Protein AF-A0A2K8UEP5-F1 (afdb_monomer_lite)

Structure (mmCIF, N/CA/C/O backbone):
data_AF-A0A2K8UEP5-F1
#
_entry.id   AF-A0A2K8UEP5-F1
#
loop_
_atom_site.group_PDB
_atom_site.id
_atom_site.type_symbol
_atom_site.label_atom_id
_atom_site.label_alt_id
_atom_site.label_comp_id
_atom_site.label_asym_id
_atom_site.label_entity_id
_atom_site.label_seq_id
_atom_site.pdbx_PDB_ins_code
_atom_site.Cartn_x
_atom_site.Cartn_y
_atom_site.Cartn_z
_atom_site.occupancy
_atom_site.B_iso_or_equiv
_atom_site.auth_seq_id
_atom_site.auth_comp_id
_atom_site.auth_asym_id
_atom_site.auth_atom_id
_atom_site.pdbx_PDB_model_num
ATOM 1 N N . MET A 1 1 ? -19.454 12.591 43.435 1.00 53.12 1 MET A N 1
ATOM 2 C CA . MET A 1 1 ? -20.759 12.227 42.832 1.00 53.12 1 MET A CA 1
ATOM 3 C C . MET A 1 1 ? -21.691 11.774 43.948 1.00 53.12 1 MET A C 1
ATOM 5 O O . MET A 1 1 ? -21.172 11.322 44.961 1.00 53.12 1 MET A O 1
ATOM 9 N N . ARG A 1 2 ? -23.014 11.952 43.816 1.00 65.00 2 ARG A N 1
ATOM 10 C CA . ARG A 1 2 ? -24.007 11.599 44.849 1.00 65.00 2 ARG A CA 1
ATOM 11 C C . ARG A 1 2 ? -24.511 10.160 44.611 1.00 65.00 2 ARG A C 1
ATOM 13 O O . ARG A 1 2 ? -25.213 9.959 43.625 1.00 65.00 2 ARG A O 1
ATOM 20 N N . PRO A 1 3 ? -24.197 9.170 45.471 1.00 65.88 3 PRO A N 1
ATOM 21 C CA . PRO A 1 3 ? -24.577 7.763 45.258 1.00 65.88 3 PRO A CA 1
ATOM 22 C C . PRO A 1 3 ? -26.095 7.540 45.157 1.00 65.88 3 PRO A C 1
ATOM 24 O O . PRO A 1 3 ? -26.547 6.661 44.431 1.00 65.88 3 PRO A O 1
ATOM 27 N N . ALA A 1 4 ? -26.885 8.399 45.811 1.00 67.50 4 ALA A N 1
ATOM 28 C CA . ALA A 1 4 ? -28.347 8.408 45.737 1.00 67.50 4 ALA A CA 1
ATOM 29 C C . ALA A 1 4 ? -28.905 8.658 44.319 1.00 67.50 4 ALA A C 1
ATOM 31 O O . ALA A 1 4 ? -30.046 8.317 44.040 1.00 67.50 4 ALA A O 1
ATOM 32 N N . GLU A 1 5 ? -28.113 9.230 43.405 1.00 78.62 5 GLU A N 1
ATOM 33 C CA . GLU A 1 5 ? -28.518 9.448 42.007 1.00 78.62 5 GLU A CA 1
ATOM 34 C C . GLU A 1 5 ? -28.324 8.192 41.133 1.00 78.62 5 GLU A C 1
ATOM 36 O O . GLU A 1 5 ? -28.660 8.214 39.946 1.00 78.62 5 GLU A O 1
ATOM 41 N N . GLY A 1 6 ? -27.793 7.100 41.703 1.00 82.38 6 GLY A N 1
ATOM 42 C CA . GLY A 1 6 ? -27.530 5.844 40.999 1.00 82.38 6 GLY A CA 1
ATOM 43 C C . GLY A 1 6 ? -26.346 5.920 40.036 1.00 82.38 6 GLY A C 1
ATOM 44 O O . GLY A 1 6 ? -26.382 5.281 38.989 1.00 82.38 6 GLY A O 1
ATOM 45 N N . VAL A 1 7 ? -25.321 6.720 40.350 1.00 86.69 7 VAL A N 1
ATOM 46 C CA . VAL A 1 7 ? -24.101 6.861 39.535 1.00 86.69 7 VAL A CA 1
ATOM 47 C C . VAL A 1 7 ? -22.878 6.463 40.358 1.00 86.69 7 VAL A C 1
ATOM 49 O O . VAL A 1 7 ? -22.590 7.094 41.379 1.00 86.69 7 VAL A O 1
ATOM 52 N N . PHE A 1 8 ? -22.131 5.458 39.898 1.00 85.81 8 PHE A N 1
ATOM 53 C CA . PHE A 1 8 ? -20.989 4.894 40.624 1.00 85.81 8 PHE A CA 1
ATOM 54 C C . PHE A 1 8 ? -19.704 4.881 39.796 1.00 85.81 8 PHE A C 1
ATOM 56 O O . PHE A 1 8 ? -19.735 4.728 38.577 1.00 85.81 8 PHE A O 1
ATOM 63 N N . LEU A 1 9 ? -18.562 5.008 40.478 1.00 84.38 9 LEU A N 1
ATOM 64 C CA . LEU A 1 9 ? -17.230 4.868 39.889 1.00 84.38 9 LEU A CA 1
ATOM 65 C C . LEU A 1 9 ? -16.619 3.537 40.327 1.00 84.38 9 LEU A C 1
ATOM 67 O O . LEU A 1 9 ? -16.347 3.349 41.510 1.00 84.38 9 LEU A O 1
ATOM 71 N N . PHE A 1 10 ? -16.361 2.641 39.377 1.00 81.25 10 PHE A N 1
ATOM 72 C CA . PHE A 1 10 ? -15.771 1.330 39.649 1.00 81.25 10 PHE A CA 1
ATOM 73 C C . PHE A 1 10 ? -14.486 1.117 38.863 1.00 81.25 10 PHE A C 1
ATOM 75 O O . PHE A 1 10 ? -14.288 1.652 37.772 1.00 81.25 10 PHE A O 1
ATOM 82 N N . HIS A 1 11 ? -13.593 0.289 39.399 1.00 77.62 11 HIS A N 1
ATOM 83 C CA . HIS A 1 11 ? -12.438 -0.160 38.634 1.00 77.62 11 HIS A CA 1
ATOM 84 C C . HIS A 1 11 ? -12.923 -0.959 37.400 1.00 77.62 11 HIS A C 1
ATOM 86 O O . HIS A 1 11 ? -13.814 -1.793 37.556 1.00 77.62 11 HIS A O 1
ATOM 92 N N . PRO A 1 12 ? -12.340 -0.792 36.194 1.00 71.81 12 PRO A N 1
ATOM 93 C CA . PRO A 1 12 ? -12.823 -1.449 34.968 1.00 71.81 12 PRO A CA 1
ATOM 94 C C . PRO A 1 12 ? -13.008 -2.969 35.096 1.00 71.81 12 PRO A C 1
ATOM 96 O O . PRO A 1 12 ? -13.994 -3.529 34.635 1.00 71.81 12 PRO A O 1
ATOM 99 N N . ARG A 1 13 ? -12.086 -3.634 35.805 1.00 70.38 13 ARG A N 1
ATOM 100 C CA . ARG A 1 13 ? -12.168 -5.080 36.080 1.00 70.38 13 ARG A CA 1
ATOM 101 C C . ARG A 1 13 ? -13.341 -5.485 36.973 1.00 70.38 13 ARG A C 1
ATOM 103 O O . ARG A 1 13 ? -13.751 -6.631 36.884 1.00 70.38 13 ARG A O 1
ATOM 110 N N . ALA A 1 14 ? -13.817 -4.595 37.842 1.00 73.25 14 ALA A N 1
ATOM 111 C CA . ALA A 1 14 ? -14.994 -4.875 38.657 1.00 73.25 14 ALA A CA 1
ATOM 112 C C . ALA A 1 14 ? -16.255 -4.826 37.795 1.00 73.25 14 ALA A C 1
ATOM 114 O O . ALA A 1 14 ? -17.050 -5.752 37.779 1.00 73.25 14 ALA A O 1
ATOM 115 N N . ILE A 1 15 ? -16.355 -3.827 36.919 1.00 73.12 15 ILE A N 1
ATOM 116 C CA . ILE A 1 15 ? -17.471 -3.744 35.973 1.00 73.12 15 ILE A CA 1
ATOM 117 C C . ILE A 1 15 ? -17.541 -4.987 35.056 1.00 73.12 15 ILE A C 1
ATOM 119 O O . ILE A 1 15 ? -18.627 -5.514 34.824 1.00 73.12 15 ILE A O 1
ATOM 123 N N . GLU A 1 16 ? -16.395 -5.508 34.591 1.00 68.94 16 GLU A N 1
ATOM 124 C CA . GLU A 1 16 ? -16.326 -6.764 33.815 1.00 68.94 16 GLU A CA 1
ATOM 125 C C . GLU A 1 16 ? -16.903 -7.973 34.577 1.00 68.94 16 GLU A C 1
ATOM 127 O O . GLU A 1 16 ? -17.574 -8.818 33.980 1.00 68.94 16 GLU A O 1
ATOM 132 N N . ARG A 1 17 ? -16.647 -8.063 35.889 1.00 69.62 17 ARG A N 1
ATOM 133 C CA . ARG A 1 17 ? -17.115 -9.172 36.731 1.00 69.62 17 ARG A CA 1
ATOM 134 C C . ARG A 1 17 ? -18.583 -9.030 37.109 1.00 69.62 17 ARG A C 1
ATOM 136 O O . ARG A 1 17 ? -19.296 -10.023 36.995 1.00 69.62 17 ARG A O 1
ATOM 143 N N . LEU A 1 18 ? -19.041 -7.820 37.444 1.00 69.69 18 LEU A N 1
ATOM 144 C CA . LEU A 1 18 ? -20.459 -7.512 37.678 1.00 69.69 18 LEU A CA 1
ATOM 145 C C . LEU A 1 18 ? -21.343 -7.910 36.485 1.00 69.69 18 LEU A C 1
ATOM 147 O O . LEU A 1 18 ? -22.463 -8.366 36.674 1.00 69.69 18 LEU A O 1
ATOM 151 N N . HIS A 1 19 ? -20.832 -7.785 35.257 1.00 62.50 19 HIS A N 1
ATOM 152 C CA . HIS A 1 19 ? -21.553 -8.171 34.041 1.00 62.50 19 HIS A CA 1
ATOM 153 C C . HIS A 1 19 ? -21.443 -9.667 33.674 1.00 62.50 19 HIS A C 1
ATOM 155 O O . HIS A 1 19 ? -22.115 -10.105 32.741 1.00 62.50 19 HIS A O 1
ATOM 161 N N . GLY A 1 20 ? -20.576 -10.458 34.325 1.00 56.34 20 GLY A N 1
ATOM 162 C CA . GLY A 1 20 ? -20.334 -11.866 33.965 1.00 56.34 20 GLY A CA 1
ATOM 163 C C . GLY A 1 20 ? -19.778 -12.084 32.544 1.00 56.34 20 GLY A C 1
ATOM 164 O O . GLY A 1 20 ? -19.768 -13.209 32.036 1.00 56.34 20 GLY A O 1
ATOM 165 N N . LEU A 1 21 ? -19.319 -11.022 31.871 1.00 50.38 21 LEU A N 1
ATOM 166 C CA . LEU A 1 21 ? -18.903 -11.053 30.471 1.00 50.38 21 LEU A CA 1
ATOM 167 C C . LEU A 1 21 ? -17.462 -11.563 30.352 1.00 50.38 21 LEU A C 1
ATOM 169 O O . LEU A 1 21 ? -16.496 -10.842 30.582 1.00 50.38 21 LEU A O 1
ATOM 173 N N . GLY A 1 22 ? -17.299 -12.807 29.896 1.00 42.72 22 GLY A N 1
ATOM 174 C CA . GLY A 1 22 ? -16.010 -13.379 29.481 1.00 42.72 22 GLY A CA 1
ATOM 175 C C . GLY A 1 22 ? -15.445 -12.788 28.178 1.00 42.72 22 GLY A C 1
ATOM 176 O O . GLY A 1 22 ? -14.815 -13.509 27.399 1.00 42.72 22 GLY A O 1
ATOM 177 N N . THR A 1 23 ? -15.704 -11.513 27.878 1.00 39.69 23 THR A N 1
ATOM 178 C CA . THR A 1 23 ? -15.249 -10.870 26.640 1.00 39.69 23 THR A CA 1
ATOM 179 C C . THR A 1 23 ? -13.763 -10.497 26.703 1.00 39.69 23 THR A C 1
ATOM 181 O O . THR A 1 23 ? -13.258 -10.079 27.744 1.00 39.69 23 THR A O 1
ATOM 184 N N . PRO A 1 24 ? -13.020 -10.678 25.596 1.00 37.84 24 PRO A N 1
ATOM 185 C CA . PRO A 1 24 ? -11.566 -10.628 25.596 1.00 37.84 24 PRO A CA 1
ATOM 186 C C . PRO A 1 24 ? -11.026 -9.200 25.737 1.00 37.84 24 PRO A C 1
ATOM 188 O O . PRO A 1 24 ? -11.456 -8.281 25.044 1.00 37.84 24 PRO A O 1
ATOM 191 N N . ARG A 1 25 ? -10.002 -9.062 26.586 1.00 37.44 25 ARG A N 1
ATOM 192 C CA . ARG A 1 25 ? -9.199 -7.849 26.785 1.00 37.44 25 ARG A CA 1
ATOM 193 C C . ARG A 1 25 ? -8.699 -7.240 25.472 1.00 37.44 25 ARG A C 1
ATOM 195 O O . ARG A 1 25 ? -7.932 -7.859 24.735 1.00 37.44 25 ARG A O 1
ATOM 202 N N . GLY A 1 26 ? -8.987 -5.957 25.310 1.00 33.94 26 GLY A N 1
ATOM 203 C CA . GLY A 1 26 ? -8.133 -4.963 24.670 1.00 33.94 26 GLY A CA 1
ATOM 204 C C . GLY A 1 26 ? -8.269 -3.684 25.492 1.00 33.94 26 GLY A C 1
ATOM 205 O O . GLY A 1 26 ? -9.341 -3.433 26.025 1.00 33.94 26 GLY A O 1
ATOM 206 N N . ALA A 1 27 ? -7.197 -2.916 25.667 1.00 34.44 27 ALA A N 1
ATOM 207 C CA . ALA A 1 27 ? -7.190 -1.668 26.429 1.00 34.44 27 ALA A CA 1
ATOM 208 C C . ALA A 1 27 ? -8.117 -0.607 25.797 1.00 34.44 27 ALA A C 1
ATOM 210 O O . ALA A 1 27 ? -7.660 0.279 25.080 1.00 34.44 27 ALA A O 1
ATOM 211 N N . MET A 1 28 ? -9.422 -0.731 26.014 1.00 44.03 28 MET A N 1
ATOM 212 C CA . MET A 1 28 ? -10.437 0.213 25.574 1.00 44.03 28 MET A CA 1
ATOM 213 C C . MET A 1 28 ? -11.065 0.831 26.817 1.00 44.03 28 MET A C 1
ATOM 215 O O . MET A 1 28 ? -11.650 0.132 27.640 1.00 44.03 28 MET A O 1
ATOM 219 N N . GLU A 1 29 ? -10.881 2.141 26.981 1.00 51.75 29 GLU A N 1
ATOM 220 C CA . GLU A 1 29 ? -11.620 2.922 27.970 1.00 51.75 29 GLU A CA 1
ATOM 221 C C . GLU A 1 29 ? -13.106 2.845 27.619 1.00 51.75 29 GLU A C 1
ATOM 223 O O . GLU A 1 29 ? -13.539 3.428 26.629 1.00 51.75 29 GLU A O 1
ATOM 228 N N . VAL A 1 30 ? -13.880 2.105 28.407 1.00 52.06 30 VAL A N 1
ATOM 229 C CA . VAL A 1 30 ? -15.335 2.051 28.254 1.00 52.06 30 VAL A CA 1
ATOM 230 C C . VAL A 1 30 ? -15.938 3.435 28.550 1.00 52.06 30 VAL A C 1
ATOM 232 O O . VAL A 1 30 ? -15.461 4.150 29.437 1.00 52.06 30 VAL A O 1
ATOM 235 N N . CYS A 1 31 ? -16.968 3.841 27.800 1.00 65.12 31 CYS A N 1
ATOM 236 C CA . CYS A 1 31 ? -17.610 5.151 27.958 1.00 65.12 31 CYS A CA 1
ATOM 237 C C . CYS A 1 31 ? -18.525 5.210 29.198 1.00 65.12 31 CYS A C 1
ATOM 239 O O . CYS A 1 31 ? -18.312 6.065 30.055 1.00 65.12 31 CYS A O 1
ATOM 241 N N . TYR A 1 32 ? -19.493 4.296 29.321 1.00 81.12 32 TYR A N 1
ATOM 242 C CA . TYR A 1 32 ? -20.389 4.123 30.475 1.00 81.12 32 TYR A CA 1
ATOM 243 C C . TYR A 1 32 ? -21.022 2.717 30.432 1.00 81.12 32 TYR A C 1
ATOM 245 O O . TYR A 1 32 ? -20.988 2.066 29.387 1.00 81.12 32 TYR A O 1
ATOM 253 N N . HIS A 1 33 ? -21.603 2.255 31.541 1.00 79.31 33 HIS A N 1
ATOM 254 C CA . HIS A 1 33 ? -22.440 1.050 31.584 1.00 79.31 33 HIS A CA 1
ATOM 255 C C . HIS A 1 33 ? -23.769 1.347 32.274 1.00 79.31 33 HIS A C 1
ATOM 257 O O . HIS A 1 33 ? -23.773 2.007 33.315 1.00 79.31 33 HIS A O 1
ATOM 263 N N . LEU A 1 34 ? -24.874 0.842 31.725 1.00 83.69 34 LEU A N 1
ATOM 264 C CA . LEU A 1 34 ? -26.197 0.930 32.332 1.00 83.69 34 LEU A CA 1
ATOM 265 C C . LEU A 1 34 ? -26.673 -0.467 32.750 1.00 83.69 34 LEU A C 1
ATOM 267 O O . LEU A 1 34 ? -26.785 -1.372 31.923 1.00 83.69 34 LEU A O 1
ATOM 271 N N . MET A 1 35 ? -26.976 -0.647 34.035 1.00 83.19 35 MET A N 1
ATOM 272 C CA . MET A 1 35 ? -27.420 -1.932 34.580 1.00 83.19 35 MET A CA 1
ATOM 273 C C . MET A 1 35 ? -28.697 -1.771 35.404 1.00 83.19 35 MET A C 1
ATOM 275 O O . MET A 1 35 ? -28.867 -0.783 36.117 1.00 83.19 35 MET A O 1
ATOM 279 N N . ALA A 1 36 ? -29.596 -2.752 35.310 1.00 85.06 36 ALA A N 1
ATOM 280 C CA . ALA A 1 36 ? -30.785 -2.802 36.150 1.00 85.06 36 ALA A CA 1
ATOM 281 C C . ALA A 1 36 ? -30.396 -3.024 37.622 1.00 85.06 36 ALA A C 1
ATOM 283 O O . ALA A 1 36 ? -29.440 -3.740 37.935 1.00 85.06 36 ALA A O 1
ATOM 284 N N . ARG A 1 37 ? -31.166 -2.436 38.539 1.00 87.19 37 ARG A N 1
ATOM 285 C CA . ARG A 1 37 ? -30.896 -2.448 39.982 1.00 87.19 37 ARG A CA 1
ATOM 286 C C . ARG A 1 37 ? -30.760 -3.860 40.561 1.00 87.19 37 ARG A C 1
ATOM 288 O O . ARG A 1 37 ? -29.864 -4.093 41.362 1.00 87.19 37 ARG A O 1
ATOM 295 N N . GLY A 1 38 ? -31.618 -4.801 40.159 1.00 83.56 38 GLY A N 1
ATOM 296 C CA . GLY A 1 38 ? -31.602 -6.181 40.671 1.00 83.56 38 GLY A CA 1
ATOM 297 C C . GLY A 1 38 ? -30.282 -6.919 40.390 1.00 83.56 38 GLY A C 1
ATOM 298 O O . GLY A 1 38 ? -29.591 -7.285 41.341 1.00 83.56 38 GLY A O 1
ATOM 299 N N . PRO A 1 39 ? -29.887 -7.081 39.111 1.00 82.12 39 PRO A N 1
ATOM 300 C CA . PRO A 1 39 ? -28.602 -7.675 38.734 1.00 82.12 39 PRO A CA 1
ATOM 301 C C . PRO A 1 39 ? -27.391 -6.950 39.331 1.00 82.12 39 PRO A C 1
ATOM 303 O O . PRO A 1 39 ? -26.416 -7.596 39.701 1.00 82.12 39 PRO A O 1
ATOM 306 N N . PHE A 1 40 ? -27.457 -5.619 39.466 1.00 84.88 40 PHE A N 1
ATOM 307 C CA . PHE A 1 40 ? -26.394 -4.839 40.101 1.00 84.88 40 PHE A CA 1
ATOM 308 C C . PHE A 1 40 ? -26.168 -5.239 41.557 1.00 84.88 40 PHE A C 1
ATOM 310 O O . PHE A 1 40 ? -25.032 -5.511 41.934 1.00 84.88 40 PHE A O 1
ATOM 317 N N . LEU A 1 41 ? -27.235 -5.295 42.359 1.00 84.19 41 LEU A N 1
ATOM 318 C CA . LEU A 1 41 ? -27.139 -5.646 43.776 1.00 84.19 41 LEU A CA 1
ATOM 319 C C . LEU A 1 41 ? -26.644 -7.089 43.959 1.00 84.19 41 LEU A C 1
ATOM 321 O O . LEU A 1 41 ? -25.743 -7.313 44.761 1.00 84.19 41 LEU A O 1
ATOM 325 N N . GLN A 1 42 ? -27.137 -8.031 43.145 1.00 81.25 42 GLN A N 1
ATOM 326 C CA . GLN A 1 42 ? -26.681 -9.430 43.157 1.00 81.25 42 GLN A CA 1
ATOM 327 C C . GLN A 1 42 ? -25.204 -9.577 42.761 1.00 81.25 42 GLN A C 1
ATOM 329 O O . GLN A 1 42 ? -24.453 -10.324 43.384 1.00 81.25 42 GLN A O 1
ATOM 334 N N . GLY A 1 43 ? -24.761 -8.863 41.721 1.00 77.00 43 GLY A N 1
ATOM 335 C CA . GLY A 1 43 ? -23.358 -8.875 41.307 1.00 77.00 43 GLY A CA 1
ATOM 336 C C . GLY A 1 43 ? -22.439 -8.244 42.356 1.00 77.00 43 GLY A C 1
ATOM 337 O O . GLY A 1 43 ? -21.337 -8.740 42.597 1.00 77.00 43 GLY A O 1
ATOM 338 N N . LEU A 1 44 ? -22.897 -7.165 42.999 1.00 81.12 44 LEU A N 1
ATOM 339 C CA . LEU A 1 44 ? -22.130 -6.448 44.013 1.00 81.12 44 LEU A CA 1
ATOM 340 C C . LEU A 1 44 ? -21.962 -7.272 45.294 1.00 81.12 44 LEU A C 1
ATOM 342 O O . LEU A 1 44 ? -20.882 -7.248 45.877 1.00 81.12 44 LEU A O 1
ATOM 346 N N . GLU A 1 45 ? -22.977 -8.048 45.678 1.00 79.62 45 GLU A N 1
ATOM 347 C CA . GLU A 1 45 ? -22.916 -9.001 46.794 1.00 79.62 45 GLU A CA 1
ATOM 348 C C . GLU A 1 45 ? -21.776 -10.019 46.620 1.00 79.62 45 GLU A C 1
ATOM 350 O O . GLU A 1 45 ? -21.032 -10.297 47.560 1.00 79.62 45 GLU A O 1
ATOM 355 N N . ALA A 1 46 ? -21.580 -10.520 45.396 1.00 71.94 46 ALA A N 1
ATOM 356 C CA . ALA A 1 46 ? -20.532 -11.490 45.086 1.00 71.94 46 ALA A CA 1
ATOM 357 C C . ALA A 1 46 ? -19.129 -10.868 44.942 1.00 71.94 46 ALA A C 1
ATOM 359 O O . ALA A 1 46 ? -18.130 -11.545 45.198 1.00 71.94 46 ALA A O 1
ATOM 360 N N . GLU A 1 47 ? -19.023 -9.613 44.489 1.00 74.44 47 GLU A N 1
ATOM 361 C CA . GLU A 1 47 ? -17.728 -8.979 44.208 1.00 74.44 47 GLU A CA 1
ATOM 362 C C . GLU A 1 47 ? -17.191 -8.096 45.343 1.00 74.44 47 GLU A C 1
ATOM 364 O O . GLU A 1 47 ? -15.982 -8.100 45.594 1.00 74.44 47 GLU A O 1
ATOM 369 N N . ASN A 1 48 ? -18.047 -7.312 46.000 1.00 75.94 48 ASN A N 1
ATOM 370 C CA . ASN A 1 48 ? -17.652 -6.400 47.069 1.00 75.94 48 ASN A CA 1
ATOM 371 C C . ASN A 1 48 ? -18.799 -6.182 48.082 1.00 75.94 48 ASN A C 1
ATOM 373 O O . ASN A 1 48 ? -19.513 -5.175 47.996 1.00 75.94 48 ASN A O 1
ATOM 377 N N . PRO A 1 49 ? -18.953 -7.081 49.071 1.00 75.44 49 PRO A N 1
ATOM 378 C CA . PRO A 1 49 ? -20.018 -6.987 50.072 1.00 75.44 49 PRO A CA 1
ATOM 379 C C . PRO A 1 49 ? -19.894 -5.746 50.975 1.00 75.44 49 PRO A C 1
ATOM 381 O O . PRO A 1 49 ? -20.895 -5.249 51.481 1.00 75.44 49 PRO A O 1
ATOM 384 N N . GLU A 1 50 ? -18.692 -5.180 51.133 1.00 74.44 50 GLU A N 1
ATOM 385 C CA . GLU A 1 50 ? -18.489 -3.929 51.880 1.00 74.44 50 GLU A CA 1
ATOM 386 C C . GLU A 1 50 ? -19.062 -2.711 51.142 1.00 74.44 50 GLU A C 1
ATOM 388 O O . GLU A 1 50 ? -19.539 -1.769 51.765 1.00 74.44 50 GLU A O 1
ATOM 393 N N . ALA A 1 51 ? -19.045 -2.714 49.806 1.00 73.31 51 ALA A N 1
ATOM 394 C CA . ALA A 1 51 ? -19.691 -1.662 49.024 1.00 73.31 51 ALA A CA 1
ATOM 395 C C . ALA A 1 51 ? -21.222 -1.785 49.060 1.00 73.31 51 ALA A C 1
ATOM 397 O O . ALA A 1 51 ? -21.914 -0.769 48.994 1.00 73.31 51 ALA A O 1
ATOM 398 N N . LEU A 1 52 ? -21.747 -3.011 49.179 1.00 77.44 52 LEU A N 1
ATOM 399 C CA . LEU A 1 52 ? -23.181 -3.273 49.283 1.00 77.44 52 LEU A CA 1
ATOM 400 C C . LEU A 1 52 ? -23.770 -2.678 50.569 1.00 77.44 52 LEU A C 1
ATOM 402 O O . LEU A 1 52 ? -24.785 -1.992 50.488 1.00 77.44 52 LEU A O 1
ATOM 406 N N . SER A 1 53 ? -23.093 -2.826 51.713 1.00 74.50 53 SER A N 1
ATOM 407 C CA . SER A 1 53 ? -23.576 -2.316 53.010 1.00 74.50 53 SER A CA 1
ATOM 408 C C . SER A 1 53 ? -23.715 -0.786 53.063 1.00 74.50 53 SER A C 1
ATOM 410 O O . SER A 1 53 ? -24.580 -0.255 53.757 1.00 74.50 53 SER A O 1
ATOM 412 N N . VAL A 1 54 ? -22.912 -0.054 52.281 1.00 74.75 54 VAL A N 1
ATOM 413 C CA . VAL A 1 54 ? -23.012 1.412 52.131 1.00 74.75 54 VAL A CA 1
ATOM 414 C C . VAL A 1 54 ? -24.209 1.816 51.258 1.00 74.75 54 VAL A C 1
ATOM 416 O O . VAL A 1 54 ? -24.731 2.926 51.372 1.00 74.75 54 VAL A O 1
ATOM 419 N N . ILE A 1 55 ? -24.641 0.928 50.363 1.00 75.81 55 ILE A N 1
ATOM 420 C CA . ILE A 1 55 ? -25.661 1.189 49.342 1.00 75.81 55 ILE A CA 1
ATOM 421 C C . ILE A 1 55 ? -27.046 0.678 49.773 1.00 75.81 55 ILE A C 1
ATOM 423 O O . ILE A 1 55 ? -28.055 1.226 49.328 1.00 75.81 55 ILE A O 1
ATOM 427 N N . GLU A 1 56 ? -27.103 -0.301 50.677 1.00 69.81 56 GLU A N 1
ATOM 428 C CA . GLU A 1 56 ? -28.312 -1.007 51.135 1.00 69.81 56 GLU A CA 1
ATOM 429 C C . GLU A 1 56 ? -29.396 -0.096 51.757 1.00 69.81 56 GLU A C 1
ATOM 431 O O . GLU A 1 56 ? -30.558 -0.482 51.834 1.00 69.81 56 GLU A O 1
ATOM 436 N N . GLY A 1 57 ? -29.056 1.148 52.126 1.00 69.12 57 GLY A N 1
ATOM 437 C CA . GLY A 1 57 ? -29.989 2.163 52.645 1.00 69.12 57 GLY A CA 1
ATOM 438 C C . GLY A 1 57 ? -30.418 3.261 51.656 1.00 69.12 57 GLY A C 1
ATOM 439 O O . GLY A 1 57 ? -31.178 4.157 52.027 1.00 69.12 57 GLY A O 1
ATOM 440 N N . LEU A 1 58 ? -29.934 3.249 50.409 1.00 80.06 58 LEU A N 1
ATOM 441 C CA . LEU A 1 58 ? -30.218 4.296 49.420 1.00 80.06 58 LEU A CA 1
ATOM 442 C C . LEU A 1 58 ? -31.401 3.922 48.514 1.00 80.06 58 LEU A C 1
ATOM 444 O O . LEU A 1 58 ? -31.478 2.815 47.985 1.00 80.06 58 LEU A O 1
ATOM 448 N N . ARG A 1 59 ? -32.298 4.882 48.240 1.00 79.19 59 ARG A N 1
ATOM 449 C CA . ARG A 1 59 ? -33.329 4.731 47.196 1.00 79.19 59 ARG A CA 1
ATOM 450 C C . ARG A 1 59 ? -32.688 4.830 45.812 1.00 79.19 59 ARG A C 1
ATOM 452 O O . ARG A 1 59 ? -32.615 5.911 45.234 1.00 79.19 59 ARG A O 1
ATOM 459 N N . LEU A 1 60 ? -32.205 3.700 45.301 1.00 83.31 60 LEU A N 1
ATOM 460 C CA . LEU A 1 60 ? -31.616 3.628 43.969 1.00 83.31 60 LEU A CA 1
ATOM 461 C C . LEU A 1 60 ? -32.687 3.642 42.865 1.00 83.31 60 LEU A C 1
ATOM 463 O O . LEU A 1 60 ? -33.704 2.948 43.004 1.00 83.31 60 LEU A O 1
ATOM 467 N N . PRO A 1 61 ? -32.432 4.359 41.753 1.00 85.75 61 PRO A N 1
ATOM 468 C CA . PRO A 1 61 ? -33.250 4.273 40.548 1.00 85.75 61 PRO A CA 1
ATOM 469 C C . PRO A 1 61 ? -33.223 2.854 39.965 1.00 85.75 61 PRO A C 1
ATOM 471 O O . PRO A 1 61 ? -32.320 2.066 40.250 1.00 85.75 61 PRO A O 1
ATOM 474 N N . GLU A 1 62 ? -34.214 2.532 39.136 1.00 86.88 62 GLU A N 1
ATOM 475 C CA . GLU A 1 62 ? -34.333 1.216 38.496 1.00 86.88 62 GLU A CA 1
ATOM 476 C C . GLU A 1 62 ? -33.124 0.879 37.612 1.00 86.88 62 GLU A C 1
ATOM 478 O O . GLU A 1 62 ? -32.658 -0.261 37.597 1.00 86.88 62 GLU A O 1
ATOM 483 N N . TRP A 1 63 ? -32.563 1.896 36.955 1.00 88.00 63 TRP A N 1
ATOM 484 C CA . TRP A 1 63 ? -31.363 1.797 36.135 1.00 88.00 63 TRP A CA 1
ATOM 485 C C . TRP A 1 63 ? -30.208 2.598 36.749 1.00 88.00 63 TRP A C 1
ATOM 487 O O . TRP A 1 63 ? -30.324 3.800 37.021 1.00 88.00 63 TRP A O 1
ATOM 497 N N . VAL A 1 64 ? -29.076 1.922 36.942 1.00 88.56 64 VAL A N 1
ATOM 498 C CA . VAL A 1 64 ? -27.860 2.430 37.587 1.00 88.56 64 VAL A CA 1
ATOM 499 C C . VAL A 1 64 ? -26.759 2.631 36.544 1.00 88.56 64 VAL A C 1
ATOM 501 O O . VAL A 1 64 ? -26.537 1.770 35.693 1.00 88.56 64 VAL A O 1
ATOM 504 N N . ILE A 1 65 ? -26.050 3.760 36.626 1.00 87.81 65 ILE A N 1
ATOM 505 C CA . ILE A 1 65 ? -24.951 4.131 35.727 1.00 87.81 65 ILE A CA 1
ATOM 506 C C . ILE A 1 65 ? -23.612 3.818 36.402 1.00 87.81 65 ILE A C 1
ATOM 508 O O . ILE A 1 65 ? -23.311 4.328 37.484 1.00 87.81 65 ILE A O 1
ATOM 512 N N . LEU A 1 66 ? -22.770 3.028 35.740 1.00 85.75 66 LEU A N 1
ATOM 513 C CA . LEU A 1 66 ? -21.408 2.730 36.177 1.00 85.75 66 LEU A CA 1
ATOM 514 C C . LEU A 1 66 ? -20.404 3.406 35.239 1.00 85.75 66 LEU A C 1
ATOM 516 O O . LEU A 1 66 ? -20.418 3.203 34.023 1.00 85.75 66 LEU A O 1
ATOM 520 N N . LEU A 1 67 ? -19.511 4.203 35.817 1.00 85.56 67 LEU A N 1
ATOM 521 C CA . LEU A 1 67 ? -18.412 4.864 35.126 1.00 85.56 67 LEU A CA 1
ATOM 522 C C . LEU A 1 67 ? -17.086 4.199 35.530 1.00 85.56 67 LEU A C 1
ATOM 524 O O . LEU A 1 67 ? -16.855 3.958 36.719 1.00 85.56 67 LEU A O 1
ATOM 528 N N . PRO A 1 68 ? -16.189 3.892 34.579 1.00 82.81 68 PRO A N 1
ATOM 529 C CA . PRO A 1 68 ? -14.886 3.342 34.921 1.00 82.81 68 PRO A CA 1
ATOM 530 C C . PRO A 1 68 ? -14.023 4.398 35.614 1.00 82.81 68 PRO A C 1
ATOM 532 O O . PRO A 1 68 ? -14.014 5.557 35.219 1.00 82.81 68 PRO A O 1
ATOM 535 N N . MET A 1 69 ? -13.273 3.997 36.636 1.00 82.06 69 MET A N 1
ATOM 536 C CA . MET A 1 69 ? -12.318 4.856 37.336 1.00 82.06 69 MET A CA 1
ATOM 537 C C . MET A 1 69 ? -11.074 5.111 36.460 1.00 82.06 69 MET A C 1
ATOM 539 O O . MET A 1 69 ? -10.560 4.161 35.856 1.00 82.06 69 MET A O 1
ATOM 543 N N . PRO A 1 70 ? -10.547 6.351 36.392 1.00 76.75 70 PRO A N 1
ATOM 544 C CA . PRO A 1 70 ? -9.383 6.649 35.565 1.00 76.75 70 PRO A CA 1
ATOM 545 C C . PRO A 1 70 ? -8.118 6.044 36.182 1.00 76.75 70 PRO A C 1
ATOM 547 O O . PRO A 1 70 ? -7.919 6.065 37.396 1.00 76.75 70 PRO A O 1
ATOM 550 N N . GLY A 1 71 ? -7.229 5.514 35.341 1.00 73.38 71 GLY A N 1
ATOM 551 C CA . GLY A 1 71 ? -5.952 4.976 35.806 1.00 73.38 71 GLY A CA 1
ATOM 552 C C . GLY A 1 71 ? -5.024 6.066 36.359 1.00 73.38 71 GLY A C 1
ATOM 553 O O . GLY A 1 71 ? -5.020 7.199 35.877 1.00 73.38 71 GLY A O 1
ATOM 554 N N . ALA A 1 72 ? -4.152 5.696 37.303 1.00 70.88 72 ALA A N 1
ATOM 555 C CA . ALA A 1 72 ? -3.112 6.572 37.857 1.00 70.88 72 ALA A CA 1
ATOM 556 C C . ALA A 1 72 ? -2.281 7.365 36.815 1.00 70.88 72 ALA A C 1
ATOM 558 O O . ALA A 1 72 ? -2.023 8.544 37.062 1.00 70.88 72 ALA A O 1
ATOM 559 N N . PRO A 1 73 ? -1.866 6.807 35.654 1.00 70.75 73 PRO A N 1
ATOM 560 C CA . PRO A 1 73 ? -1.145 7.593 34.647 1.00 70.75 73 PRO A CA 1
ATOM 561 C C . PRO A 1 73 ? -2.021 8.649 33.954 1.00 70.75 73 PRO A C 1
ATOM 563 O O . PRO A 1 73 ? -1.534 9.739 33.670 1.00 70.75 73 PRO A O 1
ATOM 566 N N . VAL A 1 74 ? -3.310 8.367 33.725 1.00 71.19 74 VAL A N 1
ATOM 567 C CA . VAL A 1 74 ? -4.253 9.304 33.082 1.00 71.19 74 VAL A CA 1
ATOM 568 C C . VAL A 1 74 ? -4.517 10.505 33.988 1.00 71.19 74 VAL A C 1
ATOM 570 O O . VAL A 1 74 ? -4.499 11.641 33.515 1.00 71.19 74 VAL A O 1
ATOM 573 N N . LEU A 1 75 ? -4.672 10.255 35.293 1.00 76.62 75 LEU A N 1
ATOM 574 C CA . LEU A 1 75 ? -4.849 11.289 36.318 1.00 76.62 75 LEU A CA 1
ATOM 575 C C . LEU A 1 75 ? -3.655 12.250 36.424 1.00 76.62 75 LEU A C 1
ATOM 577 O O . LEU A 1 75 ? -3.851 13.416 36.742 1.00 76.62 75 LEU A O 1
ATOM 581 N N . ARG A 1 76 ? -2.426 11.778 36.163 1.00 73.38 76 ARG A N 1
ATOM 582 C CA . ARG A 1 76 ? -1.212 12.615 36.217 1.00 73.38 76 ARG A CA 1
ATOM 583 C C . ARG A 1 76 ? -0.951 13.394 34.928 1.00 73.38 76 ARG A C 1
ATOM 585 O O . ARG A 1 76 ? -0.349 14.457 34.987 1.00 73.38 76 ARG A O 1
ATOM 592 N N . ALA A 1 77 ? -1.339 12.843 33.777 1.00 75.94 77 ALA A N 1
ATOM 593 C CA . ALA A 1 77 ? -1.006 13.404 32.467 1.00 75.94 77 ALA A CA 1
ATOM 594 C C . ALA A 1 77 ? -2.067 14.368 31.908 1.00 75.94 77 ALA A C 1
ATOM 596 O O . ALA A 1 77 ? -1.741 15.197 31.061 1.00 75.94 77 ALA A O 1
ATOM 597 N N . THR A 1 78 ? -3.326 14.251 32.343 1.00 75.62 78 THR A N 1
ATOM 598 C CA . THR A 1 78 ? -4.455 14.995 31.758 1.00 75.62 78 THR A CA 1
ATOM 599 C C . THR A 1 78 ? -4.797 16.224 32.604 1.00 75.62 78 THR A C 1
ATOM 601 O O . THR A 1 78 ? -4.937 16.084 33.821 1.00 75.62 78 THR A O 1
ATOM 604 N N . PRO A 1 79 ? -5.000 17.414 32.007 1.00 82.00 79 PRO A N 1
ATOM 605 C CA . PRO A 1 79 ? -5.481 18.584 32.735 1.00 82.00 79 PRO A CA 1
ATOM 606 C C . PRO A 1 79 ? -6.813 18.306 33.445 1.00 82.00 79 PRO A C 1
ATOM 608 O O . PRO A 1 79 ? -7.714 17.676 32.885 1.00 82.00 79 PRO A O 1
ATOM 611 N N . GLN A 1 80 ? -6.972 18.828 34.664 1.00 83.19 80 GLN A N 1
ATOM 612 C CA . GLN A 1 80 ? -8.155 18.586 35.499 1.00 83.19 80 GLN A CA 1
ATOM 613 C C . GLN A 1 80 ? -9.472 18.984 34.807 1.00 83.19 80 GLN A C 1
ATOM 615 O O . GLN A 1 80 ? -10.453 18.245 34.887 1.00 83.19 80 GLN A O 1
ATOM 620 N N . ARG A 1 81 ? -9.496 20.120 34.093 1.00 82.31 81 ARG A N 1
ATOM 621 C CA . ARG A 1 81 ? -10.670 20.588 33.332 1.00 82.31 81 ARG A CA 1
ATOM 622 C C . ARG A 1 81 ? -11.081 19.594 32.240 1.00 82.31 81 ARG A C 1
ATOM 624 O O . ARG A 1 81 ? -12.248 19.211 32.187 1.00 82.31 81 ARG A O 1
ATOM 631 N N . SER A 1 82 ? -10.131 19.143 31.419 1.00 79.44 82 SER A N 1
ATOM 632 C CA . SER A 1 82 ? -10.367 18.174 30.338 1.00 79.44 82 SER A CA 1
ATOM 633 C C . SER A 1 82 ? -10.896 16.844 30.877 1.00 79.44 82 SER A C 1
ATOM 635 O O . SER A 1 82 ? -11.838 16.277 30.326 1.00 79.44 82 SER A O 1
ATOM 637 N N . LEU A 1 83 ? -10.355 16.377 32.008 1.00 81.88 83 LEU A N 1
ATOM 638 C CA . LEU A 1 83 ? -10.818 15.155 32.664 1.00 81.88 83 LEU A CA 1
ATOM 639 C C . LEU A 1 83 ? -12.258 15.290 33.191 1.00 81.88 83 LEU A C 1
ATOM 641 O O . LEU A 1 83 ? -13.091 14.424 32.930 1.00 81.88 83 LEU A O 1
ATOM 645 N N . LEU A 1 84 ? -12.578 16.377 33.904 1.00 84.62 84 LEU A N 1
ATOM 646 C CA . LEU A 1 84 ? -13.928 16.612 34.436 1.00 84.62 84 LEU A CA 1
ATOM 647 C C . LEU A 1 84 ? -14.978 16.715 33.325 1.00 84.62 84 LEU A C 1
ATOM 649 O O . LEU A 1 84 ? -16.087 16.203 33.477 1.00 84.62 84 LEU A O 1
ATOM 653 N N . ARG A 1 85 ? -14.620 17.335 32.198 1.00 81.81 85 ARG A N 1
ATOM 654 C CA . ARG A 1 85 ? -15.494 17.457 31.030 1.00 81.81 85 ARG A CA 1
ATOM 655 C C . ARG A 1 85 ? -15.712 16.125 30.315 1.00 81.81 85 ARG A C 1
ATOM 657 O O . ARG A 1 85 ? -16.845 15.835 29.942 1.00 81.81 85 ARG A O 1
ATOM 664 N N . ASP A 1 86 ? -14.681 15.292 30.164 1.00 81.50 86 ASP A N 1
ATOM 665 C CA . ASP A 1 86 ? -14.843 13.947 29.592 1.00 81.50 86 ASP A CA 1
ATOM 666 C C . ASP A 1 86 ? -15.790 13.090 30.452 1.00 81.50 86 ASP A C 1
ATOM 668 O O . ASP A 1 86 ? -16.713 12.462 29.934 1.00 81.50 86 ASP A O 1
ATOM 672 N N . TYR A 1 87 ? -15.650 13.139 31.782 1.00 85.19 87 TYR A N 1
ATOM 673 C CA . TYR A 1 87 ? -16.570 12.446 32.694 1.00 85.19 87 TYR A CA 1
ATOM 674 C C . TYR A 1 87 ? -17.975 13.054 32.711 1.00 85.19 87 TYR A C 1
ATOM 676 O O . TYR A 1 87 ? -18.946 12.312 32.862 1.00 85.19 87 TYR A O 1
ATOM 684 N N . TRP A 1 88 ? -18.114 14.368 32.515 1.00 87.31 88 TRP A N 1
ATOM 685 C CA . TRP A 1 88 ? -19.420 14.993 32.304 1.00 87.31 88 TRP A CA 1
ATOM 686 C C . TRP A 1 88 ? -20.092 14.452 31.040 1.00 87.31 88 TRP A C 1
ATOM 688 O O . TRP A 1 88 ? -21.247 14.041 31.105 1.00 87.31 88 TRP A O 1
ATOM 698 N N . ALA A 1 89 ? -19.363 14.368 29.924 1.00 86.06 89 ALA A N 1
ATOM 699 C CA . ALA A 1 89 ? -19.885 13.833 28.670 1.00 86.06 89 ALA A CA 1
ATOM 700 C C . ALA A 1 89 ? -20.303 12.358 28.793 1.00 86.06 89 ALA A C 1
ATOM 702 O O . ALA A 1 89 ? -21.383 11.996 28.333 1.00 86.06 89 ALA A O 1
ATOM 703 N N . ARG A 1 90 ? -19.492 11.522 29.460 1.00 86.69 90 ARG A N 1
ATOM 704 C CA . ARG A 1 90 ? -19.813 10.106 29.736 1.00 86.69 90 ARG A CA 1
ATOM 705 C C . ARG A 1 90 ? -21.043 9.954 30.635 1.00 86.69 90 ARG A C 1
ATOM 707 O O . ARG A 1 90 ? -21.903 9.119 30.373 1.00 86.69 90 ARG A O 1
ATOM 714 N N . ARG A 1 91 ? -21.145 10.773 31.688 1.00 88.62 91 ARG A N 1
ATOM 715 C CA . ARG A 1 91 ? -22.306 10.782 32.589 1.00 88.62 91 ARG A CA 1
ATOM 716 C C . ARG A 1 91 ? -23.574 11.225 31.861 1.00 88.62 91 ARG A C 1
ATOM 718 O O . ARG A 1 91 ? -24.608 10.593 32.033 1.00 88.62 91 ARG A O 1
ATOM 725 N N . PHE A 1 92 ? -23.492 12.290 31.066 1.00 89.75 92 PHE A N 1
ATOM 726 C CA . PHE A 1 92 ? -24.607 12.786 30.260 1.00 89.75 92 PHE A CA 1
ATOM 727 C C . PHE A 1 92 ? -25.105 11.727 29.274 1.00 89.75 92 PHE A C 1
ATOM 729 O O . PHE A 1 92 ? -26.304 11.495 29.185 1.00 89.75 92 PHE A O 1
ATOM 736 N N . GLU A 1 93 ? -24.190 11.029 28.602 1.00 89.12 93 GLU A N 1
ATOM 737 C CA . GLU A 1 93 ? -24.520 9.909 27.716 1.00 89.12 93 GLU A CA 1
ATOM 738 C C . GLU A 1 93 ? -25.285 8.797 28.457 1.00 89.12 93 GLU A C 1
ATOM 740 O O . GLU A 1 93 ? -26.345 8.368 28.004 1.00 89.12 93 GLU A O 1
ATOM 745 N N . GLY A 1 94 ? -24.812 8.395 29.643 1.00 88.88 94 GLY A N 1
ATOM 746 C CA . GLY A 1 94 ? -25.505 7.416 30.486 1.00 88.88 94 GLY A CA 1
ATOM 747 C C . GLY A 1 94 ? -26.879 7.882 30.983 1.00 88.88 94 GLY A C 1
ATOM 748 O O . GLY A 1 94 ? -27.804 7.078 31.063 1.00 88.88 94 GLY A O 1
ATOM 749 N N . GLU A 1 95 ? -27.043 9.173 31.282 1.00 90.50 95 GLU A N 1
ATOM 750 C CA . GLU A 1 95 ? -28.343 9.735 31.667 1.00 90.50 95 GLU A CA 1
ATOM 751 C C . GLU A 1 95 ? -29.342 9.736 30.516 1.00 90.50 95 GLU A C 1
ATOM 753 O O . GLU A 1 95 ? -30.484 9.351 30.730 1.00 90.50 95 GLU A O 1
ATOM 758 N N . VAL A 1 96 ? -28.920 10.089 29.297 1.00 91.06 96 VAL A N 1
ATOM 759 C CA . VAL A 1 96 ? -29.788 10.009 28.110 1.00 91.06 96 VAL A CA 1
ATOM 760 C C . VAL A 1 96 ? -30.228 8.565 27.864 1.00 91.06 96 VAL A C 1
ATOM 762 O O . VAL A 1 96 ? -31.402 8.310 27.598 1.00 91.06 96 VAL A O 1
ATOM 765 N N . ALA A 1 97 ? -29.305 7.605 27.998 1.00 89.19 97 ALA A N 1
ATOM 766 C CA . ALA A 1 97 ? -29.625 6.183 27.891 1.00 89.19 97 ALA A CA 1
ATOM 767 C C . ALA A 1 97 ? -30.666 5.751 28.936 1.00 89.19 97 ALA A C 1
ATOM 769 O O . ALA A 1 97 ? -31.591 5.008 28.610 1.00 89.19 97 ALA A O 1
ATOM 770 N N . ARG A 1 98 ? -30.522 6.230 30.180 1.00 89.56 98 ARG A N 1
ATOM 771 C CA . ARG A 1 98 ? -31.457 5.965 31.276 1.00 89.56 98 ARG A CA 1
ATOM 772 C C . ARG A 1 98 ? -32.827 6.582 31.016 1.00 89.56 98 ARG A C 1
ATOM 774 O O . ARG A 1 98 ? -33.812 5.864 31.096 1.00 89.56 98 ARG A O 1
ATOM 781 N N . THR A 1 99 ? -32.901 7.871 30.683 1.00 88.75 99 THR A N 1
ATOM 782 C CA . THR A 1 99 ? -34.180 8.565 30.458 1.00 88.75 99 THR A CA 1
ATOM 783 C C . THR A 1 99 ? -34.943 7.973 29.284 1.00 88.75 99 THR A C 1
ATOM 785 O O . THR A 1 99 ? -36.148 7.786 29.381 1.00 88.75 99 THR A O 1
ATOM 788 N N . TRP A 1 100 ? -34.242 7.624 28.203 1.00 87.31 100 TRP A N 1
ATOM 789 C CA . TRP A 1 100 ? -34.860 6.981 27.047 1.00 87.31 100 TRP A CA 1
ATOM 790 C C . TRP A 1 100 ? -35.374 5.573 27.375 1.00 87.31 100 TRP A C 1
ATOM 792 O O . TRP A 1 100 ? -36.456 5.198 26.938 1.00 87.31 100 TRP A O 1
ATOM 802 N N . GLN A 1 101 ? -34.630 4.796 28.169 1.00 86.75 101 GLN A N 1
ATOM 803 C CA . GLN A 1 101 ? -35.074 3.473 28.612 1.00 86.75 101 GLN A CA 1
ATOM 804 C C . GLN A 1 101 ? -36.306 3.572 29.523 1.00 86.75 101 GLN A C 1
ATOM 806 O O . GLN A 1 101 ? -37.298 2.904 29.262 1.00 86.75 101 GLN A O 1
ATOM 811 N N . THR A 1 102 ? -36.272 4.447 30.531 1.00 85.38 102 THR A N 1
ATOM 812 C CA . THR A 1 102 ? -37.394 4.657 31.456 1.00 85.38 102 THR A CA 1
ATOM 813 C C . THR A 1 102 ? -38.648 5.146 30.733 1.00 85.38 102 THR A C 1
ATOM 815 O O . THR A 1 102 ? -39.710 4.581 30.945 1.00 85.38 102 THR A O 1
ATOM 818 N N . ALA A 1 103 ? -38.538 6.107 29.807 1.00 81.81 103 ALA A N 1
ATOM 819 C CA . ALA A 1 103 ? -39.690 6.583 29.034 1.00 81.81 103 ALA A CA 1
ATOM 820 C C . ALA A 1 103 ? -40.346 5.468 28.197 1.00 81.81 103 ALA A C 1
ATOM 822 O O . ALA A 1 103 ? -41.567 5.410 28.081 1.00 81.81 103 ALA A O 1
ATOM 823 N N . ARG A 1 104 ? -39.542 4.555 27.637 1.00 82.56 104 ARG A N 1
ATOM 824 C CA . ARG A 1 104 ? -40.050 3.395 26.889 1.00 82.56 104 ARG A CA 1
ATOM 825 C C . ARG A 1 104 ? -40.741 2.371 27.778 1.00 82.56 104 ARG A C 1
ATOM 827 O O . ARG A 1 104 ? -41.757 1.816 27.365 1.00 82.56 104 ARG A O 1
ATOM 834 N N . ASP A 1 105 ? -40.164 2.109 28.947 1.00 81.81 105 ASP A N 1
ATOM 835 C CA . ASP A 1 105 ? -40.700 1.147 29.907 1.00 81.81 105 ASP A CA 1
ATOM 836 C C . ASP A 1 105 ? -42.017 1.676 30.520 1.00 81.81 105 ASP A C 1
ATOM 838 O O . ASP A 1 105 ? -42.994 0.931 30.595 1.00 81.81 105 ASP A O 1
ATOM 842 N N . ASP A 1 106 ? -42.083 2.974 30.843 1.00 80.19 106 ASP A N 1
ATOM 843 C CA . ASP A 1 106 ? -43.257 3.635 31.434 1.00 80.19 106 ASP A CA 1
ATOM 844 C C . ASP A 1 106 ? -44.427 3.782 30.440 1.00 80.19 106 ASP A C 1
ATOM 846 O O . ASP A 1 106 ? -45.575 3.505 30.793 1.00 80.19 106 ASP A O 1
ATOM 850 N N . ASN A 1 107 ? -44.155 4.175 29.188 1.00 76.19 107 ASN A N 1
ATOM 851 C CA . ASN A 1 107 ? -45.195 4.397 28.170 1.00 76.19 107 ASN A CA 1
ATOM 852 C C . ASN A 1 107 ? -45.616 3.119 27.417 1.00 76.19 107 ASN A C 1
ATOM 854 O O . ASN A 1 107 ? -46.542 3.161 26.614 1.00 76.19 107 ASN A O 1
ATOM 858 N N . GLN A 1 108 ? -44.946 1.982 27.645 1.00 70.88 108 GLN A N 1
ATOM 859 C CA . GLN A 1 108 ? -45.150 0.712 26.922 1.00 70.88 108 GLN A CA 1
ATOM 860 C C . GLN A 1 108 ? -44.917 0.779 25.394 1.00 70.88 108 GLN A C 1
ATOM 862 O O . GLN A 1 108 ? -45.261 -0.150 24.659 1.00 70.88 108 GLN A O 1
ATOM 867 N N . ASP A 1 109 ? -44.239 1.818 24.899 1.00 76.00 109 ASP A N 1
ATOM 868 C CA . ASP A 1 109 ? -43.990 2.081 23.472 1.00 76.00 109 ASP A CA 1
ATOM 869 C C . ASP A 1 109 ? -42.794 1.292 22.902 1.00 76.00 109 ASP A C 1
ATOM 871 O O . ASP A 1 109 ? -41.938 1.795 22.160 1.00 76.00 109 ASP A O 1
ATOM 875 N N . LEU A 1 110 ? -42.707 0.007 23.247 1.00 71.12 110 LEU A N 1
ATOM 876 C CA . LEU A 1 110 ? -41.601 -0.864 22.842 1.00 71.12 110 LEU A CA 1
ATOM 877 C C . LEU A 1 110 ? -41.532 -1.066 21.322 1.00 71.12 110 LEU A C 1
ATOM 879 O O . LEU A 1 110 ? -40.443 -1.314 20.798 1.00 71.12 110 LEU A O 1
ATOM 883 N N . THR A 1 111 ? -42.666 -0.944 20.628 1.00 75.19 111 THR A N 1
ATOM 884 C CA . THR A 1 111 ? -42.794 -1.062 19.170 1.00 75.19 111 THR A CA 1
ATOM 885 C C . THR A 1 111 ? -42.394 0.228 18.456 1.00 75.19 111 THR A C 1
ATOM 887 O O . THR A 1 111 ? -41.554 0.183 17.558 1.00 75.19 111 THR A O 1
ATOM 890 N N . HIS A 1 112 ? -42.925 1.384 18.869 1.00 80.06 112 HIS A N 1
ATOM 891 C CA . HIS A 1 112 ? -42.670 2.666 18.204 1.00 80.06 112 HIS A CA 1
ATOM 892 C C . HIS A 1 112 ? -41.232 3.168 18.422 1.00 80.06 112 HIS A C 1
ATOM 894 O O . HIS A 1 112 ? -40.555 3.540 17.462 1.00 80.06 112 HIS A O 1
ATOM 900 N N . PHE A 1 113 ? -40.694 3.037 19.639 1.00 79.12 113 PHE A N 1
ATOM 901 C CA . PHE A 1 113 ? -39.290 3.352 19.945 1.00 79.12 113 PHE A CA 1
ATOM 902 C C . PHE A 1 113 ? -38.385 2.107 19.931 1.00 79.12 113 PHE A C 1
ATOM 904 O O . PHE A 1 113 ? -37.353 2.045 20.599 1.00 79.12 113 PHE A O 1
ATOM 911 N N . GLY A 1 114 ? -38.791 1.081 19.179 1.00 77.50 114 GLY A N 1
ATOM 912 C CA . GLY A 1 114 ? -38.114 -0.208 19.078 1.00 77.50 114 GLY A CA 1
ATOM 913 C C . GLY A 1 114 ? -37.046 -0.304 17.981 1.00 77.50 114 GLY A C 1
ATOM 914 O O . GLY A 1 114 ? -36.954 0.550 17.095 1.00 77.50 114 GLY A O 1
ATOM 915 N N . PRO A 1 115 ? -36.256 -1.397 17.984 1.00 78.62 115 PRO A N 1
ATOM 916 C CA . PRO A 1 115 ? -35.227 -1.644 16.972 1.00 78.62 115 PRO A CA 1
ATOM 917 C C . PRO A 1 115 ? -35.800 -1.789 15.554 1.00 78.62 115 PRO A C 1
ATOM 919 O O . PRO A 1 115 ? -35.129 -1.421 14.592 1.00 78.62 115 PRO A O 1
ATOM 922 N N . ALA A 1 116 ? -37.042 -2.267 15.406 1.00 82.75 116 ALA A N 1
ATOM 923 C CA . ALA A 1 116 ? -37.712 -2.385 14.110 1.00 82.75 116 ALA A CA 1
ATOM 924 C C . ALA A 1 116 ? -37.948 -1.009 13.463 1.00 82.75 116 ALA A C 1
ATOM 926 O O . ALA A 1 116 ? -37.525 -0.788 12.328 1.00 82.75 116 ALA A O 1
ATOM 927 N N . THR A 1 117 ? -38.526 -0.063 14.208 1.00 86.00 117 THR A N 1
ATOM 928 C CA . THR A 1 117 ? -38.761 1.314 13.742 1.00 86.00 117 THR A CA 1
ATOM 929 C C . THR A 1 117 ? -37.448 2.043 13.473 1.00 86.00 117 THR A C 1
ATOM 931 O O . THR A 1 117 ? -37.291 2.686 12.434 1.00 86.00 117 THR A O 1
ATOM 934 N N . LEU A 1 118 ? -36.449 1.862 14.345 1.00 85.19 118 LEU A N 1
ATOM 935 C CA . LEU A 1 118 ? -35.105 2.384 14.101 1.00 85.19 118 LEU A CA 1
ATOM 936 C C . LEU A 1 118 ? -34.530 1.824 12.788 1.00 85.19 118 LEU A C 1
ATOM 938 O O . LEU A 1 118 ? -34.019 2.581 11.968 1.00 85.19 118 LEU A O 1
ATOM 942 N N . THR A 1 119 ? -34.679 0.521 12.532 1.00 85.88 119 THR A N 1
ATOM 943 C CA . THR A 1 119 ? -34.226 -0.114 11.283 1.00 85.88 119 THR A CA 1
ATOM 944 C C . THR A 1 119 ? -34.921 0.466 10.054 1.00 85.88 119 THR A C 1
ATOM 946 O O . THR A 1 119 ? -34.260 0.667 9.036 1.00 85.88 119 THR A O 1
ATOM 949 N N . THR A 1 120 ? -36.221 0.767 10.132 1.00 87.31 120 THR A N 1
ATOM 950 C CA . THR A 1 120 ? -36.946 1.420 9.030 1.00 87.31 120 THR A CA 1
ATOM 951 C C . THR A 1 120 ? -36.520 2.872 8.819 1.00 87.31 120 THR A C 1
ATOM 953 O O . THR A 1 120 ? -36.506 3.332 7.682 1.00 87.31 120 THR A O 1
ATOM 956 N N . LEU A 1 121 ? -36.130 3.577 9.886 1.00 87.50 121 LEU A N 1
ATOM 957 C CA . LEU A 1 121 ? -35.805 5.002 9.849 1.00 87.50 121 LEU A CA 1
ATOM 958 C C . LEU A 1 121 ? -34.383 5.272 9.338 1.00 87.50 121 LEU A C 1
ATOM 960 O O . LEU A 1 121 ? -34.194 6.109 8.459 1.00 87.50 121 LEU A O 1
ATOM 964 N N . ILE A 1 122 ? -33.377 4.557 9.858 1.00 87.12 122 ILE A N 1
ATOM 965 C CA . ILE A 1 122 ? -31.972 4.742 9.440 1.00 87.12 122 ILE A CA 1
ATOM 966 C C . ILE A 1 122 ? -31.514 3.733 8.377 1.00 87.12 122 ILE A C 1
ATOM 968 O O . ILE A 1 122 ? -30.497 3.952 7.721 1.00 87.12 122 ILE A O 1
ATOM 972 N N . GLY A 1 123 ? -32.246 2.634 8.185 1.00 85.94 123 GLY A N 1
ATOM 973 C CA . GLY A 1 123 ? -31.885 1.542 7.282 1.00 85.94 123 GLY A CA 1
ATOM 974 C C . GLY A 1 123 ? -30.985 0.478 7.926 1.00 85.94 123 GLY A C 1
ATOM 975 O O . GLY A 1 123 ? -30.176 0.741 8.820 1.00 85.94 123 GLY A O 1
ATOM 976 N N . GLY A 1 124 ? -31.078 -0.763 7.433 1.00 82.88 124 GLY A N 1
ATOM 977 C CA . GLY A 1 124 ? -30.322 -1.901 7.981 1.00 82.88 124 GLY A CA 1
ATOM 978 C C . GLY A 1 124 ? -28.796 -1.778 7.849 1.00 82.88 124 GLY A C 1
ATOM 979 O O . GLY A 1 124 ? -28.049 -2.299 8.681 1.00 82.88 124 GLY A O 1
ATOM 980 N N . THR A 1 125 ? -28.305 -1.056 6.838 1.00 83.19 125 THR A N 1
ATOM 981 C CA . THR A 1 125 ? -26.871 -0.773 6.657 1.00 83.19 125 THR A CA 1
ATOM 982 C C . THR A 1 125 ? -26.343 0.193 7.718 1.00 83.19 125 THR A C 1
ATOM 984 O O . THR A 1 125 ? -25.259 -0.044 8.260 1.00 83.19 125 THR A O 1
ATOM 987 N N . ALA A 1 126 ? -27.115 1.231 8.055 1.00 87.19 126 ALA A N 1
ATOM 988 C CA . ALA A 1 126 ? -26.774 2.197 9.091 1.00 87.19 126 ALA A CA 1
ATOM 989 C C . ALA A 1 126 ? -26.855 1.586 10.491 1.00 87.19 126 ALA A C 1
ATOM 991 O O . ALA A 1 126 ? -25.954 1.805 11.297 1.00 87.19 126 ALA A O 1
ATOM 992 N N . LEU A 1 127 ? -27.846 0.729 10.762 1.00 87.38 127 LEU A N 1
ATOM 993 C CA . LEU A 1 127 ? -27.916 -0.003 12.031 1.00 87.38 127 LEU A CA 1
ATOM 994 C C . LEU A 1 127 ? -26.709 -0.939 12.216 1.00 87.38 127 LEU A C 1
ATOM 996 O O . LEU A 1 127 ? -26.113 -1.008 13.293 1.00 87.38 127 LEU A O 1
ATOM 1000 N N . ALA A 1 128 ? -26.300 -1.637 11.152 1.00 83.50 128 ALA A N 1
ATOM 1001 C CA . ALA A 1 128 ? -25.103 -2.471 11.184 1.00 83.50 128 ALA A CA 1
ATOM 1002 C C . ALA A 1 128 ? -23.818 -1.645 11.385 1.00 83.50 128 ALA A C 1
ATOM 1004 O O . ALA A 1 128 ? -22.888 -2.120 12.040 1.00 83.50 128 ALA A O 1
ATOM 1005 N N . GLU A 1 129 ? -23.753 -0.424 10.835 1.00 87.62 129 GLU A N 1
ATOM 1006 C CA . GLU A 1 129 ? -22.666 0.524 11.107 1.00 87.62 129 GLU A CA 1
ATOM 1007 C C . GLU A 1 129 ? -22.679 0.936 12.579 1.00 87.62 129 GLU A C 1
ATOM 1009 O O . GLU A 1 129 ? -21.659 0.779 13.246 1.00 87.62 129 GLU A O 1
ATOM 1014 N N . ALA A 1 130 ? -23.825 1.371 13.106 1.00 88.44 130 ALA A N 1
ATOM 1015 C CA . ALA A 1 130 ? -23.979 1.766 14.501 1.00 88.44 130 ALA A CA 1
ATOM 1016 C C . ALA A 1 130 ? -23.498 0.666 15.457 1.00 88.44 130 ALA A C 1
ATOM 1018 O O . ALA A 1 130 ? -22.687 0.935 16.343 1.00 88.44 130 ALA A O 1
ATOM 1019 N N . ARG A 1 131 ? -23.893 -0.591 15.212 1.00 86.44 131 ARG A N 1
ATOM 1020 C CA . ARG A 1 131 ? -23.445 -1.758 15.989 1.00 86.44 131 ARG A CA 1
ATOM 1021 C C . ARG A 1 131 ? -21.927 -1.883 16.034 1.00 86.44 131 ARG A C 1
ATOM 1023 O O . ARG A 1 131 ? -21.339 -2.060 17.096 1.00 86.44 131 ARG A O 1
ATOM 1030 N N . GLU A 1 132 ? -21.283 -1.793 14.876 1.00 81.19 132 GLU A N 1
ATOM 1031 C CA . GLU A 1 132 ? -19.835 -1.948 14.745 1.00 81.19 132 GLU A CA 1
ATOM 1032 C C . GLU A 1 132 ? -19.049 -0.776 15.348 1.00 81.19 132 GLU A C 1
ATOM 1034 O O . GLU A 1 132 ? -17.957 -0.975 15.889 1.00 81.19 132 GLU A O 1
ATOM 1039 N N . VAL A 1 133 ? -19.583 0.440 15.234 1.00 85.12 133 VAL A N 1
ATOM 1040 C CA . VAL A 1 133 ? -18.983 1.653 15.798 1.00 85.12 133 VAL A CA 1
ATOM 1041 C C . VAL A 1 133 ? -19.075 1.621 17.317 1.00 85.12 133 VAL A C 1
ATOM 1043 O O . VAL A 1 133 ? -18.046 1.701 17.980 1.00 85.12 133 VAL A O 1
ATOM 1046 N N . LEU A 1 134 ? -20.267 1.397 17.867 1.00 84.31 134 LEU A N 1
ATOM 1047 C CA . LEU A 1 134 ? -20.496 1.386 19.312 1.00 84.31 134 LEU A CA 1
ATOM 1048 C C . LEU A 1 134 ? -19.771 0.231 20.012 1.00 84.31 134 LEU A C 1
ATOM 1050 O O . LEU A 1 134 ? -19.149 0.437 21.053 1.00 84.31 134 LEU A O 1
ATOM 1054 N N . ALA A 1 135 ? -19.740 -0.961 19.404 1.00 78.12 135 ALA A N 1
ATOM 1055 C CA . ALA A 1 135 ? -18.948 -2.077 19.922 1.00 78.12 135 ALA A CA 1
ATOM 1056 C C . ALA A 1 135 ? -17.449 -1.734 20.019 1.00 78.12 135 ALA A C 1
ATOM 1058 O O . ALA A 1 135 ? -16.747 -2.213 20.909 1.00 78.12 135 ALA A O 1
ATOM 1059 N N .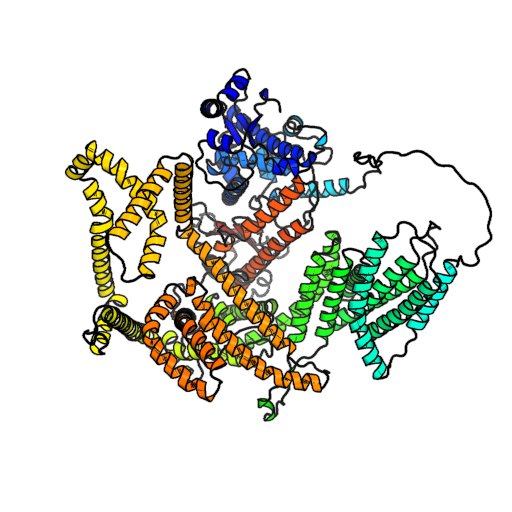 ARG A 1 136 ? -16.943 -0.889 19.112 1.00 74.94 136 ARG A N 1
ATOM 1060 C CA . ARG A 1 136 ? -15.543 -0.449 19.089 1.00 74.94 136 ARG A CA 1
ATOM 1061 C C . ARG A 1 136 ? -15.260 0.776 19.952 1.00 74.94 136 ARG A C 1
ATOM 1063 O O . ARG A 1 136 ? -14.120 0.945 20.372 1.00 74.94 136 ARG A O 1
ATOM 1070 N N . ASP A 1 137 ? -16.266 1.580 20.249 1.00 72.56 137 ASP A N 1
ATOM 1071 C CA . ASP A 1 137 ? -16.175 2.641 21.256 1.00 72.56 137 ASP A CA 1
ATOM 1072 C C . ASP A 1 137 ? -16.311 2.063 22.684 1.00 72.56 137 ASP A C 1
ATOM 1074 O O . ASP A 1 137 ? -16.311 2.793 23.673 1.00 72.56 137 ASP A O 1
ATOM 1078 N N . GLY A 1 138 ? -16.368 0.729 22.799 1.00 67.69 138 GLY A N 1
ATOM 1079 C CA . GLY A 1 138 ? -16.342 0.005 24.063 1.00 67.69 138 GLY A CA 1
ATOM 1080 C C . GLY A 1 138 ? -17.694 -0.052 24.750 1.00 67.69 138 GLY A C 1
ATOM 1081 O O . GLY A 1 138 ? -17.718 -0.200 25.962 1.00 67.69 138 GLY A O 1
ATOM 1082 N N . VAL A 1 139 ? -18.799 0.063 24.007 1.00 69.00 139 VAL A N 1
ATOM 1083 C CA . VAL A 1 139 ? -20.160 -0.053 24.543 1.00 69.00 139 VAL A CA 1
ATOM 1084 C C . VAL A 1 139 ? -20.617 -1.518 24.433 1.00 69.00 139 VAL A C 1
ATOM 1086 O O . VAL A 1 139 ? -21.014 -1.950 23.348 1.00 69.00 139 VAL A O 1
ATOM 1089 N N . PRO A 1 140 ? -20.544 -2.324 25.513 1.00 60.75 140 PRO A N 1
ATOM 1090 C CA . PRO A 1 140 ? -20.854 -3.759 25.458 1.00 60.75 140 PRO A CA 1
ATOM 1091 C C . PRO A 1 140 ? -22.327 -4.045 25.134 1.00 60.75 140 PRO A C 1
ATOM 1093 O O . PRO A 1 140 ? -22.627 -5.048 24.490 1.00 60.75 140 PRO A O 1
ATOM 1096 N N . GLU A 1 141 ? -23.225 -3.129 25.508 1.00 60.09 141 GLU A N 1
ATOM 1097 C CA . GLU A 1 141 ? -24.668 -3.170 25.219 1.00 60.09 141 GLU A CA 1
ATOM 1098 C C . GLU A 1 141 ? -24.959 -3.268 23.710 1.00 60.09 141 GLU A C 1
ATOM 1100 O O . GLU A 1 141 ? -25.919 -3.908 23.291 1.00 60.09 141 GLU A O 1
ATOM 1105 N N . ALA A 1 142 ? -24.079 -2.724 22.861 1.00 56.47 142 ALA A N 1
ATOM 1106 C CA . ALA A 1 142 ? -24.249 -2.746 21.411 1.00 56.47 142 ALA A CA 1
ATOM 1107 C C . ALA A 1 142 ? -24.106 -4.148 20.783 1.00 56.47 142 ALA A C 1
ATOM 1109 O O . ALA A 1 142 ? -24.496 -4.342 19.632 1.00 56.47 142 ALA A O 1
ATOM 1110 N N . VAL A 1 143 ? -23.525 -5.121 21.495 1.00 59.69 143 VAL A N 1
ATOM 1111 C CA . VAL A 1 143 ? -23.231 -6.468 20.965 1.00 59.69 143 VAL A CA 1
ATOM 1112 C C . VAL A 1 143 ? -24.261 -7.511 21.414 1.00 59.69 143 VAL A C 1
ATOM 1114 O O . VAL A 1 143 ? -24.372 -8.556 20.775 1.00 59.69 143 VAL A O 1
ATOM 1117 N N . ALA A 1 144 ? -25.009 -7.242 22.486 1.00 62.44 144 ALA A N 1
ATOM 1118 C CA . ALA A 1 144 ? -25.865 -8.233 23.134 1.00 62.44 144 ALA A CA 1
ATOM 1119 C C . ALA A 1 144 ? -27.270 -8.341 22.516 1.00 62.44 144 ALA A C 1
ATOM 1121 O O . ALA A 1 144 ? -27.754 -9.457 22.341 1.00 62.44 144 ALA A O 1
ATOM 1122 N N . ASP A 1 145 ? -27.905 -7.213 22.172 1.00 77.06 145 ASP A N 1
ATOM 1123 C CA . ASP A 1 145 ? -29.285 -7.170 21.664 1.00 77.06 145 ASP A CA 1
ATOM 1124 C C . ASP A 1 145 ? -29.554 -5.915 20.801 1.00 77.06 145 ASP A C 1
ATOM 1126 O O . ASP A 1 145 ? -28.893 -4.885 20.953 1.00 77.06 145 ASP A O 1
ATOM 1130 N N . GLU A 1 146 ? -30.527 -5.971 19.884 1.00 79.06 146 GLU A N 1
ATOM 1131 C CA . GLU A 1 146 ? -30.906 -4.834 19.033 1.00 79.06 146 GLU A CA 1
ATOM 1132 C C . GLU A 1 146 ? -31.584 -3.706 19.821 1.00 79.06 146 GLU A C 1
ATOM 1134 O O . GLU A 1 146 ? -31.371 -2.534 19.508 1.00 79.06 146 GLU A O 1
ATOM 1139 N N . ALA A 1 147 ? -32.348 -4.025 20.871 1.00 80.19 147 ALA A N 1
ATOM 1140 C CA . ALA A 1 147 ? -32.943 -3.002 21.731 1.00 80.19 147 ALA A CA 1
ATOM 1141 C C . ALA A 1 147 ? -31.868 -2.229 22.518 1.00 80.19 147 ALA A C 1
ATOM 1143 O O . ALA A 1 147 ? -31.919 -1.000 22.609 1.00 80.19 147 ALA A O 1
ATOM 1144 N N . GLN A 1 148 ? -30.855 -2.940 23.022 1.00 81.69 148 GLN A N 1
ATOM 1145 C CA . GLN A 1 148 ? -29.698 -2.344 23.696 1.00 81.69 148 GLN A CA 1
ATOM 1146 C C . GLN A 1 148 ? -28.826 -1.526 22.733 1.00 81.69 148 GLN A C 1
ATOM 1148 O O . GLN A 1 148 ? -28.341 -0.451 23.091 1.00 81.69 148 GLN A O 1
ATOM 1153 N N . LEU A 1 149 ? -28.684 -1.981 21.484 1.00 85.00 149 LEU A N 1
ATOM 1154 C CA . LEU A 1 149 ? -28.047 -1.204 20.424 1.00 85.00 149 LEU A CA 1
ATOM 1155 C C . LEU A 1 149 ? -28.776 0.122 20.167 1.00 85.00 149 LEU A C 1
ATOM 1157 O O . LEU A 1 149 ? -28.118 1.155 20.059 1.00 85.00 149 LEU A O 1
ATOM 1161 N N . GLY A 1 150 ? -30.111 0.099 20.085 1.00 86.88 150 GLY A N 1
ATOM 1162 C CA . GLY A 1 150 ? -30.923 1.307 19.924 1.00 86.88 150 GLY A CA 1
ATOM 1163 C C . GLY A 1 150 ? -30.661 2.317 21.041 1.00 86.88 150 GLY A C 1
ATOM 1164 O O . GLY A 1 150 ? -30.333 3.468 20.760 1.00 86.88 150 GLY A O 1
ATOM 1165 N N . ARG A 1 151 ? -30.672 1.859 22.300 1.00 87.31 151 ARG A N 1
ATOM 1166 C CA . ARG A 1 151 ? -30.354 2.689 23.475 1.00 87.31 151 ARG A CA 1
ATOM 1167 C C . ARG A 1 151 ? -28.978 3.347 23.377 1.00 87.31 151 ARG A C 1
ATOM 1169 O O . ARG A 1 151 ? -28.850 4.559 23.549 1.00 87.31 151 ARG A O 1
ATOM 1176 N N . ALA A 1 152 ? -27.951 2.548 23.094 1.00 86.94 152 ALA A N 1
ATOM 1177 C CA . ALA A 1 152 ? -26.580 3.030 22.959 1.00 86.94 152 ALA A CA 1
ATOM 1178 C C . ALA A 1 152 ? -26.435 4.038 21.806 1.00 86.94 152 ALA A C 1
ATOM 1180 O O . ALA A 1 152 ? -25.698 5.019 21.920 1.00 86.94 152 ALA A O 1
ATOM 1181 N N . PHE A 1 153 ? -27.144 3.815 20.695 1.00 89.94 153 PHE A N 1
ATOM 1182 C CA . PHE A 1 153 ? -27.124 4.707 19.538 1.00 89.94 153 PHE A CA 1
ATOM 1183 C C . PHE A 1 153 ? -27.726 6.073 19.876 1.00 89.94 153 PHE A C 1
ATOM 1185 O O . PHE A 1 153 ? -27.083 7.093 19.624 1.00 89.94 153 PHE A O 1
ATOM 1192 N N . VAL A 1 154 ? -28.902 6.095 20.513 1.00 90.62 154 VAL A N 1
ATOM 1193 C CA . VAL A 1 154 ? -29.572 7.328 20.959 1.00 90.62 154 VAL A CA 1
ATOM 1194 C C . VAL A 1 154 ? -28.662 8.145 21.875 1.00 90.62 154 VAL A C 1
ATOM 1196 O O . VAL A 1 154 ? -28.393 9.317 21.604 1.00 90.62 154 VAL A O 1
ATOM 1199 N N . ALA A 1 155 ? -28.115 7.509 22.912 1.00 90.19 155 ALA A N 1
ATOM 1200 C CA . ALA A 1 155 ? -27.231 8.161 23.870 1.00 90.19 155 ALA A CA 1
ATOM 1201 C C . ALA A 1 155 ? -26.004 8.801 23.195 1.00 90.19 155 ALA A C 1
ATOM 1203 O O . ALA A 1 155 ? -25.697 9.978 23.422 1.00 90.19 155 ALA A O 1
ATOM 1204 N N . ARG A 1 156 ? -25.341 8.059 22.298 1.00 89.12 156 ARG A N 1
ATOM 1205 C CA . ARG A 1 156 ? -24.157 8.535 21.572 1.00 89.12 156 ARG A CA 1
ATOM 1206 C C . ARG A 1 156 ? -24.480 9.701 20.638 1.00 89.12 156 ARG A C 1
ATOM 1208 O O . ARG A 1 156 ? -23.716 10.666 20.585 1.00 89.12 156 ARG A O 1
ATOM 1215 N N . VAL A 1 157 ? -25.594 9.637 19.907 1.00 90.88 157 VAL A N 1
ATOM 1216 C CA . VAL A 1 157 ? -26.023 10.695 18.976 1.00 90.88 157 VAL A CA 1
ATOM 1217 C C . VAL A 1 157 ? -26.331 11.993 19.721 1.00 90.88 157 VAL A C 1
ATOM 1219 O O . VAL A 1 157 ? -25.864 13.055 19.303 1.00 90.88 157 VAL A O 1
ATOM 1222 N N . VAL A 1 158 ? -27.038 11.918 20.852 1.00 90.81 158 VAL A N 1
ATOM 1223 C CA . VAL A 1 158 ? -27.353 13.090 21.684 1.00 90.81 158 VAL A CA 1
ATOM 1224 C C . VAL A 1 158 ? -26.085 13.677 22.314 1.00 90.81 158 VAL A C 1
ATOM 1226 O O . VAL A 1 158 ? -25.902 14.895 22.315 1.00 90.81 158 VAL A O 1
ATOM 1229 N N . ARG A 1 159 ? -25.139 12.841 22.766 1.00 88.50 159 ARG A N 1
ATOM 1230 C CA . ARG A 1 159 ? -23.819 13.319 23.217 1.00 88.50 159 ARG A CA 1
ATOM 1231 C C . ARG A 1 159 ? -23.099 14.102 22.115 1.00 88.50 159 ARG A C 1
ATOM 1233 O O . ARG A 1 159 ? -22.584 15.187 22.387 1.00 88.50 159 ARG A O 1
ATOM 1240 N N . LEU A 1 160 ? -23.050 13.569 20.892 1.00 87.31 160 LEU A N 1
ATOM 1241 C CA . LEU A 1 160 ? -22.404 14.238 19.757 1.00 87.31 160 LEU A CA 1
ATOM 1242 C C . LEU A 1 160 ? -23.091 15.567 19.419 1.00 87.31 160 LEU A C 1
ATOM 1244 O O . LEU A 1 160 ? -22.392 16.548 19.183 1.00 87.31 160 LEU A O 1
ATOM 1248 N N . ARG A 1 161 ? -24.428 15.627 19.475 1.00 87.31 161 ARG A N 1
ATOM 1249 C CA . ARG A 1 161 ? -25.217 16.841 19.204 1.00 87.31 161 ARG A CA 1
ATOM 1250 C C . ARG A 1 161 ? -24.782 18.044 20.050 1.00 87.31 161 ARG A C 1
ATOM 1252 O O . ARG A 1 161 ? -24.645 19.138 19.513 1.00 87.31 161 ARG A O 1
ATOM 1259 N N . TYR A 1 162 ? -24.499 17.840 21.340 1.00 85.06 162 TYR A N 1
ATOM 1260 C CA . TYR A 1 162 ? -24.160 18.938 22.260 1.00 85.06 162 TYR A CA 1
ATOM 1261 C C . TYR A 1 162 ? -22.659 19.140 22.495 1.00 85.06 162 TYR A C 1
ATOM 1263 O O . TYR A 1 162 ? -22.201 20.277 22.616 1.00 85.06 162 TYR A O 1
ATOM 1271 N N . PHE A 1 163 ? -21.863 18.069 22.561 1.00 83.12 163 PHE A N 1
ATOM 1272 C CA . PHE A 1 163 ? -20.419 18.196 22.805 1.00 83.12 163 PHE A CA 1
ATOM 1273 C C . PHE A 1 163 ? -19.605 18.435 21.525 1.00 83.12 163 PHE A C 1
ATOM 1275 O O . PHE A 1 163 ? -18.488 18.945 21.621 1.00 83.12 163 PHE A O 1
ATOM 1282 N N . ALA A 1 164 ? -20.149 18.091 20.352 1.00 80.50 164 ALA A N 1
ATOM 1283 C CA . ALA A 1 164 ? -19.489 18.203 19.052 1.00 80.50 164 ALA A CA 1
ATOM 1284 C C . ALA A 1 164 ? -20.508 18.468 17.914 1.00 80.50 164 ALA A C 1
ATOM 1286 O O . ALA A 1 164 ? -20.658 17.626 17.017 1.00 80.50 164 ALA A O 1
ATOM 1287 N N . PRO A 1 165 ? -21.236 19.603 17.943 1.00 81.19 165 PRO A N 1
ATOM 1288 C CA . PRO A 1 165 ? -22.303 19.886 16.980 1.00 81.19 165 PRO A CA 1
ATOM 1289 C C . PRO A 1 165 ? -21.794 19.814 15.529 1.00 81.19 165 PRO A C 1
ATOM 1291 O O . PRO A 1 165 ? -20.698 20.282 15.220 1.00 81.19 165 PRO A O 1
ATOM 1294 N N . GLY A 1 166 ? -22.573 19.184 14.642 1.00 79.12 166 GLY A N 1
ATOM 1295 C CA . GLY A 1 166 ? -22.222 18.970 13.229 1.00 79.12 166 GLY A CA 1
ATOM 1296 C C . GLY A 1 166 ? -21.291 17.780 12.940 1.00 79.12 166 GLY A C 1
ATOM 1297 O O . GLY A 1 166 ? -20.928 17.551 11.785 1.00 79.12 166 GLY A O 1
ATOM 1298 N N . SER A 1 167 ? -20.891 17.003 13.957 1.00 82.69 167 SER A N 1
ATOM 1299 C CA . SER A 1 167 ? -20.027 15.821 13.782 1.00 82.69 167 SER A CA 1
ATOM 1300 C C . SER A 1 167 ? -20.783 14.497 13.590 1.00 82.69 167 SER A C 1
ATOM 1302 O O . SER A 1 167 ? -20.159 13.493 13.230 1.00 82.69 167 SER A O 1
ATOM 1304 N N . ARG A 1 168 ? -22.114 14.462 13.778 1.00 87.88 168 ARG A N 1
ATOM 1305 C CA . ARG A 1 168 ? -22.913 13.216 13.779 1.00 87.88 168 ARG A CA 1
ATOM 1306 C C . ARG A 1 168 ? -22.778 12.468 12.461 1.00 87.88 168 ARG A C 1
ATOM 1308 O O . ARG A 1 168 ? -22.448 11.283 12.452 1.00 87.88 168 ARG A O 1
ATOM 1315 N N . GLY A 1 169 ? -22.891 13.192 11.349 1.00 84.75 169 GLY A N 1
ATOM 1316 C CA . GLY A 1 169 ? -22.705 12.637 10.009 1.00 84.75 169 GLY A CA 1
ATOM 1317 C C . GLY A 1 169 ? -21.266 12.234 9.653 1.00 84.75 169 GLY A C 1
ATOM 1318 O O . GLY A 1 169 ? -21.066 11.511 8.681 1.00 84.75 169 GLY A O 1
ATOM 1319 N N . CYS A 1 170 ? -20.259 12.652 10.429 1.00 85.00 170 CYS A N 1
ATOM 1320 C CA . CYS A 1 170 ? -18.889 12.132 10.314 1.00 85.00 170 CYS A CA 1
ATOM 1321 C C . CYS A 1 170 ? -18.702 10.835 11.120 1.00 85.00 170 CYS A C 1
ATOM 1323 O O . CYS A 1 170 ? -17.901 9.979 10.739 1.00 85.00 170 CYS A O 1
ATOM 1325 N N . CYS A 1 171 ? -19.427 10.692 12.234 1.00 86.56 171 CYS A N 1
ATOM 1326 C CA . CYS A 1 171 ? -19.390 9.513 13.099 1.00 86.56 171 CYS A CA 1
ATOM 1327 C C . CYS A 1 171 ? -20.240 8.353 12.562 1.00 86.56 171 CYS A C 1
ATOM 1329 O O . CYS A 1 171 ? -19.789 7.207 12.642 1.00 86.56 171 CYS A O 1
ATOM 1331 N N . PHE A 1 172 ? -21.413 8.656 11.996 1.00 90.75 172 PHE A N 1
ATOM 1332 C CA . PHE A 1 172 ? -22.362 7.702 11.409 1.00 90.75 172 PHE A CA 1
ATOM 1333 C C . PHE A 1 172 ? -22.770 8.145 9.990 1.00 90.75 172 PHE A C 1
ATOM 1335 O O . PHE A 1 172 ? -23.882 8.634 9.775 1.00 90.75 172 PHE A O 1
ATOM 1342 N N . PRO A 1 173 ? -21.856 8.041 9.010 1.00 89.19 173 PRO A N 1
ATOM 1343 C CA . PRO A 1 173 ? -22.097 8.492 7.639 1.00 89.19 173 PRO A CA 1
ATOM 1344 C C . PRO A 1 173 ? -23.156 7.677 6.881 1.00 89.19 173 PRO A C 1
ATOM 1346 O O . PRO A 1 173 ? -23.610 8.137 5.839 1.00 89.19 173 PRO A O 1
ATOM 1349 N N . ALA A 1 174 ? -23.540 6.483 7.351 1.00 88.06 174 ALA A N 1
ATOM 1350 C CA . ALA A 1 174 ? -24.570 5.673 6.697 1.00 88.06 174 ALA A CA 1
ATOM 1351 C C . ALA A 1 174 ? -26.003 6.191 6.919 1.00 88.06 174 ALA A C 1
ATOM 1353 O O . ALA A 1 174 ? -26.909 5.738 6.224 1.00 88.06 174 ALA A O 1
ATOM 1354 N N . VAL A 1 175 ? -26.219 7.091 7.888 1.00 88.88 175 VAL A N 1
ATOM 1355 C CA . VAL A 1 175 ? -27.551 7.619 8.216 1.00 88.88 175 VAL A CA 1
ATOM 1356 C C . VAL A 1 175 ? -28.001 8.599 7.123 1.00 88.88 175 VAL A C 1
ATOM 1358 O O . VAL A 1 175 ? -27.335 9.620 6.919 1.00 88.88 175 VAL A O 1
ATOM 1361 N N . PRO A 1 176 ? -29.116 8.323 6.421 1.00 81.75 176 PRO A N 1
ATOM 1362 C CA . PRO A 1 176 ? -29.534 9.133 5.281 1.00 81.75 176 PRO A CA 1
ATOM 1363 C C . PRO A 1 176 ? -30.123 10.486 5.703 1.00 81.75 176 PRO A C 1
ATOM 1365 O O . PRO A 1 176 ? -29.766 11.506 5.116 1.00 81.75 176 PRO A O 1
ATOM 1368 N N . ASP A 1 177 ? -30.973 10.510 6.735 1.00 88.00 177 ASP A N 1
ATOM 1369 C CA . ASP A 1 177 ? -31.716 11.697 7.173 1.00 88.00 177 ASP A CA 1
ATOM 1370 C C . ASP A 1 177 ? -31.653 11.869 8.700 1.00 88.00 177 ASP A C 1
ATOM 1372 O O . ASP A 1 177 ? -32.275 11.117 9.451 1.00 88.00 177 ASP A O 1
ATOM 1376 N N . TRP A 1 178 ? -30.906 12.875 9.167 1.00 89.62 178 TRP A N 1
ATOM 1377 C CA . TRP A 1 178 ? -30.821 13.200 10.594 1.00 89.62 178 TRP A CA 1
ATOM 1378 C C . TRP A 1 178 ? -32.029 13.988 11.105 1.00 89.62 178 TRP A C 1
ATOM 1380 O O . TRP A 1 178 ? -32.320 13.906 12.294 1.00 89.62 178 TRP A O 1
ATOM 1390 N N . ALA A 1 179 ? -32.764 14.698 10.244 1.00 88.75 179 ALA A N 1
ATOM 1391 C CA . ALA A 1 179 ? -33.958 15.433 10.657 1.00 88.75 179 ALA A CA 1
ATOM 1392 C C . ALA A 1 179 ? -35.111 14.477 11.008 1.00 88.75 179 ALA A C 1
ATOM 1394 O O . ALA A 1 179 ? -35.890 14.744 11.922 1.00 88.75 179 ALA A O 1
ATOM 1395 N N . ALA A 1 180 ? -35.213 13.336 10.319 1.00 89.69 180 ALA A N 1
ATOM 1396 C CA . ALA A 1 180 ? -36.115 12.254 10.717 1.00 89.69 180 ALA A CA 1
ATOM 1397 C C . ALA A 1 180 ? -35.723 11.637 12.072 1.00 89.69 180 ALA A C 1
ATOM 1399 O O . ALA A 1 180 ? -36.597 11.395 12.900 1.00 89.69 180 ALA A O 1
ATOM 1400 N N . VAL A 1 181 ? -34.421 11.431 12.321 1.00 90.50 181 VAL A N 1
ATOM 1401 C CA . VAL A 1 181 ? -33.924 10.923 13.615 1.00 90.50 181 VAL A CA 1
ATOM 1402 C C . VAL A 1 181 ? -34.236 11.909 14.740 1.00 90.50 181 VAL A C 1
ATOM 1404 O O . VAL A 1 181 ? -34.707 11.488 15.788 1.00 90.50 181 VAL A O 1
ATOM 1407 N N . ASP A 1 182 ? -34.003 13.207 14.529 1.00 89.56 182 ASP A N 1
ATOM 1408 C CA . ASP A 1 182 ? -34.252 14.239 15.540 1.00 89.56 182 ASP A CA 1
ATOM 1409 C C . ASP A 1 182 ? -35.743 14.311 15.924 1.00 89.56 182 ASP A C 1
ATOM 1411 O O . ASP A 1 182 ? -36.049 14.310 17.114 1.00 89.56 182 ASP A O 1
ATOM 1415 N N . ARG A 1 183 ? -36.666 14.248 14.950 1.00 89.44 183 ARG A N 1
ATOM 1416 C CA . ARG A 1 183 ? -38.117 14.172 15.223 1.00 89.44 183 ARG A CA 1
ATOM 1417 C C . ARG A 1 183 ? -38.494 12.939 16.041 1.00 89.44 183 ARG A C 1
ATOM 1419 O O . ARG A 1 183 ? -39.182 13.063 17.046 1.00 89.44 183 ARG A O 1
ATOM 1426 N N . TRP A 1 184 ? -37.985 11.768 15.658 1.00 89.69 184 TRP A N 1
ATOM 1427 C CA . TRP A 1 184 ? -38.240 10.519 16.384 1.00 89.69 184 TRP A CA 1
ATOM 1428 C C . TRP A 1 184 ? -37.683 10.546 17.820 1.00 89.69 184 TRP A C 1
ATOM 1430 O O . TRP A 1 184 ? -38.273 9.976 18.735 1.00 89.69 184 TRP A O 1
ATOM 1440 N N . LEU A 1 185 ? -36.557 11.231 18.051 1.00 89.25 185 LEU A N 1
ATOM 1441 C CA . LEU A 1 185 ? -36.011 11.423 19.396 1.00 89.25 185 LEU A CA 1
ATOM 1442 C C . LEU A 1 185 ? -36.860 12.384 20.240 1.00 89.25 185 LEU A C 1
ATOM 1444 O O . LEU A 1 185 ? -37.077 12.113 21.421 1.00 89.25 185 LEU A O 1
ATOM 1448 N N . GLU A 1 186 ? -37.345 13.480 19.661 1.00 88.12 186 GLU A N 1
ATOM 1449 C CA . GLU A 1 186 ? -38.227 14.438 20.343 1.00 88.12 186 GLU A CA 1
ATOM 1450 C C . GLU A 1 186 ? -39.577 13.796 20.707 1.00 88.12 186 GLU A C 1
ATOM 1452 O O . GLU A 1 186 ? -40.043 13.944 21.836 1.00 88.12 186 GLU A O 1
ATOM 1457 N N . GLU A 1 187 ? -40.147 12.987 19.806 1.00 86.81 187 GLU A N 1
ATOM 1458 C CA . GLU A 1 187 ? -41.367 12.199 20.042 1.00 86.81 187 GLU A CA 1
ATOM 1459 C C . GLU A 1 187 ? -41.218 11.201 21.206 1.00 86.81 187 GLU A C 1
ATOM 1461 O O . GLU A 1 187 ? -42.198 10.904 21.885 1.00 86.81 187 GLU A O 1
ATOM 1466 N N . SER A 1 188 ? -39.996 10.732 21.499 1.00 82.56 188 SER A N 1
ATOM 1467 C CA . SER A 1 188 ? -39.719 9.836 22.638 1.00 82.56 188 SER A CA 1
ATOM 1468 C C . SER A 1 188 ? -39.755 10.518 24.014 1.00 82.56 188 SER A C 1
ATOM 1470 O O . SER A 1 188 ? -39.576 9.853 25.034 1.00 82.56 188 SER A O 1
ATOM 1472 N N . GLY A 1 189 ? -39.968 11.840 24.061 1.00 80.56 189 GLY A N 1
ATOM 1473 C CA . GLY A 1 189 ? -40.016 12.623 25.300 1.00 80.56 189 GLY A CA 1
ATOM 1474 C C . GLY A 1 189 ? -38.660 13.170 25.764 1.00 80.56 189 GLY A C 1
ATOM 1475 O O . GLY A 1 189 ? -38.543 13.639 26.898 1.00 80.56 189 GLY A O 1
ATOM 1476 N N . LEU A 1 190 ? -37.622 13.129 24.919 1.00 85.81 190 LEU A N 1
ATOM 1477 C CA . LEU A 1 190 ? -36.320 13.740 25.214 1.00 85.81 190 LEU A CA 1
ATOM 1478 C C . LEU A 1 190 ? -36.342 15.258 24.942 1.00 85.81 190 LEU A C 1
ATOM 1480 O O . LEU A 1 190 ? -36.664 15.699 23.843 1.00 85.81 190 LEU A O 1
ATOM 1484 N N . ASP A 1 191 ? -35.918 16.065 25.921 1.00 85.56 191 ASP A N 1
ATOM 1485 C CA . ASP A 1 191 ? -35.744 17.522 25.776 1.00 85.56 191 ASP A CA 1
ATOM 1486 C C . ASP A 1 191 ? -34.484 17.836 24.949 1.00 85.56 191 ASP A C 1
ATOM 1488 O O . ASP A 1 191 ? -33.364 17.764 25.464 1.00 85.56 191 ASP A O 1
ATOM 1492 N N . LEU A 1 192 ? -34.663 18.165 23.662 1.00 85.75 192 LEU A N 1
ATOM 1493 C CA . LEU A 1 192 ? -33.576 18.385 22.697 1.00 85.75 192 LEU A CA 1
ATOM 1494 C C . LEU A 1 192 ? -33.572 19.805 22.083 1.00 85.75 192 LEU A C 1
ATOM 1496 O O . LEU A 1 192 ? -33.760 19.963 20.876 1.00 85.75 192 LEU A O 1
ATOM 1500 N N . PRO A 1 193 ? -33.312 20.874 22.866 1.00 86.19 193 PRO A N 1
ATOM 1501 C CA . PRO A 1 193 ? -33.182 22.228 22.322 1.00 86.19 193 PRO A CA 1
ATOM 1502 C C . PRO A 1 193 ? -32.021 22.344 21.309 1.00 86.19 193 PRO A C 1
ATOM 1504 O O . PRO A 1 193 ? -31.030 21.611 21.417 1.00 86.19 193 PRO A O 1
ATOM 1507 N N . PRO A 1 194 ? -32.087 23.282 20.340 1.00 82.56 194 PRO A N 1
ATOM 1508 C CA . PRO A 1 194 ? -31.052 23.443 19.319 1.00 82.56 194 PRO A CA 1
ATOM 1509 C C . PRO A 1 194 ? -29.692 23.832 19.936 1.00 82.56 194 PRO A C 1
ATOM 1511 O O . PRO A 1 194 ? -29.647 24.721 20.792 1.00 82.56 194 PRO A O 1
ATOM 1514 N N . PRO A 1 195 ? -28.565 23.236 19.491 1.00 78.00 195 PRO A N 1
ATOM 1515 C CA . PRO A 1 195 ? -27.241 23.439 20.086 1.00 78.00 195 PRO A CA 1
ATOM 1516 C C . PRO A 1 195 ? -26.622 24.789 19.667 1.00 78.00 195 PRO A C 1
ATOM 1518 O O . PRO A 1 195 ? -25.692 24.856 18.861 1.00 78.00 195 PRO A O 1
ATOM 1521 N N . ARG A 1 196 ? -27.152 25.897 20.194 1.00 71.69 196 ARG A N 1
ATOM 1522 C CA . ARG A 1 196 ? -26.649 27.265 19.964 1.00 71.69 196 ARG A CA 1
ATOM 1523 C C . ARG A 1 196 ? -25.781 27.740 21.128 1.00 71.69 196 ARG A C 1
ATOM 1525 O O . ARG A 1 196 ? -26.120 27.507 22.288 1.00 71.69 196 ARG A O 1
ATOM 1532 N N . SER A 1 197 ? -24.689 28.447 20.827 1.00 65.94 197 SER A N 1
ATOM 1533 C CA . SER A 1 197 ? -23.863 29.104 21.850 1.00 65.94 197 SER A CA 1
ATOM 1534 C C . SER A 1 197 ? -24.722 30.090 22.655 1.00 65.94 197 SER A C 1
ATOM 1536 O O . SER A 1 197 ? -25.284 31.015 22.081 1.00 65.94 197 SER A O 1
ATOM 1538 N N . GLY A 1 198 ? -24.852 29.880 23.971 1.00 65.00 198 GLY A N 1
ATOM 1539 C CA . GLY A 1 198 ? -25.673 30.727 24.853 1.00 65.00 198 GLY A CA 1
ATOM 1540 C C . GLY A 1 198 ? -27.184 30.437 24.845 1.00 65.00 198 GLY A C 1
ATOM 1541 O O . GLY A 1 198 ? -27.936 31.170 25.479 1.00 65.00 198 GLY A O 1
ATOM 1542 N N . GLY A 1 199 ? -27.640 29.387 24.150 1.00 71.62 199 GLY A N 1
ATOM 1543 C CA . GLY A 1 199 ? -29.035 28.931 24.190 1.00 71.62 199 GLY A CA 1
ATOM 1544 C C . GLY A 1 199 ? -29.380 28.090 25.429 1.00 71.62 199 GLY A C 1
ATOM 1545 O O . GLY A 1 199 ? -28.506 27.727 26.217 1.00 71.62 199 GLY A O 1
ATOM 1546 N N . ARG A 1 200 ? -30.668 27.741 25.581 1.00 83.19 200 ARG A N 1
ATOM 1547 C CA . ARG A 1 200 ? -31.160 26.807 26.614 1.00 83.19 200 ARG A CA 1
ATOM 1548 C C . ARG A 1 200 ? -30.492 25.437 26.442 1.00 83.19 200 ARG A C 1
ATOM 1550 O O . ARG A 1 200 ? -30.582 24.848 25.366 1.00 83.19 200 ARG A O 1
ATOM 1557 N N . LEU A 1 201 ? -29.848 24.928 27.495 1.00 81.56 201 LEU A N 1
ATOM 1558 C CA . LEU A 1 201 ? -29.281 23.577 27.512 1.00 81.56 201 LEU A CA 1
ATOM 1559 C C . LEU A 1 201 ? -30.364 22.540 27.867 1.00 81.56 201 LEU A C 1
ATOM 1561 O O . LEU A 1 201 ? -31.331 22.879 28.552 1.00 81.56 201 LEU A O 1
ATOM 1565 N N . PRO A 1 202 ? -30.212 21.272 27.440 1.00 86.00 202 PRO A N 1
ATOM 1566 C CA . PRO A 1 202 ? -31.080 20.190 27.898 1.00 86.00 202 PRO A CA 1
ATOM 1567 C C . PRO A 1 202 ? -31.047 20.067 29.422 1.00 86.00 202 PRO A C 1
ATOM 1569 O O . PRO A 1 202 ? -29.962 20.071 30.016 1.00 86.00 202 PRO A O 1
ATOM 1572 N N . GLN A 1 203 ? -32.199 19.844 30.060 1.00 84.75 203 GLN A N 1
ATOM 1573 C CA . GLN A 1 203 ? -32.257 19.687 31.524 1.00 84.75 203 GLN A CA 1
ATOM 1574 C C . GLN A 1 203 ? -31.336 18.563 32.040 1.00 84.75 203 GLN A C 1
ATOM 1576 O O . GLN A 1 203 ? -30.656 18.715 33.058 1.00 84.75 203 GLN A O 1
ATOM 1581 N N . ALA A 1 204 ? -31.247 17.443 31.313 1.00 84.25 204 ALA A N 1
ATOM 1582 C CA . ALA A 1 204 ? -30.350 16.333 31.650 1.00 84.25 204 ALA A CA 1
ATOM 1583 C C . ALA A 1 204 ? -28.862 16.740 31.614 1.00 84.25 204 ALA A C 1
ATOM 1585 O O . ALA A 1 204 ? -28.040 16.226 32.378 1.00 84.25 204 ALA A O 1
ATOM 1586 N N . MET A 1 205 ? -28.500 17.693 30.757 1.00 85.44 205 MET A N 1
ATOM 1587 C CA . MET A 1 205 ? -27.133 18.189 30.629 1.00 85.44 205 MET A CA 1
ATOM 1588 C C . MET A 1 205 ? -26.751 19.103 31.794 1.00 85.44 205 MET A C 1
ATOM 1590 O O . MET A 1 205 ? -25.658 18.975 32.352 1.00 85.44 205 MET A O 1
ATOM 1594 N N . GLU A 1 206 ? -27.666 19.985 32.200 1.00 84.12 206 GLU A N 1
ATOM 1595 C CA . GLU A 1 206 ? -27.483 20.862 33.360 1.00 84.12 206 GLU A CA 1
ATOM 1596 C C . GLU A 1 206 ? -27.391 20.050 34.654 1.00 84.12 206 GLU A C 1
ATOM 1598 O O . GLU A 1 206 ? -26.456 20.233 35.436 1.00 84.12 206 GLU A O 1
ATOM 1603 N N . ARG A 1 207 ? -28.287 19.070 34.831 1.00 84.06 207 ARG A N 1
ATOM 1604 C CA . ARG A 1 207 ? -28.308 18.177 35.999 1.00 84.06 207 ARG A CA 1
ATOM 1605 C C . ARG A 1 207 ? -27.028 17.348 36.145 1.00 84.06 207 ARG A C 1
ATOM 1607 O O . ARG A 1 207 ? -26.614 17.034 37.260 1.00 84.06 207 ARG A O 1
ATOM 1614 N N . THR A 1 208 ? -26.396 16.960 35.037 1.00 85.38 208 THR A N 1
ATOM 1615 C CA . THR A 1 208 ? -25.198 16.102 35.060 1.00 85.38 208 THR A CA 1
ATOM 1616 C C . THR A 1 208 ? -23.894 16.852 35.268 1.00 85.38 208 THR A C 1
ATOM 1618 O O . THR A 1 208 ? -22.881 16.203 35.562 1.00 85.38 208 THR A O 1
ATOM 1621 N N . ARG A 1 209 ? -23.899 18.186 35.147 1.00 84.88 209 ARG A N 1
ATOM 1622 C CA . ARG A 1 209 ? -22.695 19.017 35.206 1.00 84.88 209 ARG A CA 1
ATOM 1623 C C . ARG A 1 209 ? -21.990 18.860 36.562 1.00 84.88 209 ARG A C 1
ATOM 1625 O O . ARG A 1 209 ? -22.565 19.197 37.593 1.00 84.88 209 ARG A O 1
ATOM 1632 N N . PRO A 1 210 ? -20.735 18.370 36.596 1.00 81.75 210 PRO A N 1
ATOM 1633 C CA . PRO A 1 210 ? -20.050 18.104 37.858 1.00 81.75 210 PRO A CA 1
ATOM 1634 C C . PRO A 1 210 ? -19.523 19.375 38.540 1.00 81.75 210 PRO A C 1
ATOM 1636 O O . PRO A 1 210 ? -19.406 19.400 39.760 1.00 81.75 210 PRO A O 1
ATOM 1639 N N . SER A 1 211 ? -19.175 20.414 37.771 1.00 81.31 211 SER A N 1
ATOM 1640 C CA . SER A 1 211 ? -18.669 21.694 38.286 1.00 81.31 211 SER A CA 1
ATOM 1641 C C . SER A 1 211 ? -18.807 22.814 37.247 1.00 81.31 211 SER A C 1
ATOM 1643 O O . SER A 1 211 ? -18.816 22.563 36.036 1.00 81.31 211 SER A O 1
ATOM 1645 N N . VAL A 1 212 ? -18.843 24.067 37.712 1.00 77.19 212 VAL A N 1
ATOM 1646 C CA . VAL A 1 212 ? -18.826 25.272 36.864 1.00 77.19 212 VAL A CA 1
ATOM 1647 C C . VAL A 1 212 ? -17.532 25.363 36.036 1.00 77.19 212 VAL A C 1
ATOM 1649 O O . VAL A 1 212 ? -17.582 25.781 34.880 1.00 77.19 212 VAL A O 1
ATOM 1652 N N . ILE A 1 213 ? -16.415 24.835 36.557 1.00 76.12 213 ILE A N 1
ATOM 1653 C CA . ILE A 1 213 ? -15.075 24.820 35.927 1.00 76.12 213 ILE A CA 1
ATOM 1654 C C . ILE A 1 213 ? -15.066 24.122 34.550 1.00 76.12 213 ILE A C 1
ATOM 1656 O O . ILE A 1 213 ? -14.193 24.375 33.725 1.00 76.12 213 ILE A O 1
ATOM 1660 N N . CYS A 1 214 ? -16.059 23.274 34.259 1.00 72.25 214 CYS A N 1
ATOM 1661 C CA . CYS A 1 214 ? -16.172 22.554 32.984 1.00 72.25 214 CYS A CA 1
ATOM 1662 C C . CYS A 1 214 ? -16.529 23.454 31.780 1.00 72.25 214 CYS A C 1
ATOM 1664 O O . CYS A 1 214 ? -16.512 22.974 30.646 1.00 72.25 214 CYS A O 1
ATOM 1666 N N . GLY A 1 215 ? -16.864 24.732 32.015 1.00 73.31 215 GLY A N 1
ATOM 1667 C CA . GLY A 1 215 ? -17.301 25.671 30.977 1.00 73.31 215 GLY A CA 1
ATOM 1668 C C . GLY A 1 215 ? -18.659 25.313 30.360 1.00 73.31 215 GLY A C 1
ATOM 1669 O O . GLY A 1 215 ? -19.410 24.501 30.906 1.00 73.31 215 GLY A O 1
ATOM 1670 N N . THR A 1 216 ? -18.982 25.937 29.227 1.00 68.06 216 THR A N 1
ATOM 1671 C CA . THR A 1 216 ? -20.138 25.584 28.392 1.00 68.06 216 THR A CA 1
ATOM 1672 C C . THR A 1 216 ? -19.750 24.550 27.322 1.00 68.06 216 THR A C 1
ATOM 1674 O O . THR A 1 216 ? -18.601 24.502 26.860 1.00 68.06 216 THR A O 1
ATOM 1677 N N . PRO A 1 217 ? -20.672 23.654 26.944 1.00 64.94 217 PRO A N 1
ATOM 1678 C CA . PRO A 1 217 ? -20.486 22.756 25.810 1.00 64.94 217 PRO A CA 1
ATOM 1679 C C . PRO A 1 217 ? -20.537 23.554 24.493 1.00 64.94 217 PRO A C 1
ATOM 1681 O O . PRO A 1 217 ? -21.061 24.665 24.472 1.00 64.94 217 PRO A O 1
ATOM 1684 N N . GLY A 1 218 ? -19.990 23.006 23.401 1.00 59.94 218 GLY A N 1
ATOM 1685 C CA . GLY A 1 218 ? -20.059 23.654 22.080 1.00 59.94 218 GLY A CA 1
ATOM 1686 C C . GLY A 1 218 ? -18.719 24.057 21.463 1.00 59.94 218 GLY A C 1
ATOM 1687 O O . GLY A 1 218 ? -18.606 25.145 20.897 1.00 59.94 218 GLY A O 1
ATOM 1688 N N . LEU A 1 219 ? -17.705 23.182 21.536 1.00 60.94 219 LEU A N 1
ATOM 1689 C CA . LEU A 1 219 ? -16.520 23.339 20.690 1.00 60.94 219 LEU A CA 1
ATOM 1690 C C . LEU A 1 219 ? -16.962 23.177 19.228 1.00 60.94 219 LEU A C 1
ATOM 1692 O O . LEU A 1 219 ? -17.297 22.073 18.796 1.00 60.94 219 LEU A O 1
ATOM 1696 N N . CYS A 1 220 ? -16.983 24.275 18.475 1.00 62.72 220 CYS A N 1
ATOM 1697 C CA . CYS A 1 220 ? -17.313 24.238 17.056 1.00 62.72 220 CYS A CA 1
ATOM 1698 C C . CYS A 1 220 ? -16.078 23.793 16.272 1.00 62.72 220 CYS A C 1
ATOM 1700 O O . CYS A 1 220 ? -15.105 24.535 16.126 1.00 62.72 220 CYS A O 1
ATOM 1702 N N . LEU A 1 221 ? -16.101 22.548 15.801 1.00 65.06 221 LEU A N 1
ATOM 1703 C CA . LEU A 1 221 ? -15.016 21.994 15.000 1.00 65.06 221 LEU A CA 1
ATOM 1704 C C . LEU A 1 221 ? -15.058 22.593 13.590 1.00 65.06 221 LEU A C 1
ATOM 1706 O O . LEU A 1 221 ? -16.100 22.585 12.936 1.00 65.06 221 LEU A O 1
ATOM 1710 N N . GLN A 1 222 ? -13.913 23.075 13.099 1.00 66.62 222 GLN A N 1
ATOM 1711 C CA . GLN A 1 222 ? -13.776 23.536 11.716 1.00 66.62 222 GLN A CA 1
ATOM 1712 C C . GLN A 1 222 ? -13.809 22.338 10.757 1.00 66.62 222 GLN A C 1
ATOM 1714 O O . GLN A 1 222 ? -12.776 21.758 10.415 1.00 66.62 222 GLN A O 1
ATOM 1719 N N . LEU A 1 223 ? -15.011 21.949 10.337 1.00 68.12 223 LEU A N 1
ATOM 1720 C CA . LEU A 1 223 ? -15.228 20.970 9.277 1.00 68.12 223 LEU A CA 1
ATOM 1721 C C . LEU A 1 223 ? -15.388 21.705 7.934 1.00 68.12 223 LEU A C 1
ATOM 1723 O O . LEU A 1 223 ? -16.122 22.693 7.880 1.00 68.12 223 LEU A O 1
ATOM 1727 N N . PRO A 1 224 ? -14.745 21.250 6.840 1.00 66.25 224 PRO A N 1
ATOM 1728 C CA . PRO A 1 224 ? -14.939 21.846 5.520 1.00 66.25 224 PRO A CA 1
ATOM 1729 C C . PRO A 1 224 ? -16.419 21.890 5.113 1.00 66.25 224 PRO A C 1
ATOM 1731 O O . PRO A 1 224 ? -17.166 20.934 5.344 1.00 66.25 224 PRO A O 1
ATOM 1734 N N . ALA A 1 225 ? -16.846 22.978 4.469 1.00 62.03 225 ALA A N 1
ATOM 1735 C CA . ALA A 1 225 ? -18.234 23.150 4.031 1.00 62.03 225 ALA A CA 1
ATOM 1736 C C . ALA A 1 225 ? -18.664 22.069 3.019 1.00 62.03 225 ALA A C 1
ATOM 1738 O O . ALA A 1 225 ? -19.783 21.567 3.082 1.00 62.03 225 ALA A O 1
ATOM 1739 N N . ASP A 1 226 ? -17.737 21.609 2.177 1.00 64.50 226 ASP A N 1
ATOM 1740 C CA . ASP A 1 226 ? -18.050 20.738 1.041 1.00 64.50 226 ASP A CA 1
ATOM 1741 C C . ASP A 1 226 ? -18.036 19.230 1.340 1.00 64.50 226 ASP A C 1
ATOM 1743 O O . ASP A 1 226 ? -18.258 18.437 0.418 1.00 64.50 226 ASP A O 1
ATOM 1747 N N . LEU A 1 227 ? -17.821 18.794 2.597 1.00 68.75 227 LEU A N 1
ATOM 1748 C CA . LEU A 1 227 ? -17.740 17.352 2.895 1.00 68.75 227 LEU A CA 1
ATOM 1749 C C . LEU A 1 227 ? -18.998 16.610 2.404 1.00 68.75 227 LEU A C 1
ATOM 1751 O O . LEU A 1 227 ? -20.116 17.038 2.719 1.00 68.75 227 LEU A O 1
ATOM 1755 N N . PRO A 1 228 ? -18.833 15.491 1.672 1.00 67.88 228 PRO A N 1
ATOM 1756 C CA . PRO A 1 228 ? -19.955 14.723 1.139 1.00 67.88 228 PRO A CA 1
ATOM 1757 C C . PRO A 1 228 ? -20.727 13.976 2.236 1.00 67.88 228 PRO A C 1
ATOM 1759 O O . PRO A 1 228 ? -21.929 13.776 2.105 1.00 67.88 228 PRO A O 1
ATOM 1762 N N . TYR A 1 229 ? -20.060 13.602 3.328 1.00 73.56 229 TYR A N 1
ATOM 1763 C CA . TYR A 1 229 ? -20.670 12.993 4.512 1.00 73.56 229 TYR A CA 1
ATOM 1764 C C . TYR A 1 229 ? -21.186 14.070 5.481 1.00 73.56 229 TYR A C 1
ATOM 1766 O O . TYR A 1 229 ? -20.571 15.127 5.635 1.00 73.56 229 TYR A O 1
ATOM 1774 N N . GLY A 1 230 ? -22.340 13.812 6.109 1.00 69.56 230 GLY A N 1
ATOM 1775 C CA . GLY A 1 230 ? -22.985 14.717 7.069 1.00 69.56 230 GLY A CA 1
ATOM 1776 C C . GLY A 1 230 ? -23.642 15.962 6.475 1.00 69.56 230 GLY A C 1
ATOM 1777 O O . GLY A 1 230 ? -23.795 16.953 7.179 1.00 69.56 230 GLY A O 1
ATOM 1778 N N . ARG A 1 231 ? -24.005 15.956 5.185 1.00 72.50 231 ARG A N 1
ATOM 1779 C CA . ARG A 1 231 ? -24.838 17.022 4.585 1.00 72.50 231 ARG A CA 1
ATOM 1780 C C . ARG A 1 231 ? -26.279 17.010 5.098 1.00 72.50 231 ARG A C 1
ATOM 1782 O O . ARG A 1 231 ? -26.912 18.054 5.118 1.00 72.50 231 ARG A O 1
ATOM 1789 N N . SER A 1 232 ? -26.770 15.843 5.507 1.00 77.19 232 SER A N 1
ATOM 1790 C CA . SER A 1 232 ? -28.095 15.665 6.098 1.00 77.19 232 SER A CA 1
ATOM 1791 C C . SER A 1 232 ? -28.166 16.072 7.571 1.00 77.19 232 SER A C 1
ATOM 1793 O O . SER A 1 232 ? -29.256 16.055 8.126 1.00 77.19 232 SER A O 1
ATOM 1795 N N . ASP A 1 233 ? -27.041 16.415 8.217 1.00 84.31 233 ASP A N 1
ATOM 1796 C CA . ASP A 1 233 ? -27.017 16.835 9.623 1.00 84.31 233 ASP A CA 1
ATOM 1797 C C . ASP A 1 233 ? -27.426 18.318 9.736 1.00 84.31 233 ASP A C 1
ATOM 1799 O O . ASP A 1 233 ? -26.649 19.187 9.315 1.00 84.31 233 ASP A O 1
ATOM 1803 N N . PRO A 1 234 ? -28.608 18.640 10.303 1.00 80.56 234 PRO A N 1
ATOM 1804 C CA . PRO A 1 234 ? -29.080 20.021 10.409 1.00 80.56 234 PRO A CA 1
ATOM 1805 C C . PRO A 1 234 ? -28.179 20.890 11.301 1.00 80.56 234 PRO A C 1
ATOM 1807 O O . PRO A 1 234 ? -28.066 22.098 11.086 1.00 80.56 234 PRO A O 1
ATOM 1810 N N . ASP A 1 235 ? -27.464 20.289 12.257 1.00 77.75 235 ASP A N 1
ATOM 1811 C CA . ASP A 1 235 ? -26.621 21.019 13.210 1.00 77.75 235 ASP A CA 1
ATOM 1812 C C . ASP A 1 235 ? -25.287 21.482 12.606 1.00 77.75 235 ASP A C 1
ATOM 1814 O O . ASP A 1 235 ? -24.547 22.249 13.226 1.00 77.75 235 ASP A O 1
ATOM 1818 N N . ARG A 1 236 ? -24.976 21.069 11.372 1.00 74.00 236 ARG A N 1
ATOM 1819 C CA . ARG A 1 236 ? -23.749 21.463 10.672 1.00 74.00 236 ARG A CA 1
ATOM 1820 C C . ARG A 1 236 ? -23.720 22.950 10.316 1.00 74.00 236 ARG A C 1
ATOM 1822 O O . ARG A 1 236 ? -22.677 23.587 10.459 1.00 74.00 236 ARG A O 1
ATOM 1829 N N . LEU A 1 237 ? -24.852 23.510 9.885 1.00 66.06 237 LEU A N 1
ATOM 1830 C CA . LEU A 1 237 ? -24.982 24.948 9.612 1.00 66.06 237 LEU A CA 1
ATOM 1831 C C . LEU A 1 237 ? -24.942 25.753 10.918 1.00 66.06 237 LEU A C 1
ATOM 1833 O O . LEU A 1 237 ? -24.253 26.767 11.003 1.00 66.06 237 LEU A O 1
ATOM 1837 N N . THR A 1 238 ? -25.592 25.243 11.967 1.00 61.81 238 THR A N 1
ATOM 1838 C CA . THR A 1 238 ? -25.592 25.838 13.312 1.00 61.81 238 THR A CA 1
ATOM 1839 C C . THR A 1 238 ? -24.182 25.897 13.913 1.00 61.81 238 THR A C 1
ATOM 1841 O O . THR A 1 238 ? -23.797 26.921 14.475 1.00 61.81 238 THR A O 1
ATOM 1844 N N . GLY A 1 239 ? -23.371 24.845 13.739 1.00 56.78 239 GLY A N 1
ATOM 1845 C CA . GLY A 1 239 ? -21.967 24.822 14.162 1.00 56.78 239 GLY A CA 1
ATOM 1846 C C . GLY A 1 239 ? -21.087 25.850 13.438 1.00 56.78 239 GLY A C 1
ATOM 1847 O O . GLY A 1 239 ? -20.248 26.490 14.070 1.00 56.78 239 GLY A O 1
ATOM 1848 N N . ALA A 1 240 ? -21.310 26.070 12.136 1.00 58.91 240 ALA A N 1
ATOM 1849 C CA . ALA A 1 240 ? -20.597 27.094 11.368 1.00 58.91 240 ALA A CA 1
ATOM 1850 C C . ALA A 1 240 ? -20.944 28.523 11.835 1.00 58.91 240 ALA A C 1
ATOM 1852 O O . ALA A 1 240 ? -20.050 29.356 11.992 1.00 58.91 240 ALA A O 1
ATOM 1853 N N . CYS A 1 241 ? -22.221 28.795 12.124 1.00 50.72 241 CYS A N 1
ATOM 1854 C CA . CYS A 1 241 ? -22.672 30.082 12.663 1.00 50.72 241 CYS A CA 1
ATOM 1855 C C . CYS A 1 241 ? -22.150 30.342 14.086 1.00 50.72 241 CYS A C 1
ATOM 1857 O O . CYS A 1 241 ? -21.694 31.443 14.379 1.00 50.72 241 CYS A O 1
ATOM 1859 N N . ASN A 1 242 ? -22.158 29.330 14.960 1.00 53.56 242 ASN A N 1
ATOM 1860 C CA . ASN A 1 242 ? -21.639 29.446 16.327 1.00 53.56 242 ASN A CA 1
ATOM 1861 C C . ASN A 1 242 ? -20.124 29.726 16.365 1.00 53.56 242 ASN A C 1
ATOM 1863 O O . ASN A 1 242 ? -19.660 30.409 17.277 1.00 53.56 242 ASN A O 1
ATOM 1867 N N . TRP A 1 243 ? -19.353 29.224 15.390 1.00 53.62 243 TRP A N 1
ATOM 1868 C CA . TRP A 1 243 ? -17.921 29.524 15.274 1.00 53.62 243 TRP A CA 1
ATOM 1869 C C . TRP A 1 243 ? -17.659 30.996 14.939 1.00 53.62 243 TRP A C 1
ATOM 1871 O O . TRP A 1 243 ? -16.803 31.605 15.571 1.00 53.62 243 TRP A O 1
ATOM 1881 N N . LEU A 1 244 ? -18.408 31.578 13.994 1.00 52.56 244 LEU A N 1
ATOM 1882 C CA . LEU A 1 244 ? -18.279 33.000 13.641 1.00 52.56 244 LEU A CA 1
ATOM 1883 C C . LEU A 1 244 ? -18.505 33.909 14.860 1.00 52.56 244 LEU A C 1
ATOM 1885 O O . LEU A 1 244 ? -17.810 34.906 15.007 1.00 52.56 244 LEU A O 1
ATOM 1889 N N . VAL A 1 245 ? -19.413 33.517 15.761 1.00 50.84 245 VAL A N 1
ATOM 1890 C CA . VAL A 1 245 ? -19.697 34.225 17.022 1.00 50.84 245 VAL A CA 1
ATOM 1891 C C . VAL A 1 245 ? -18.585 34.032 18.067 1.00 50.84 245 VAL A C 1
ATOM 1893 O O . VAL A 1 245 ? -18.271 34.958 18.802 1.00 50.84 245 VAL A O 1
ATOM 1896 N N . GLN A 1 246 ? -17.947 32.856 18.137 1.00 49.78 246 GLN A N 1
ATOM 1897 C CA . GLN A 1 246 ? -16.807 32.602 19.042 1.00 49.78 246 GLN A CA 1
ATOM 1898 C C . GLN A 1 246 ? -15.465 33.159 18.524 1.00 49.78 246 GLN A C 1
ATOM 1900 O O . GLN A 1 246 ? -14.486 33.171 19.268 1.00 49.78 246 GLN A O 1
ATOM 1905 N N . ALA A 1 247 ? -15.394 33.570 17.253 1.00 42.38 247 ALA A N 1
ATOM 1906 C CA . ALA A 1 247 ? -14.206 34.151 16.630 1.00 42.38 247 ALA A CA 1
ATOM 1907 C C . ALA A 1 247 ? -14.055 35.664 16.882 1.00 42.38 247 ALA A C 1
ATOM 1909 O O . ALA A 1 247 ? -13.011 36.225 16.539 1.00 42.38 247 ALA A O 1
ATOM 1910 N N . GLU A 1 248 ? -15.046 36.324 17.496 1.00 30.39 248 GLU A N 1
ATOM 1911 C CA . GLU A 1 248 ? -14.822 37.639 18.097 1.00 30.39 248 GLU A CA 1
ATOM 1912 C C . GLU A 1 248 ? -13.803 37.488 19.239 1.00 30.39 248 GLU A C 1
ATOM 1914 O O . GLU A 1 248 ? -13.970 36.622 20.104 1.00 30.39 248 GLU A O 1
ATOM 1919 N N . PRO A 1 249 ? -12.707 38.269 19.244 1.00 31.22 249 PRO A N 1
ATOM 1920 C CA . PRO A 1 249 ? -11.703 38.147 20.285 1.00 31.22 249 PRO A CA 1
ATOM 1921 C C . PRO A 1 249 ? -12.360 38.436 21.641 1.00 31.22 249 PRO A C 1
ATOM 1923 O O . PRO A 1 249 ? -13.086 39.427 21.758 1.00 31.22 249 PRO A O 1
ATOM 1926 N N . PRO A 1 250 ? -12.110 37.625 22.686 1.00 32.59 250 PRO A N 1
ATOM 1927 C CA . PRO A 1 250 ? -12.513 38.016 24.022 1.00 32.59 250 PRO A CA 1
ATOM 1928 C C . PRO A 1 250 ? -11.829 39.348 24.331 1.00 32.59 250 PRO A C 1
ATOM 1930 O O . PRO A 1 250 ? -10.608 39.470 24.206 1.00 32.59 250 PRO A O 1
ATOM 1933 N N . VAL A 1 251 ? -12.625 40.349 24.710 1.00 37.34 251 VAL A N 1
ATOM 1934 C CA . VAL A 1 251 ? -12.138 41.575 25.350 1.00 37.34 251 VAL A CA 1
ATOM 1935 C C . VAL A 1 251 ? -11.098 41.160 26.388 1.00 37.34 251 VAL A C 1
ATOM 1937 O O . VAL A 1 251 ? -11.387 40.301 27.220 1.00 37.34 251 VAL A O 1
ATOM 1940 N N . CYS A 1 252 ? -9.886 41.712 26.276 1.00 30.12 252 CYS A N 1
ATOM 1941 C CA . CYS A 1 252 ? -8.730 41.396 27.111 1.00 30.12 252 CYS A CA 1
ATOM 1942 C C . CYS A 1 252 ? -9.116 41.279 28.592 1.00 30.12 252 CYS A C 1
ATOM 1944 O O . CYS A 1 252 ? -9.215 42.282 29.297 1.00 30.12 252 CYS A O 1
ATOM 1946 N N . ALA A 1 253 ? -9.290 40.050 29.075 1.00 30.50 253 ALA A N 1
ATOM 1947 C CA . ALA A 1 253 ? -9.210 39.771 30.495 1.00 30.50 253 ALA A CA 1
ATOM 1948 C C . ALA A 1 253 ? -7.722 39.829 30.882 1.00 30.50 253 ALA A C 1
ATOM 1950 O O . ALA A 1 253 ? -6.893 39.261 30.159 1.00 30.50 253 ALA A O 1
ATOM 1951 N N . PRO A 1 254 ? -7.350 40.534 31.964 1.00 34.09 254 PRO A N 1
ATOM 1952 C CA . PRO A 1 254 ? -5.967 40.572 32.414 1.00 34.09 254 PRO A CA 1
ATOM 1953 C C . PRO A 1 254 ? -5.481 39.145 32.723 1.00 34.09 254 PRO A C 1
ATOM 1955 O O . PRO A 1 254 ? -6.258 38.329 33.222 1.00 34.09 254 PRO A O 1
ATOM 1958 N N . PRO A 1 255 ? -4.218 38.811 32.407 1.00 32.59 255 PRO A N 1
ATOM 1959 C CA . PRO A 1 255 ? -3.676 37.488 32.678 1.00 32.59 255 PRO A CA 1
ATOM 1960 C C . PRO A 1 255 ? -3.625 37.240 34.190 1.00 32.59 255 PRO A C 1
ATOM 1962 O O . PRO A 1 255 ? -2.978 37.993 34.919 1.00 32.59 255 PRO A O 1
ATOM 1965 N N . ASP A 1 256 ? -4.282 36.174 34.650 1.00 30.70 256 ASP A N 1
ATOM 1966 C CA . ASP A 1 256 ? -4.146 35.693 36.026 1.00 30.70 256 ASP A CA 1
ATOM 1967 C C . ASP A 1 256 ? -2.692 35.261 36.314 1.00 30.70 256 ASP A C 1
ATOM 1969 O O . ASP A 1 256 ? -2.009 34.715 35.434 1.00 30.70 256 ASP A O 1
ATOM 1973 N N . PRO A 1 257 ? -2.193 35.496 37.542 1.00 35.44 257 PRO A N 1
ATOM 1974 C CA . PRO A 1 257 ? -0.798 35.287 37.896 1.00 35.44 257 PRO A CA 1
ATOM 1975 C C . PRO A 1 257 ? -0.426 33.798 37.948 1.00 35.44 257 PRO A C 1
ATOM 1977 O O . PRO A 1 257 ? -1.174 32.946 38.426 1.00 35.44 257 PRO A O 1
ATOM 1980 N N . ALA A 1 258 ? 0.778 33.498 37.460 1.00 34.97 258 ALA A N 1
ATOM 1981 C CA . ALA A 1 258 ? 1.375 32.166 37.437 1.00 34.97 258 ALA A CA 1
ATOM 1982 C C . ALA A 1 258 ? 1.504 31.542 38.849 1.00 34.97 258 ALA A C 1
ATOM 1984 O O . ALA A 1 258 ? 1.694 32.267 39.829 1.00 34.97 258 ALA A O 1
ATOM 1985 N N . PRO A 1 259 ? 1.460 30.200 38.975 1.00 34.38 259 PRO A N 1
ATOM 1986 C CA . PRO A 1 259 ? 1.569 29.529 40.264 1.00 34.38 259 PRO A CA 1
ATOM 1987 C C . PRO A 1 259 ? 2.958 29.728 40.881 1.00 34.38 259 PRO A C 1
ATOM 1989 O O . PRO A 1 259 ? 3.987 29.530 40.233 1.00 34.38 259 PRO A O 1
ATOM 1992 N N . ALA A 1 260 ? 2.960 30.102 42.160 1.00 34.44 260 ALA A N 1
ATOM 1993 C CA . ALA A 1 260 ? 4.145 30.291 42.981 1.00 34.44 260 ALA A CA 1
ATOM 1994 C C . ALA A 1 260 ? 4.997 29.012 43.042 1.00 34.44 260 ALA A C 1
ATOM 1996 O O . ALA A 1 260 ? 4.556 27.968 43.524 1.00 34.44 260 ALA A O 1
ATOM 1997 N N . GLY A 1 261 ? 6.241 29.123 42.581 1.00 31.36 261 GLY A N 1
ATOM 1998 C CA . GLY A 1 261 ? 7.271 28.101 42.695 1.00 31.36 261 GLY A CA 1
ATOM 1999 C C . GLY A 1 261 ? 8.560 28.710 43.232 1.00 31.36 261 GLY A C 1
ATOM 2000 O O . GLY A 1 261 ? 9.278 29.381 42.501 1.00 31.36 261 GLY A O 1
ATOM 2001 N N . THR A 1 262 ? 8.828 28.424 44.508 1.00 30.30 262 THR A N 1
ATOM 2002 C CA . THR A 1 262 ? 10.145 28.400 45.174 1.00 30.30 262 THR A CA 1
ATOM 2003 C C . THR A 1 262 ? 11.016 29.657 45.090 1.00 30.30 262 THR A C 1
ATOM 2005 O O . THR A 1 262 ? 11.805 29.852 44.169 1.00 30.30 262 THR A O 1
ATOM 2008 N N . ALA A 1 263 ? 10.933 30.446 46.160 1.00 29.62 263 ALA A N 1
ATOM 2009 C CA . ALA A 1 263 ? 11.924 31.438 46.551 1.00 29.62 263 ALA A CA 1
ATOM 2010 C C . ALA A 1 263 ? 13.327 30.819 46.726 1.00 29.62 263 ALA A C 1
ATOM 2012 O O . ALA A 1 263 ? 13.450 29.768 47.361 1.00 29.62 263 ALA A O 1
ATOM 2013 N N . PRO A 1 264 ? 14.400 31.492 46.280 1.00 31.23 264 PRO A N 1
ATOM 2014 C CA . PRO A 1 264 ? 15.679 31.443 46.953 1.00 31.23 264 PRO A CA 1
ATOM 2015 C C . PRO A 1 264 ? 15.728 32.511 48.053 1.00 31.23 264 PRO A C 1
ATOM 2017 O O . PRO A 1 264 ? 15.303 33.654 47.889 1.00 31.23 264 PRO A O 1
ATOM 2020 N N . VAL A 1 265 ? 16.246 32.066 49.188 1.00 30.66 265 VAL A N 1
ATOM 2021 C CA . VAL A 1 265 ? 16.529 32.793 50.422 1.00 30.66 265 VAL A CA 1
ATOM 2022 C C . VAL A 1 265 ? 17.263 34.115 50.162 1.00 30.66 265 VAL A C 1
ATOM 2024 O O . VAL A 1 265 ? 18.297 34.154 49.502 1.00 30.66 265 VAL A O 1
ATOM 2027 N N . THR A 1 266 ? 16.730 35.187 50.742 1.00 29.44 266 THR A N 1
ATOM 2028 C CA . THR A 1 266 ? 17.381 36.483 50.953 1.00 29.44 266 THR A CA 1
ATOM 2029 C C . THR A 1 266 ? 18.594 36.359 51.878 1.00 29.44 266 THR A C 1
ATOM 2031 O O . THR A 1 266 ? 18.448 35.945 53.027 1.00 29.44 266 THR A O 1
ATOM 2034 N N . THR A 1 267 ? 19.759 36.823 51.432 1.00 28.89 267 THR A N 1
ATOM 2035 C CA . THR A 1 267 ? 20.812 37.383 52.295 1.00 28.89 267 THR A CA 1
ATOM 2036 C C . THR A 1 267 ? 20.740 38.914 52.219 1.00 28.89 267 THR A C 1
ATOM 2038 O O . THR A 1 267 ? 20.700 39.454 51.112 1.00 28.89 267 THR A O 1
ATOM 2041 N N . PRO A 1 268 ? 20.702 39.647 53.347 1.00 34.41 268 PRO A N 1
ATOM 2042 C CA . PRO A 1 268 ? 20.733 41.103 53.335 1.00 34.41 268 PRO A CA 1
ATOM 2043 C C . PRO A 1 268 ? 22.165 41.636 53.487 1.00 34.41 268 PRO A C 1
ATOM 2045 O O . PRO A 1 268 ? 22.973 41.077 54.224 1.00 34.41 268 PRO A O 1
ATOM 2048 N N . GLY A 1 269 ? 22.425 42.785 52.859 1.00 26.52 269 GLY A N 1
ATOM 2049 C CA . GLY A 1 269 ? 23.469 43.721 53.280 1.00 26.52 269 GLY A CA 1
ATOM 2050 C C . GLY A 1 269 ? 24.706 43.795 52.386 1.00 26.52 269 GLY A C 1
ATOM 2051 O O . GLY A 1 269 ? 25.600 42.969 52.499 1.00 26.52 269 GLY A O 1
ATOM 2052 N N . LEU A 1 270 ? 24.809 44.862 51.585 1.00 29.41 270 LEU A N 1
ATOM 2053 C CA . LEU A 1 270 ? 25.813 45.914 51.809 1.00 29.41 270 LEU A CA 1
ATOM 2054 C C . LEU A 1 270 ? 25.652 47.071 50.809 1.00 29.41 270 LEU A C 1
ATOM 2056 O O . LEU A 1 270 ? 25.852 46.921 49.612 1.00 29.41 270 LEU A O 1
ATOM 2060 N N . ALA A 1 271 ? 25.286 48.215 51.389 1.00 28.77 271 ALA A N 1
ATOM 2061 C CA . ALA A 1 271 ? 25.663 49.588 51.063 1.00 28.77 271 ALA A CA 1
ATOM 2062 C C . ALA A 1 271 ? 25.700 50.054 49.594 1.00 28.77 271 ALA A C 1
ATOM 2064 O O . ALA A 1 271 ? 26.572 49.713 48.799 1.00 28.77 271 ALA A O 1
ATOM 2065 N N . ALA A 1 272 ? 24.825 51.027 49.336 1.00 34.34 272 ALA A N 1
ATOM 2066 C CA . ALA A 1 272 ? 24.992 52.047 48.320 1.00 34.34 272 ALA A CA 1
ATOM 2067 C C . ALA A 1 272 ? 26.384 52.703 48.386 1.00 34.34 272 ALA A C 1
ATOM 2069 O O . ALA A 1 272 ? 26.846 53.120 49.450 1.00 34.34 272 ALA A O 1
ATOM 2070 N N . ARG A 1 273 ? 26.996 52.891 47.217 1.00 30.42 273 ARG A N 1
ATOM 2071 C CA . ARG A 1 273 ? 27.970 53.956 46.980 1.00 30.42 273 ARG A CA 1
ATOM 2072 C C . ARG A 1 273 ? 27.514 54.752 45.765 1.00 30.42 273 ARG A C 1
ATOM 2074 O O . ARG A 1 273 ? 27.579 54.285 44.635 1.00 30.42 273 ARG A O 1
ATOM 2081 N N . VAL A 1 274 ? 27.005 55.942 46.054 1.00 35.97 274 VAL A N 1
ATOM 2082 C CA . VAL A 1 274 ? 26.852 57.053 45.115 1.00 35.97 274 VAL A CA 1
ATOM 2083 C C . VAL A 1 274 ? 28.232 57.672 44.875 1.00 35.97 274 VAL A C 1
ATOM 2085 O O . VAL A 1 274 ? 28.989 57.786 45.838 1.00 35.97 274 VAL A O 1
ATOM 2088 N N . LEU A 1 275 ? 28.499 58.058 43.618 1.00 32.75 275 LEU A N 1
ATOM 2089 C CA . LEU A 1 275 ? 29.291 59.195 43.084 1.00 32.75 275 LEU A CA 1
ATOM 2090 C C . LEU A 1 275 ? 30.071 58.783 41.808 1.00 32.75 275 LEU A C 1
ATOM 2092 O O . LEU A 1 275 ? 30.507 57.638 41.723 1.00 32.75 275 LEU A O 1
ATOM 2096 N N . PRO A 1 276 ? 30.406 59.715 40.894 1.00 41.88 276 PRO A N 1
ATOM 2097 C CA . PRO A 1 276 ? 29.552 60.677 40.193 1.00 41.88 276 PRO A CA 1
ATOM 2098 C C . PRO A 1 276 ? 29.879 60.706 38.671 1.00 41.88 276 PRO A C 1
ATOM 2100 O O . PRO A 1 276 ? 30.735 59.975 38.184 1.00 41.88 276 PRO A O 1
ATOM 2103 N N . ASP A 1 277 ? 29.164 61.564 37.949 1.00 43.31 277 ASP A N 1
ATOM 2104 C CA . ASP A 1 277 ? 29.394 62.112 36.600 1.00 43.31 277 ASP A CA 1
ATOM 2105 C C . ASP A 1 277 ? 30.712 61.774 35.851 1.00 43.31 277 ASP A C 1
ATOM 2107 O O . ASP A 1 277 ? 31.813 62.081 36.314 1.00 43.31 277 ASP A O 1
ATOM 2111 N N . ALA A 1 278 ? 30.586 61.227 34.632 1.00 31.45 278 ALA A N 1
ATOM 2112 C CA . ALA A 1 278 ? 31.681 61.083 33.667 1.00 31.45 278 ALA A CA 1
ATOM 2113 C C . ALA A 1 278 ? 31.177 61.107 32.205 1.00 31.45 278 ALA A C 1
ATOM 2115 O O . ALA A 1 278 ? 30.986 60.062 31.597 1.00 31.45 278 ALA A O 1
ATOM 2116 N N . GLY A 1 279 ? 31.024 62.318 31.650 1.00 31.77 279 GLY A N 1
ATOM 2117 C CA . GLY A 1 279 ? 31.328 62.681 30.252 1.00 31.77 279 GLY A CA 1
ATOM 2118 C C . GLY A 1 279 ? 30.436 62.151 29.103 1.00 31.77 279 GLY A C 1
ATOM 2119 O O . GLY A 1 279 ? 29.952 61.024 29.135 1.00 31.77 279 GLY A O 1
ATOM 2120 N N . PRO A 1 280 ? 30.245 62.931 28.017 1.00 40.59 280 PRO A N 1
ATOM 2121 C CA . PRO A 1 280 ? 29.564 62.451 26.820 1.00 40.59 280 PRO A CA 1
ATOM 2122 C C . PRO A 1 280 ? 30.474 61.469 26.073 1.00 40.59 280 PRO A C 1
ATOM 2124 O O . PRO A 1 280 ? 31.518 61.843 25.542 1.00 40.59 280 PRO A O 1
ATOM 2127 N N . ASP A 1 281 ? 30.073 60.204 26.028 1.00 34.66 281 ASP A N 1
ATOM 2128 C CA . ASP A 1 281 ? 30.795 59.145 25.331 1.00 34.66 281 ASP A CA 1
ATOM 2129 C C . ASP A 1 281 ? 30.658 59.337 23.795 1.00 34.66 281 ASP A C 1
ATOM 2131 O O . ASP A 1 281 ? 29.543 59.274 23.262 1.00 34.66 281 ASP A O 1
ATOM 2135 N N . PRO A 1 282 ? 31.741 59.558 23.020 1.00 40.81 282 PRO A N 1
ATOM 2136 C CA . PRO A 1 282 ? 31.680 59.832 21.574 1.00 40.81 282 PRO A CA 1
ATOM 2137 C C . PRO A 1 282 ? 31.358 58.586 20.714 1.00 40.81 282 PRO A C 1
ATOM 2139 O O . PRO A 1 282 ? 31.570 58.570 19.499 1.00 40.81 282 PRO A O 1
ATOM 2142 N N . GLY A 1 283 ? 30.855 57.513 21.331 1.00 42.88 283 GLY A N 1
ATOM 2143 C CA . GLY A 1 283 ? 30.598 56.213 20.708 1.00 42.88 283 GLY A CA 1
ATOM 2144 C C . GLY A 1 283 ? 29.138 55.923 20.343 1.00 42.88 283 GLY A C 1
ATOM 2145 O O . GLY A 1 283 ? 28.889 54.948 19.627 1.00 42.88 283 GLY A O 1
ATOM 2146 N N . ALA A 1 284 ? 28.175 56.740 20.786 1.00 42.25 284 ALA A N 1
ATOM 2147 C CA . ALA A 1 284 ? 26.747 56.526 20.534 1.00 42.25 284 ALA A CA 1
ATOM 2148 C C . ALA A 1 284 ? 26.372 56.882 19.081 1.00 42.25 284 ALA A C 1
ATOM 2150 O O . ALA A 1 284 ? 25.847 57.951 18.774 1.00 42.25 284 ALA A O 1
ATOM 2151 N N . ARG A 1 285 ? 26.685 55.980 18.144 1.00 54.56 285 ARG A N 1
ATOM 2152 C CA . ARG A 1 285 ? 26.314 56.127 16.729 1.00 54.56 285 ARG A CA 1
ATOM 2153 C C . ARG A 1 285 ? 24.793 56.131 16.599 1.00 54.56 285 ARG A C 1
ATOM 2155 O O . ARG A 1 285 ? 24.144 55.147 16.949 1.00 54.56 285 ARG A O 1
ATOM 2162 N N . SER A 1 286 ? 24.239 57.214 16.056 1.00 60.22 286 SER A N 1
ATOM 2163 C CA . SER A 1 286 ? 22.803 57.322 15.796 1.00 60.22 286 SER A CA 1
ATOM 2164 C C . SER A 1 286 ? 22.332 56.204 14.858 1.00 60.22 286 SER A C 1
ATOM 2166 O O . SER A 1 286 ? 22.994 55.873 13.869 1.00 60.22 286 SER A O 1
ATOM 2168 N N . ARG A 1 287 ? 21.162 55.627 15.151 1.00 65.06 287 ARG A N 1
ATOM 2169 C CA . ARG A 1 287 ? 20.509 54.562 14.368 1.00 65.06 287 ARG A CA 1
ATOM 2170 C C . ARG A 1 287 ? 20.385 54.913 12.877 1.00 65.06 287 ARG A C 1
ATOM 2172 O O . ARG A 1 287 ? 20.481 54.024 12.031 1.00 65.06 287 ARG A O 1
ATOM 2179 N N . SER A 1 288 ? 20.263 56.201 12.552 1.00 66.12 288 SER A N 1
ATOM 2180 C CA . SER A 1 288 ? 20.217 56.710 11.177 1.00 66.12 288 SER A CA 1
ATOM 2181 C C . SER A 1 288 ? 21.550 56.580 10.414 1.00 66.12 288 SER A C 1
ATOM 2183 O O . SER A 1 288 ? 21.529 56.319 9.211 1.00 66.12 288 SER A O 1
ATOM 2185 N N . ASP A 1 289 ? 22.712 56.672 11.080 1.00 71.38 289 ASP A N 1
ATOM 2186 C CA . ASP A 1 289 ? 24.040 56.460 10.459 1.00 71.38 289 ASP A CA 1
ATOM 2187 C C . ASP A 1 289 ? 24.292 54.969 10.171 1.00 71.38 289 ASP A C 1
ATOM 2189 O O . ASP A 1 289 ? 24.852 54.584 9.143 1.00 71.38 289 ASP A O 1
ATOM 2193 N N . VAL A 1 290 ? 23.802 54.083 11.042 1.00 72.56 290 VAL A N 1
ATOM 2194 C CA . VAL A 1 290 ? 23.840 52.632 10.796 1.00 72.56 290 VAL A CA 1
ATOM 2195 C C . VAL A 1 290 ? 22.954 52.262 9.599 1.00 72.56 290 VAL A C 1
ATOM 2197 O O . VAL A 1 290 ? 23.395 51.515 8.719 1.00 72.56 290 VAL A O 1
ATOM 2200 N N . GLN A 1 291 ? 21.745 52.827 9.520 1.00 78.69 291 GLN A N 1
ATOM 2201 C CA . GLN A 1 291 ? 20.814 52.636 8.402 1.00 78.69 291 GLN A CA 1
ATOM 2202 C C . GLN A 1 291 ? 21.388 53.137 7.069 1.00 78.69 291 GLN A C 1
ATOM 2204 O O . GLN A 1 291 ? 21.374 52.397 6.083 1.00 78.69 291 GLN A O 1
ATOM 2209 N N . SER A 1 292 ? 21.953 54.349 7.025 1.00 79.00 292 SER A N 1
ATOM 2210 C CA . SER A 1 292 ? 22.505 54.937 5.794 1.00 79.00 292 SER A CA 1
ATOM 2211 C C . SER A 1 292 ? 23.689 54.130 5.238 1.00 79.00 292 SER A C 1
ATOM 2213 O O . SER A 1 292 ? 23.755 53.860 4.034 1.00 79.00 292 SER A O 1
ATOM 2215 N N . ARG A 1 293 ? 24.589 53.643 6.104 1.00 79.62 293 ARG A N 1
ATOM 2216 C CA . ARG A 1 293 ? 25.719 52.784 5.705 1.00 79.62 293 ARG A CA 1
ATOM 2217 C C . ARG A 1 293 ? 25.267 51.410 5.221 1.00 79.62 293 ARG A C 1
ATOM 2219 O O . ARG A 1 293 ? 25.841 50.889 4.262 1.00 79.62 293 ARG A O 1
ATOM 2226 N N . CYS A 1 294 ? 24.238 50.833 5.842 1.00 80.62 294 CYS A N 1
ATOM 2227 C CA . CYS A 1 294 ? 23.640 49.579 5.383 1.00 80.62 294 CYS A CA 1
ATOM 2228 C C . CYS A 1 294 ? 22.960 49.752 4.016 1.00 80.62 294 CYS A C 1
ATOM 2230 O O . CYS A 1 294 ? 23.216 48.953 3.116 1.00 80.62 294 CYS A O 1
ATOM 2232 N N . LEU A 1 295 ? 22.186 50.825 3.808 1.00 82.69 295 LEU A N 1
ATOM 2233 C CA . LEU A 1 295 ? 21.595 51.160 2.504 1.00 82.69 295 LEU A CA 1
ATOM 2234 C C . LEU A 1 295 ? 22.660 51.290 1.413 1.00 82.69 295 LEU A C 1
ATOM 2236 O O . LEU A 1 295 ? 22.546 50.698 0.339 1.00 82.69 295 LEU A O 1
ATOM 2240 N N . LEU A 1 296 ? 23.742 52.011 1.703 1.00 83.56 296 LEU A N 1
ATOM 2241 C CA . LEU A 1 296 ? 24.842 52.211 0.765 1.00 83.56 296 LEU A CA 1
ATOM 2242 C C . LEU A 1 296 ? 25.565 50.889 0.438 1.00 83.56 296 LEU A C 1
ATOM 2244 O O . LEU A 1 296 ? 25.982 50.668 -0.704 1.00 83.56 296 LEU A O 1
ATOM 2248 N N . ALA A 1 297 ? 25.660 49.968 1.401 1.00 81.25 297 ALA A N 1
ATOM 2249 C CA . ALA A 1 297 ? 26.181 48.620 1.186 1.00 81.25 297 ALA A CA 1
ATOM 2250 C C . ALA A 1 297 ? 25.279 47.773 0.271 1.00 81.25 297 ALA A C 1
ATOM 2252 O O . ALA A 1 297 ? 25.794 47.107 -0.632 1.00 81.25 297 ALA A O 1
ATOM 2253 N N . LEU A 1 298 ? 23.954 47.837 0.461 1.00 82.31 298 LEU A N 1
ATOM 2254 C CA . LEU A 1 298 ? 22.970 47.150 -0.384 1.00 82.31 298 LEU A CA 1
ATOM 2255 C C . LEU A 1 298 ? 23.017 47.671 -1.830 1.00 82.31 298 LEU A C 1
ATOM 2257 O O . LEU A 1 298 ? 23.087 46.875 -2.768 1.00 82.31 298 LEU A O 1
ATOM 2261 N N . HIS A 1 299 ? 23.069 48.995 -2.025 1.00 83.44 299 HIS A N 1
ATOM 2262 C CA . HIS A 1 299 ? 23.197 49.598 -3.357 1.00 83.44 299 HIS A CA 1
ATOM 2263 C C . HIS A 1 299 ? 24.503 49.194 -4.057 1.00 83.44 299 HIS A C 1
ATOM 2265 O O . HIS A 1 299 ? 24.483 48.810 -5.228 1.00 83.44 299 HIS A O 1
ATOM 2271 N N . ARG A 1 300 ? 25.639 49.199 -3.343 1.00 80.00 300 ARG A N 1
ATOM 2272 C CA . ARG A 1 300 ? 26.933 48.752 -3.895 1.00 80.00 300 ARG A CA 1
ATOM 2273 C C . ARG A 1 300 ? 26.958 47.259 -4.227 1.00 80.00 300 ARG A C 1
ATOM 2275 O O . ARG A 1 300 ? 27.616 46.869 -5.189 1.00 80.00 300 ARG A O 1
ATOM 2282 N N . GLY A 1 301 ? 26.270 46.425 -3.448 1.00 72.62 301 GLY A N 1
ATOM 2283 C CA . GLY A 1 301 ? 26.121 44.994 -3.731 1.00 72.62 301 GLY A CA 1
ATOM 2284 C C . GLY A 1 301 ? 25.244 44.711 -4.955 1.00 72.62 301 GLY A C 1
ATOM 2285 O O . GLY A 1 301 ? 25.525 43.779 -5.706 1.00 72.62 301 GLY A O 1
ATOM 2286 N N . ALA A 1 302 ? 24.233 45.549 -5.204 1.00 75.00 302 ALA A N 1
ATOM 2287 C CA . ALA A 1 302 ? 23.346 45.437 -6.362 1.00 75.00 302 ALA A CA 1
ATOM 2288 C C . ALA A 1 302 ? 23.992 45.890 -7.690 1.00 75.00 302 ALA A C 1
ATOM 2290 O O . ALA A 1 302 ? 23.586 45.424 -8.753 1.00 75.00 302 ALA A O 1
ATOM 2291 N N . ALA A 1 303 ? 25.018 46.748 -7.652 1.00 74.88 303 ALA A N 1
ATOM 2292 C CA . ALA A 1 303 ? 25.674 47.344 -8.828 1.00 74.88 303 ALA A CA 1
ATOM 2293 C C . ALA A 1 303 ? 26.628 46.405 -9.613 1.00 74.88 303 ALA A C 1
ATOM 2295 O O . ALA A 1 303 ? 27.496 46.860 -10.361 1.00 74.88 303 ALA A O 1
ATOM 2296 N N . ILE A 1 304 ? 26.522 45.085 -9.442 1.00 66.88 304 ILE A N 1
ATOM 2297 C CA . ILE A 1 304 ? 27.423 44.108 -10.076 1.00 66.88 304 ILE A CA 1
ATOM 2298 C C . ILE A 1 304 ? 27.172 44.009 -11.592 1.00 66.88 304 ILE A C 1
ATOM 2300 O O . ILE A 1 304 ? 26.071 44.238 -12.078 1.00 66.88 304 ILE A O 1
ATOM 2304 N N . ARG A 1 305 ? 28.204 43.661 -12.376 1.00 58.41 305 ARG A N 1
ATOM 2305 C CA . ARG A 1 305 ? 28.108 43.467 -13.837 1.00 58.41 305 ARG A CA 1
ATOM 2306 C C . ARG A 1 305 ? 27.672 42.039 -14.209 1.00 58.41 305 ARG A C 1
ATOM 2308 O O . ARG A 1 305 ? 28.182 41.068 -13.657 1.00 58.41 305 ARG A O 1
ATOM 2315 N N . ARG A 1 306 ? 26.828 41.911 -15.246 1.00 55.84 306 ARG A N 1
ATOM 2316 C CA . ARG A 1 306 ? 26.264 40.656 -15.814 1.00 55.84 306 ARG A CA 1
ATOM 2317 C C . ARG A 1 306 ? 27.278 39.588 -16.290 1.00 55.84 306 ARG A C 1
ATOM 2319 O O . ARG A 1 306 ? 26.857 38.493 -16.650 1.00 55.84 306 ARG A O 1
ATOM 2326 N N . ARG A 1 307 ? 28.594 39.854 -16.335 1.00 52.25 307 ARG A N 1
ATOM 2327 C CA . ARG A 1 307 ? 29.618 38.893 -16.811 1.00 52.25 307 ARG A CA 1
ATOM 2328 C C . ARG A 1 307 ? 30.818 38.796 -15.855 1.00 52.25 307 ARG A C 1
ATOM 2330 O O . ARG A 1 307 ? 31.733 39.608 -15.969 1.00 52.25 307 ARG A O 1
ATOM 2337 N N . PRO A 1 308 ? 30.876 37.799 -14.954 1.00 52.47 308 PRO A N 1
ATOM 2338 C CA . PRO A 1 308 ? 32.068 37.547 -14.150 1.00 52.47 308 PRO A CA 1
ATOM 2339 C C . PRO A 1 308 ? 33.067 36.635 -14.890 1.00 52.47 308 PRO A C 1
ATOM 2341 O O . PRO A 1 308 ? 32.675 35.706 -15.612 1.00 52.47 308 PRO A O 1
ATOM 2344 N N . GLY A 1 309 ? 34.365 36.885 -14.678 1.00 56.03 309 GLY A N 1
ATOM 2345 C CA . GLY A 1 309 ? 35.466 36.027 -15.134 1.00 56.03 309 GLY A CA 1
ATOM 2346 C C . GLY A 1 309 ? 35.449 34.635 -14.482 1.00 56.03 309 GLY A C 1
ATOM 2347 O O . GLY A 1 309 ? 34.834 34.435 -13.433 1.00 56.03 309 GLY A O 1
ATOM 2348 N N . ARG A 1 310 ? 36.118 33.650 -15.103 1.00 54.12 310 ARG A N 1
ATOM 2349 C CA . ARG A 1 310 ? 36.100 32.224 -14.692 1.00 54.12 310 ARG A CA 1
ATOM 2350 C C . ARG A 1 310 ? 36.487 31.994 -13.220 1.00 54.12 310 ARG A C 1
ATOM 2352 O O . ARG A 1 310 ? 35.862 31.171 -12.558 1.00 54.12 310 ARG A O 1
ATOM 2359 N N . LEU A 1 311 ? 37.440 32.764 -12.693 1.00 51.56 311 LEU A N 1
ATOM 2360 C CA . LEU A 1 311 ? 37.903 32.676 -11.299 1.00 51.56 311 LEU A CA 1
ATOM 2361 C C . LEU A 1 311 ? 36.844 33.132 -10.282 1.00 51.56 311 LEU A C 1
ATOM 2363 O O . LEU A 1 311 ? 36.684 32.512 -9.235 1.00 51.56 311 LEU A O 1
ATOM 2367 N N . ALA A 1 312 ? 36.040 34.142 -10.623 1.00 54.06 312 ALA A N 1
ATOM 2368 C CA . ALA A 1 312 ? 34.950 34.605 -9.765 1.00 54.06 312 ALA A CA 1
ATOM 2369 C C . ALA A 1 312 ? 33.790 33.594 -9.685 1.00 54.06 312 ALA A C 1
ATOM 2371 O O . ALA A 1 312 ? 33.074 33.574 -8.688 1.00 54.06 312 ALA A O 1
ATOM 2372 N N . ARG A 1 313 ? 33.614 32.723 -10.695 1.00 53.78 313 ARG A N 1
ATOM 2373 C CA . ARG A 1 313 ? 32.628 31.622 -10.656 1.00 53.78 313 ARG A CA 1
ATOM 2374 C C . ARG A 1 313 ? 33.075 30.476 -9.752 1.00 53.78 313 ARG A C 1
ATOM 2376 O O . ARG A 1 313 ? 32.259 29.952 -9.005 1.00 53.78 313 ARG A O 1
ATOM 2383 N N . LEU A 1 314 ? 34.361 30.121 -9.790 1.00 52.47 314 LEU A N 1
ATOM 2384 C CA . LEU A 1 314 ? 34.945 29.120 -8.888 1.00 52.47 314 LEU A CA 1
ATOM 2385 C C . LEU A 1 314 ? 34.927 29.603 -7.433 1.00 52.47 314 LEU A C 1
ATOM 2387 O O . LEU A 1 314 ? 34.488 28.867 -6.555 1.00 52.47 314 LEU A O 1
ATOM 2391 N N . GLY A 1 315 ? 35.301 30.865 -7.195 1.00 51.16 315 GLY A N 1
ATOM 2392 C CA . GLY A 1 315 ? 35.209 31.486 -5.872 1.00 51.16 315 GLY A CA 1
ATOM 2393 C C . GLY A 1 315 ? 33.771 31.594 -5.358 1.00 51.16 315 GLY A C 1
ATOM 2394 O O . GLY A 1 315 ? 33.527 31.361 -4.181 1.00 51.16 315 GLY A O 1
ATOM 2395 N N . ALA A 1 316 ? 32.798 31.875 -6.232 1.00 50.88 316 ALA A N 1
ATOM 2396 C CA . ALA A 1 316 ? 31.382 31.894 -5.863 1.00 50.88 316 ALA A CA 1
ATOM 2397 C C . ALA A 1 316 ? 30.835 30.500 -5.528 1.00 50.88 316 ALA A C 1
ATOM 2399 O O . ALA A 1 316 ? 30.097 30.377 -4.560 1.00 50.88 316 ALA A O 1
ATOM 2400 N N . GLY A 1 317 ? 31.216 29.462 -6.282 1.00 49.75 317 GLY A N 1
ATOM 2401 C CA . GLY A 1 317 ? 30.815 28.080 -5.999 1.00 49.75 317 GLY A CA 1
ATOM 2402 C C . GLY A 1 317 ? 31.412 27.541 -4.697 1.00 49.75 317 GLY A C 1
ATOM 2403 O O . GLY A 1 317 ? 30.719 26.869 -3.937 1.00 49.75 317 GLY A O 1
ATOM 2404 N N . LEU A 1 318 ? 32.668 27.893 -4.400 1.00 47.91 318 LEU A N 1
ATOM 2405 C CA . LEU A 1 318 ? 33.301 27.608 -3.109 1.00 47.91 318 LEU A CA 1
ATOM 2406 C C . LEU A 1 318 ? 32.648 28.397 -1.969 1.00 47.91 318 LEU A C 1
ATOM 2408 O O . LEU A 1 318 ? 32.373 27.816 -0.926 1.00 47.91 318 LEU A O 1
ATOM 2412 N N . ALA A 1 319 ? 32.340 29.681 -2.172 1.00 47.97 319 ALA A N 1
ATOM 2413 C CA . ALA A 1 319 ? 31.636 30.496 -1.187 1.00 47.97 319 ALA A CA 1
ATOM 2414 C C . ALA A 1 319 ? 30.215 29.977 -0.911 1.00 47.97 319 ALA A C 1
ATOM 2416 O O . ALA A 1 319 ? 29.825 29.946 0.245 1.00 47.97 319 ALA A O 1
ATOM 2417 N N . GLU A 1 320 ? 29.474 29.500 -1.919 1.00 47.00 320 GLU A N 1
ATOM 2418 C CA . GLU A 1 320 ? 28.153 28.867 -1.744 1.00 47.00 320 GLU A CA 1
ATOM 2419 C C . GLU A 1 320 ? 28.249 27.537 -0.974 1.00 47.00 320 GLU A C 1
ATOM 2421 O O . GLU A 1 320 ? 27.432 27.270 -0.092 1.00 47.00 320 GLU A O 1
ATOM 2426 N N . ALA A 1 321 ? 29.257 26.711 -1.281 1.00 49.66 321 ALA A N 1
ATOM 2427 C CA . ALA A 1 321 ? 29.498 25.438 -0.598 1.00 49.66 321 ALA A CA 1
ATOM 2428 C C . ALA A 1 321 ? 29.966 25.625 0.857 1.00 49.66 321 ALA A C 1
ATOM 2430 O O . ALA A 1 321 ? 29.633 24.809 1.715 1.00 49.66 321 ALA A O 1
ATOM 2431 N N . LEU A 1 322 ? 30.704 26.705 1.134 1.00 42.66 322 LEU A N 1
ATOM 2432 C CA . LEU A 1 322 ? 31.154 27.093 2.471 1.00 42.66 322 LEU A CA 1
ATOM 2433 C C . LEU A 1 322 ? 30.088 27.872 3.253 1.00 42.66 322 LEU A C 1
ATOM 2435 O O . LEU A 1 322 ? 30.036 27.727 4.466 1.00 42.66 322 LEU A O 1
ATOM 2439 N N . GLN A 1 323 ? 29.214 28.647 2.599 1.00 49.50 323 GLN A N 1
ATOM 2440 C CA . GLN A 1 323 ? 28.180 29.458 3.259 1.00 49.50 323 GLN A CA 1
ATOM 2441 C C . GLN A 1 323 ? 27.120 28.614 3.958 1.00 49.50 323 GLN A C 1
ATOM 2443 O O . GLN A 1 323 ? 26.723 28.976 5.051 1.00 49.50 323 GLN A O 1
ATOM 2448 N N . ALA A 1 324 ? 26.687 27.483 3.397 1.00 48.81 324 ALA A N 1
ATOM 2449 C CA . ALA A 1 324 ? 25.681 26.638 4.048 1.00 48.81 324 ALA A CA 1
ATOM 2450 C C . ALA A 1 324 ? 26.122 26.085 5.429 1.00 48.81 324 ALA A C 1
ATOM 2452 O O . ALA A 1 324 ? 25.352 26.208 6.384 1.00 48.81 324 ALA A O 1
ATOM 2453 N N . PRO A 1 325 ? 27.334 25.512 5.593 1.00 44.41 325 PRO A N 1
ATOM 2454 C CA . PRO A 1 325 ? 27.837 25.134 6.914 1.00 44.41 325 PRO A CA 1
ATOM 2455 C C . PRO A 1 325 ? 28.197 26.348 7.782 1.00 44.41 325 PRO A C 1
ATOM 2457 O O . PRO A 1 325 ? 28.006 26.279 8.994 1.00 44.41 325 PRO A O 1
ATOM 2460 N N . LEU A 1 326 ? 28.650 27.467 7.196 1.00 44.12 326 LEU A N 1
ATOM 2461 C CA . LEU A 1 326 ? 28.899 28.708 7.943 1.00 44.12 326 LEU A CA 1
ATOM 2462 C C . LEU A 1 326 ? 27.610 29.296 8.528 1.00 44.12 326 LEU A C 1
ATOM 2464 O O . LEU A 1 326 ? 27.608 29.714 9.675 1.00 44.12 326 LEU A O 1
ATOM 2468 N N . ASP A 1 327 ? 26.522 29.316 7.761 1.00 48.38 327 ASP A N 1
ATOM 2469 C CA . ASP A 1 327 ? 25.206 29.798 8.181 1.00 48.38 327 ASP A CA 1
ATOM 2470 C C . ASP A 1 327 ? 24.629 28.882 9.267 1.00 48.38 327 ASP A C 1
ATOM 2472 O O . ASP A 1 327 ? 24.066 29.376 10.235 1.00 48.38 327 ASP A O 1
ATOM 2476 N N . GLY A 1 328 ? 24.846 27.564 9.169 1.00 51.28 328 GLY A N 1
ATOM 2477 C CA . GLY A 1 328 ? 24.494 26.614 10.228 1.00 51.28 328 GLY A CA 1
ATOM 2478 C C . GLY A 1 328 ? 25.298 26.812 11.518 1.00 51.28 328 GLY A C 1
ATOM 2479 O O . GLY A 1 328 ? 24.727 26.753 12.603 1.00 51.28 328 GLY A O 1
ATOM 2480 N N . LEU A 1 329 ? 26.602 27.085 11.413 1.00 45.84 329 LEU A N 1
ATOM 2481 C CA . LEU A 1 329 ? 27.471 27.415 12.551 1.00 45.84 329 LEU A CA 1
ATOM 2482 C C . LEU A 1 329 ? 27.123 28.775 13.171 1.00 45.84 329 LEU A C 1
ATOM 2484 O O . LEU A 1 329 ? 27.142 28.913 14.391 1.00 45.84 329 LEU A O 1
ATOM 2488 N N . LEU A 1 330 ? 26.777 29.761 12.344 1.00 50.44 330 LEU A N 1
ATOM 2489 C CA . LEU A 1 330 ? 26.369 31.095 12.775 1.00 50.44 330 LEU A CA 1
ATOM 2490 C C . LEU A 1 330 ? 24.971 31.092 13.402 1.00 50.44 330 LEU A C 1
ATOM 2492 O O . LEU A 1 330 ? 24.791 31.760 14.407 1.00 50.44 330 LEU A O 1
ATOM 2496 N N . ASP A 1 331 ? 24.013 30.314 12.889 1.00 48.81 331 ASP A N 1
ATOM 2497 C CA . ASP A 1 331 ? 22.707 30.101 13.534 1.00 48.81 331 ASP A CA 1
ATOM 2498 C C . ASP A 1 331 ? 22.891 29.469 14.918 1.00 48.81 331 ASP A C 1
ATOM 2500 O O . ASP A 1 331 ? 22.263 29.882 15.889 1.00 48.81 331 ASP A O 1
ATOM 2504 N N . LEU A 1 332 ? 23.784 28.483 15.030 1.00 50.19 332 LEU A N 1
ATOM 2505 C CA . LEU A 1 332 ? 24.103 27.818 16.294 1.00 50.19 332 LEU A CA 1
ATOM 2506 C C . LEU A 1 332 ? 24.760 28.802 17.279 1.00 50.19 332 LEU A C 1
ATOM 2508 O O . LEU A 1 332 ? 24.382 28.840 18.449 1.00 50.19 332 LEU A O 1
ATOM 2512 N N . TRP A 1 333 ? 25.653 29.663 16.783 1.00 46.06 333 TRP A N 1
ATOM 2513 C CA . TRP A 1 333 ? 26.253 30.770 17.534 1.00 46.06 333 TRP A CA 1
ATOM 2514 C C . TRP A 1 333 ? 25.222 31.812 17.983 1.00 46.06 333 TRP A C 1
ATOM 2516 O O . TRP A 1 333 ? 25.283 32.290 19.109 1.00 46.06 333 TRP A O 1
ATOM 2526 N N . ASP A 1 334 ? 24.245 32.129 17.137 1.00 48.62 334 ASP A N 1
ATOM 2527 C CA . ASP A 1 334 ? 23.205 33.125 17.396 1.00 48.62 334 ASP A CA 1
ATOM 2528 C C . ASP A 1 334 ? 22.103 32.602 18.339 1.00 48.62 334 ASP A C 1
ATOM 2530 O O . ASP A 1 334 ? 21.435 33.354 19.051 1.00 48.62 334 ASP A O 1
ATOM 2534 N N . THR A 1 335 ? 21.925 31.280 18.374 1.00 54.22 335 THR A N 1
ATOM 2535 C CA . THR A 1 335 ? 21.082 30.596 19.364 1.00 54.22 335 THR A CA 1
ATOM 2536 C C . THR A 1 335 ? 21.791 30.549 20.721 1.00 54.22 335 THR A C 1
ATOM 2538 O O . THR A 1 335 ? 21.170 30.806 21.748 1.00 54.22 335 THR A O 1
ATOM 2541 N N . LEU A 1 336 ? 23.104 30.286 20.727 1.00 46.12 336 LEU A N 1
ATOM 2542 C CA . LEU A 1 336 ? 23.949 30.331 21.924 1.00 46.12 336 LEU A CA 1
ATOM 2543 C C . LEU A 1 336 ? 24.063 31.749 22.501 1.00 46.12 336 LEU A C 1
ATOM 2545 O O . LEU A 1 336 ? 23.936 31.924 23.709 1.00 46.12 336 LEU A O 1
ATOM 2549 N N . SER A 1 337 ? 24.234 32.772 21.663 1.00 48.12 337 SER A N 1
ATOM 2550 C CA . SER A 1 337 ? 24.350 34.170 22.098 1.00 48.12 337 SER A CA 1
ATOM 2551 C C . SER A 1 337 ? 23.045 34.704 22.700 1.00 48.12 337 SER A C 1
ATOM 2553 O O . SER A 1 337 ? 23.083 35.420 23.699 1.00 48.12 337 SER A O 1
ATOM 2555 N N . ARG A 1 338 ? 21.883 34.298 22.164 1.00 51.75 338 ARG A N 1
ATOM 2556 C CA . ARG A 1 338 ? 20.552 34.619 22.714 1.00 51.75 338 ARG A CA 1
ATOM 2557 C C . ARG A 1 338 ? 20.270 33.968 24.065 1.00 51.75 338 ARG A C 1
ATOM 2559 O O . ARG A 1 338 ? 19.538 34.540 24.863 1.00 51.75 338 ARG A O 1
ATOM 2566 N N . VAL A 1 339 ? 20.840 32.791 24.317 1.00 52.53 339 VAL A N 1
ATOM 2567 C CA . VAL A 1 339 ? 20.750 32.104 25.616 1.00 52.53 339 VAL A CA 1
ATOM 2568 C C . VAL A 1 339 ? 21.697 32.734 26.647 1.00 52.53 339 VAL A C 1
ATOM 2570 O O . VAL A 1 339 ? 21.422 32.670 27.842 1.00 52.53 339 VAL A O 1
ATOM 2573 N N . LEU A 1 340 ? 22.782 33.376 26.198 1.00 43.03 340 LEU A N 1
ATOM 2574 C CA . LEU A 1 340 ? 23.844 33.900 27.062 1.00 43.03 340 LEU A CA 1
ATOM 2575 C C . LEU A 1 340 ? 23.755 35.409 27.371 1.00 43.03 340 LEU A C 1
ATOM 2577 O O . LEU A 1 340 ? 24.332 35.837 28.367 1.00 43.03 340 LEU A O 1
ATOM 2581 N N . ALA A 1 341 ? 23.048 36.228 26.585 1.00 44.06 341 ALA A N 1
ATOM 2582 C CA . ALA A 1 341 ? 23.015 37.686 26.776 1.00 44.06 341 ALA A CA 1
ATOM 2583 C C . ALA A 1 341 ? 21.679 38.189 27.362 1.00 44.06 341 ALA A C 1
ATOM 2585 O O . ALA A 1 341 ? 20.669 38.244 26.659 1.00 44.06 341 ALA A O 1
ATOM 2586 N N . ARG A 1 342 ? 21.684 38.600 28.642 1.00 41.94 342 ARG A N 1
ATOM 2587 C CA . ARG A 1 342 ? 20.542 39.250 29.325 1.00 41.94 342 ARG A CA 1
ATOM 2588 C C . ARG A 1 342 ? 20.550 40.784 29.251 1.00 41.94 342 ARG A C 1
ATOM 2590 O O . ARG A 1 342 ? 19.513 41.385 29.493 1.00 41.94 342 ARG A O 1
ATOM 2597 N N . GLU A 1 343 ? 21.647 41.405 28.824 1.00 42.22 343 GLU A N 1
ATOM 2598 C CA . GLU A 1 343 ? 21.747 42.853 28.585 1.00 42.22 343 GLU A CA 1
ATOM 2599 C C . GLU A 1 343 ? 22.580 43.121 27.322 1.00 42.22 343 GLU A C 1
ATOM 2601 O O . GLU A 1 343 ? 23.532 42.391 27.032 1.00 42.22 343 GLU A O 1
ATOM 2606 N N . ARG A 1 344 ? 22.189 44.122 26.519 1.00 45.31 344 ARG A N 1
ATOM 2607 C CA . ARG A 1 344 ? 22.775 44.395 25.192 1.00 45.31 344 ARG A CA 1
ATOM 2608 C C . ARG A 1 344 ? 23.590 45.698 25.199 1.00 45.31 344 ARG A C 1
ATOM 2610 O O . ARG A 1 344 ? 22.986 46.750 25.387 1.00 45.31 344 ARG A O 1
ATOM 2617 N N . PRO A 1 345 ? 24.906 45.678 24.913 1.00 44.19 345 PRO A N 1
ATOM 2618 C CA . PRO A 1 345 ? 25.655 46.897 24.608 1.00 44.19 345 PRO A CA 1
ATOM 2619 C C . PRO A 1 345 ? 25.436 47.341 23.143 1.00 44.19 345 PRO A C 1
ATOM 2621 O O . PRO A 1 345 ? 25.074 46.516 22.295 1.00 44.19 345 PRO A O 1
ATOM 2624 N N . PRO A 1 346 ? 25.668 48.625 22.803 1.00 48.84 346 PRO A N 1
ATOM 2625 C CA . PRO A 1 346 ? 25.560 49.121 21.431 1.00 48.84 346 PRO A CA 1
ATOM 2626 C C . PRO A 1 346 ? 26.583 48.460 20.488 1.00 48.84 346 PRO A C 1
ATOM 2628 O O . PRO A 1 346 ? 27.682 48.075 20.890 1.00 48.84 346 PRO A O 1
ATOM 2631 N N . LEU A 1 347 ? 26.216 48.334 19.204 1.00 51.88 347 LEU A N 1
ATOM 2632 C CA . LEU A 1 347 ? 27.022 47.726 18.134 1.00 51.88 347 LEU A CA 1
ATOM 2633 C C . LEU A 1 347 ? 28.461 48.284 18.093 1.00 51.88 347 LEU A C 1
ATOM 2635 O O . LEU A 1 347 ? 28.710 49.369 17.563 1.00 51.88 347 LEU A O 1
ATOM 2639 N N . ALA A 1 348 ? 29.438 47.504 18.565 1.00 56.75 348 ALA A N 1
ATOM 2640 C CA . ALA A 1 348 ? 30.855 47.835 18.432 1.00 56.75 348 ALA A CA 1
ATOM 2641 C C . ALA A 1 348 ? 31.258 48.004 16.951 1.00 56.75 348 ALA A C 1
ATOM 2643 O O . ALA A 1 348 ? 30.809 47.270 16.065 1.00 56.75 348 ALA A O 1
ATOM 2644 N N . GLY A 1 349 ? 32.169 48.940 16.659 1.00 57.34 349 GLY A N 1
ATOM 2645 C CA . GLY A 1 349 ? 32.499 49.337 15.282 1.00 57.34 349 GLY A CA 1
ATOM 2646 C C . GLY A 1 349 ? 32.978 48.211 14.352 1.00 57.34 349 GLY A C 1
ATOM 2647 O O . GLY A 1 349 ? 32.743 48.286 13.146 1.00 57.34 349 GLY A O 1
ATOM 2648 N N . ARG A 1 350 ? 33.589 47.147 14.892 1.00 58.31 350 ARG A N 1
ATOM 2649 C CA . ARG A 1 350 ? 34.018 45.962 14.124 1.00 58.31 350 ARG A CA 1
ATOM 2650 C C . ARG A 1 350 ? 32.849 45.050 13.727 1.00 58.31 350 ARG A C 1
ATOM 2652 O O . ARG A 1 350 ? 32.858 44.519 12.618 1.00 58.31 350 ARG A O 1
ATOM 2659 N N . ALA A 1 351 ? 31.824 44.923 14.573 1.00 64.19 351 ALA A N 1
ATOM 2660 C CA . ALA A 1 351 ? 30.621 44.144 14.268 1.00 64.19 351 ALA A CA 1
ATOM 2661 C C . ALA A 1 351 ? 29.807 44.792 13.136 1.00 64.19 351 ALA A C 1
ATOM 2663 O O . ALA A 1 351 ? 29.346 44.104 12.227 1.00 64.19 351 ALA A O 1
ATOM 2664 N N . LEU A 1 352 ? 29.727 46.129 13.119 1.00 68.31 352 LEU A N 1
ATOM 2665 C CA . LEU A 1 352 ? 29.086 46.876 12.034 1.00 68.31 352 LEU A CA 1
ATOM 2666 C C . LEU A 1 352 ? 29.818 46.706 10.691 1.00 68.31 352 LEU A C 1
ATOM 2668 O O . LEU A 1 352 ? 29.177 46.536 9.658 1.00 68.31 352 LEU A O 1
ATOM 2672 N N . LEU A 1 353 ? 31.156 46.718 10.684 1.00 71.12 353 LEU A N 1
ATOM 2673 C CA . LEU A 1 353 ? 31.937 46.483 9.461 1.00 71.12 353 LEU A CA 1
ATOM 2674 C C . LEU A 1 353 ? 31.739 45.060 8.916 1.00 71.12 353 LEU A C 1
ATOM 2676 O O . LEU A 1 353 ? 31.596 44.885 7.705 1.00 71.12 353 LEU A O 1
ATOM 2680 N N . ALA A 1 354 ? 31.668 44.057 9.796 1.00 71.94 354 ALA A N 1
ATOM 2681 C CA . ALA A 1 354 ? 31.355 42.680 9.416 1.00 71.94 354 ALA A CA 1
ATOM 2682 C C . ALA A 1 354 ? 29.925 42.543 8.859 1.00 71.94 354 ALA A C 1
ATOM 2684 O O . ALA A 1 354 ? 29.718 41.880 7.837 1.00 71.94 354 ALA A O 1
ATOM 2685 N N . LEU A 1 355 ? 28.946 43.224 9.466 1.00 73.62 355 LEU A N 1
ATOM 2686 C CA . LEU A 1 355 ? 27.572 43.296 8.962 1.00 73.62 355 LEU A CA 1
ATOM 2687 C C . LEU A 1 355 ? 27.518 43.955 7.575 1.00 73.62 355 LEU A C 1
ATOM 2689 O O . LEU A 1 355 ? 26.932 43.407 6.652 1.00 73.62 355 LEU A O 1
ATOM 2693 N N . ILE A 1 356 ? 28.187 45.090 7.378 1.00 76.69 356 ILE A N 1
ATOM 2694 C CA . ILE A 1 356 ? 28.241 45.790 6.083 1.00 76.69 356 ILE A CA 1
ATOM 2695 C C . ILE A 1 356 ? 28.887 44.912 4.997 1.00 76.69 356 ILE A C 1
ATOM 2697 O O . ILE A 1 356 ? 28.386 44.839 3.870 1.00 76.69 356 ILE A O 1
ATOM 2701 N N . ALA A 1 357 ? 29.982 44.218 5.320 1.00 74.38 357 ALA A N 1
ATOM 2702 C CA . ALA A 1 357 ? 30.664 43.321 4.389 1.00 74.38 357 ALA A CA 1
ATOM 2703 C C . ALA A 1 357 ? 29.794 42.113 4.002 1.00 74.38 357 ALA A C 1
ATOM 2705 O O . ALA A 1 357 ? 29.737 41.745 2.825 1.00 74.38 357 ALA A O 1
ATOM 2706 N N . THR A 1 358 ? 29.082 41.527 4.968 1.00 76.62 358 THR A N 1
ATOM 2707 C CA . THR A 1 358 ? 28.150 40.416 4.726 1.00 76.62 358 THR A CA 1
ATOM 2708 C C . THR A 1 358 ? 26.899 40.862 3.973 1.00 76.62 358 THR A C 1
ATOM 2710 O O . THR A 1 358 ? 26.495 40.178 3.034 1.00 76.62 358 THR A O 1
ATOM 2713 N N . LEU A 1 359 ? 26.335 42.033 4.288 1.00 78.50 359 LEU A N 1
ATOM 2714 C CA . LEU A 1 359 ? 25.227 42.631 3.538 1.00 78.50 359 LEU A CA 1
ATOM 2715 C C . LEU A 1 359 ? 25.603 42.811 2.062 1.00 78.50 359 LEU A C 1
ATOM 2717 O O . LEU A 1 359 ? 24.850 42.414 1.171 1.00 78.50 359 LEU A O 1
ATOM 2721 N N . ARG A 1 360 ? 26.803 43.333 1.783 1.00 80.75 360 ARG A N 1
ATOM 2722 C CA . ARG A 1 360 ? 27.312 43.508 0.415 1.00 80.75 360 ARG A CA 1
ATOM 2723 C C . ARG A 1 360 ? 27.545 42.177 -0.310 1.00 80.75 360 ARG A C 1
ATOM 2725 O O . ARG A 1 360 ? 27.204 42.056 -1.485 1.00 80.75 360 ARG A O 1
ATOM 2732 N N . SER A 1 361 ? 28.149 41.183 0.342 1.00 77.12 361 SER A N 1
ATOM 2733 C CA . SER A 1 361 ? 28.476 39.903 -0.306 1.00 77.12 361 SER A CA 1
ATOM 2734 C C . SER A 1 361 ? 27.242 39.025 -0.543 1.00 77.12 361 SER A C 1
ATOM 2736 O O . SER A 1 361 ? 27.136 38.386 -1.594 1.00 77.12 361 SER A O 1
ATOM 2738 N N . ALA A 1 362 ? 26.281 39.028 0.380 1.00 78.19 362 ALA A N 1
ATOM 2739 C CA . ALA A 1 362 ? 25.048 38.265 0.239 1.00 78.19 362 ALA A CA 1
ATOM 2740 C C . ALA A 1 362 ? 24.040 38.941 -0.706 1.00 78.19 362 ALA A C 1
ATOM 2742 O O . ALA A 1 362 ? 23.387 38.232 -1.468 1.00 78.19 362 ALA A O 1
ATOM 2743 N N . THR A 1 363 ? 23.970 40.279 -0.782 1.00 84.25 363 THR A N 1
ATOM 2744 C CA . THR A 1 363 ? 23.185 40.946 -1.849 1.00 84.25 363 THR A CA 1
ATOM 2745 C C . THR A 1 363 ? 23.753 40.659 -3.231 1.00 84.25 363 THR A C 1
ATOM 2747 O O . THR A 1 363 ? 23.012 40.344 -4.161 1.00 84.25 363 THR A O 1
ATOM 2750 N N . ALA A 1 364 ? 25.079 40.668 -3.353 1.00 81.81 364 ALA A N 1
ATOM 2751 C CA . ALA A 1 364 ? 25.773 40.251 -4.560 1.00 81.81 364 ALA A CA 1
ATOM 2752 C C . ALA A 1 364 ? 25.481 38.791 -4.946 1.00 81.81 364 ALA A C 1
ATOM 2754 O O . ALA A 1 364 ? 25.400 38.459 -6.129 1.00 81.81 364 ALA A O 1
ATOM 2755 N N . ALA A 1 365 ? 25.380 37.889 -3.966 1.00 81.38 365 ALA A N 1
ATOM 2756 C CA . ALA A 1 365 ? 24.998 36.496 -4.193 1.00 81.38 365 ALA A CA 1
ATOM 2757 C C . ALA A 1 365 ? 23.530 36.376 -4.631 1.00 81.38 365 ALA A C 1
ATOM 2759 O O . ALA A 1 365 ? 23.259 35.702 -5.622 1.00 81.38 365 ALA A O 1
ATOM 2760 N N . ALA A 1 366 ? 22.612 37.098 -3.978 1.00 84.50 366 ALA A N 1
ATOM 2761 C CA . ALA A 1 366 ? 21.195 37.126 -4.334 1.00 84.50 366 ALA A CA 1
ATOM 2762 C C . ALA A 1 366 ? 20.971 37.607 -5.778 1.00 84.50 366 ALA A C 1
ATOM 2764 O O . ALA A 1 366 ? 20.283 36.943 -6.547 1.00 84.50 366 ALA A O 1
ATOM 2765 N N . GLN A 1 367 ? 21.625 38.702 -6.179 1.00 85.19 367 GLN A N 1
ATOM 2766 C CA . GLN A 1 367 ? 21.511 39.261 -7.531 1.00 85.19 367 GLN A CA 1
ATOM 2767 C C . GLN A 1 367 ? 22.066 38.310 -8.609 1.00 85.19 367 GLN A C 1
ATOM 2769 O O . GLN A 1 367 ? 21.510 38.202 -9.701 1.00 85.19 367 GLN A O 1
ATOM 2774 N N . ARG A 1 368 ? 23.161 37.594 -8.312 1.00 83.62 368 ARG A N 1
ATOM 2775 C CA . ARG A 1 368 ? 23.722 36.576 -9.217 1.00 83.62 368 ARG A CA 1
ATOM 2776 C C . ARG A 1 368 ? 22.802 35.365 -9.345 1.00 83.62 368 ARG A C 1
ATOM 2778 O O . ARG A 1 368 ? 22.589 34.889 -10.454 1.00 83.62 368 ARG A O 1
ATOM 2785 N N . ALA A 1 369 ? 22.255 34.898 -8.225 1.00 84.19 369 ALA A N 1
ATOM 2786 C CA . ALA A 1 369 ? 21.307 33.794 -8.197 1.00 84.19 369 ALA A CA 1
ATOM 2787 C C . ALA A 1 369 ? 20.055 34.113 -9.030 1.00 84.19 369 ALA A C 1
ATOM 2789 O O . ALA A 1 369 ? 19.650 33.290 -9.846 1.00 84.19 369 ALA A O 1
ATOM 2790 N N . ASP A 1 370 ? 19.511 35.325 -8.900 1.00 85.38 370 ASP A N 1
ATOM 2791 C CA . ASP A 1 370 ? 18.376 35.812 -9.691 1.00 85.38 370 ASP A CA 1
ATOM 2792 C C . ASP A 1 370 ? 18.668 35.775 -11.209 1.00 85.38 370 ASP A C 1
ATOM 2794 O O . ASP A 1 370 ? 17.920 35.181 -11.986 1.00 85.38 370 ASP A O 1
ATOM 2798 N N . TRP A 1 371 ? 19.835 36.269 -11.646 1.00 82.94 371 TRP A N 1
ATOM 2799 C CA . TRP A 1 371 ? 20.243 36.209 -13.062 1.00 82.94 371 TRP A CA 1
ATOM 2800 C C . TRP A 1 371 ? 20.477 34.801 -13.604 1.00 82.94 371 TRP A C 1
ATOM 2802 O O . TRP A 1 371 ? 20.297 34.562 -14.798 1.00 82.94 371 TRP A O 1
ATOM 2812 N N . GLU A 1 372 ? 20.889 33.867 -12.754 1.00 82.75 372 GLU A N 1
ATOM 2813 C CA . GLU A 1 372 ? 21.070 32.464 -13.125 1.00 82.75 372 GLU A CA 1
ATOM 2814 C C . GLU A 1 372 ? 19.752 31.666 -13.083 1.00 82.75 372 GLU A C 1
ATOM 2816 O O . GLU A 1 372 ? 19.750 30.460 -13.340 1.00 82.75 372 GLU A O 1
ATOM 2821 N N . GLY A 1 373 ? 18.623 32.318 -12.772 1.00 83.44 373 GLY A N 1
ATOM 2822 C CA . GLY A 1 373 ? 17.312 31.680 -12.633 1.00 83.44 373 GLY A CA 1
ATOM 2823 C C . GLY A 1 373 ? 17.186 30.820 -11.371 1.00 83.44 373 GLY A C 1
ATOM 2824 O O . GLY A 1 373 ? 16.393 29.875 -11.342 1.00 83.44 373 GLY A O 1
ATOM 2825 N N . ARG A 1 374 ? 17.991 31.112 -10.342 1.00 88.44 374 ARG A N 1
ATOM 2826 C CA . ARG A 1 374 ? 17.997 30.466 -9.020 1.00 88.44 374 ARG A CA 1
ATOM 2827 C C . ARG A 1 374 ? 17.225 31.315 -7.997 1.00 88.44 374 ARG A C 1
ATOM 2829 O O . ARG A 1 374 ? 17.784 31.784 -7.004 1.00 88.44 374 ARG A O 1
ATOM 2836 N N . PHE A 1 375 ? 15.940 31.546 -8.263 1.00 91.69 375 PHE A N 1
ATOM 2837 C CA . PHE A 1 375 ? 15.080 32.440 -7.478 1.00 91.69 375 PHE A CA 1
ATOM 2838 C C . PHE A 1 375 ? 14.930 32.043 -6.000 1.00 91.69 375 PHE A C 1
ATOM 2840 O O . PHE A 1 375 ? 14.969 32.906 -5.129 1.00 91.69 375 PHE A O 1
ATOM 2847 N N . ALA A 1 376 ? 14.823 30.753 -5.675 1.00 89.94 376 ALA A N 1
ATOM 2848 C CA . ALA A 1 376 ? 14.751 30.289 -4.290 1.00 89.94 376 ALA A CA 1
ATOM 2849 C C . ALA A 1 376 ? 16.080 30.513 -3.555 1.00 89.94 376 ALA A C 1
ATOM 2851 O O . ALA A 1 376 ? 16.094 30.836 -2.369 1.00 89.94 376 ALA A O 1
ATOM 2852 N N . ALA A 1 377 ? 17.220 30.386 -4.244 1.00 86.56 377 ALA A N 1
ATOM 2853 C CA . ALA A 1 377 ? 18.509 30.776 -3.673 1.00 86.56 377 ALA A CA 1
ATOM 2854 C C . ALA A 1 377 ? 18.588 32.291 -3.419 1.00 86.56 377 ALA A C 1
ATOM 2856 O O . ALA A 1 377 ? 19.026 32.697 -2.343 1.00 86.56 377 ALA A O 1
ATOM 2857 N N . ALA A 1 378 ? 18.092 33.117 -4.344 1.00 88.81 378 ALA A N 1
ATOM 2858 C CA . ALA A 1 378 ? 18.009 34.563 -4.150 1.00 88.81 378 ALA A CA 1
ATOM 2859 C C . ALA A 1 378 ? 17.125 34.936 -2.942 1.00 88.81 378 ALA A C 1
ATOM 2861 O O . ALA A 1 378 ? 17.563 35.693 -2.076 1.00 88.81 378 ALA A O 1
ATOM 2862 N N . LEU A 1 379 ? 15.934 34.337 -2.821 1.00 89.44 379 LEU A N 1
ATOM 2863 C CA . LEU A 1 379 ? 15.024 34.546 -1.688 1.00 89.44 379 LEU A CA 1
ATOM 2864 C C . LEU A 1 379 ? 15.624 34.077 -0.351 1.00 89.44 379 LEU A C 1
ATOM 2866 O O . LEU A 1 379 ? 15.463 34.769 0.654 1.00 89.44 379 LEU A O 1
ATOM 2870 N N . ARG A 1 380 ? 16.375 32.963 -0.329 1.00 86.50 380 ARG A N 1
ATOM 2871 C CA . ARG A 1 380 ? 17.142 32.518 0.855 1.00 86.50 380 ARG A CA 1
ATOM 2872 C C . ARG A 1 380 ? 18.147 33.561 1.309 1.00 86.50 380 ARG A C 1
ATOM 2874 O O . ARG A 1 380 ? 18.172 33.910 2.487 1.00 86.50 380 ARG A O 1
ATOM 2881 N N . HIS A 1 381 ? 18.957 34.069 0.383 1.00 85.69 381 HIS A N 1
ATOM 2882 C CA . HIS A 1 381 ? 19.947 35.090 0.705 1.00 85.69 381 HIS A CA 1
ATOM 2883 C C . HIS A 1 381 ? 19.282 36.378 1.209 1.00 85.69 381 HIS A C 1
ATOM 2885 O O . HIS A 1 381 ? 19.745 36.933 2.201 1.00 85.69 381 HIS A O 1
ATOM 2891 N N . LEU A 1 382 ? 18.174 36.819 0.601 1.00 87.31 382 LEU A N 1
ATOM 2892 C CA . LEU A 1 382 ? 17.413 37.995 1.051 1.00 87.31 382 LEU A CA 1
ATOM 2893 C C . LEU A 1 382 ? 16.777 37.807 2.439 1.00 87.31 382 LEU A C 1
ATOM 2895 O O . LEU A 1 382 ? 16.829 38.720 3.261 1.00 87.31 382 LEU A O 1
ATOM 2899 N N . ALA A 1 383 ? 16.233 36.625 2.736 1.00 83.38 383 ALA A N 1
ATOM 2900 C CA . ALA A 1 383 ? 15.678 36.319 4.055 1.00 83.38 383 ALA A CA 1
ATOM 2901 C C . ALA A 1 383 ? 16.766 36.276 5.145 1.00 83.38 383 ALA A C 1
ATOM 2903 O O . ALA A 1 383 ? 16.589 36.848 6.219 1.00 83.38 383 ALA A O 1
ATOM 2904 N N . ALA A 1 384 ? 17.921 35.664 4.853 1.00 82.12 384 ALA A N 1
ATOM 2905 C CA . ALA A 1 384 ? 19.064 35.632 5.766 1.00 82.12 384 ALA A CA 1
ATOM 2906 C C . ALA A 1 384 ? 19.645 37.036 6.019 1.00 82.12 384 ALA A C 1
ATOM 2908 O O . ALA A 1 384 ? 19.984 37.374 7.153 1.00 82.12 384 ALA A O 1
ATOM 2909 N N . LEU A 1 385 ? 19.724 37.872 4.975 1.00 83.38 385 LEU A N 1
ATOM 2910 C CA . LEU A 1 385 ? 20.125 39.280 5.070 1.00 83.38 385 LEU A CA 1
ATOM 2911 C C . LEU A 1 385 ? 19.220 40.059 6.029 1.00 83.38 385 LEU A C 1
ATOM 2913 O O . LEU A 1 385 ? 19.715 40.758 6.912 1.00 83.38 385 LEU A O 1
ATOM 2917 N N . ARG A 1 386 ? 17.902 39.907 5.869 1.00 83.88 386 ARG A N 1
ATOM 2918 C CA . ARG A 1 386 ? 16.906 40.554 6.722 1.00 83.88 386 ARG A CA 1
ATOM 2919 C C . ARG A 1 386 ? 17.038 40.124 8.181 1.00 83.88 386 ARG A C 1
ATOM 2921 O O . ARG A 1 386 ? 17.136 40.987 9.044 1.00 83.88 386 ARG A O 1
ATOM 2928 N N . ALA A 1 387 ? 17.097 38.818 8.446 1.00 77.75 387 ALA A N 1
ATOM 2929 C CA . ALA A 1 387 ? 17.222 38.295 9.806 1.00 77.75 387 ALA A CA 1
ATOM 2930 C C . ALA A 1 387 ? 18.483 38.830 10.508 1.00 77.75 387 ALA A C 1
ATOM 2932 O O . ALA A 1 387 ? 18.421 39.269 11.652 1.00 77.75 387 ALA A O 1
ATOM 2933 N N . ARG A 1 388 ? 19.619 38.879 9.799 1.00 78.12 388 ARG A N 1
ATOM 2934 C CA . ARG A 1 388 ? 20.875 39.437 10.330 1.00 78.12 388 ARG A CA 1
ATOM 2935 C C . ARG A 1 388 ? 20.793 40.933 10.615 1.00 78.12 388 ARG A C 1
ATOM 2937 O O . ARG A 1 388 ? 21.364 41.392 11.599 1.00 78.12 388 ARG A O 1
ATOM 2944 N N . TYR A 1 389 ? 20.098 41.686 9.767 1.00 81.25 389 TYR A N 1
ATOM 2945 C CA . TYR A 1 389 ? 19.872 43.113 9.981 1.00 81.25 389 TYR A CA 1
ATOM 2946 C C . TYR A 1 389 ? 18.972 43.371 11.203 1.00 81.25 389 TYR A C 1
ATOM 2948 O O . TYR A 1 389 ? 19.320 44.187 12.052 1.00 81.25 389 TYR A O 1
ATOM 2956 N N . GLU A 1 390 ? 17.869 42.627 11.338 1.00 78.12 390 GLU A N 1
ATOM 2957 C CA . GLU A 1 390 ? 16.944 42.719 12.481 1.00 78.12 390 GLU A CA 1
ATOM 2958 C C . GLU A 1 390 ? 17.636 42.355 13.810 1.00 78.12 390 GLU A C 1
ATOM 2960 O O . GLU A 1 390 ? 17.449 43.046 14.812 1.00 78.12 390 GLU A O 1
ATOM 2965 N N . VAL A 1 391 ? 18.496 41.327 13.811 1.00 74.00 391 VAL A N 1
ATOM 2966 C CA . VAL A 1 391 ? 19.312 40.945 14.981 1.00 74.00 391 VAL A CA 1
ATOM 2967 C C . VAL A 1 391 ? 20.322 42.035 15.348 1.00 74.00 391 VAL A C 1
ATOM 2969 O O . VAL A 1 391 ? 20.511 42.316 16.529 1.00 74.00 391 VAL A O 1
ATOM 2972 N N . ALA A 1 392 ? 20.956 42.669 14.359 1.00 71.31 392 ALA A N 1
ATOM 2973 C CA . ALA A 1 392 ? 21.972 43.687 14.605 1.00 71.31 392 ALA A CA 1
ATOM 2974 C C . ALA A 1 392 ? 21.395 45.022 15.108 1.00 71.31 392 ALA A C 1
ATOM 2976 O O . ALA A 1 392 ? 22.020 45.667 15.943 1.00 71.31 392 ALA A O 1
ATOM 2977 N N . VAL A 1 393 ? 20.231 45.449 14.604 1.00 70.19 393 VAL A N 1
ATOM 2978 C CA . VAL A 1 393 ? 19.645 46.773 14.903 1.00 70.19 393 VAL A CA 1
ATOM 2979 C C . VAL A 1 393 ? 18.690 46.747 16.109 1.00 70.19 393 VAL A C 1
ATOM 2981 O O . VAL A 1 393 ? 18.507 47.781 16.747 1.00 70.19 393 VAL A O 1
ATOM 2984 N N . GLY A 1 394 ? 18.140 45.581 16.474 1.00 62.22 394 GLY A N 1
ATOM 2985 C CA . GLY A 1 394 ? 17.233 45.415 17.619 1.00 62.22 394 GLY A CA 1
ATOM 2986 C C . GLY A 1 394 ? 15.800 45.936 17.382 1.00 62.22 394 GLY A C 1
ATOM 2987 O O . GLY A 1 394 ? 15.549 46.645 16.403 1.00 62.22 394 GLY A O 1
ATOM 2988 N N . PRO A 1 395 ? 14.827 45.567 18.247 1.00 58.12 395 PRO A N 1
ATOM 2989 C CA . PRO A 1 395 ? 13.474 46.119 18.191 1.00 58.12 395 PRO A CA 1
ATOM 2990 C C . PRO A 1 395 ? 13.537 47.617 18.504 1.00 58.12 395 PRO A C 1
ATOM 2992 O O . PRO A 1 395 ? 14.219 48.026 19.438 1.00 58.12 395 PRO A O 1
ATOM 2995 N N . GLY A 1 396 ? 12.888 48.445 17.685 1.00 55.16 396 GLY A N 1
ATOM 2996 C CA . GLY A 1 396 ? 12.880 49.883 17.924 1.00 55.16 396 GLY A CA 1
ATOM 2997 C C . GLY A 1 396 ? 12.002 50.246 19.113 1.00 55.16 396 GLY A C 1
ATOM 2998 O O . GLY A 1 396 ? 10.852 49.820 19.140 1.00 55.16 396 GLY A O 1
ATOM 2999 N N . ASP A 1 397 ? 12.521 51.065 20.028 1.00 40.94 397 ASP A N 1
ATOM 3000 C CA . ASP A 1 397 ? 11.677 51.829 20.947 1.00 40.94 397 ASP A CA 1
ATOM 3001 C C . ASP A 1 397 ? 10.709 52.690 20.129 1.00 40.94 397 ASP A C 1
ATOM 3003 O O . ASP A 1 397 ? 11.086 53.250 19.093 1.00 40.94 397 ASP A O 1
ATOM 3007 N N . GLY A 1 398 ? 9.446 52.711 20.554 1.00 48.41 398 GLY A N 1
ATOM 3008 C CA . GLY A 1 398 ? 8.326 53.268 19.806 1.00 48.41 398 GLY A CA 1
ATOM 3009 C C . GLY A 1 398 ? 8.573 54.698 19.330 1.00 48.41 398 GLY A C 1
ATOM 3010 O O . GLY A 1 398 ? 8.588 55.637 20.118 1.00 48.41 398 GLY A O 1
ATOM 3011 N N . ALA A 1 399 ? 8.698 54.861 18.018 1.00 36.22 399 ALA A N 1
ATOM 3012 C CA . ALA A 1 399 ? 8.453 56.117 17.328 1.00 36.22 399 ALA A CA 1
ATOM 3013 C C . ALA A 1 399 ? 7.379 55.833 16.271 1.00 36.22 399 ALA A C 1
ATOM 3015 O O . ALA A 1 399 ? 7.434 54.790 15.619 1.00 36.22 399 ALA A O 1
ATOM 3016 N N . GLY A 1 400 ? 6.382 56.718 16.197 1.00 38.50 400 GLY A N 1
ATOM 3017 C CA . GLY A 1 400 ? 5.081 56.526 15.549 1.00 38.50 400 GLY A CA 1
ATOM 3018 C C . GLY A 1 400 ? 5.084 55.952 14.127 1.00 38.50 400 GLY A C 1
ATOM 3019 O O . GLY A 1 400 ? 6.090 55.946 13.419 1.00 38.50 400 GLY A O 1
ATOM 3020 N N . GLU A 1 401 ? 3.899 55.488 13.731 1.00 41.28 401 GLU A N 1
ATOM 3021 C CA . GLU A 1 401 ? 3.567 54.624 12.587 1.00 41.28 401 GLU A CA 1
ATOM 3022 C C . GLU A 1 401 ? 4.065 55.061 11.186 1.00 41.28 401 GLU A C 1
ATOM 3024 O O . GLU A 1 401 ? 3.938 54.285 10.243 1.00 41.28 401 GLU A O 1
ATOM 3029 N N . ASP A 1 402 ? 4.740 56.205 11.029 1.00 43.38 402 ASP A N 1
ATOM 3030 C CA . ASP A 1 402 ? 5.147 56.762 9.726 1.00 43.38 402 ASP A CA 1
ATOM 3031 C C . ASP A 1 402 ? 6.645 56.659 9.359 1.00 43.38 402 ASP A C 1
ATOM 3033 O O . ASP A 1 402 ? 7.048 57.066 8.266 1.00 43.38 402 ASP A O 1
ATOM 3037 N N . THR A 1 403 ? 7.512 56.056 10.185 1.00 50.75 403 THR A N 1
ATOM 3038 C CA . THR A 1 403 ? 8.941 55.855 9.828 1.00 50.75 403 THR A CA 1
ATOM 3039 C C . THR A 1 403 ? 9.342 54.385 9.690 1.00 50.75 403 THR A C 1
ATOM 3041 O O . THR A 1 403 ? 10.192 53.862 10.406 1.00 50.75 403 THR A O 1
ATOM 3044 N N . ALA A 1 404 ? 8.775 53.698 8.694 1.00 60.97 404 ALA A N 1
ATOM 3045 C CA . ALA A 1 404 ? 9.238 52.366 8.299 1.00 60.97 404 ALA A CA 1
ATOM 3046 C C . ALA A 1 404 ? 10.737 52.391 7.917 1.00 60.97 404 ALA A C 1
ATOM 3048 O O . ALA A 1 404 ? 11.147 53.155 7.037 1.00 60.97 404 ALA A O 1
ATOM 3049 N N . ASP A 1 405 ? 11.557 51.541 8.543 1.00 77.25 405 ASP A N 1
ATOM 3050 C CA . ASP A 1 405 ? 13.003 51.450 8.291 1.00 77.25 405 ASP A CA 1
ATOM 3051 C C . ASP A 1 405 ? 13.291 51.306 6.774 1.00 77.25 405 ASP A C 1
ATOM 3053 O O . ASP A 1 405 ? 12.803 50.362 6.137 1.00 77.25 405 ASP A O 1
ATOM 3057 N N . PRO A 1 406 ? 14.049 52.234 6.156 1.00 82.25 406 PRO A N 1
ATOM 3058 C CA . PRO A 1 406 ? 14.281 52.232 4.713 1.00 82.25 406 PRO A CA 1
ATOM 3059 C C . PRO A 1 406 ? 15.066 51.000 4.231 1.00 82.25 406 PRO A C 1
ATOM 3061 O O . PRO A 1 406 ? 14.880 50.568 3.092 1.00 82.25 406 PRO A O 1
ATOM 3064 N N . VAL A 1 407 ? 15.902 50.390 5.084 1.00 82.38 407 VAL A N 1
ATOM 3065 C CA . VAL A 1 407 ? 16.630 49.150 4.768 1.00 82.38 407 VAL A CA 1
ATOM 3066 C C . VAL A 1 407 ? 15.659 47.978 4.661 1.00 82.38 407 VAL A C 1
ATOM 3068 O O . VAL A 1 407 ? 15.711 47.221 3.689 1.00 82.38 407 VAL A O 1
ATOM 3071 N N . LEU A 1 408 ? 14.743 47.846 5.627 1.00 84.25 408 LEU A N 1
ATOM 3072 C CA . LEU A 1 408 ? 13.722 46.794 5.611 1.00 84.25 408 LEU A CA 1
ATOM 3073 C C . LEU A 1 408 ? 12.761 46.971 4.433 1.00 84.25 408 LEU A C 1
ATOM 3075 O O . LEU A 1 408 ? 12.471 45.988 3.755 1.00 84.25 408 LEU A O 1
ATOM 3079 N N . ARG A 1 409 ? 12.361 48.212 4.112 1.00 85.56 409 ARG A N 1
ATOM 3080 C CA . ARG A 1 409 ? 11.542 48.517 2.924 1.00 85.56 409 ARG A CA 1
ATOM 3081 C C . ARG A 1 409 ? 12.216 48.084 1.620 1.00 85.56 409 ARG A C 1
ATOM 3083 O O . ARG A 1 409 ? 11.566 47.463 0.781 1.00 85.56 409 ARG A O 1
ATOM 3090 N N . LEU A 1 410 ? 13.511 48.364 1.450 1.00 86.31 410 LEU A N 1
ATOM 3091 C CA . LEU A 1 410 ? 14.257 47.962 0.252 1.00 86.31 410 LEU A CA 1
ATOM 3092 C C . LEU A 1 410 ? 14.391 46.434 0.141 1.00 86.31 410 LEU A C 1
ATOM 3094 O O . LEU A 1 410 ? 14.259 45.880 -0.953 1.00 86.31 410 LEU A O 1
ATOM 3098 N N . LEU A 1 411 ? 14.644 45.742 1.258 1.00 86.38 411 LEU A N 1
ATOM 3099 C CA . LEU A 1 411 ? 14.700 44.278 1.293 1.00 86.38 411 LEU A CA 1
ATOM 3100 C C . LEU A 1 411 ? 13.331 43.657 0.979 1.00 86.38 411 LEU A C 1
ATOM 3102 O O . LEU A 1 411 ? 13.271 42.741 0.160 1.00 86.38 411 LEU A O 1
ATOM 3106 N N . ASP A 1 412 ? 12.248 44.196 1.546 1.00 86.06 412 ASP A N 1
ATOM 3107 C CA . ASP A 1 412 ? 10.872 43.782 1.252 1.00 86.06 412 ASP A CA 1
ATOM 3108 C C . ASP A 1 412 ? 10.527 43.970 -0.224 1.00 86.06 412 ASP A C 1
ATOM 3110 O O . ASP A 1 412 ? 10.015 43.054 -0.869 1.00 86.06 412 ASP A O 1
ATOM 3114 N N . GLN A 1 413 ? 10.858 45.130 -0.795 1.00 89.44 413 GLN A N 1
ATOM 3115 C CA . GLN A 1 413 ? 10.646 45.397 -2.215 1.00 89.44 413 GLN A CA 1
ATOM 3116 C C . GLN A 1 413 ? 11.400 44.384 -3.087 1.00 89.44 413 GLN A C 1
ATOM 3118 O O . GLN A 1 413 ? 10.821 43.806 -4.002 1.00 89.44 413 GLN A O 1
ATOM 3123 N N . ARG A 1 414 ? 12.672 44.102 -2.778 1.00 88.44 414 ARG A N 1
ATOM 3124 C CA . ARG A 1 414 ? 13.482 43.122 -3.522 1.00 88.44 414 ARG A CA 1
ATOM 3125 C C . ARG A 1 414 ? 12.947 41.699 -3.395 1.00 88.44 414 ARG A C 1
ATOM 3127 O O . ARG A 1 414 ? 12.942 40.974 -4.390 1.00 88.44 414 ARG A O 1
ATOM 3134 N N . GLN A 1 415 ? 12.486 41.302 -2.210 1.00 90.12 415 GLN A N 1
ATOM 3135 C CA . GLN A 1 415 ? 11.840 40.006 -2.004 1.00 90.12 415 GLN A CA 1
ATOM 3136 C C . GLN A 1 415 ? 10.561 39.889 -2.841 1.00 90.12 415 GLN A C 1
ATOM 3138 O O . GLN A 1 415 ? 10.391 38.881 -3.525 1.00 90.12 415 GLN A O 1
ATOM 3143 N N . ARG A 1 416 ? 9.717 40.931 -2.861 1.00 89.94 416 ARG A N 1
ATOM 3144 C CA . ARG A 1 416 ? 8.492 40.977 -3.678 1.00 89.94 416 ARG A CA 1
ATOM 3145 C C . ARG A 1 416 ? 8.798 40.869 -5.170 1.00 89.94 416 ARG A C 1
ATOM 3147 O O . ARG A 1 416 ? 8.310 39.942 -5.803 1.00 89.94 416 ARG A O 1
ATOM 3154 N N . THR A 1 417 ? 9.696 41.704 -5.700 1.00 91.06 417 THR A N 1
ATOM 3155 C CA . THR A 1 417 ? 10.072 41.670 -7.125 1.00 91.06 417 THR A CA 1
ATOM 3156 C C . THR A 1 417 ? 10.667 40.321 -7.536 1.00 91.06 417 THR A C 1
ATOM 3158 O O . THR A 1 417 ? 10.372 39.817 -8.616 1.00 91.06 417 THR A O 1
ATOM 3161 N N . THR A 1 418 ? 11.481 39.698 -6.676 1.00 91.69 418 THR A N 1
ATOM 3162 C CA . THR A 1 418 ? 12.058 38.370 -6.958 1.00 91.69 418 THR A CA 1
ATOM 3163 C C . THR A 1 418 ? 10.981 37.280 -6.944 1.00 91.69 418 THR A C 1
ATOM 3165 O O . THR A 1 418 ? 10.995 36.392 -7.794 1.00 91.69 418 THR A O 1
ATOM 3168 N N . ALA A 1 419 ? 10.035 37.341 -6.001 1.00 92.31 419 ALA A N 1
ATOM 3169 C CA . ALA A 1 419 ? 8.918 36.402 -5.916 1.00 92.31 419 ALA A CA 1
ATOM 3170 C C . ALA A 1 419 ? 7.957 36.530 -7.113 1.00 92.31 419 ALA A C 1
ATOM 3172 O O . ALA A 1 419 ? 7.562 35.516 -7.683 1.00 92.31 419 ALA A O 1
ATOM 3173 N N . GLU A 1 420 ? 7.643 37.754 -7.543 1.00 92.06 420 GLU A N 1
ATOM 3174 C CA . GLU A 1 420 ? 6.827 38.041 -8.732 1.00 92.06 420 GLU A CA 1
ATOM 3175 C C . GLU A 1 420 ? 7.521 37.574 -10.016 1.00 92.06 420 GLU A C 1
ATOM 3177 O O . GLU A 1 420 ? 6.930 36.854 -10.822 1.00 92.06 420 GLU A O 1
ATOM 3182 N N . ALA A 1 421 ? 8.810 37.895 -10.185 1.00 92.00 421 ALA A N 1
ATOM 3183 C CA . ALA A 1 421 ? 9.599 37.403 -11.310 1.00 92.00 421 ALA A CA 1
ATOM 3184 C C . ALA A 1 421 ? 9.619 35.868 -11.342 1.00 92.00 421 ALA A C 1
ATOM 3186 O O . ALA A 1 421 ? 9.441 35.263 -12.401 1.00 92.00 421 ALA A O 1
ATOM 3187 N N . PHE A 1 422 ? 9.768 35.226 -10.182 1.00 94.25 422 PHE A N 1
ATOM 3188 C CA . PHE A 1 422 ? 9.719 33.775 -10.078 1.00 94.25 422 PHE A CA 1
ATOM 3189 C C . PHE A 1 422 ? 8.343 33.214 -10.478 1.00 94.25 422 PHE A C 1
ATOM 3191 O O . PHE A 1 422 ? 8.290 32.271 -11.275 1.00 94.25 422 PHE A O 1
ATOM 3198 N N . ALA A 1 423 ? 7.246 33.817 -10.007 1.00 93.69 423 ALA A N 1
ATOM 3199 C CA . ALA A 1 423 ? 5.879 33.437 -10.367 1.00 93.69 423 ALA A CA 1
ATOM 3200 C C . ALA A 1 423 ? 5.634 33.548 -11.878 1.00 93.69 423 ALA A C 1
ATOM 3202 O O . ALA A 1 423 ? 5.222 32.572 -12.508 1.00 93.69 423 ALA A O 1
ATOM 3203 N N . HIS A 1 424 ? 5.964 34.691 -12.486 1.00 93.00 424 HIS A N 1
ATOM 3204 C CA . HIS A 1 424 ? 5.790 34.917 -13.922 1.00 93.00 424 HIS A CA 1
ATOM 3205 C C . HIS A 1 424 ? 6.620 33.951 -14.763 1.00 93.00 424 HIS A C 1
ATOM 3207 O O . HIS A 1 424 ? 6.136 33.394 -15.747 1.00 93.00 424 HIS A O 1
ATOM 3213 N N . VAL A 1 425 ? 7.868 33.707 -14.368 1.00 93.31 425 VAL A N 1
ATOM 3214 C CA . VAL A 1 425 ? 8.764 32.802 -15.087 1.00 93.31 425 VAL A CA 1
ATOM 3215 C C . VAL A 1 425 ? 8.287 31.346 -14.988 1.00 93.31 425 VAL A C 1
ATOM 3217 O O . VAL A 1 425 ? 8.372 30.596 -15.971 1.00 93.31 425 VAL A O 1
ATOM 3220 N N . LEU A 1 426 ? 7.751 30.943 -13.834 1.00 92.75 426 LEU A N 1
ATOM 3221 C CA . LEU A 1 426 ? 7.135 29.633 -13.627 1.00 92.75 426 LEU A CA 1
ATOM 3222 C C . LEU A 1 426 ? 5.846 29.484 -14.449 1.00 92.75 426 LEU A C 1
ATOM 3224 O O . LEU A 1 426 ? 5.697 28.492 -15.168 1.00 92.75 426 LEU A O 1
ATOM 3228 N N . ALA A 1 427 ? 4.970 30.489 -14.415 1.00 91.81 427 ALA A N 1
ATOM 3229 C CA . ALA A 1 427 ? 3.727 30.530 -15.178 1.00 91.81 427 ALA A CA 1
ATOM 3230 C C . ALA A 1 427 ? 3.972 30.503 -16.694 1.00 91.81 427 ALA A C 1
ATOM 3232 O O . ALA A 1 427 ? 3.335 29.723 -17.403 1.00 91.81 427 ALA A O 1
ATOM 3233 N N . ALA A 1 428 ? 4.950 31.266 -17.189 1.00 92.44 428 ALA A N 1
ATOM 3234 C CA . ALA A 1 428 ? 5.331 31.285 -18.600 1.00 92.44 428 ALA A CA 1
ATOM 3235 C C . ALA A 1 428 ? 5.889 29.932 -19.070 1.00 92.44 428 ALA A C 1
ATOM 3237 O O . ALA A 1 428 ? 5.552 29.460 -20.156 1.00 92.44 428 ALA A O 1
ATOM 3238 N N . THR A 1 429 ? 6.705 29.270 -18.239 1.00 91.38 429 THR A N 1
ATOM 3239 C CA . THR A 1 429 ? 7.300 27.963 -18.574 1.00 91.38 429 THR A CA 1
ATOM 3240 C C . THR A 1 429 ? 6.225 26.881 -18.741 1.00 91.38 429 THR A C 1
ATOM 3242 O O . THR A 1 429 ? 6.332 26.045 -19.638 1.00 91.38 429 THR A O 1
ATOM 3245 N N . TRP A 1 430 ? 5.166 26.921 -17.926 1.00 90.88 430 TRP A N 1
ATOM 3246 C CA . TRP A 1 430 ? 4.089 25.921 -17.933 1.00 90.88 430 TRP A CA 1
ATOM 3247 C C . TRP A 1 430 ? 2.775 26.391 -18.580 1.00 90.88 430 TRP A C 1
ATOM 3249 O O . TRP A 1 430 ? 1.791 25.649 -18.567 1.00 90.88 430 TRP A O 1
ATOM 3259 N N . ARG A 1 431 ? 2.770 27.575 -19.213 1.00 91.00 431 ARG A N 1
ATOM 3260 C CA . ARG A 1 431 ? 1.618 28.182 -19.912 1.00 91.00 431 ARG A CA 1
ATOM 3261 C C . ARG A 1 431 ? 0.364 28.277 -19.028 1.00 91.00 431 ARG A C 1
ATOM 3263 O O . ARG A 1 431 ? -0.700 27.784 -19.409 1.00 91.00 431 ARG A O 1
ATOM 3270 N N . LEU A 1 432 ? 0.522 28.847 -17.836 1.00 89.62 432 LEU A N 1
ATOM 3271 C CA . LEU A 1 432 ? -0.569 29.118 -16.893 1.00 89.62 432 LEU A CA 1
ATOM 3272 C C . LEU A 1 432 ? -1.323 30.417 -17.231 1.00 89.62 432 LEU A C 1
ATOM 3274 O O . LEU A 1 432 ? -0.816 31.250 -17.982 1.00 89.62 432 LEU A O 1
ATOM 3278 N N . SER A 1 433 ? -2.536 30.578 -16.688 1.00 90.06 433 SER A N 1
ATOM 3279 C CA . SER A 1 433 ? -3.323 31.809 -16.848 1.00 90.06 433 SER A CA 1
ATOM 3280 C C . SER A 1 433 ? -2.737 32.946 -15.997 1.00 90.06 433 SER A C 1
ATOM 3282 O O . SER A 1 433 ? -2.139 32.666 -14.952 1.00 90.06 433 SER A O 1
ATOM 3284 N N . PRO A 1 434 ? -2.917 34.220 -16.392 1.00 88.62 434 PRO A N 1
ATOM 3285 C CA . PRO A 1 434 ? -2.405 35.358 -15.626 1.00 88.62 434 PRO A CA 1
ATOM 3286 C C . PRO A 1 434 ? -2.945 35.386 -14.187 1.00 88.62 434 PRO A C 1
ATOM 3288 O O . PRO A 1 434 ? -2.153 35.505 -13.263 1.00 88.62 434 PRO A O 1
ATOM 3291 N N . ALA A 1 435 ? -4.238 35.104 -13.978 1.00 88.25 435 ALA A N 1
ATOM 3292 C CA . ALA A 1 435 ? -4.833 35.037 -12.637 1.00 88.25 435 ALA A CA 1
ATOM 3293 C C . ALA A 1 435 ? -4.125 34.023 -11.715 1.00 88.25 435 ALA A C 1
ATOM 3295 O O . ALA A 1 435 ? -3.804 34.323 -10.570 1.00 88.25 435 ALA A O 1
ATOM 3296 N N . THR A 1 436 ? -3.797 32.831 -12.231 1.00 88.19 436 THR A N 1
ATOM 3297 C CA . THR A 1 436 ? -3.049 31.833 -11.445 1.00 88.19 436 THR A CA 1
ATOM 3298 C C . THR A 1 436 ? -1.591 32.230 -11.204 1.00 88.19 436 THR A C 1
ATOM 3300 O O . THR A 1 436 ? -0.988 31.768 -10.238 1.00 88.19 436 THR A O 1
ATOM 3303 N N . ALA A 1 437 ? -1.004 33.071 -12.064 1.00 88.75 437 ALA A N 1
ATOM 3304 C CA . ALA A 1 437 ? 0.336 33.610 -11.851 1.00 88.75 437 ALA A CA 1
ATOM 3305 C C . ALA A 1 437 ? 0.350 34.614 -10.690 1.00 88.75 437 ALA A C 1
ATOM 3307 O O . ALA A 1 437 ? 1.280 34.580 -9.885 1.00 88.75 437 ALA A O 1
ATOM 3308 N N . ASP A 1 438 ? -0.698 35.428 -10.560 1.00 90.44 438 ASP A N 1
ATOM 3309 C CA . ASP A 1 438 ? -0.852 36.383 -9.459 1.00 90.44 438 ASP A CA 1
ATOM 3310 C C . ASP A 1 438 ? -1.067 35.655 -8.120 1.00 90.44 438 ASP A C 1
ATOM 3312 O O . ASP A 1 438 ? -0.394 35.948 -7.131 1.00 90.44 438 ASP A O 1
ATOM 3316 N N . GLU A 1 439 ? -1.912 34.616 -8.099 1.00 90.88 439 GLU A N 1
ATOM 3317 C CA . GLU A 1 439 ? -2.094 33.740 -6.928 1.00 90.88 439 GLU A CA 1
ATOM 3318 C C . GLU A 1 439 ? -0.798 33.008 -6.528 1.00 90.88 439 GLU A C 1
ATOM 3320 O O . GLU A 1 439 ? -0.489 32.873 -5.340 1.00 90.88 439 GLU A O 1
ATOM 3325 N N . LEU A 1 440 ? -0.006 32.549 -7.508 1.00 91.62 440 LEU A N 1
ATOM 3326 C CA . LEU 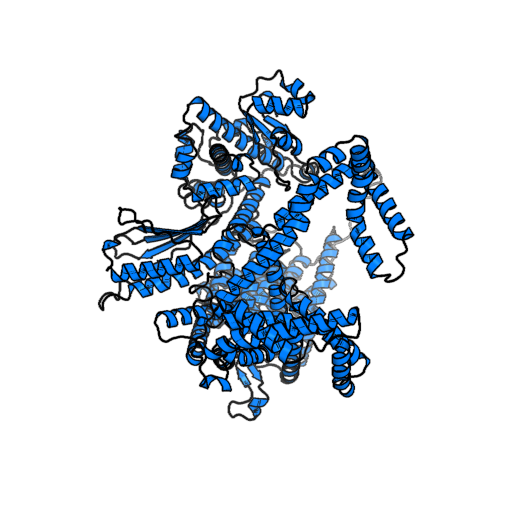A 1 440 ? 1.329 31.991 -7.257 1.00 91.62 440 LEU A CA 1
ATOM 3327 C C . LEU A 1 440 ? 2.282 33.046 -6.686 1.00 91.62 440 LEU A C 1
ATOM 3329 O O . LEU A 1 440 ? 3.068 32.727 -5.793 1.00 91.62 440 LEU A O 1
ATOM 3333 N N . GLY A 1 441 ? 2.215 34.283 -7.182 1.00 91.44 441 GLY A N 1
ATOM 3334 C CA . GLY A 1 441 ? 2.959 35.420 -6.647 1.00 91.44 441 GLY A CA 1
ATOM 3335 C C . GLY A 1 441 ? 2.644 35.647 -5.172 1.00 91.44 441 GLY A C 1
ATOM 3336 O O . GLY A 1 441 ? 3.564 35.751 -4.361 1.00 91.44 441 GLY A O 1
ATOM 3337 N N . GLU A 1 442 ? 1.363 35.614 -4.801 1.00 92.12 442 GLU A N 1
ATOM 3338 C CA . GLU A 1 442 ? 0.917 35.735 -3.411 1.00 92.12 442 GLU A CA 1
ATOM 3339 C C . GLU A 1 442 ? 1.495 34.635 -2.514 1.00 92.12 442 GLU A C 1
ATOM 3341 O O . GLU A 1 442 ? 2.094 34.921 -1.472 1.00 92.12 442 GLU A O 1
ATOM 3346 N N . LEU A 1 443 ? 1.394 33.374 -2.948 1.00 92.94 443 LEU A N 1
ATOM 3347 C CA . LEU A 1 443 ? 1.970 32.237 -2.230 1.00 92.94 443 LEU A CA 1
ATOM 3348 C C . LEU A 1 443 ? 3.486 32.406 -2.037 1.00 92.94 443 LEU A C 1
ATOM 3350 O O . LEU A 1 443 ? 3.993 32.222 -0.929 1.00 92.94 443 LEU A O 1
ATOM 3354 N N . LEU A 1 444 ? 4.222 32.751 -3.098 1.00 93.69 444 LEU A N 1
ATOM 3355 C CA . LEU A 1 444 ? 5.679 32.901 -3.050 1.00 93.69 444 LEU A CA 1
ATOM 3356 C C . LEU A 1 444 ? 6.111 34.059 -2.144 1.00 93.69 444 LEU A C 1
ATOM 3358 O O . LEU A 1 444 ? 7.081 33.908 -1.398 1.00 93.69 444 LEU A O 1
ATOM 3362 N N . ARG A 1 445 ? 5.388 35.188 -2.164 1.00 91.00 445 ARG A N 1
ATOM 3363 C CA . ARG A 1 445 ? 5.632 36.319 -1.254 1.00 91.00 445 ARG A CA 1
ATOM 3364 C C . ARG A 1 445 ? 5.429 35.907 0.198 1.00 91.00 445 ARG A C 1
ATOM 3366 O O . ARG A 1 445 ? 6.291 36.197 1.026 1.00 91.00 445 ARG A O 1
ATOM 3373 N N . ARG A 1 446 ? 4.332 35.205 0.501 1.00 90.56 446 ARG A N 1
ATOM 3374 C CA . ARG A 1 446 ? 4.056 34.726 1.860 1.00 90.56 446 ARG A CA 1
ATOM 3375 C C . ARG A 1 446 ? 5.139 33.762 2.337 1.00 90.56 446 ARG A C 1
ATOM 3377 O O . ARG A 1 446 ? 5.703 33.975 3.402 1.00 90.56 446 ARG A O 1
ATOM 3384 N N . LEU A 1 447 ? 5.517 32.779 1.515 1.00 90.06 447 LEU A N 1
ATOM 3385 C CA . LEU A 1 447 ? 6.597 31.833 1.827 1.00 90.06 447 LEU A CA 1
ATOM 3386 C C . LEU A 1 447 ? 7.952 32.517 2.051 1.00 90.06 447 LEU A C 1
ATOM 3388 O O . LEU A 1 447 ? 8.713 32.095 2.919 1.00 90.06 447 LEU A O 1
ATOM 3392 N N . ALA A 1 448 ? 8.266 33.560 1.280 1.00 87.31 448 ALA A N 1
ATOM 3393 C CA . ALA A 1 448 ? 9.498 34.329 1.440 1.00 87.31 448 ALA A CA 1
ATOM 3394 C C . ALA A 1 448 ? 9.518 35.179 2.725 1.00 87.31 448 ALA A C 1
ATOM 3396 O O . ALA A 1 448 ? 10.601 35.501 3.219 1.00 87.31 448 ALA A O 1
ATOM 3397 N N . ALA A 1 449 ? 8.343 35.534 3.253 1.00 86.06 449 ALA A N 1
ATOM 3398 C CA . ALA A 1 449 ? 8.177 36.328 4.467 1.00 86.06 449 ALA A CA 1
ATOM 3399 C C . ALA A 1 449 ? 8.127 35.488 5.761 1.00 86.06 449 ALA A C 1
ATOM 3401 O O . ALA A 1 449 ? 8.219 36.061 6.847 1.00 86.06 449 ALA A O 1
ATOM 3402 N N . GLU A 1 450 ? 7.999 34.158 5.667 1.00 86.06 450 GLU A N 1
ATOM 3403 C CA . GLU A 1 450 ? 7.886 33.265 6.828 1.00 86.06 450 GLU A CA 1
ATOM 3404 C C . GLU A 1 450 ? 9.119 33.281 7.743 1.00 86.06 450 GLU A C 1
ATOM 3406 O O . GLU A 1 450 ? 10.268 33.267 7.291 1.00 86.06 450 GLU A O 1
ATOM 3411 N N . ARG A 1 451 ? 8.875 33.248 9.061 1.00 78.44 451 ARG A N 1
ATOM 3412 C CA . ARG A 1 451 ? 9.910 33.337 10.108 1.00 78.44 451 ARG A CA 1
ATOM 3413 C C . ARG A 1 451 ? 9.789 32.213 11.145 1.00 78.44 451 ARG A 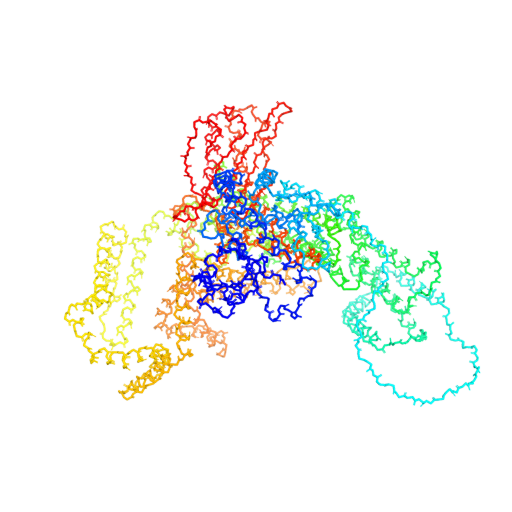C 1
ATOM 3415 O O . ARG A 1 451 ? 8.787 31.508 11.231 1.00 78.44 451 ARG A O 1
ATOM 3422 N N . GLY A 1 452 ? 10.834 32.040 11.957 1.00 74.38 452 GLY A N 1
ATOM 3423 C CA . GLY A 1 452 ? 10.842 31.087 13.073 1.00 74.38 452 GLY A CA 1
ATOM 3424 C C . GLY A 1 452 ? 10.809 29.620 12.626 1.00 74.38 452 GLY A C 1
ATOM 3425 O O . GLY A 1 452 ? 11.475 29.236 11.664 1.00 74.38 452 GLY A O 1
ATOM 3426 N N . ALA A 1 453 ? 10.033 28.785 13.324 1.00 70.38 453 ALA A N 1
ATOM 3427 C CA . ALA A 1 453 ? 9.969 27.341 13.072 1.00 70.38 453 ALA A CA 1
ATOM 3428 C C . ALA A 1 453 ? 9.471 26.974 11.653 1.00 70.38 453 ALA A C 1
ATOM 3430 O O . ALA A 1 453 ? 9.810 25.905 11.145 1.00 70.38 453 ALA A O 1
ATOM 3431 N N . ALA A 1 454 ? 8.716 27.862 10.993 1.00 77.69 454 ALA A N 1
ATOM 3432 C CA . ALA A 1 454 ? 8.181 27.665 9.643 1.00 77.69 454 ALA A CA 1
ATOM 3433 C C . ALA A 1 454 ? 9.160 28.049 8.511 1.00 77.69 454 ALA A C 1
ATOM 3435 O O . ALA A 1 454 ? 8.944 27.680 7.356 1.00 77.69 454 ALA A O 1
ATOM 3436 N N . ALA A 1 455 ? 10.270 28.731 8.818 1.00 79.56 455 ALA A N 1
ATOM 3437 C CA . ALA A 1 455 ? 11.183 29.249 7.798 1.00 79.56 455 ALA A CA 1
ATOM 3438 C C . ALA A 1 455 ? 11.890 28.134 7.004 1.00 79.56 455 ALA A C 1
ATOM 3440 O O . ALA A 1 455 ? 11.953 28.172 5.778 1.00 79.56 455 ALA A O 1
ATOM 3441 N N . ARG A 1 456 ? 12.398 27.093 7.678 1.00 83.38 456 ARG A N 1
ATOM 3442 C CA . ARG A 1 456 ? 13.077 25.958 7.017 1.00 83.38 456 ARG A CA 1
ATOM 3443 C C . ARG A 1 456 ? 12.168 25.181 6.046 1.00 83.38 456 ARG A C 1
ATOM 3445 O O . ARG A 1 456 ? 12.600 24.961 4.907 1.00 83.38 456 ARG A O 1
ATOM 3452 N N . PRO A 1 457 ? 10.941 24.767 6.428 1.00 84.88 457 PRO A N 1
ATOM 3453 C CA . PRO A 1 457 ? 10.036 24.111 5.487 1.00 84.88 457 PRO A CA 1
ATOM 3454 C C . PRO A 1 457 ? 9.612 25.042 4.341 1.00 84.88 457 PRO A C 1
ATOM 3456 O O . PRO A 1 457 ? 9.617 24.593 3.195 1.00 84.88 457 PRO A O 1
ATOM 3459 N N . ALA A 1 458 ? 9.371 26.336 4.596 1.00 87.81 458 ALA A N 1
ATOM 3460 C CA . ALA A 1 458 ? 9.058 27.312 3.545 1.00 87.81 458 ALA A CA 1
ATOM 3461 C C . ALA A 1 458 ? 10.200 27.459 2.518 1.00 87.81 458 ALA A C 1
ATOM 3463 O O . ALA A 1 458 ? 9.971 27.386 1.310 1.00 87.81 458 ALA A O 1
ATOM 3464 N N . GLN A 1 459 ? 11.453 27.553 2.976 1.00 88.00 459 GLN A N 1
ATOM 3465 C CA . GLN A 1 459 ? 12.631 27.612 2.099 1.00 88.00 459 GLN A CA 1
ATOM 3466 C C . GLN A 1 459 ? 12.828 26.325 1.287 1.00 88.00 459 GLN A C 1
ATOM 3468 O O . GLN A 1 459 ? 13.211 26.358 0.114 1.00 88.00 459 GLN A O 1
ATOM 3473 N N . THR A 1 460 ? 12.541 25.172 1.893 1.00 90.12 460 THR A N 1
ATOM 3474 C CA . THR A 1 460 ? 12.611 23.879 1.201 1.00 90.12 460 THR A CA 1
ATOM 3475 C C . THR A 1 460 ? 11.540 23.787 0.114 1.00 90.12 460 THR A C 1
ATOM 3477 O O . THR A 1 460 ? 11.830 23.327 -0.991 1.00 90.12 460 THR A O 1
ATOM 3480 N N . LEU A 1 461 ? 10.329 24.281 0.392 1.00 93.44 461 LEU A N 1
ATOM 3481 C CA . LEU A 1 461 ? 9.225 24.365 -0.565 1.00 93.44 461 LEU A CA 1
ATOM 3482 C C . LEU A 1 461 ? 9.598 25.262 -1.757 1.00 93.44 461 LEU A C 1
ATOM 3484 O O . LEU A 1 461 ? 9.478 24.820 -2.901 1.00 93.44 461 LEU A O 1
ATOM 3488 N N . LEU A 1 462 ? 10.153 26.456 -1.513 1.00 93.56 462 LEU A N 1
ATOM 3489 C CA . LEU A 1 462 ? 10.671 27.335 -2.574 1.00 93.56 462 LEU A CA 1
ATOM 3490 C C . LEU A 1 462 ? 11.711 26.614 -3.451 1.00 93.56 462 LEU A C 1
ATOM 3492 O O . LEU A 1 462 ? 11.655 26.692 -4.679 1.00 93.56 462 LEU A O 1
ATOM 3496 N N . GLY A 1 463 ? 12.615 25.840 -2.840 1.00 92.94 463 GLY A N 1
ATOM 3497 C CA . GLY A 1 463 ? 13.588 25.016 -3.565 1.00 92.94 463 GLY A CA 1
ATOM 3498 C C . GLY A 1 463 ? 12.954 23.923 -4.440 1.00 92.94 463 GLY A C 1
ATOM 3499 O O . GLY A 1 463 ? 13.447 23.642 -5.537 1.00 92.94 463 GLY A O 1
ATOM 3500 N N . GLN A 1 464 ? 11.839 23.324 -4.007 1.00 94.75 464 GLN A N 1
ATOM 3501 C CA . GLN A 1 464 ? 11.085 22.372 -4.831 1.00 94.75 464 GLN A CA 1
ATOM 3502 C C . GLN A 1 464 ? 10.408 23.062 -6.024 1.00 94.75 464 GLN A C 1
ATOM 3504 O O . GLN A 1 464 ? 10.455 22.535 -7.136 1.00 94.75 464 GLN A O 1
ATOM 3509 N N . LEU A 1 465 ? 9.848 24.262 -5.846 1.00 94.81 465 LEU A N 1
ATOM 3510 C CA . LEU A 1 465 ? 9.279 25.039 -6.957 1.00 94.81 465 LEU A CA 1
ATOM 3511 C C . LEU A 1 465 ? 10.352 25.454 -7.969 1.00 94.81 465 LEU A C 1
ATOM 3513 O O . LEU A 1 465 ? 10.132 25.385 -9.178 1.00 94.81 465 LEU A O 1
ATOM 3517 N N . GLU A 1 466 ? 11.547 25.813 -7.496 1.00 94.56 466 GLU A N 1
ATOM 3518 C CA . GLU A 1 466 ? 12.672 26.134 -8.377 1.00 94.56 466 GLU A CA 1
ATOM 3519 C C . GLU A 1 466 ? 13.128 24.892 -9.152 1.00 94.56 466 GLU A C 1
ATOM 3521 O O . GLU A 1 466 ? 13.429 24.959 -10.346 1.00 94.56 466 GLU A O 1
ATOM 3526 N N . THR A 1 467 ? 13.118 23.730 -8.495 1.00 92.62 467 THR A N 1
ATOM 3527 C CA . THR A 1 467 ? 13.365 22.448 -9.158 1.00 92.62 467 THR A CA 1
ATOM 3528 C C . THR A 1 467 ? 12.323 22.202 -10.253 1.00 92.62 467 THR A C 1
ATOM 3530 O O . THR A 1 467 ? 12.703 21.884 -11.377 1.00 92.62 467 THR A O 1
ATOM 3533 N N . ALA A 1 468 ? 11.032 22.433 -9.992 1.00 93.25 468 ALA A N 1
ATOM 3534 C CA . ALA A 1 468 ? 9.981 22.300 -11.003 1.00 93.25 468 ALA A CA 1
ATOM 3535 C C . ALA A 1 468 ? 10.167 23.260 -12.195 1.00 93.25 468 ALA A C 1
ATOM 3537 O O . ALA A 1 468 ? 9.974 22.853 -13.343 1.00 93.25 468 ALA A O 1
ATOM 3538 N N . LEU A 1 469 ? 10.602 24.503 -11.952 1.00 93.00 469 LEU A N 1
ATOM 3539 C CA . LEU A 1 469 ? 10.941 25.461 -13.009 1.00 93.00 469 LEU A CA 1
ATOM 3540 C C . LEU A 1 469 ? 12.093 24.956 -13.888 1.00 93.00 469 LEU A C 1
ATOM 3542 O O . LEU A 1 469 ? 11.999 24.963 -15.117 1.00 93.00 469 LEU A O 1
ATOM 3546 N N . ARG A 1 470 ? 13.194 24.521 -13.265 1.00 90.25 470 ARG A N 1
ATOM 3547 C CA . ARG A 1 470 ? 14.383 24.044 -13.984 1.00 90.25 470 ARG A CA 1
ATOM 3548 C C . ARG A 1 470 ? 14.072 22.798 -14.800 1.00 90.25 470 ARG A C 1
ATOM 3550 O O . ARG A 1 470 ? 14.472 22.720 -15.957 1.00 90.25 470 ARG A O 1
ATOM 3557 N N . GLU A 1 471 ? 13.330 21.854 -14.226 1.00 91.12 471 GLU A N 1
ATOM 3558 C CA . GLU A 1 471 ? 12.972 20.605 -14.902 1.00 91.12 471 GLU A CA 1
ATOM 3559 C C . GLU A 1 471 ? 12.007 20.810 -16.083 1.00 91.12 471 GLU A C 1
ATOM 3561 O O . GLU A 1 471 ? 11.984 19.993 -17.002 1.00 91.12 471 GLU A O 1
ATOM 3566 N N . GLY A 1 472 ? 11.266 21.925 -16.122 1.00 85.19 472 GLY A N 1
ATOM 3567 C CA . GLY A 1 472 ? 10.483 22.333 -17.295 1.00 85.19 472 GLY A CA 1
ATOM 3568 C C . GLY A 1 472 ? 11.328 22.822 -18.479 1.00 85.19 472 GLY A C 1
ATOM 3569 O O . GLY A 1 472 ? 10.851 22.831 -19.611 1.00 85.19 472 GLY A O 1
ATOM 3570 N N . ARG A 1 473 ? 12.589 23.207 -18.240 1.00 87.06 473 ARG A N 1
ATOM 3571 C CA . ARG A 1 473 ? 13.512 23.759 -19.252 1.00 87.06 473 ARG A CA 1
ATOM 3572 C C . ARG A 1 473 ? 14.610 22.783 -19.672 1.00 87.06 473 ARG A C 1
ATOM 3574 O O . ARG A 1 473 ? 15.272 22.997 -20.686 1.00 87.06 473 ARG A O 1
ATOM 3581 N N . THR A 1 474 ? 14.845 21.729 -18.896 1.00 87.25 474 THR A N 1
ATOM 3582 C CA . THR A 1 474 ? 15.918 20.764 -19.147 1.00 87.25 474 THR A CA 1
ATOM 3583 C C . THR A 1 474 ? 15.497 19.712 -20.169 1.00 87.25 474 THR A C 1
ATOM 3585 O O . THR A 1 474 ? 14.472 19.045 -20.043 1.00 87.25 474 THR A O 1
ATOM 3588 N N . THR A 1 475 ? 16.345 19.500 -21.177 1.00 87.00 475 THR A N 1
ATOM 3589 C CA . THR A 1 475 ? 16.209 18.364 -22.097 1.00 87.00 475 THR A CA 1
ATOM 3590 C C . THR A 1 475 ? 17.180 17.262 -21.689 1.00 87.00 475 THR A C 1
ATOM 3592 O O . THR A 1 475 ? 18.391 17.480 -21.600 1.00 87.00 475 THR A O 1
ATOM 3595 N N . TYR A 1 476 ? 16.645 16.069 -21.438 1.00 87.25 476 TYR A N 1
ATOM 3596 C CA . TYR A 1 476 ? 17.416 14.881 -21.082 1.00 87.25 476 TYR A CA 1
ATOM 3597 C C . TYR A 1 476 ? 17.655 13.999 -22.306 1.00 87.25 476 TYR A C 1
ATOM 3599 O O . TYR A 1 476 ? 16.791 13.889 -23.180 1.00 87.25 476 TYR A O 1
ATOM 3607 N N . TYR A 1 477 ? 18.809 13.335 -22.358 1.00 86.38 477 TYR A N 1
ATOM 3608 C CA . TYR A 1 477 ? 19.115 12.372 -23.413 1.00 86.38 477 TYR A CA 1
ATOM 3609 C C . TYR A 1 477 ? 19.857 11.147 -22.875 1.00 86.38 477 TYR A C 1
ATOM 3611 O O . TYR A 1 477 ? 20.477 11.179 -21.815 1.00 86.38 477 TYR A O 1
ATOM 3619 N N . ARG A 1 478 ? 19.799 10.045 -23.624 1.00 82.88 478 ARG A N 1
ATOM 3620 C CA . ARG A 1 478 ? 20.564 8.818 -23.386 1.00 82.88 478 ARG A CA 1
ATOM 3621 C C . ARG A 1 478 ? 21.559 8.610 -24.520 1.00 82.88 478 ARG A C 1
ATOM 3623 O O . ARG A 1 478 ? 21.188 8.711 -25.688 1.00 82.88 478 ARG A O 1
ATOM 3630 N N . ILE A 1 479 ? 22.797 8.265 -24.173 1.00 79.00 479 ILE A N 1
ATOM 3631 C CA . ILE A 1 479 ? 23.827 7.888 -25.145 1.00 79.00 479 ILE A CA 1
ATOM 3632 C C . ILE A 1 479 ? 23.709 6.386 -25.416 1.00 79.00 479 ILE A C 1
ATOM 3634 O O . ILE A 1 479 ? 23.775 5.568 -24.496 1.00 79.00 479 ILE A O 1
ATOM 3638 N N . ARG A 1 480 ? 23.502 6.012 -26.679 1.00 73.88 480 ARG A N 1
ATOM 3639 C CA . ARG A 1 480 ? 23.504 4.620 -27.141 1.00 73.88 480 ARG A CA 1
ATOM 3640 C C . ARG A 1 480 ? 24.807 4.359 -27.888 1.00 73.88 480 ARG A C 1
ATOM 3642 O O . ARG A 1 480 ? 24.918 4.706 -29.057 1.00 73.88 480 ARG A O 1
ATOM 3649 N N . LEU A 1 481 ? 25.765 3.701 -27.234 1.00 70.25 481 LEU A N 1
ATOM 3650 C CA . LEU A 1 481 ? 27.059 3.361 -27.847 1.00 70.25 481 LEU A CA 1
ATOM 3651 C C . LEU A 1 481 ? 26.886 2.537 -29.135 1.00 70.25 481 LEU A C 1
ATOM 3653 O O . LEU A 1 481 ? 27.506 2.834 -30.143 1.00 70.25 481 LEU A O 1
ATOM 3657 N N . ARG A 1 482 ? 25.947 1.580 -29.155 1.00 68.62 482 ARG A N 1
ATOM 3658 C CA . ARG A 1 482 ? 25.648 0.768 -30.352 1.00 68.62 482 ARG A CA 1
ATOM 3659 C C . ARG A 1 482 ? 25.035 1.562 -31.514 1.00 68.62 482 ARG A C 1
ATOM 3661 O O . ARG A 1 482 ? 25.120 1.121 -32.649 1.00 68.62 482 ARG A O 1
ATOM 3668 N N . ALA A 1 483 ? 24.420 2.714 -31.238 1.00 67.38 483 ALA A N 1
ATOM 3669 C CA . ALA A 1 483 ? 23.804 3.559 -32.262 1.00 67.38 483 ALA A CA 1
ATOM 3670 C C . ALA A 1 483 ? 24.813 4.495 -32.950 1.00 67.38 483 ALA A C 1
ATOM 3672 O O . ALA A 1 483 ? 24.437 5.178 -33.898 1.00 67.38 483 ALA A O 1
ATOM 3673 N N . TRP A 1 484 ? 26.085 4.501 -32.520 1.00 66.44 484 TRP A N 1
ATOM 3674 C CA . TRP A 1 484 ? 27.170 5.189 -33.236 1.00 66.44 484 TRP A CA 1
ATOM 3675 C C . TRP A 1 484 ? 27.300 4.714 -34.688 1.00 66.44 484 TRP A C 1
ATOM 3677 O O . TRP A 1 484 ? 27.690 5.491 -35.547 1.00 66.44 484 TRP A O 1
ATOM 3687 N N . PHE A 1 485 ? 26.911 3.467 -34.961 1.00 68.31 485 PHE A N 1
ATOM 3688 C CA . PHE A 1 485 ? 26.936 2.863 -36.293 1.00 68.31 485 PHE A CA 1
ATOM 3689 C C . PHE A 1 485 ? 25.621 3.037 -37.074 1.00 68.31 485 PHE A C 1
ATOM 3691 O O . PHE A 1 485 ? 25.452 2.433 -38.126 1.00 68.31 485 PHE A O 1
ATOM 3698 N N . THR A 1 486 ? 24.663 3.821 -36.563 1.00 69.31 486 THR A N 1
ATOM 3699 C CA . THR A 1 486 ? 23.358 4.042 -37.211 1.00 69.31 486 THR A CA 1
ATOM 3700 C C . THR A 1 486 ? 23.147 5.519 -37.559 1.00 69.31 486 THR A C 1
ATOM 3702 O O . THR A 1 486 ? 23.524 6.379 -36.761 1.00 69.31 486 THR A O 1
ATOM 3705 N N . PRO A 1 487 ? 22.470 5.847 -38.680 1.00 64.56 487 PRO A N 1
ATOM 3706 C CA . PRO A 1 487 ? 22.243 7.234 -39.112 1.00 64.56 487 PRO A CA 1
ATOM 3707 C C . PRO A 1 487 ? 21.363 8.050 -38.147 1.00 64.56 487 PRO A C 1
ATOM 3709 O O . PRO A 1 487 ? 21.367 9.274 -38.191 1.00 64.56 487 PRO A O 1
ATOM 3712 N N . ALA A 1 488 ? 20.652 7.392 -37.223 1.00 62.25 488 ALA A N 1
ATOM 3713 C CA . ALA A 1 488 ? 19.865 8.034 -36.167 1.00 62.25 488 ALA A CA 1
ATOM 3714 C C . ALA A 1 488 ? 20.719 8.741 -35.088 1.00 62.25 488 ALA A C 1
ATOM 3716 O O . ALA A 1 488 ? 20.176 9.423 -34.217 1.00 62.25 488 ALA A O 1
ATOM 3717 N N . GLY A 1 489 ? 22.046 8.581 -35.134 1.00 71.12 489 GLY A N 1
ATOM 3718 C CA . GLY A 1 489 ? 22.984 9.197 -34.206 1.00 71.12 489 GLY A CA 1
ATOM 3719 C C . GLY A 1 489 ? 22.980 8.570 -32.802 1.00 71.12 489 GLY A C 1
ATOM 3720 O O . GLY A 1 489 ? 22.104 7.785 -32.428 1.00 71.12 489 GLY A O 1
ATOM 3721 N N . PRO A 1 490 ? 23.971 8.916 -31.962 1.00 76.81 490 PRO A N 1
ATOM 3722 C CA . PRO A 1 490 ? 24.166 8.263 -30.669 1.00 76.81 490 PRO A CA 1
ATOM 3723 C C . PRO A 1 490 ? 23.265 8.800 -29.549 1.00 76.81 490 PRO A C 1
ATOM 3725 O O . PRO A 1 490 ? 23.260 8.239 -28.450 1.00 76.81 490 PRO A O 1
ATOM 3728 N N . ARG A 1 491 ? 22.532 9.897 -29.784 1.00 80.81 491 ARG A N 1
ATOM 3729 C CA . ARG A 1 491 ? 21.756 10.620 -28.764 1.00 80.81 491 ARG A CA 1
ATOM 3730 C C . ARG A 1 491 ? 20.264 10.354 -28.934 1.00 80.81 491 ARG A C 1
ATOM 3732 O O . ARG A 1 491 ? 19.672 10.751 -29.927 1.00 80.81 491 ARG A O 1
ATOM 3739 N N . GLN A 1 492 ? 19.642 9.749 -27.926 1.00 83.44 492 GLN A N 1
ATOM 3740 C CA . GLN A 1 492 ? 18.191 9.572 -27.868 1.00 83.44 492 GLN A CA 1
ATOM 3741 C C . GLN A 1 492 ? 17.575 10.528 -26.841 1.00 83.44 492 GLN A C 1
ATOM 3743 O O . GLN A 1 492 ? 17.923 10.458 -25.664 1.00 83.44 492 GLN A O 1
ATOM 3748 N N . VAL A 1 493 ? 16.641 11.383 -27.261 1.00 86.19 493 VAL A N 1
ATOM 3749 C CA . VAL A 1 493 ? 15.932 12.321 -26.371 1.00 86.19 493 VAL A CA 1
ATOM 3750 C C . VAL A 1 493 ? 14.961 11.579 -25.440 1.00 86.19 493 VAL A C 1
ATOM 3752 O O . VAL A 1 493 ? 14.337 10.594 -25.834 1.00 86.19 493 VAL A O 1
ATOM 3755 N N . LEU A 1 494 ? 14.836 12.057 -24.198 1.00 87.94 494 LEU A N 1
ATOM 3756 C CA . LEU A 1 494 ? 13.956 11.527 -23.150 1.00 87.94 494 LEU A CA 1
ATOM 3757 C C . LEU A 1 494 ? 12.837 12.547 -22.841 1.00 87.94 494 LEU A C 1
ATOM 3759 O O . LEU A 1 494 ? 12.948 13.314 -21.881 1.00 87.94 494 LEU A O 1
ATOM 3763 N N . PRO A 1 495 ? 11.752 12.587 -23.638 1.00 86.69 495 PRO A N 1
ATOM 3764 C CA . PRO A 1 495 ? 10.802 13.707 -23.651 1.00 86.69 495 PRO A CA 1
ATOM 3765 C C . PRO A 1 495 ? 9.945 13.825 -22.385 1.00 86.69 495 PRO A C 1
ATOM 3767 O O . PRO A 1 495 ? 9.429 14.894 -22.078 1.00 86.69 495 PRO A O 1
ATOM 3770 N N . PHE A 1 496 ? 9.786 12.738 -21.631 1.00 88.31 496 PHE A N 1
ATOM 3771 C CA . PHE A 1 496 ? 8.891 12.701 -20.475 1.00 88.31 496 PHE A CA 1
ATOM 3772 C C . PHE A 1 496 ? 9.601 12.904 -19.128 1.00 88.31 496 PHE A C 1
ATOM 3774 O O . PHE A 1 496 ? 8.943 13.056 -18.101 1.00 88.31 496 PHE A O 1
ATOM 3781 N N . GLN A 1 497 ? 10.939 12.902 -19.103 1.00 87.56 497 GLN A N 1
ATOM 3782 C CA . GLN A 1 497 ? 11.696 12.907 -17.849 1.00 87.56 497 GLN A CA 1
ATOM 3783 C C . GLN A 1 497 ? 11.614 14.252 -17.108 1.00 87.56 497 GLN A C 1
ATOM 3785 O O . GLN A 1 497 ? 11.474 14.250 -15.886 1.00 87.56 497 GLN A O 1
ATOM 3790 N N . GLY A 1 498 ? 11.657 15.377 -17.831 1.00 89.19 498 GLY A N 1
ATOM 3791 C CA . GLY A 1 498 ? 11.500 16.724 -17.260 1.00 89.19 498 GLY A CA 1
ATOM 3792 C C . GLY A 1 498 ? 10.140 16.917 -16.573 1.00 89.19 498 GLY A C 1
ATOM 3793 O O . GLY A 1 498 ? 10.110 17.125 -15.360 1.00 89.19 498 GLY A O 1
ATOM 3794 N N . PRO A 1 499 ? 9.005 16.722 -17.281 1.00 90.50 499 PRO A N 1
ATOM 3795 C CA . PRO A 1 499 ? 7.667 16.821 -16.687 1.00 90.50 499 PRO A CA 1
ATOM 3796 C C . PRO A 1 499 ? 7.444 15.896 -15.481 1.00 90.50 499 PRO A C 1
ATOM 3798 O O . PRO A 1 499 ? 6.852 16.306 -14.485 1.00 90.50 499 PRO A O 1
ATOM 3801 N N . LEU A 1 500 ? 7.959 14.659 -15.522 1.00 90.62 500 LEU A N 1
ATOM 3802 C CA . LEU A 1 500 ? 7.846 13.720 -14.400 1.00 90.62 500 LEU A CA 1
ATOM 3803 C C . LEU A 1 500 ? 8.622 14.181 -13.158 1.00 90.62 500 LEU A C 1
ATOM 3805 O O . LEU A 1 500 ? 8.126 14.019 -12.042 1.00 90.62 500 LEU A O 1
ATOM 3809 N N . LYS A 1 501 ? 9.819 14.755 -13.332 1.00 89.75 501 LYS A N 1
ATOM 3810 C CA . LYS A 1 501 ? 10.607 15.316 -12.223 1.00 89.75 501 LYS A CA 1
ATOM 3811 C C . LYS A 1 501 ? 9.983 16.597 -11.674 1.00 89.75 501 LYS A C 1
ATOM 3813 O O . LYS A 1 501 ? 9.951 16.763 -10.458 1.00 89.75 501 LYS A O 1
ATOM 3818 N N . ALA A 1 502 ? 9.433 17.446 -12.542 1.00 91.81 502 ALA A N 1
ATOM 3819 C CA . ALA A 1 502 ? 8.708 18.643 -12.129 1.00 91.81 502 ALA A CA 1
ATOM 3820 C C . ALA A 1 502 ? 7.483 18.294 -11.268 1.00 91.81 502 ALA A C 1
ATOM 3822 O O . ALA A 1 502 ? 7.336 18.830 -10.173 1.00 91.81 502 ALA A O 1
ATOM 3823 N N . LEU A 1 503 ? 6.668 17.321 -11.692 1.00 91.94 503 LEU A N 1
ATOM 3824 C CA . LEU A 1 503 ? 5.551 16.817 -10.885 1.00 91.94 503 LEU A CA 1
ATOM 3825 C C . LEU A 1 503 ? 6.017 16.232 -9.542 1.00 91.94 503 LEU A C 1
ATOM 3827 O O . LEU A 1 503 ? 5.369 16.462 -8.531 1.00 91.94 503 LEU A O 1
ATOM 3831 N N . ALA A 1 504 ? 7.144 15.511 -9.498 1.00 89.88 504 ALA A N 1
ATOM 3832 C CA . ALA A 1 504 ? 7.667 14.964 -8.241 1.00 89.88 504 ALA A CA 1
ATOM 3833 C C . ALA A 1 504 ? 8.114 16.061 -7.255 1.00 89.88 504 ALA A C 1
ATOM 3835 O O . ALA A 1 504 ? 7.940 15.918 -6.039 1.00 89.88 504 ALA A O 1
ATOM 3836 N N . ALA A 1 505 ? 8.667 17.159 -7.772 1.00 91.19 505 ALA A N 1
ATOM 3837 C CA . ALA A 1 505 ? 9.001 18.330 -6.972 1.00 91.19 505 ALA A CA 1
ATOM 3838 C C . ALA A 1 505 ? 7.729 19.028 -6.458 1.00 91.19 505 ALA A C 1
ATOM 3840 O O . ALA A 1 505 ? 7.650 19.345 -5.274 1.00 91.19 505 ALA A O 1
ATOM 3841 N N . LEU A 1 506 ? 6.690 19.163 -7.291 1.00 93.12 506 LEU A N 1
ATOM 3842 C CA . LEU A 1 506 ? 5.392 19.722 -6.884 1.00 93.12 506 LEU A CA 1
ATOM 3843 C C . LEU A 1 506 ? 4.664 18.862 -5.842 1.00 93.12 506 LEU A C 1
ATOM 3845 O O . LEU A 1 506 ? 4.151 19.403 -4.867 1.00 93.12 506 LEU A O 1
ATOM 3849 N N . ASP A 1 507 ? 4.677 17.533 -5.977 1.00 90.25 507 ASP A N 1
ATOM 3850 C CA . ASP A 1 507 ? 4.127 16.612 -4.968 1.00 90.25 507 ASP A CA 1
ATOM 3851 C C . ASP A 1 507 ? 4.852 16.756 -3.619 1.00 90.25 507 ASP A C 1
ATOM 3853 O O . ASP A 1 507 ? 4.279 16.561 -2.547 1.00 90.25 507 ASP A O 1
ATOM 3857 N N . SER A 1 508 ? 6.148 17.073 -3.654 1.00 90.06 508 SER A N 1
ATOM 3858 C CA . SER A 1 508 ? 6.941 17.337 -2.451 1.00 90.06 508 SER A CA 1
ATOM 3859 C C . SER A 1 508 ? 6.639 18.725 -1.880 1.00 90.06 508 SER A C 1
ATOM 3861 O O . SER A 1 508 ? 6.481 18.850 -0.670 1.00 90.06 508 SER A O 1
ATOM 3863 N N . ALA A 1 509 ? 6.469 19.740 -2.732 1.00 91.69 509 ALA A N 1
ATOM 3864 C CA . ALA A 1 509 ? 6.071 21.087 -2.330 1.00 91.69 509 ALA A CA 1
ATOM 3865 C C . ALA A 1 509 ? 4.687 21.109 -1.659 1.00 91.69 509 ALA A C 1
ATOM 3867 O O . ALA A 1 509 ? 4.534 21.725 -0.610 1.00 91.69 509 ALA A O 1
ATOM 3868 N N . ARG A 1 510 ? 3.701 20.384 -2.204 1.00 89.38 510 ARG A N 1
ATOM 3869 C CA . ARG A 1 510 ? 2.359 20.252 -1.609 1.00 89.38 510 ARG A CA 1
ATOM 3870 C C . ARG A 1 510 ? 2.396 19.610 -0.222 1.00 89.38 510 ARG A C 1
ATOM 3872 O O . ARG A 1 510 ? 1.777 20.122 0.699 1.00 89.38 510 ARG A O 1
ATOM 3879 N N . ARG A 1 511 ? 3.174 18.534 -0.056 1.00 86.19 511 ARG A N 1
ATOM 3880 C CA . ARG A 1 511 ? 3.357 17.883 1.254 1.00 86.19 511 ARG A CA 1
ATOM 3881 C C . ARG A 1 511 ? 3.995 18.819 2.280 1.00 86.19 511 ARG A C 1
ATOM 3883 O O . ARG A 1 511 ? 3.555 18.850 3.419 1.00 86.19 511 ARG A O 1
ATOM 3890 N N . LEU A 1 512 ? 4.989 19.608 1.869 1.00 87.44 512 LEU A N 1
ATOM 3891 C CA . LEU A 1 512 ? 5.617 20.606 2.741 1.00 87.44 512 LEU A CA 1
ATOM 3892 C C . LEU A 1 512 ? 4.665 21.759 3.089 1.00 87.44 512 LEU A C 1
ATOM 3894 O O . LEU A 1 512 ? 4.704 22.245 4.214 1.00 87.44 512 LEU A O 1
ATOM 3898 N N . LEU A 1 513 ? 3.795 22.177 2.160 1.00 87.88 513 LEU A N 1
ATOM 3899 C CA . LEU A 1 513 ? 2.760 23.184 2.417 1.00 87.88 513 LEU A CA 1
ATOM 3900 C C . LEU A 1 513 ? 1.810 22.722 3.532 1.00 87.88 513 LEU A C 1
ATOM 3902 O O . LEU A 1 513 ? 1.512 23.490 4.437 1.00 87.88 513 LEU A O 1
ATOM 3906 N N . GLU A 1 514 ? 1.402 21.450 3.519 1.00 82.00 514 GLU A N 1
ATOM 3907 C CA . GLU A 1 514 ? 0.542 20.852 4.554 1.00 82.00 514 GLU A CA 1
ATOM 3908 C C . GLU A 1 514 ? 1.207 20.769 5.944 1.00 82.00 514 GLU A C 1
ATOM 3910 O O . GLU A 1 514 ? 0.517 20.641 6.958 1.00 82.00 514 GLU A O 1
ATOM 3915 N N . GLU A 1 515 ? 2.540 20.834 6.017 1.00 82.12 515 GLU A N 1
ATOM 3916 C CA . GLU A 1 515 ? 3.292 20.831 7.278 1.00 82.12 515 GLU A CA 1
ATOM 3917 C C . GLU A 1 515 ? 3.408 22.232 7.907 1.00 82.12 515 GLU A C 1
ATOM 3919 O O . GLU A 1 515 ? 3.698 22.348 9.107 1.00 82.12 515 GLU A O 1
ATOM 3924 N N . LEU A 1 516 ? 3.136 23.300 7.146 1.00 83.00 516 LEU A N 1
ATOM 3925 C CA . LEU A 1 516 ? 3.233 24.674 7.638 1.00 83.00 516 LEU A CA 1
ATOM 3926 C C . LEU A 1 516 ? 2.170 24.973 8.716 1.00 83.00 516 LEU A C 1
ATOM 3928 O O . LEU A 1 516 ? 1.051 24.462 8.660 1.00 83.00 516 LEU A O 1
ATOM 3932 N N . PRO A 1 517 ? 2.498 25.775 9.747 1.00 78.56 517 PRO A N 1
ATOM 3933 C CA . PRO A 1 517 ? 1.575 26.155 10.821 1.00 78.56 517 PRO A CA 1
ATOM 3934 C C . PRO A 1 517 ? 0.618 27.286 10.392 1.00 78.56 517 PRO A C 1
ATOM 3936 O O . PRO A 1 517 ? 0.429 28.248 11.128 1.00 78.56 517 PRO A O 1
ATOM 3939 N N . TRP A 1 518 ? 0.053 27.216 9.186 1.00 78.88 518 TRP A N 1
ATOM 3940 C CA . TRP A 1 518 ? -0.889 28.220 8.679 1.00 78.88 518 TRP A CA 1
ATOM 3941 C C . TRP A 1 518 ? -2.346 27.837 8.980 1.00 78.88 518 TRP A C 1
ATOM 3943 O O . TRP A 1 518 ? -2.643 26.647 9.133 1.00 78.88 518 TRP A O 1
ATOM 3953 N N . PRO A 1 519 ? -3.270 28.817 9.035 1.00 72.69 519 PRO A N 1
ATOM 3954 C CA . PRO A 1 519 ? -4.702 28.548 9.093 1.00 72.69 519 PRO A CA 1
ATOM 3955 C C . PRO A 1 519 ? -5.171 27.662 7.931 1.00 72.69 519 PRO A C 1
ATOM 3957 O O . PRO A 1 519 ? -4.654 27.737 6.817 1.00 72.69 519 PRO A O 1
ATOM 3960 N N . VAL A 1 520 ? -6.198 26.847 8.183 1.00 67.94 520 VAL A N 1
ATOM 3961 C CA . VAL A 1 520 ? -6.792 25.921 7.202 1.00 67.94 520 VAL A CA 1
ATOM 3962 C C . VAL A 1 520 ? -7.248 26.677 5.943 1.00 67.94 520 VAL A C 1
ATOM 3964 O O . VAL A 1 520 ? -6.840 26.341 4.835 1.00 67.94 520 VAL A O 1
ATOM 3967 N N . ALA A 1 521 ? -8.004 27.763 6.114 1.00 70.50 521 ALA A N 1
ATOM 3968 C CA . ALA A 1 521 ? -8.484 28.577 4.997 1.00 70.50 521 ALA A CA 1
ATOM 3969 C C . ALA A 1 521 ? -7.342 29.112 4.106 1.00 70.50 521 ALA A C 1
ATOM 3971 O O . ALA A 1 521 ? -7.447 29.104 2.880 1.00 70.50 521 ALA A O 1
ATOM 3972 N N . ASP A 1 522 ? -6.221 29.507 4.717 1.00 77.62 522 ASP A N 1
ATOM 3973 C CA . ASP A 1 522 ? -5.052 30.019 4.000 1.00 77.62 522 ASP A CA 1
ATOM 3974 C C . ASP A 1 522 ? -4.325 28.928 3.215 1.00 77.62 522 ASP A C 1
ATOM 3976 O O . ASP A 1 522 ? -3.899 29.159 2.086 1.00 77.62 522 ASP A O 1
ATOM 3980 N N . LEU A 1 523 ? -4.193 27.732 3.791 1.00 78.31 523 LEU A N 1
ATOM 3981 C CA . LEU A 1 523 ? -3.576 26.592 3.115 1.00 78.31 523 LEU A CA 1
ATOM 3982 C C . LEU A 1 523 ? -4.387 26.132 1.900 1.00 78.31 523 LEU A C 1
ATOM 3984 O O . LEU A 1 523 ? -3.789 25.743 0.899 1.00 78.31 523 LEU A O 1
ATOM 3988 N N . ASP A 1 524 ? -5.719 26.184 1.964 1.00 77.50 524 ASP A N 1
ATOM 3989 C CA . ASP A 1 524 ? -6.580 25.773 0.846 1.00 77.50 524 ASP A CA 1
ATOM 3990 C C . ASP A 1 524 ? -6.548 26.816 -0.272 1.00 77.50 524 ASP A C 1
ATOM 3992 O O . ASP A 1 524 ? -6.285 26.481 -1.431 1.00 77.50 524 ASP A O 1
ATOM 3996 N N . ARG A 1 525 ? -6.694 28.098 0.089 1.00 83.12 525 ARG A N 1
ATOM 3997 C CA . ARG A 1 525 ? -6.598 29.220 -0.852 1.00 83.12 525 ARG A CA 1
ATOM 3998 C C . ARG A 1 525 ? -5.235 29.271 -1.544 1.00 83.12 525 ARG A C 1
ATOM 4000 O O . ARG A 1 525 ? -5.171 29.386 -2.762 1.00 83.12 525 ARG A O 1
ATOM 4007 N N . LEU A 1 526 ? -4.142 29.166 -0.787 1.00 84.56 526 LEU A N 1
ATOM 4008 C CA . LEU A 1 526 ? -2.779 29.265 -1.325 1.00 84.56 526 LEU A CA 1
ATOM 4009 C C . LEU A 1 526 ? -2.254 27.934 -1.889 1.00 84.56 526 LEU A C 1
ATOM 4011 O O . LEU A 1 526 ? -1.266 27.915 -2.623 1.00 84.56 526 LEU A O 1
ATOM 4015 N N . GLY A 1 527 ? -2.918 26.814 -1.596 1.00 85.75 527 GLY A N 1
ATOM 4016 C CA . GLY A 1 527 ? -2.648 25.509 -2.199 1.00 85.75 527 GLY A CA 1
ATOM 4017 C C . GLY A 1 527 ? -3.296 25.321 -3.574 1.00 85.75 527 GLY A C 1
ATOM 4018 O O . GLY A 1 527 ? -2.752 24.585 -4.405 1.00 85.75 527 GLY A O 1
ATOM 4019 N N . ALA A 1 528 ? -4.410 26.007 -3.848 1.00 87.50 528 ALA A N 1
ATOM 4020 C CA . ALA A 1 528 ? -5.109 25.987 -5.134 1.00 87.50 528 ALA A CA 1
ATOM 4021 C C . ALA A 1 528 ? -4.200 26.258 -6.355 1.00 87.50 528 ALA A C 1
ATOM 4023 O O . ALA A 1 528 ? -4.196 25.427 -7.271 1.00 87.50 528 ALA A O 1
ATOM 4024 N N . PRO A 1 529 ? -3.349 27.307 -6.388 1.00 90.56 529 PRO A N 1
ATOM 4025 C CA . PRO A 1 529 ? -2.470 27.551 -7.534 1.00 90.56 529 PRO A CA 1
ATOM 4026 C C . PRO A 1 529 ? -1.453 26.422 -7.772 1.00 90.56 529 PRO A C 1
ATOM 4028 O O . PRO A 1 529 ? -1.161 26.077 -8.920 1.00 90.56 529 PRO A O 1
ATOM 4031 N N . LEU A 1 530 ? -0.947 25.779 -6.709 1.00 91.31 530 LEU A N 1
ATOM 4032 C CA . LEU A 1 530 ? -0.074 24.604 -6.840 1.00 91.31 530 LEU A CA 1
ATOM 4033 C C . LEU A 1 530 ? -0.825 23.396 -7.405 1.00 91.31 530 LEU A C 1
ATOM 4035 O O . LEU A 1 530 ? -0.259 22.632 -8.193 1.00 91.31 530 LEU A O 1
ATOM 4039 N N . ALA A 1 531 ? -2.089 23.209 -7.015 1.00 88.56 531 ALA A N 1
ATOM 4040 C CA . ALA A 1 531 ? -2.942 22.162 -7.562 1.00 88.56 531 ALA A CA 1
ATOM 4041 C C . ALA A 1 531 ? -3.234 22.397 -9.051 1.00 88.56 531 ALA A C 1
ATOM 4043 O O . ALA A 1 531 ? -3.118 21.455 -9.835 1.00 88.56 531 ALA A O 1
ATOM 4044 N N . THR A 1 532 ? -3.508 23.639 -9.454 1.00 90.69 532 THR A N 1
ATOM 4045 C CA . THR A 1 532 ? -3.717 24.026 -10.857 1.00 90.69 532 THR A CA 1
ATOM 4046 C C . THR A 1 532 ? -2.453 23.831 -11.695 1.00 90.69 532 THR A C 1
ATOM 4048 O O . THR A 1 532 ? -2.513 23.235 -12.773 1.00 90.69 532 THR A O 1
ATOM 4051 N N . LEU A 1 533 ? -1.286 24.241 -11.182 1.00 93.12 533 LEU A N 1
ATOM 4052 C CA . LEU A 1 533 ? 0.006 24.002 -11.831 1.00 93.12 533 LEU A CA 1
ATOM 4053 C C . LEU A 1 533 ? 0.274 22.501 -12.011 1.00 93.12 533 LEU A C 1
ATOM 4055 O O . LEU A 1 533 ? 0.583 22.059 -13.119 1.00 93.12 533 LEU A O 1
ATOM 4059 N N . ALA A 1 534 ? 0.117 21.706 -10.949 1.00 92.00 534 ALA A N 1
ATOM 4060 C CA . ALA A 1 534 ? 0.280 20.257 -11.025 1.00 92.00 534 ALA A CA 1
ATOM 4061 C C . ALA A 1 534 ? -0.711 19.631 -12.019 1.00 92.00 534 ALA A C 1
ATOM 4063 O O . ALA A 1 534 ? -0.303 18.819 -12.846 1.00 92.00 534 ALA A O 1
ATOM 4064 N N . GLY A 1 535 ? -1.980 20.053 -12.000 1.00 90.56 535 GLY A N 1
ATOM 4065 C CA . GLY A 1 535 ? -3.022 19.589 -12.915 1.00 90.56 535 GLY A CA 1
ATOM 4066 C C . GLY A 1 535 ? -2.724 19.911 -14.380 1.00 90.56 535 GLY A C 1
ATOM 4067 O O . GLY A 1 535 ? -2.933 19.064 -15.247 1.00 90.56 535 GLY A O 1
ATOM 4068 N N . ARG A 1 536 ? -2.155 21.087 -14.675 1.00 91.94 536 ARG A N 1
ATOM 4069 C CA . ARG A 1 536 ? -1.762 21.470 -16.039 1.00 91.94 536 ARG A CA 1
ATOM 4070 C C . ARG A 1 536 ? -0.637 20.592 -16.584 1.00 91.94 536 ARG A C 1
ATOM 4072 O O . ARG A 1 536 ? -0.711 20.145 -17.730 1.00 91.94 536 ARG A O 1
ATOM 4079 N N . ILE A 1 537 ? 0.388 20.337 -15.769 1.00 91.00 537 ILE A N 1
ATOM 4080 C CA . ILE A 1 537 ? 1.508 19.465 -16.148 1.00 91.00 537 ILE A CA 1
ATOM 4081 C C . ILE A 1 537 ? 1.026 18.018 -16.292 1.00 91.00 537 ILE A C 1
ATOM 4083 O O . ILE A 1 537 ? 1.389 17.347 -17.260 1.00 91.00 537 ILE A O 1
ATOM 4087 N N . ASP A 1 538 ? 0.195 17.548 -15.358 1.00 89.94 538 ASP A N 1
ATOM 4088 C CA . ASP A 1 538 ? -0.333 16.184 -15.354 1.00 89.94 538 ASP A CA 1
ATOM 4089 C C . ASP A 1 538 ? -1.246 15.931 -16.557 1.00 89.94 538 ASP A C 1
ATOM 4091 O O . ASP A 1 538 ? -1.047 14.953 -17.270 1.00 89.94 538 ASP A O 1
ATOM 4095 N N . GLY A 1 539 ? -2.167 16.849 -16.865 1.00 87.88 539 GLY A N 1
ATOM 4096 C CA . GLY A 1 539 ? -3.067 16.731 -18.014 1.00 87.88 539 GLY A CA 1
ATOM 4097 C C . GLY A 1 539 ? -2.316 16.631 -19.344 1.00 87.88 539 GLY A C 1
ATOM 4098 O O . GLY A 1 539 ? -2.542 15.699 -20.119 1.00 87.88 539 GLY A O 1
ATOM 4099 N N . GLY A 1 540 ? -1.348 17.526 -19.579 1.00 87.75 540 GLY A N 1
ATOM 4100 C CA . GLY A 1 540 ? -0.530 17.492 -20.797 1.00 87.75 540 GLY A CA 1
ATOM 4101 C C . GLY A 1 540 ? 0.366 16.250 -20.895 1.00 87.75 540 GLY A C 1
ATOM 4102 O O . GLY A 1 540 ? 0.619 15.740 -21.990 1.00 87.75 540 GLY A O 1
ATOM 4103 N N . LEU A 1 541 ? 0.845 15.733 -19.760 1.00 90.12 541 LEU A N 1
ATOM 4104 C CA . LEU A 1 541 ? 1.611 14.491 -19.707 1.00 90.12 541 LEU A CA 1
ATOM 4105 C C . LEU A 1 541 ? 0.720 13.269 -19.971 1.00 90.12 541 LEU A C 1
ATOM 4107 O O . LEU A 1 541 ? 1.098 12.399 -20.757 1.00 90.12 541 LEU A O 1
ATOM 4111 N N . GLN A 1 542 ? -0.449 13.205 -19.336 1.00 88.56 542 GLN A N 1
ATOM 4112 C CA . GLN A 1 542 ? -1.392 12.098 -19.435 1.00 88.56 542 GLN A CA 1
ATOM 4113 C C . GLN A 1 542 ? -1.891 11.922 -20.867 1.00 88.56 542 GLN A C 1
ATOM 4115 O O . GLN A 1 542 ? -1.908 10.798 -21.362 1.00 88.56 542 GLN A O 1
ATOM 4120 N N . GLU A 1 543 ? -2.234 13.008 -21.556 1.00 87.94 543 GLU A N 1
ATOM 4121 C CA . GLU A 1 543 ? -2.701 12.951 -22.942 1.00 87.94 543 GLU A CA 1
ATOM 4122 C C . GLU A 1 543 ? -1.638 12.356 -23.879 1.00 87.94 543 GLU A C 1
ATOM 4124 O O . GLU A 1 543 ? -1.912 11.410 -24.625 1.00 87.94 543 GLU A O 1
ATOM 4129 N N . ARG A 1 544 ? -0.389 12.830 -23.763 1.00 90.75 544 ARG A N 1
ATOM 4130 C CA . ARG A 1 544 ? 0.749 12.323 -24.548 1.00 90.75 544 ARG A CA 1
ATOM 4131 C C . ARG A 1 544 ? 1.079 10.867 -24.221 1.00 90.75 544 ARG A C 1
ATOM 4133 O O . ARG A 1 544 ? 1.361 10.089 -25.131 1.00 90.75 544 ARG A O 1
ATOM 4140 N N . LEU A 1 545 ? 1.062 10.492 -22.939 1.00 92.06 545 LEU A N 1
ATOM 4141 C CA . LEU A 1 545 ? 1.318 9.114 -22.510 1.00 92.06 545 LEU A CA 1
ATOM 4142 C C . LEU A 1 545 ? 0.217 8.168 -22.988 1.00 92.06 545 LEU A C 1
ATOM 4144 O O . LEU A 1 545 ? 0.532 7.096 -23.497 1.00 92.06 545 LEU A O 1
ATOM 4148 N N . ARG A 1 546 ? -1.054 8.562 -22.866 1.00 90.38 546 ARG A N 1
ATOM 4149 C CA . ARG A 1 546 ? -2.204 7.756 -23.290 1.00 90.38 546 ARG A CA 1
ATOM 4150 C C . ARG A 1 546 ? -2.150 7.456 -24.783 1.00 90.38 546 ARG A C 1
ATOM 4152 O O . ARG A 1 546 ? -2.278 6.295 -25.155 1.00 90.38 546 ARG A O 1
ATOM 4159 N N . ALA A 1 547 ? -1.897 8.468 -25.616 1.00 91.06 547 ALA A N 1
ATOM 4160 C CA . ALA A 1 547 ? -1.773 8.288 -27.063 1.00 91.06 547 ALA A CA 1
ATOM 4161 C C . ALA A 1 547 ? -0.669 7.276 -27.422 1.00 91.06 547 ALA A C 1
ATOM 4163 O O . ALA A 1 547 ? -0.912 6.327 -28.163 1.00 91.06 547 ALA A O 1
ATOM 4164 N N . ARG A 1 548 ? 0.522 7.414 -26.821 1.00 91.94 548 ARG A N 1
ATOM 4165 C CA . ARG A 1 548 ? 1.648 6.492 -27.056 1.00 91.94 548 ARG A CA 1
ATOM 4166 C C . ARG A 1 548 ? 1.408 5.087 -26.517 1.00 91.94 548 ARG A C 1
ATOM 4168 O O . ARG A 1 548 ? 1.830 4.118 -27.134 1.00 91.94 548 ARG A O 1
ATOM 4175 N N . LEU A 1 549 ? 0.758 4.956 -25.364 1.00 92.69 549 LEU A N 1
ATOM 4176 C CA . LEU A 1 549 ? 0.440 3.653 -24.784 1.00 92.69 549 LEU A CA 1
ATOM 4177 C C . LEU A 1 549 ? -0.600 2.904 -25.620 1.00 92.69 549 LEU A C 1
ATOM 4179 O O . LEU A 1 549 ? -0.439 1.705 -25.814 1.00 92.69 549 LEU A O 1
ATOM 4183 N N . LEU A 1 550 ? -1.618 3.593 -26.141 1.00 90.56 550 LEU A N 1
ATOM 4184 C CA . LEU A 1 550 ? -2.597 2.999 -27.055 1.00 90.56 550 LEU A CA 1
ATOM 4185 C C . LEU A 1 550 ? -1.932 2.494 -28.340 1.00 90.56 550 LEU A C 1
ATOM 4187 O O . LEU A 1 550 ? -2.090 1.323 -28.668 1.00 90.56 550 LEU A O 1
ATOM 4191 N N . GLU A 1 551 ? -1.095 3.321 -28.973 1.00 91.00 551 GLU A N 1
ATOM 4192 C CA . GLU A 1 551 ? -0.305 2.946 -30.158 1.00 91.00 551 GLU A CA 1
ATOM 4193 C C . GLU A 1 551 ? 0.537 1.678 -29.901 1.00 91.00 551 GLU A C 1
ATOM 4195 O O . GLU A 1 551 ? 0.561 0.748 -30.708 1.00 91.00 551 GLU A O 1
ATOM 4200 N N . VAL A 1 552 ? 1.190 1.593 -28.736 1.00 92.12 552 VAL A N 1
ATOM 4201 C CA . VAL A 1 552 ? 1.990 0.424 -28.331 1.00 92.12 552 VAL A CA 1
ATOM 4202 C C . VAL A 1 552 ? 1.124 -0.816 -28.091 1.00 92.12 552 VAL A C 1
ATOM 4204 O O . VAL A 1 552 ? 1.514 -1.914 -28.491 1.00 92.12 552 VAL A O 1
ATOM 4207 N N . LEU A 1 553 ? -0.026 -0.668 -27.429 1.00 90.00 553 LEU A N 1
ATOM 4208 C CA . LEU A 1 553 ? -0.943 -1.774 -27.140 1.00 90.00 553 LEU A CA 1
ATOM 4209 C C . LEU A 1 553 ? -1.559 -2.353 -28.423 1.00 90.00 553 LEU A C 1
ATOM 4211 O O . LEU A 1 553 ? -1.691 -3.575 -28.535 1.00 90.00 553 LEU A O 1
ATOM 4215 N N . GLU A 1 554 ? -1.889 -1.493 -29.386 1.00 88.06 554 GLU A N 1
ATOM 4216 C CA . GLU A 1 554 ? -2.385 -1.872 -30.713 1.00 88.06 554 GLU A CA 1
ATOM 4217 C C . GLU A 1 554 ? -1.288 -2.551 -31.540 1.00 88.06 554 GLU A C 1
ATOM 4219 O O . GLU A 1 554 ? -1.493 -3.656 -32.038 1.00 88.06 554 GLU A O 1
ATOM 4224 N N . THR A 1 555 ? -0.085 -1.967 -31.592 1.00 87.75 555 THR A N 1
ATOM 4225 C CA . THR A 1 555 ? 1.068 -2.542 -32.315 1.00 87.75 555 THR A CA 1
ATOM 4226 C C . THR A 1 555 ? 1.471 -3.915 -31.768 1.00 87.75 555 THR A C 1
ATOM 4228 O O . THR A 1 555 ? 1.899 -4.791 -32.515 1.00 87.75 555 THR A O 1
ATOM 4231 N N . ALA A 1 556 ? 1.334 -4.128 -30.456 1.00 85.75 556 ALA A N 1
ATOM 4232 C CA . ALA A 1 556 ? 1.605 -5.415 -29.816 1.00 85.75 556 ALA A CA 1
ATOM 4233 C C . ALA A 1 556 ? 0.484 -6.454 -30.017 1.00 85.75 556 ALA A C 1
ATOM 4235 O O . ALA A 1 556 ? 0.622 -7.598 -29.579 1.00 85.75 556 ALA A O 1
ATOM 4236 N N . GLY A 1 557 ? -0.645 -6.060 -30.616 1.00 83.12 557 GLY A N 1
ATOM 4237 C CA . GLY A 1 557 ? -1.822 -6.905 -30.782 1.00 83.12 557 GLY A CA 1
ATOM 4238 C C . GLY A 1 557 ? -2.481 -7.297 -29.458 1.00 83.12 557 GLY A C 1
ATOM 4239 O O . GLY A 1 557 ? -3.132 -8.334 -29.389 1.00 83.12 557 GLY A O 1
ATOM 4240 N N . LEU A 1 558 ? -2.298 -6.538 -28.374 1.00 81.62 558 LEU A N 1
ATOM 4241 C CA . LEU A 1 558 ? -2.907 -6.873 -27.079 1.00 81.62 558 LEU A CA 1
ATOM 4242 C C . LEU A 1 558 ? -4.403 -6.539 -27.038 1.00 81.62 558 LEU A C 1
ATOM 4244 O O . LEU A 1 558 ? -5.148 -7.170 -26.294 1.00 81.62 558 LEU A O 1
ATOM 4248 N N . VAL A 1 559 ? -4.840 -5.569 -27.840 1.00 80.06 559 VAL A N 1
ATOM 4249 C CA . VAL A 1 559 ? -6.223 -5.086 -27.875 1.00 80.06 559 VAL A CA 1
ATOM 4250 C C . VAL A 1 559 ? -6.979 -5.785 -29.010 1.00 80.06 559 VAL A C 1
ATOM 4252 O O . VAL A 1 559 ? -6.596 -5.620 -30.169 1.00 80.06 559 VAL A O 1
ATOM 4255 N N . PRO A 1 560 ? -8.028 -6.576 -28.719 1.00 76.62 560 PRO A N 1
ATOM 4256 C CA . PRO A 1 560 ? -8.876 -7.130 -29.762 1.00 76.62 560 PRO A CA 1
ATOM 4257 C C . PRO A 1 560 ? -9.748 -6.035 -30.407 1.00 76.62 560 PRO A C 1
ATOM 4259 O O . PRO A 1 560 ? -10.024 -4.995 -29.807 1.00 76.62 560 PRO A O 1
ATOM 4262 N N . ALA A 1 561 ? -10.141 -6.250 -31.667 1.00 74.62 561 ALA A N 1
ATOM 4263 C CA . ALA A 1 561 ? -10.841 -5.255 -32.489 1.00 74.62 561 ALA A CA 1
ATOM 4264 C C . ALA A 1 561 ? -12.322 -5.051 -32.108 1.00 74.62 561 ALA A C 1
ATOM 4266 O O . ALA A 1 561 ? -13.018 -4.244 -32.726 1.00 74.62 561 ALA A O 1
ATOM 4267 N N . ASP A 1 562 ? -12.828 -5.767 -31.107 1.00 78.00 562 ASP A N 1
ATOM 4268 C CA . ASP A 1 562 ? -14.188 -5.623 -30.605 1.00 78.00 562 ASP A CA 1
ATOM 4269 C C . ASP A 1 562 ? -14.358 -4.317 -29.795 1.00 78.00 562 ASP A C 1
ATOM 4271 O O . ASP A 1 562 ? -13.393 -3.801 -29.218 1.00 78.00 562 ASP A O 1
ATOM 4275 N N . PRO A 1 563 ? -15.579 -3.748 -29.719 1.00 72.94 563 PRO A N 1
ATOM 4276 C CA . PRO A 1 563 ? -15.837 -2.543 -28.927 1.00 72.94 563 PRO A CA 1
ATOM 4277 C C . PRO A 1 563 ? -15.413 -2.683 -27.455 1.00 72.94 563 PRO A C 1
ATOM 4279 O O . PRO A 1 563 ? -14.789 -1.777 -26.902 1.00 72.94 563 PRO A O 1
ATOM 4282 N N . ALA A 1 564 ? -15.668 -3.844 -26.839 1.00 73.62 564 ALA A N 1
ATOM 4283 C CA . ALA A 1 564 ? -15.285 -4.111 -25.453 1.00 73.62 564 ALA A CA 1
ATOM 4284 C C . ALA A 1 564 ? -13.759 -4.245 -25.277 1.00 73.62 564 ALA A C 1
ATOM 4286 O O . ALA A 1 564 ? -13.218 -3.794 -24.262 1.00 73.62 564 ALA A O 1
ATOM 4287 N N . GLY A 1 565 ? -13.063 -4.809 -26.267 1.00 77.25 565 GLY A N 1
ATOM 4288 C CA . GLY A 1 565 ? -11.607 -4.846 -26.371 1.00 77.25 565 GLY A CA 1
ATOM 4289 C C . GLY A 1 565 ? -10.988 -3.454 -26.423 1.00 77.25 565 GLY A C 1
ATOM 4290 O O . GLY A 1 565 ? -10.113 -3.155 -25.609 1.00 77.25 565 GLY A O 1
ATOM 4291 N N . ARG A 1 566 ? -11.487 -2.563 -27.292 1.00 81.12 566 ARG A N 1
ATOM 4292 C CA . ARG A 1 566 ? -11.019 -1.163 -27.375 1.00 81.12 566 ARG A CA 1
ATOM 4293 C C . ARG A 1 566 ? -11.197 -0.408 -26.062 1.00 81.12 566 ARG A C 1
ATOM 4295 O O . ARG A 1 566 ? -10.274 0.287 -25.629 1.00 81.12 566 ARG A O 1
ATOM 4302 N N . LEU A 1 567 ? -12.347 -0.568 -25.404 1.00 79.38 567 LEU A N 1
ATOM 4303 C CA . LEU A 1 567 ? -12.578 0.022 -24.088 1.00 79.38 567 LEU A CA 1
ATOM 4304 C C . LEU A 1 567 ? -11.574 -0.522 -23.062 1.00 79.38 567 LEU A C 1
ATOM 4306 O O . LEU A 1 567 ? -10.931 0.253 -22.356 1.00 79.38 567 LEU A O 1
ATOM 4310 N N . ALA A 1 568 ? -11.370 -1.841 -23.014 1.00 79.50 568 ALA A N 1
ATOM 4311 C CA . ALA A 1 568 ? -10.394 -2.455 -22.117 1.00 79.50 568 ALA A CA 1
ATOM 4312 C C . ALA A 1 568 ? -8.954 -1.978 -22.397 1.00 79.50 568 ALA A C 1
ATOM 4314 O O . ALA A 1 568 ? -8.210 -1.707 -21.454 1.00 79.50 568 ALA A O 1
ATOM 4315 N N . GLY A 1 569 ? -8.583 -1.792 -23.668 1.00 84.44 569 GLY A N 1
ATOM 4316 C CA . GLY A 1 569 ? -7.306 -1.207 -24.080 1.00 84.44 569 GLY A CA 1
ATOM 4317 C C . GLY A 1 569 ? -7.113 0.225 -23.574 1.00 84.44 569 GLY A C 1
ATOM 4318 O O . GLY A 1 569 ? -6.068 0.537 -23.003 1.00 84.44 569 GLY A O 1
ATOM 4319 N N . ARG A 1 570 ? -8.142 1.078 -23.690 1.00 84.75 570 ARG A N 1
ATOM 4320 C CA . ARG A 1 570 ? -8.131 2.448 -23.137 1.00 84.75 570 ARG A CA 1
ATOM 4321 C C . ARG A 1 570 ? -7.948 2.458 -21.623 1.00 84.75 570 ARG A C 1
ATOM 4323 O O . ARG A 1 570 ? -7.069 3.156 -21.123 1.00 84.75 570 ARG A O 1
ATOM 4330 N N . ARG A 1 571 ? -8.692 1.622 -20.896 1.00 82.94 571 ARG A N 1
ATOM 4331 C CA . ARG A 1 571 ? -8.555 1.510 -19.433 1.00 82.94 571 ARG A CA 1
ATOM 4332 C C . ARG A 1 571 ? -7.174 1.023 -19.005 1.00 82.94 571 ARG A C 1
ATOM 4334 O O . ARG A 1 571 ? -6.635 1.495 -17.997 1.00 82.94 571 ARG A O 1
ATOM 4341 N N . LEU A 1 572 ? -6.600 0.076 -19.748 1.00 86.06 572 LEU A N 1
ATOM 4342 C CA . LEU A 1 572 ? -5.255 -0.424 -19.491 1.00 86.06 572 LEU A CA 1
ATOM 4343 C C . LEU A 1 572 ? -4.217 0.681 -19.725 1.00 86.06 572 LEU A C 1
ATOM 4345 O O . LEU A 1 572 ? -3.365 0.892 -18.864 1.00 86.06 572 LEU A O 1
ATOM 4349 N N . ALA A 1 573 ? -4.329 1.439 -20.822 1.00 88.75 573 ALA A N 1
ATOM 4350 C CA . ALA A 1 573 ? -3.473 2.593 -21.100 1.00 88.75 573 ALA A CA 1
ATOM 4351 C C . ALA A 1 573 ? -3.563 3.658 -19.992 1.00 88.75 573 ALA A C 1
ATOM 4353 O O . ALA A 1 573 ? -2.532 4.110 -19.492 1.00 88.75 573 ALA A O 1
ATOM 4354 N N . ASP A 1 574 ? -4.769 3.995 -19.530 1.00 85.25 574 ASP A N 1
ATOM 4355 C CA . ASP A 1 574 ? -4.973 4.949 -18.432 1.00 85.25 574 ASP A CA 1
ATOM 4356 C C . ASP A 1 574 ? -4.405 4.429 -17.101 1.00 85.25 574 ASP A C 1
ATOM 4358 O O . ASP A 1 574 ? -3.869 5.182 -16.282 1.00 85.25 574 ASP A O 1
ATOM 4362 N N . SER A 1 575 ? -4.480 3.121 -16.859 1.00 84.38 575 SER A N 1
ATOM 4363 C CA . SER A 1 575 ? -3.894 2.495 -15.669 1.00 84.38 575 SER A CA 1
ATOM 4364 C C . SER A 1 575 ? -2.364 2.489 -15.721 1.00 84.38 575 SER A C 1
ATOM 4366 O O . SER A 1 575 ? -1.722 2.828 -14.724 1.00 84.38 575 SER A O 1
ATOM 4368 N N . LEU A 1 576 ? -1.774 2.207 -16.885 1.00 89.00 576 LEU A N 1
ATOM 4369 C CA . LEU A 1 576 ? -0.331 2.296 -17.125 1.00 89.00 576 LEU A CA 1
ATOM 4370 C C . LEU A 1 576 ? 0.175 3.741 -16.991 1.00 89.00 576 LEU A C 1
ATOM 4372 O O . LEU A 1 576 ? 1.180 3.972 -16.320 1.00 89.00 576 LEU A O 1
ATOM 4376 N N . ALA A 1 577 ? -0.539 4.726 -17.544 1.00 89.19 577 ALA A N 1
ATOM 4377 C CA . ALA A 1 577 ? -0.200 6.143 -17.406 1.00 89.19 577 ALA A CA 1
ATOM 4378 C C . ALA A 1 577 ? -0.214 6.592 -15.933 1.00 89.19 577 ALA A C 1
ATOM 4380 O O . ALA A 1 577 ? 0.712 7.261 -15.468 1.00 89.19 577 ALA A O 1
ATOM 4381 N N . ARG A 1 578 ? -1.210 6.152 -15.151 1.00 84.75 578 ARG A N 1
ATOM 4382 C CA . ARG A 1 578 ? -1.266 6.421 -13.703 1.00 84.75 578 ARG A CA 1
ATOM 4383 C C . ARG A 1 578 ? -0.133 5.750 -12.930 1.00 84.75 578 ARG A C 1
ATOM 4385 O O . ARG A 1 578 ? 0.388 6.356 -11.989 1.00 84.75 578 ARG A O 1
ATOM 4392 N N . LEU A 1 579 ? 0.266 4.532 -13.306 1.00 85.62 579 LEU A N 1
ATOM 4393 C CA . LEU A 1 579 ? 1.445 3.881 -12.728 1.00 85.62 579 LEU A CA 1
ATOM 4394 C C . LEU A 1 579 ? 2.719 4.668 -13.037 1.00 85.62 579 LEU A C 1
ATOM 4396 O O . LEU A 1 579 ? 3.487 4.925 -12.112 1.00 85.62 579 LEU A O 1
ATOM 4400 N N . ILE A 1 580 ? 2.895 5.135 -14.278 1.00 89.50 580 ILE A N 1
ATOM 4401 C CA . ILE A 1 580 ? 4.015 6.003 -14.669 1.00 89.50 580 ILE A CA 1
ATOM 4402 C C . ILE A 1 580 ? 4.026 7.278 -13.826 1.00 89.50 580 ILE A C 1
ATOM 4404 O O . ILE A 1 580 ? 5.078 7.671 -13.332 1.00 89.50 580 ILE A O 1
ATOM 4408 N N . ARG A 1 581 ? 2.872 7.911 -13.595 1.00 85.25 581 ARG A N 1
ATOM 4409 C CA . ARG A 1 581 ? 2.788 9.115 -12.757 1.00 85.25 581 ARG A CA 1
ATOM 4410 C C . ARG A 1 581 ? 3.232 8.848 -11.319 1.00 85.25 581 ARG A C 1
ATOM 4412 O O . ARG A 1 581 ? 4.003 9.621 -10.763 1.00 85.25 581 ARG A O 1
ATOM 4419 N N . ARG A 1 582 ? 2.766 7.747 -10.723 1.00 80.06 582 ARG A N 1
ATOM 4420 C CA . ARG A 1 582 ? 3.058 7.401 -9.322 1.00 80.06 582 ARG A CA 1
ATOM 4421 C C . ARG A 1 582 ? 4.485 6.907 -9.115 1.00 80.06 582 ARG A C 1
ATOM 4423 O O . ARG A 1 582 ? 5.154 7.336 -8.185 1.00 80.06 582 ARG A O 1
ATOM 4430 N N . GLN A 1 583 ? 4.938 5.978 -9.952 1.00 81.56 583 GLN A N 1
ATOM 4431 C CA . GLN A 1 583 ? 6.238 5.321 -9.800 1.00 81.56 583 GLN A CA 1
ATOM 4432 C C . GLN A 1 583 ? 7.363 6.037 -10.556 1.00 81.56 583 GLN A C 1
ATOM 4434 O O . GLN A 1 583 ? 8.529 5.725 -10.333 1.00 81.56 583 GLN A O 1
ATOM 4439 N N . ARG A 1 584 ? 7.029 6.979 -11.451 1.00 86.69 584 ARG A N 1
ATOM 4440 C CA . ARG A 1 584 ? 7.946 7.678 -12.378 1.00 86.69 584 ARG A CA 1
ATOM 4441 C C . ARG A 1 584 ? 8.647 6.758 -13.389 1.00 86.69 584 ARG A C 1
ATOM 4443 O O . ARG A 1 584 ? 9.488 7.211 -14.159 1.00 86.69 584 ARG A O 1
ATOM 4450 N N . GLN A 1 585 ? 8.253 5.488 -13.434 1.00 87.94 585 GLN A N 1
ATOM 4451 C CA . GLN A 1 585 ? 8.735 4.469 -14.359 1.00 87.94 585 GLN A CA 1
ATOM 4452 C C . GLN A 1 585 ? 7.625 3.461 -14.670 1.00 87.94 585 GLN A C 1
ATOM 4454 O O . GLN A 1 585 ? 6.632 3.391 -13.946 1.00 87.94 585 GLN A O 1
ATOM 4459 N N . LEU A 1 586 ? 7.815 2.672 -15.728 1.00 89.19 586 LEU A N 1
ATOM 4460 C CA . LEU A 1 586 ? 6.960 1.530 -16.058 1.00 89.19 586 LEU A CA 1
ATOM 4461 C C . LEU A 1 586 ? 7.826 0.295 -16.292 1.00 89.19 586 LEU A C 1
ATOM 4463 O O . LEU A 1 586 ? 8.768 0.368 -17.078 1.00 89.19 586 LE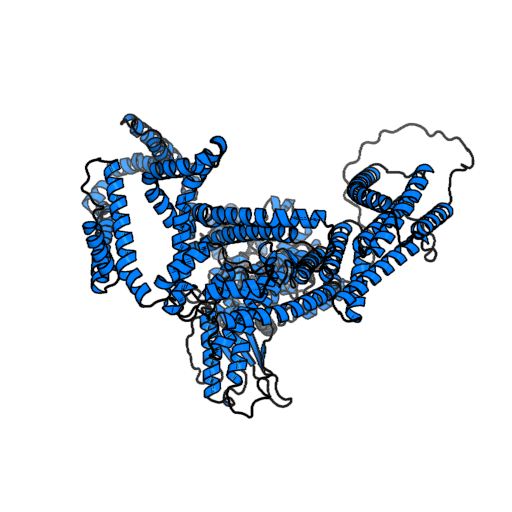U A O 1
ATOM 4467 N N . ARG A 1 587 ? 7.519 -0.833 -15.648 1.00 87.38 587 ARG A N 1
ATOM 4468 C CA . ARG A 1 587 ? 8.259 -2.090 -15.829 1.00 87.38 587 ARG A CA 1
ATOM 4469 C C . ARG A 1 587 ? 7.428 -3.111 -16.596 1.00 87.38 587 ARG A C 1
ATOM 4471 O O . ARG A 1 587 ? 6.200 -3.083 -16.579 1.00 87.38 587 ARG A O 1
ATOM 4478 N N . PHE A 1 588 ? 8.115 -4.082 -17.187 1.00 87.69 588 PHE A N 1
ATOM 4479 C CA . PHE A 1 588 ? 7.479 -5.257 -17.784 1.00 87.69 588 PHE A CA 1
ATOM 4480 C C . PHE A 1 588 ? 6.590 -6.029 -16.789 1.00 87.69 588 PHE A C 1
ATOM 4482 O O . PHE A 1 588 ? 5.488 -6.453 -17.134 1.00 87.69 588 PHE A O 1
ATOM 4489 N N . ALA A 1 589 ? 7.035 -6.165 -15.534 1.00 83.19 589 ALA A N 1
ATOM 4490 C CA . ALA A 1 589 ? 6.256 -6.809 -14.476 1.00 83.19 589 ALA A CA 1
ATOM 4491 C C . ALA A 1 589 ? 4.951 -6.056 -14.153 1.00 83.19 589 ALA A C 1
ATOM 4493 O O . ALA A 1 589 ? 3.931 -6.693 -13.914 1.00 83.19 589 ALA A O 1
ATOM 4494 N N . ASP A 1 590 ? 4.948 -4.718 -14.225 1.00 85.88 590 ASP A N 1
ATOM 4495 C CA . ASP A 1 590 ? 3.757 -3.908 -13.934 1.00 85.88 590 ASP A CA 1
ATOM 4496 C C . ASP A 1 590 ? 2.639 -4.146 -14.963 1.00 85.88 590 ASP A C 1
ATOM 4498 O O . ASP A 1 590 ? 1.464 -4.197 -14.599 1.00 85.88 590 ASP A O 1
ATOM 4502 N N . LEU A 1 591 ? 2.988 -4.347 -16.243 1.00 87.25 591 LEU A N 1
ATOM 4503 C CA . LEU A 1 591 ? 2.008 -4.739 -17.262 1.00 87.25 591 LEU A CA 1
ATOM 4504 C C . LEU A 1 591 ? 1.412 -6.116 -16.951 1.00 87.25 591 LEU A C 1
ATOM 4506 O O . LEU A 1 591 ? 0.199 -6.286 -17.035 1.00 87.25 591 LEU A O 1
ATOM 4510 N N . ARG A 1 592 ? 2.248 -7.099 -16.600 1.00 85.06 592 ARG A N 1
ATOM 4511 C CA . ARG A 1 592 ? 1.786 -8.457 -16.268 1.00 85.06 592 ARG A CA 1
ATOM 4512 C C . ARG A 1 592 ? 0.849 -8.447 -15.066 1.00 85.06 592 ARG A C 1
ATOM 4514 O O . ARG A 1 592 ? -0.217 -9.059 -15.120 1.00 85.06 592 ARG A O 1
ATOM 4521 N N . ASP A 1 593 ? 1.206 -7.687 -14.036 1.00 81.56 593 ASP A N 1
ATOM 4522 C CA . ASP A 1 593 ? 0.376 -7.488 -12.852 1.00 81.56 593 ASP A CA 1
ATOM 4523 C C . ASP A 1 593 ? -0.972 -6.850 -13.204 1.00 81.56 593 ASP A C 1
ATOM 4525 O O . ASP A 1 593 ? -1.999 -7.284 -12.679 1.00 81.56 593 ASP A O 1
ATOM 4529 N N . LEU A 1 594 ? -0.993 -5.845 -14.089 1.00 81.81 594 LEU A N 1
ATOM 4530 C CA . LEU A 1 594 ? -2.234 -5.223 -14.552 1.00 81.81 594 LEU A CA 1
ATOM 4531 C C . LEU A 1 594 ? -3.076 -6.180 -15.396 1.00 81.81 594 LEU A C 1
ATOM 4533 O O . LEU A 1 594 ? -4.272 -6.280 -15.155 1.00 81.81 594 LEU A O 1
ATOM 4537 N N . LEU A 1 595 ? -2.478 -6.935 -16.319 1.00 81.12 595 LEU A N 1
ATOM 4538 C CA . LEU A 1 595 ? -3.198 -7.928 -17.121 1.00 81.12 595 LEU A CA 1
ATOM 4539 C C . LEU A 1 595 ? -3.833 -9.004 -16.238 1.00 81.12 595 LEU A C 1
ATOM 4541 O O . LEU A 1 595 ? -4.987 -9.360 -16.454 1.00 81.12 595 LEU A O 1
ATOM 4545 N N . ASN A 1 596 ? -3.137 -9.480 -15.202 1.00 75.38 596 ASN A N 1
ATOM 4546 C CA . ASN A 1 596 ? -3.699 -10.437 -14.243 1.00 75.38 596 ASN A CA 1
ATOM 4547 C C . ASN A 1 596 ? -4.839 -9.863 -13.389 1.00 75.38 596 ASN A C 1
ATOM 4549 O O . ASN A 1 596 ? -5.643 -10.626 -12.849 1.00 75.38 596 ASN A O 1
ATOM 4553 N N . GLN A 1 597 ? -4.918 -8.539 -13.255 1.00 71.81 597 GLN A N 1
ATOM 4554 C CA . GLN A 1 597 ? -5.964 -7.845 -12.500 1.00 71.81 597 GLN A CA 1
ATOM 4555 C C . GLN A 1 597 ? -7.131 -7.386 -13.378 1.00 71.81 597 GLN A C 1
ATOM 4557 O O . GLN A 1 597 ? -8.246 -7.233 -12.878 1.00 71.81 597 GLN A O 1
ATOM 4562 N N . ASP A 1 598 ? -6.887 -7.163 -14.666 1.00 70.94 598 ASP A N 1
ATOM 4563 C CA . ASP A 1 598 ? -7.854 -6.598 -15.594 1.00 70.94 598 ASP A CA 1
ATOM 4564 C C . ASP A 1 598 ? -8.621 -7.680 -16.379 1.00 70.94 598 ASP A C 1
ATOM 4566 O O . ASP A 1 598 ? -8.254 -8.859 -16.441 1.00 70.94 598 ASP A O 1
ATOM 4570 N N . THR A 1 599 ? -9.737 -7.284 -16.994 1.00 62.06 599 THR A N 1
ATOM 4571 C CA . THR A 1 599 ? -10.547 -8.169 -17.845 1.00 62.06 599 THR A CA 1
ATOM 4572 C C . THR A 1 599 ? -9.855 -8.515 -19.157 1.00 62.06 599 THR A C 1
ATOM 4574 O O . THR A 1 599 ? -10.199 -9.528 -19.758 1.00 62.06 599 THR A O 1
ATOM 4577 N N . LEU A 1 600 ? -8.885 -7.706 -19.595 1.00 72.50 600 LEU A N 1
ATOM 4578 C CA . LEU A 1 600 ? -8.091 -8.002 -20.781 1.00 72.50 600 LEU A CA 1
ATOM 4579 C C . LEU A 1 600 ? -7.090 -9.117 -20.443 1.00 72.50 600 LEU A C 1
ATOM 4581 O O . LEU A 1 600 ? -6.196 -8.941 -19.619 1.00 72.50 600 LEU A O 1
ATOM 4585 N N . SER A 1 601 ? -7.282 -10.286 -21.048 1.00 73.62 601 SER A N 1
ATOM 4586 C CA . SER A 1 601 ? -6.390 -11.439 -20.895 1.00 73.62 601 SER A CA 1
ATOM 4587 C C . SER A 1 601 ? -5.534 -11.620 -22.139 1.00 73.62 601 SER A C 1
ATOM 4589 O O . SER A 1 601 ? -5.920 -11.171 -23.219 1.00 73.62 601 SER A O 1
ATOM 4591 N N . LEU A 1 602 ? -4.384 -12.283 -21.996 1.00 79.31 602 LEU A N 1
ATOM 4592 C CA . LEU A 1 602 ? -3.565 -12.605 -23.156 1.00 79.31 602 LEU A CA 1
ATOM 4593 C C . LEU A 1 602 ? -4.281 -13.659 -24.012 1.00 79.31 602 LEU A C 1
ATOM 4595 O O . LEU A 1 602 ? -4.717 -14.688 -23.475 1.00 79.31 602 LEU A O 1
ATOM 4599 N N . PRO A 1 603 ? -4.434 -13.407 -25.320 1.00 76.81 603 PRO A N 1
ATOM 4600 C CA . PRO A 1 603 ? -4.972 -14.392 -26.245 1.00 76.81 603 PRO A CA 1
ATOM 4601 C C . PRO A 1 603 ? -4.007 -15.577 -26.391 1.00 76.81 603 PRO A C 1
ATOM 4603 O O . PRO A 1 603 ? -2.803 -15.442 -26.177 1.00 76.81 603 PRO A O 1
ATOM 4606 N N . ASP A 1 604 ? -4.547 -16.750 -26.730 1.00 73.81 604 ASP A N 1
ATOM 4607 C CA . ASP A 1 604 ? -3.756 -17.974 -26.916 1.00 73.81 604 ASP A CA 1
ATOM 4608 C C . ASP A 1 604 ? -2.718 -17.774 -28.048 1.00 73.81 604 ASP A C 1
ATOM 4610 O O . ASP A 1 604 ? -3.045 -17.266 -29.124 1.00 73.81 604 ASP A O 1
ATOM 4614 N N . ALA A 1 605 ? -1.468 -18.177 -27.796 1.00 71.62 605 ALA A N 1
ATOM 4615 C CA . ALA A 1 605 ? -0.349 -18.009 -28.726 1.00 71.62 605 ALA A CA 1
ATOM 4616 C C . ALA A 1 605 ? -0.472 -18.947 -29.940 1.00 71.62 605 ALA A C 1
ATOM 4618 O O . ALA A 1 605 ? -0.881 -20.108 -29.801 1.00 71.62 605 ALA A O 1
ATOM 4619 N N . GLN A 1 606 ? -0.088 -18.471 -31.128 1.00 69.06 606 GLN A N 1
ATOM 4620 C CA . GLN A 1 606 ? -0.066 -19.282 -32.347 1.00 69.06 606 GLN A CA 1
ATOM 4621 C C . GLN A 1 606 ? 1.318 -19.913 -32.569 1.00 69.06 606 GLN A C 1
ATOM 4623 O O . GLN A 1 606 ? 2.328 -19.457 -32.039 1.00 69.06 606 GLN A O 1
ATOM 4628 N N . TRP A 1 607 ? 1.389 -20.979 -33.374 1.00 61.53 607 TRP A N 1
ATOM 4629 C CA . TRP A 1 607 ? 2.656 -21.676 -33.653 1.00 61.53 607 TRP A CA 1
ATOM 4630 C C . TRP A 1 607 ? 3.698 -20.780 -34.351 1.00 61.53 607 TRP A C 1
ATOM 4632 O O . TRP A 1 607 ? 4.895 -20.966 -34.139 1.00 61.53 607 TRP A O 1
ATOM 4642 N N . GLY A 1 608 ? 3.261 -19.775 -35.123 1.00 61.88 608 GLY A N 1
ATOM 4643 C CA . GLY A 1 608 ? 4.140 -18.783 -35.759 1.00 61.88 608 GLY A CA 1
ATOM 4644 C C . GLY A 1 608 ? 4.847 -17.836 -34.776 1.00 61.88 608 GLY A C 1
ATOM 4645 O O . GLY A 1 608 ? 5.929 -17.333 -35.080 1.00 61.88 608 GLY A O 1
ATOM 4646 N N . ASP A 1 609 ? 4.312 -17.674 -33.562 1.00 63.56 609 ASP A N 1
ATOM 4647 C CA . ASP A 1 609 ? 4.847 -16.769 -32.532 1.00 63.56 609 ASP A CA 1
ATOM 4648 C C . ASP A 1 609 ? 6.062 -17.367 -31.785 1.00 63.56 609 ASP A C 1
ATOM 4650 O O . ASP A 1 609 ? 6.703 -16.713 -30.958 1.00 63.56 609 ASP A O 1
ATOM 4654 N N . TRP A 1 610 ? 6.438 -18.616 -32.095 1.00 62.47 610 TRP A N 1
ATOM 4655 C CA . TRP A 1 610 ? 7.483 -19.372 -31.390 1.00 62.47 610 TRP A CA 1
ATOM 4656 C C . TRP A 1 610 ? 8.875 -18.717 -31.466 1.00 62.47 610 TRP A C 1
ATOM 4658 O O . TRP A 1 610 ? 9.651 -18.775 -30.509 1.00 62.47 610 TRP A O 1
ATOM 4668 N N . ARG A 1 611 ? 9.195 -18.036 -32.581 1.00 58.59 611 ARG A N 1
ATOM 4669 C CA . ARG A 1 611 ? 10.518 -17.416 -32.791 1.00 58.59 611 ARG A CA 1
ATOM 4670 C C . ARG A 1 611 ? 10.695 -16.081 -32.065 1.00 58.59 611 ARG A C 1
ATOM 4672 O O . ARG A 1 611 ? 11.794 -15.837 -31.572 1.00 58.59 611 ARG A O 1
ATOM 4679 N N . HIS A 1 612 ? 9.658 -15.255 -31.939 1.00 54.47 612 HIS A N 1
ATOM 4680 C CA . HIS A 1 612 ? 9.769 -13.894 -31.384 1.00 54.47 612 HIS A CA 1
ATOM 4681 C C . HIS A 1 612 ? 9.177 -13.745 -29.968 1.00 54.47 612 HIS A C 1
ATOM 4683 O O . HIS A 1 612 ? 9.499 -12.773 -29.282 1.00 54.47 612 HIS A O 1
ATOM 4689 N N . GLY A 1 613 ? 8.425 -14.745 -29.489 1.00 63.78 613 GLY A N 1
ATOM 4690 C CA . GLY A 1 613 ? 7.784 -14.763 -28.172 1.00 63.78 613 GLY A CA 1
ATOM 4691 C C . GLY A 1 613 ? 6.290 -14.415 -28.229 1.00 63.78 613 GLY A C 1
ATOM 4692 O O . GLY A 1 613 ? 5.775 -14.011 -29.263 1.00 63.78 613 GLY A O 1
ATOM 4693 N N . ASP A 1 614 ? 5.599 -14.583 -27.098 1.00 78.62 614 ASP A N 1
ATOM 4694 C CA . ASP A 1 614 ? 4.187 -14.202 -26.909 1.00 78.62 614 ASP A CA 1
ATOM 4695 C C . ASP A 1 614 ? 3.972 -12.676 -27.086 1.00 78.62 614 ASP A C 1
ATOM 4697 O O . ASP A 1 614 ? 4.934 -11.904 -27.075 1.00 78.62 614 ASP A O 1
ATOM 4701 N N . ARG A 1 615 ? 2.721 -12.201 -27.196 1.00 83.50 615 ARG A N 1
ATOM 4702 C CA . ARG A 1 615 ? 2.350 -10.780 -27.403 1.00 83.50 615 ARG A CA 1
ATOM 4703 C C . ARG A 1 615 ? 2.969 -9.820 -26.378 1.00 83.50 615 ARG A C 1
ATOM 4705 O O . ARG A 1 615 ? 3.238 -8.660 -26.685 1.00 83.50 615 ARG A O 1
ATOM 4712 N N . LEU A 1 616 ? 3.287 -10.309 -25.179 1.00 86.12 616 LEU A N 1
ATOM 4713 C CA . LEU A 1 616 ? 4.071 -9.576 -24.178 1.00 86.12 616 LEU A CA 1
ATOM 4714 C C . LEU A 1 616 ? 5.486 -9.205 -24.646 1.00 86.12 616 LEU A C 1
ATOM 4716 O O . LEU A 1 616 ? 5.980 -8.130 -24.311 1.00 86.12 616 LEU A O 1
ATOM 4720 N N . GLY A 1 617 ? 6.150 -10.075 -25.406 1.00 84.44 617 GLY A N 1
ATOM 4721 C CA . GLY A 1 617 ? 7.464 -9.804 -25.987 1.00 84.44 617 GLY A CA 1
ATOM 4722 C C . GLY A 1 617 ? 7.405 -8.690 -27.033 1.00 84.44 617 GLY A C 1
ATOM 4723 O O . GLY A 1 617 ? 8.256 -7.799 -27.027 1.00 84.44 617 GLY A O 1
ATOM 4724 N N . TYR A 1 618 ? 6.363 -8.687 -27.869 1.00 85.56 618 TYR A N 1
ATOM 4725 C CA . TYR A 1 618 ? 6.107 -7.607 -28.825 1.00 85.56 618 TYR A CA 1
ATOM 4726 C C . TYR A 1 618 ? 5.821 -6.279 -28.124 1.00 85.56 618 TYR A C 1
ATOM 4728 O O . TYR A 1 618 ? 6.411 -5.257 -28.486 1.00 85.56 618 TYR A O 1
ATOM 4736 N N . PHE A 1 619 ? 5.002 -6.299 -27.067 1.00 89.25 619 PHE A N 1
ATOM 4737 C CA . PHE A 1 619 ? 4.790 -5.124 -26.225 1.00 89.25 619 PHE A CA 1
ATOM 4738 C C . PHE A 1 619 ? 6.104 -4.604 -25.640 1.00 89.25 619 PHE A C 1
ATOM 4740 O O . PHE A 1 619 ? 6.366 -3.410 -25.727 1.00 89.25 619 PHE A O 1
ATOM 4747 N N . ASP A 1 620 ? 6.955 -5.474 -25.087 1.00 89.81 620 ASP A N 1
ATOM 4748 C CA . ASP A 1 620 ? 8.222 -5.054 -24.478 1.00 89.81 620 ASP A CA 1
ATOM 4749 C C . ASP A 1 620 ? 9.121 -4.306 -25.475 1.00 89.81 620 ASP A C 1
ATOM 4751 O O . ASP A 1 620 ? 9.688 -3.261 -25.150 1.00 89.81 620 ASP A O 1
ATOM 4755 N N . GLN A 1 621 ? 9.194 -4.790 -26.717 1.00 87.12 621 GLN A N 1
ATOM 4756 C CA . GLN A 1 621 ? 9.971 -4.151 -27.780 1.00 87.12 621 GLN A CA 1
ATOM 4757 C C . GLN A 1 621 ? 9.343 -2.844 -28.286 1.00 87.12 621 GLN A C 1
ATOM 4759 O O . GLN A 1 621 ? 10.069 -1.899 -28.615 1.00 87.12 621 GLN A O 1
ATOM 4764 N N . ALA A 1 622 ? 8.014 -2.778 -28.390 1.00 89.94 622 ALA A N 1
ATOM 4765 C CA . ALA A 1 622 ? 7.295 -1.574 -28.800 1.00 89.94 622 ALA A CA 1
ATOM 4766 C C . ALA A 1 622 ? 7.372 -0.484 -27.714 1.00 89.94 622 ALA A C 1
ATOM 4768 O O . ALA A 1 622 ? 7.764 0.649 -27.998 1.00 89.94 622 ALA A O 1
ATOM 4769 N N . ALA A 1 623 ? 7.133 -0.840 -26.450 1.00 90.50 623 ALA A N 1
ATOM 4770 C CA . ALA A 1 623 ? 7.215 0.058 -25.301 1.00 90.50 623 ALA A CA 1
ATOM 4771 C C . ALA A 1 623 ? 8.638 0.598 -25.081 1.00 90.50 623 ALA A C 1
ATOM 4773 O O . ALA A 1 623 ? 8.813 1.792 -24.834 1.00 90.50 623 ALA A O 1
ATOM 4774 N N . ALA A 1 624 ? 9.674 -0.235 -25.247 1.00 88.25 624 ALA A N 1
ATOM 4775 C CA . ALA A 1 624 ? 11.071 0.200 -25.143 1.00 88.25 624 ALA A CA 1
ATOM 4776 C C . ALA A 1 624 ? 11.472 1.240 -26.203 1.00 88.25 624 ALA A C 1
ATOM 4778 O O . ALA A 1 624 ? 12.396 2.029 -25.978 1.00 88.25 624 ALA A O 1
ATOM 4779 N N . ARG A 1 625 ? 10.787 1.251 -27.353 1.00 86.06 625 ARG A N 1
ATOM 4780 C CA . ARG A 1 625 ? 10.979 2.250 -28.410 1.00 86.06 625 ARG A CA 1
ATOM 4781 C C . ARG A 1 625 ? 10.140 3.505 -28.169 1.00 86.06 625 ARG A C 1
ATOM 4783 O O . ARG A 1 625 ? 10.687 4.601 -28.254 1.00 86.06 625 ARG A O 1
ATOM 4790 N N . ALA A 1 626 ? 8.864 3.345 -27.824 1.00 88.50 626 ALA A N 1
ATOM 4791 C CA . ALA A 1 626 ? 7.909 4.445 -27.689 1.00 88.50 626 ALA A CA 1
ATOM 4792 C C . ALA A 1 626 ? 8.067 5.272 -26.398 1.00 88.50 626 ALA A C 1
ATOM 4794 O O . ALA A 1 626 ? 7.746 6.459 -26.384 1.00 88.50 626 ALA A O 1
ATOM 4795 N N . LEU A 1 627 ? 8.570 4.673 -25.310 1.00 90.06 627 LEU A N 1
ATOM 4796 C CA . LEU A 1 627 ? 8.662 5.305 -23.986 1.00 90.06 627 LEU A CA 1
ATOM 4797 C C . LEU A 1 627 ? 10.108 5.342 -23.461 1.00 90.06 627 LEU A C 1
ATOM 4799 O O . LEU A 1 627 ? 10.422 4.730 -22.429 1.00 90.06 627 LEU A O 1
ATOM 4803 N N . PRO A 1 628 ? 11.024 6.059 -24.137 1.00 84.50 628 PRO A N 1
ATOM 4804 C CA . PRO A 1 628 ? 12.425 6.066 -23.750 1.00 84.50 628 PRO A CA 1
ATOM 4805 C C . PRO A 1 628 ? 12.620 6.731 -22.380 1.00 84.50 628 PRO A C 1
ATOM 4807 O O . PRO A 1 628 ? 12.078 7.797 -22.092 1.00 84.50 628 PRO A O 1
ATOM 4810 N N . GLY A 1 629 ? 13.398 6.080 -21.511 1.00 79.69 629 GLY A N 1
ATOM 4811 C CA . GLY A 1 629 ? 13.715 6.556 -20.155 1.00 79.69 629 GLY A CA 1
ATOM 4812 C C . GLY A 1 629 ? 12.657 6.242 -19.094 1.00 79.69 629 GLY A C 1
ATOM 4813 O O . GLY A 1 629 ? 13.018 6.102 -17.926 1.00 79.69 629 GLY A O 1
ATOM 4814 N N . ILE A 1 630 ? 11.393 6.059 -19.491 1.00 87.31 630 ILE A N 1
ATOM 4815 C CA . ILE A 1 630 ? 10.311 5.623 -18.594 1.00 87.31 630 ILE A CA 1
ATOM 4816 C C . ILE A 1 630 ? 10.224 4.100 -18.549 1.00 87.31 630 ILE A C 1
ATOM 4818 O O . ILE A 1 630 ? 10.215 3.519 -17.462 1.00 87.31 630 ILE A O 1
ATOM 4822 N N . TYR A 1 631 ? 10.117 3.459 -19.719 1.00 89.75 631 TYR A N 1
ATOM 4823 C CA . TYR A 1 631 ? 9.894 2.022 -19.790 1.00 89.75 631 TYR A CA 1
ATOM 4824 C C . TYR A 1 631 ? 11.188 1.260 -19.506 1.00 89.75 631 TYR A C 1
ATOM 4826 O O . TYR A 1 631 ? 12.230 1.490 -20.129 1.00 89.75 631 TYR A O 1
ATOM 4834 N N . ARG A 1 632 ? 11.115 0.342 -18.546 1.00 86.25 632 ARG A N 1
ATOM 4835 C CA . ARG A 1 632 ? 12.159 -0.616 -18.214 1.00 86.25 632 ARG A CA 1
ATOM 4836 C C . ARG A 1 632 ? 11.805 -1.949 -18.878 1.00 86.25 632 ARG A C 1
ATOM 4838 O O . ARG A 1 632 ? 10.829 -2.580 -18.461 1.00 86.25 632 ARG A O 1
ATOM 4845 N N . PRO A 1 633 ? 12.607 -2.392 -19.861 1.00 86.44 633 PRO A N 1
ATOM 4846 C CA . PRO A 1 633 ? 12.436 -3.710 -20.442 1.00 86.44 633 PRO A CA 1
ATOM 4847 C C . PRO A 1 633 ? 12.558 -4.790 -19.368 1.00 86.44 633 PRO A C 1
ATOM 4849 O O . PRO A 1 633 ? 13.358 -4.638 -18.444 1.00 86.44 633 PRO A O 1
ATOM 4852 N N . GLY A 1 634 ? 11.808 -5.882 -19.514 1.00 83.94 634 GLY A N 1
ATOM 4853 C CA . GLY A 1 634 ? 11.889 -7.006 -18.573 1.00 83.94 634 GLY A CA 1
ATOM 4854 C C . GLY A 1 634 ? 13.307 -7.572 -18.459 1.00 83.94 634 GLY A C 1
ATOM 4855 O O . GLY A 1 634 ? 14.076 -7.542 -19.430 1.00 83.94 634 GLY A O 1
ATOM 4856 N N . GLU A 1 635 ? 13.649 -8.080 -17.279 1.00 87.81 635 GLU A N 1
ATOM 4857 C CA . GLU A 1 635 ? 14.937 -8.708 -17.012 1.00 87.81 635 GLU A CA 1
ATOM 4858 C C . GLU A 1 635 ? 15.113 -9.978 -17.862 1.00 87.81 635 GLU A C 1
ATOM 4860 O O . GLU A 1 635 ? 14.142 -10.621 -18.277 1.00 87.81 635 GLU A O 1
ATOM 4865 N N . PHE A 1 636 ? 16.367 -10.358 -18.130 1.00 85.44 636 PHE A N 1
ATOM 4866 C CA . PHE A 1 636 ? 16.676 -11.473 -19.033 1.00 85.44 636 PHE A CA 1
ATOM 4867 C C . PHE A 1 636 ? 16.052 -12.798 -18.567 1.00 85.44 636 PHE A C 1
ATOM 4869 O O . PHE A 1 636 ? 15.547 -13.556 -19.392 1.00 85.44 636 PHE A O 1
ATOM 4876 N N . TYR A 1 637 ? 16.034 -13.055 -17.255 1.00 85.50 637 TYR A N 1
ATOM 4877 C CA . TYR A 1 637 ? 15.506 -14.289 -16.675 1.00 85.50 637 TYR A CA 1
ATOM 4878 C C . TYR A 1 637 ? 13.975 -14.351 -16.761 1.00 85.50 637 TYR A C 1
ATOM 4880 O O . TYR A 1 637 ? 13.431 -15.389 -17.131 1.00 85.50 637 TYR A O 1
ATOM 4888 N N . VAL A 1 638 ? 13.276 -13.234 -16.524 1.00 86.44 638 VAL A N 1
ATOM 4889 C CA . VAL A 1 638 ? 11.812 -13.148 -16.670 1.00 86.44 638 VAL A CA 1
ATOM 4890 C C . VAL A 1 638 ? 11.406 -13.335 -18.131 1.00 86.44 638 VAL A C 1
ATOM 4892 O O . VAL A 1 638 ? 10.496 -14.104 -18.435 1.00 86.44 638 VAL A O 1
ATOM 4895 N N . LYS A 1 639 ? 12.107 -12.671 -19.057 1.00 85.94 639 LYS A N 1
ATOM 4896 C CA . LYS A 1 639 ? 11.866 -12.803 -20.502 1.00 85.94 639 LYS A CA 1
ATOM 4897 C C . LYS A 1 639 ? 12.138 -14.208 -21.008 1.00 85.94 639 LYS A C 1
ATOM 4899 O O . LYS A 1 639 ? 11.330 -14.751 -21.758 1.00 85.94 639 LYS A O 1
ATOM 4904 N N . GLY A 1 640 ? 13.265 -14.785 -20.593 1.00 85.19 640 GLY A N 1
ATOM 4905 C CA . GLY A 1 640 ? 13.630 -16.159 -20.912 1.00 85.19 640 GLY A CA 1
ATOM 4906 C C . GLY A 1 640 ? 12.553 -17.124 -20.436 1.00 85.19 640 GLY A C 1
ATOM 4907 O O . GLY A 1 640 ? 12.039 -17.906 -21.231 1.00 85.19 640 GLY A O 1
ATOM 4908 N N . LEU A 1 641 ? 12.123 -16.999 -19.178 1.00 87.31 641 LEU A N 1
ATOM 4909 C CA . LEU A 1 641 ? 11.082 -17.850 -18.613 1.00 87.31 641 LEU A CA 1
ATOM 4910 C C . LEU A 1 641 ? 9.722 -17.660 -19.303 1.00 87.31 641 LEU A C 1
ATOM 4912 O O . LEU A 1 641 ? 9.053 -18.650 -19.598 1.00 87.31 641 LEU A O 1
ATOM 4916 N N . GLN A 1 642 ? 9.313 -16.425 -19.617 1.00 86.19 642 GLN A N 1
ATOM 4917 C CA . GLN A 1 642 ? 8.082 -16.162 -20.375 1.00 86.19 642 GLN A CA 1
ATOM 4918 C C . GLN A 1 642 ? 8.145 -16.813 -21.760 1.00 86.19 642 GLN A C 1
ATOM 4920 O O . GLN A 1 642 ? 7.199 -17.483 -22.163 1.00 86.19 642 GLN A O 1
ATOM 4925 N N . ARG A 1 643 ? 9.269 -16.676 -22.471 1.00 84.94 643 ARG A N 1
ATOM 4926 C CA . ARG A 1 643 ? 9.458 -17.264 -23.805 1.00 84.94 643 ARG A CA 1
ATOM 4927 C C . ARG A 1 643 ? 9.449 -18.794 -23.770 1.00 84.94 643 ARG A C 1
ATOM 4929 O O . ARG A 1 643 ? 8.829 -19.406 -24.631 1.00 84.94 643 ARG A O 1
ATOM 4936 N N . LEU A 1 644 ? 10.087 -19.402 -22.768 1.00 84.12 644 LEU A N 1
ATOM 4937 C CA . LEU A 1 644 ? 10.123 -20.859 -22.590 1.00 84.12 644 LEU A CA 1
ATOM 4938 C C . LEU A 1 644 ? 8.762 -21.435 -22.171 1.00 84.12 644 LEU A C 1
ATOM 4940 O O . LEU A 1 644 ? 8.391 -22.523 -22.604 1.00 84.12 644 LEU A O 1
ATOM 4944 N N . SER A 1 645 ? 8.002 -20.710 -21.345 1.00 85.62 645 SER A N 1
ATOM 4945 C CA . SER A 1 645 ? 6.705 -21.173 -20.835 1.00 85.62 645 SER A CA 1
ATOM 4946 C C . SER A 1 645 ? 5.522 -20.874 -21.762 1.00 85.62 645 SER A C 1
ATOM 4948 O O . SER A 1 645 ? 4.533 -21.608 -21.739 1.00 85.62 645 SER A O 1
ATOM 4950 N N . ALA A 1 646 ? 5.628 -19.863 -22.631 1.00 83.69 646 ALA A N 1
ATOM 4951 C CA . ALA A 1 646 ? 4.597 -19.495 -23.600 1.00 83.69 646 ALA A CA 1
ATOM 4952 C C . ALA A 1 646 ? 4.047 -20.665 -24.443 1.00 83.69 646 ALA A C 1
ATOM 4954 O O . ALA A 1 646 ? 2.826 -20.824 -24.471 1.00 83.69 646 ALA A O 1
ATOM 4955 N N . PRO A 1 647 ? 4.858 -21.542 -25.073 1.00 84.12 647 PRO A N 1
ATOM 4956 C CA . PRO A 1 647 ? 4.316 -22.651 -25.864 1.00 84.12 647 PRO A CA 1
ATOM 4957 C C . PRO A 1 647 ? 3.551 -23.670 -25.009 1.00 84.12 647 PRO A C 1
ATOM 4959 O O . PRO A 1 647 ? 2.534 -24.210 -25.447 1.00 84.12 647 PRO A O 1
ATOM 4962 N N . LEU A 1 648 ? 4.003 -23.912 -23.775 1.00 84.44 648 LEU A N 1
ATOM 4963 C CA . LEU A 1 648 ? 3.377 -24.858 -22.851 1.00 84.44 648 LEU A CA 1
ATOM 4964 C C . LEU A 1 648 ? 2.063 -24.315 -22.272 1.00 84.44 648 LEU A C 1
ATOM 4966 O O . LEU A 1 648 ? 1.131 -25.084 -22.046 1.00 84.44 648 LEU A O 1
ATOM 4970 N N . PHE A 1 649 ? 1.970 -23.006 -22.023 1.00 86.69 649 PHE A N 1
ATOM 4971 C CA . PHE A 1 649 ? 0.824 -22.397 -21.333 1.00 86.69 649 PHE A CA 1
ATOM 4972 C C . PHE A 1 649 ? -0.188 -21.764 -22.295 1.00 86.69 649 PHE A C 1
ATOM 4974 O O . PHE A 1 649 ? -1.398 -21.863 -22.069 1.00 86.69 649 PHE A O 1
ATOM 4981 N N . GLY A 1 650 ? 0.296 -21.155 -23.377 1.00 81.00 650 GLY A N 1
ATOM 4982 C CA . GLY A 1 650 ? -0.497 -20.418 -24.358 1.00 81.00 650 GLY A CA 1
ATOM 4983 C C . GLY A 1 650 ? -1.121 -21.281 -25.454 1.00 81.00 650 GLY A C 1
ATOM 4984 O O . GLY A 1 650 ? -2.064 -20.832 -26.094 1.00 81.00 650 GLY A O 1
ATOM 4985 N N . THR A 1 651 ? -0.673 -22.531 -25.654 1.00 85.31 651 THR A N 1
ATOM 4986 C CA . THR A 1 651 ? -1.236 -23.421 -26.690 1.00 85.31 651 THR A CA 1
ATOM 4987 C C . THR A 1 651 ? -2.076 -24.557 -26.101 1.00 85.31 651 THR A C 1
ATOM 4989 O O . THR A 1 651 ? -1.732 -25.157 -25.081 1.00 85.31 651 THR A O 1
ATOM 4992 N N . ARG A 1 652 ? -3.170 -24.940 -26.778 1.00 85.06 652 ARG A N 1
ATOM 4993 C CA . ARG A 1 652 ? -4.029 -26.065 -26.343 1.00 85.06 652 ARG A CA 1
ATOM 4994 C C . ARG A 1 652 ? -3.265 -27.392 -26.223 1.00 85.06 652 ARG A C 1
ATOM 4996 O O . ARG A 1 652 ? -3.496 -28.142 -25.275 1.00 85.06 652 ARG A O 1
ATOM 5003 N N . ARG A 1 653 ? -2.366 -27.687 -27.174 1.00 85.25 653 ARG A N 1
ATOM 5004 C CA . ARG A 1 653 ? -1.550 -28.918 -27.188 1.00 85.25 653 ARG A CA 1
ATOM 5005 C C . ARG A 1 653 ? -0.480 -28.894 -26.094 1.00 85.25 653 ARG A C 1
ATOM 5007 O O . ARG A 1 653 ? -0.363 -29.873 -25.362 1.00 85.25 653 ARG A O 1
ATOM 5014 N N . GLY A 1 654 ? 0.210 -27.765 -25.917 1.00 85.94 654 GLY A N 1
ATOM 5015 C CA . GLY A 1 654 ? 1.192 -27.574 -24.849 1.00 85.94 654 GLY A CA 1
ATOM 5016 C C . GLY A 1 654 ? 0.586 -27.774 -23.461 1.00 85.94 654 GLY A C 1
ATOM 5017 O O . GLY A 1 654 ? 1.140 -28.519 -22.656 1.00 85.94 654 GLY A O 1
ATOM 5018 N N . ARG A 1 655 ? -0.615 -27.230 -23.214 1.00 87.31 655 ARG A N 1
ATOM 5019 C CA . ARG A 1 655 ? -1.323 -27.400 -21.933 1.00 87.31 655 ARG A CA 1
ATOM 5020 C C . ARG A 1 655 ? -1.663 -28.856 -21.633 1.00 87.31 655 ARG A C 1
ATOM 5022 O O . ARG A 1 655 ? -1.546 -29.288 -20.486 1.00 87.31 655 ARG A O 1
ATOM 5029 N N . ARG A 1 656 ? -2.091 -29.613 -22.650 1.00 87.31 656 ARG A N 1
ATOM 5030 C CA . ARG A 1 656 ? -2.351 -31.055 -22.515 1.00 87.31 656 ARG A CA 1
ATOM 5031 C C . ARG A 1 656 ? -1.057 -31.813 -22.214 1.00 87.31 656 ARG A C 1
ATOM 5033 O O . ARG A 1 656 ? -1.037 -32.564 -21.247 1.00 87.31 656 ARG A O 1
ATOM 5040 N N . GLY A 1 657 ? 0.019 -31.560 -22.961 1.00 89.62 657 GLY A N 1
ATOM 5041 C CA . GLY A 1 657 ? 1.325 -32.190 -22.724 1.00 89.62 657 GLY A CA 1
ATOM 5042 C C . GLY A 1 657 ? 1.895 -31.887 -21.335 1.00 89.62 657 GLY A C 1
ATOM 5043 O O . GLY A 1 657 ? 2.332 -32.794 -20.631 1.00 89.62 657 GLY A O 1
ATOM 5044 N N . LEU A 1 658 ? 1.802 -30.633 -20.885 1.00 88.75 658 LEU A N 1
ATOM 5045 C CA . LEU A 1 658 ? 2.235 -30.223 -19.550 1.00 88.75 658 LEU A CA 1
ATOM 5046 C C . LEU A 1 658 ? 1.480 -30.977 -18.444 1.00 88.75 658 LEU A C 1
ATOM 5048 O O . LEU A 1 658 ? 2.103 -31.500 -17.524 1.00 88.75 658 LEU A O 1
ATOM 5052 N N . ARG A 1 659 ? 0.143 -31.025 -18.526 1.00 87.31 659 ARG A N 1
ATOM 5053 C CA . ARG A 1 659 ? -0.718 -31.633 -17.494 1.00 87.31 659 ARG A CA 1
ATOM 5054 C C . ARG A 1 659 ? -0.665 -33.161 -17.475 1.00 87.31 659 ARG A C 1
ATOM 5056 O O . ARG A 1 659 ? -0.795 -33.745 -16.403 1.00 87.31 659 ARG A O 1
ATOM 5063 N N . LEU A 1 660 ? -0.525 -33.792 -18.642 1.00 89.38 660 LEU A N 1
ATOM 5064 C CA . LEU A 1 660 ? -0.608 -35.249 -18.784 1.00 89.38 660 LEU A CA 1
ATOM 5065 C C . LEU A 1 660 ? 0.753 -35.945 -18.714 1.00 89.38 660 LEU A C 1
ATOM 5067 O O . LEU A 1 660 ? 0.798 -37.097 -18.292 1.00 89.38 660 LEU A O 1
ATOM 5071 N N . VAL A 1 661 ? 1.833 -35.271 -19.120 1.00 90.44 661 VAL A N 1
ATOM 5072 C CA . VAL A 1 661 ? 3.165 -35.883 -19.253 1.00 90.44 661 VAL A CA 1
ATOM 5073 C C . VAL A 1 661 ? 4.182 -35.174 -18.367 1.00 90.44 661 VAL A C 1
ATOM 5075 O O . VAL A 1 661 ? 4.693 -35.776 -17.429 1.00 90.44 661 VAL A O 1
ATOM 5078 N N . LEU A 1 662 ? 4.449 -33.887 -18.611 1.00 89.62 662 LEU A N 1
ATOM 5079 C CA . LEU A 1 662 ? 5.588 -33.207 -17.985 1.00 89.62 662 LEU A CA 1
ATOM 5080 C C . LEU A 1 662 ? 5.456 -33.114 -16.453 1.00 89.62 662 LEU A C 1
ATOM 5082 O O . LEU A 1 662 ? 6.390 -33.466 -15.738 1.00 89.62 662 LEU A O 1
ATOM 5086 N N . LEU A 1 663 ? 4.301 -32.662 -15.944 1.00 88.88 663 LEU A N 1
ATOM 5087 C CA . LEU A 1 663 ? 4.073 -32.524 -14.501 1.00 88.88 663 LEU A CA 1
ATOM 5088 C C . LEU A 1 663 ? 4.093 -33.879 -13.766 1.00 88.88 663 LEU A C 1
ATOM 5090 O O . LEU A 1 663 ? 4.806 -33.971 -12.767 1.00 88.88 663 LEU A O 1
ATOM 5094 N N . PRO A 1 664 ? 3.381 -34.933 -14.224 1.00 92.38 664 PRO A N 1
ATOM 5095 C CA . PRO A 1 664 ? 3.448 -36.246 -13.583 1.00 92.38 664 PRO A CA 1
ATOM 5096 C C . PRO A 1 664 ? 4.840 -36.884 -13.618 1.00 92.38 664 PRO A C 1
ATOM 5098 O O . PRO A 1 664 ? 5.257 -37.439 -12.606 1.00 92.38 664 PRO A O 1
ATOM 5101 N N . VAL A 1 665 ? 5.574 -36.773 -14.734 1.00 91.44 665 VAL A N 1
ATOM 5102 C CA . VAL A 1 665 ? 6.945 -37.307 -14.855 1.00 91.44 665 VAL A CA 1
ATOM 5103 C C . VAL A 1 665 ? 7.890 -36.607 -13.890 1.00 91.44 665 VAL A C 1
ATOM 5105 O O . VAL A 1 665 ? 8.619 -37.269 -13.156 1.00 91.44 665 VAL A O 1
ATOM 5108 N N . LEU A 1 666 ? 7.835 -35.275 -13.828 1.00 85.56 666 LEU A N 1
ATOM 5109 C CA . LEU A 1 666 ? 8.682 -34.502 -12.926 1.00 85.56 666 LEU A CA 1
ATOM 5110 C C . LEU A 1 666 ? 8.342 -34.767 -11.450 1.00 85.56 666 LEU A C 1
ATOM 5112 O O . LEU A 1 666 ? 9.246 -34.891 -10.628 1.00 85.56 666 LEU A O 1
ATOM 5116 N N . ALA A 1 667 ? 7.055 -34.906 -11.116 1.00 85.94 667 ALA A N 1
ATOM 5117 C CA . ALA A 1 667 ? 6.616 -35.254 -9.765 1.00 85.94 667 ALA A CA 1
ATOM 5118 C C . ALA A 1 667 ? 7.044 -36.675 -9.358 1.00 85.94 667 ALA A C 1
ATOM 5120 O O . ALA A 1 667 ? 7.519 -36.865 -8.240 1.00 85.94 667 ALA A O 1
ATOM 5121 N N . ALA A 1 668 ? 6.912 -37.653 -10.260 1.00 90.12 668 ALA A N 1
ATOM 5122 C CA . ALA A 1 668 ? 7.345 -39.028 -10.031 1.00 90.12 668 ALA A CA 1
ATOM 5123 C C . ALA A 1 668 ? 8.860 -39.114 -9.824 1.00 90.12 668 ALA A C 1
ATOM 5125 O O . ALA A 1 668 ? 9.310 -39.701 -8.843 1.00 90.12 668 ALA A O 1
ATOM 5126 N N . TRP A 1 669 ? 9.638 -38.477 -10.705 1.00 87.56 669 TRP A N 1
ATOM 5127 C CA . TRP A 1 669 ? 11.094 -38.428 -10.592 1.00 87.56 669 TRP A CA 1
ATOM 5128 C C . TRP A 1 669 ? 11.533 -37.792 -9.272 1.00 87.56 669 TRP A C 1
ATOM 5130 O O . TRP A 1 669 ? 12.351 -38.368 -8.563 1.00 87.56 669 TRP A O 1
ATOM 5140 N N . ALA A 1 670 ? 10.949 -36.646 -8.904 1.00 80.50 670 ALA A N 1
ATOM 5141 C CA . ALA A 1 670 ? 11.286 -35.963 -7.660 1.00 80.50 670 ALA A CA 1
ATOM 5142 C C . ALA A 1 670 ? 10.945 -36.810 -6.424 1.00 80.50 670 ALA A C 1
ATOM 5144 O O . ALA A 1 670 ? 11.752 -36.889 -5.501 1.00 80.50 670 ALA A O 1
ATOM 5145 N N . ALA A 1 671 ? 9.777 -37.462 -6.403 1.00 82.94 671 ALA A N 1
ATOM 5146 C CA . ALA A 1 671 ? 9.388 -38.344 -5.304 1.00 82.94 671 ALA A CA 1
ATOM 5147 C C . ALA A 1 671 ? 10.361 -39.523 -5.157 1.00 82.94 671 ALA A C 1
ATOM 5149 O O . ALA A 1 671 ? 10.833 -39.776 -4.051 1.00 82.94 671 ALA A O 1
ATOM 5150 N N . LEU A 1 672 ? 10.702 -40.181 -6.272 1.00 86.44 672 LEU A N 1
ATOM 5151 C CA . LEU A 1 672 ? 11.605 -41.333 -6.298 1.00 86.44 672 LEU A CA 1
ATOM 5152 C C . LEU A 1 672 ? 13.042 -40.961 -5.919 1.00 86.44 672 LEU A C 1
ATOM 5154 O O . LEU A 1 672 ? 13.677 -41.678 -5.145 1.00 86.44 672 LEU A O 1
ATOM 5158 N N . ALA A 1 673 ? 13.531 -39.816 -6.400 1.00 77.25 673 ALA A N 1
ATOM 5159 C CA . ALA A 1 673 ? 14.838 -39.284 -6.033 1.00 77.25 673 ALA A CA 1
ATOM 5160 C C . ALA A 1 673 ? 14.919 -38.985 -4.530 1.00 77.25 673 ALA A C 1
ATOM 5162 O O . ALA A 1 673 ? 15.881 -39.382 -3.881 1.00 77.25 673 ALA A O 1
ATOM 5163 N N . VAL A 1 674 ? 13.891 -38.352 -3.948 1.00 74.06 674 VAL A N 1
ATOM 5164 C CA . VAL A 1 674 ? 13.838 -38.100 -2.498 1.00 74.06 674 VAL A CA 1
ATOM 5165 C C . VAL A 1 674 ? 13.797 -39.406 -1.708 1.00 74.06 674 VAL A C 1
ATOM 5167 O O . VAL A 1 674 ? 14.485 -39.508 -0.700 1.00 74.06 674 VAL A O 1
ATOM 5170 N N . THR A 1 675 ? 13.032 -40.412 -2.143 1.00 81.25 675 THR A N 1
ATOM 5171 C CA . THR A 1 675 ? 13.018 -41.714 -1.456 1.00 81.25 675 THR A CA 1
ATOM 5172 C C . THR A 1 675 ? 14.354 -42.440 -1.531 1.00 81.25 675 THR A C 1
ATOM 5174 O O . THR A 1 675 ? 14.755 -43.004 -0.522 1.00 81.25 675 THR A O 1
ATOM 5177 N N . ALA A 1 676 ? 15.056 -42.391 -2.667 1.00 77.81 676 ALA A N 1
ATOM 5178 C CA . ALA A 1 676 ? 16.396 -42.967 -2.794 1.00 77.81 676 ALA A CA 1
ATOM 5179 C C . ALA A 1 676 ? 17.371 -42.320 -1.798 1.00 77.81 676 ALA A C 1
ATOM 5181 O O . ALA A 1 676 ? 18.023 -43.006 -1.022 1.00 77.81 676 ALA A O 1
ATOM 5182 N N . LEU A 1 677 ? 17.356 -40.989 -1.719 1.00 68.38 677 LEU A N 1
ATOM 5183 C CA . LEU A 1 677 ? 18.196 -40.222 -0.797 1.00 68.38 677 LEU A CA 1
ATOM 5184 C C . LEU A 1 677 ? 17.863 -40.452 0.683 1.00 68.38 677 LEU A C 1
ATOM 5186 O O . LEU A 1 677 ? 18.755 -40.455 1.523 1.00 68.38 677 LEU A O 1
ATOM 5190 N N . LEU A 1 678 ? 16.579 -40.594 1.027 1.00 68.75 678 LEU A N 1
ATOM 5191 C CA . LEU A 1 678 ? 16.169 -40.922 2.396 1.00 68.75 678 LEU A CA 1
ATOM 5192 C C . LEU A 1 678 ? 16.573 -42.345 2.778 1.00 68.75 678 LEU A C 1
ATOM 5194 O O . LEU A 1 678 ? 16.858 -42.590 3.946 1.00 68.75 678 LEU A O 1
ATOM 5198 N N . TRP A 1 679 ? 16.590 -43.260 1.808 1.00 76.19 679 TRP A N 1
ATOM 5199 C CA . TRP A 1 679 ? 17.072 -44.616 2.018 1.00 76.19 679 TRP A CA 1
ATOM 5200 C C . TRP A 1 679 ? 18.576 -44.622 2.288 1.00 76.19 679 TRP A C 1
ATOM 5202 O O . TRP A 1 679 ? 18.987 -45.218 3.275 1.00 76.19 679 TRP A O 1
ATOM 5212 N N . ASP A 1 680 ? 19.357 -43.845 1.527 1.00 68.25 680 ASP A N 1
ATOM 5213 C CA . ASP A 1 680 ? 20.808 -43.687 1.727 1.00 68.25 680 ASP A CA 1
ATOM 5214 C C . ASP A 1 680 ? 21.203 -43.186 3.129 1.00 68.25 680 ASP A C 1
ATOM 5216 O O . ASP A 1 680 ? 22.322 -43.433 3.575 1.00 68.25 680 ASP A O 1
ATOM 5220 N N . LEU A 1 681 ? 20.306 -42.493 3.847 1.00 66.88 681 LEU A N 1
ATOM 5221 C CA . LEU A 1 681 ? 20.539 -42.078 5.240 1.00 66.88 681 LEU A CA 1
ATOM 5222 C C . LEU A 1 681 ? 20.473 -43.242 6.239 1.00 66.88 681 LEU A C 1
ATOM 5224 O O . LEU A 1 681 ? 21.002 -43.118 7.343 1.00 66.88 681 LEU A O 1
ATOM 5228 N N . TRP A 1 682 ? 19.778 -44.323 5.888 1.00 67.94 682 TRP A N 1
ATOM 5229 C CA . TRP A 1 682 ? 19.609 -45.507 6.729 1.00 67.94 682 TRP A CA 1
ATOM 5230 C C . TRP A 1 682 ? 20.501 -46.662 6.264 1.00 67.94 682 TRP A C 1
ATOM 5232 O O . TRP A 1 682 ? 21.109 -47.332 7.093 1.00 67.94 682 TRP A O 1
ATOM 5242 N N . ASP A 1 683 ? 20.585 -46.884 4.950 1.00 75.81 683 ASP A N 1
ATOM 5243 C CA . ASP A 1 683 ? 21.331 -47.973 4.322 1.00 75.81 683 ASP A CA 1
ATOM 5244 C C . ASP A 1 683 ? 21.783 -47.569 2.907 1.00 75.81 683 ASP A C 1
ATOM 5246 O O . ASP A 1 683 ? 20.994 -47.075 2.106 1.00 75.81 683 ASP A O 1
ATOM 5250 N N . SER A 1 684 ? 23.052 -47.798 2.571 1.00 72.62 684 SER A N 1
ATOM 5251 C CA . SER A 1 684 ? 23.617 -47.467 1.253 1.00 72.62 684 SER A CA 1
ATOM 5252 C C . SER A 1 684 ? 23.200 -48.443 0.140 1.00 72.62 684 SER A C 1
ATOM 5254 O O . SER A 1 684 ? 23.506 -48.210 -1.029 1.00 72.62 684 SER A O 1
ATOM 5256 N N . SER A 1 685 ? 22.507 -49.537 0.475 1.00 75.00 685 SER A N 1
ATOM 5257 C CA . SER A 1 685 ? 22.053 -50.555 -0.480 1.00 75.00 685 SER A CA 1
ATOM 5258 C C . SER A 1 685 ? 20.576 -50.355 -0.835 1.00 75.00 685 SER A C 1
ATOM 5260 O O . SER A 1 685 ? 19.689 -50.917 -0.192 1.00 75.00 685 SER A O 1
ATOM 5262 N N . HIS A 1 686 ? 20.282 -49.564 -1.871 1.00 71.12 686 HIS A N 1
ATOM 5263 C CA . HIS A 1 686 ? 18.913 -49.371 -2.365 1.00 71.12 686 HIS A CA 1
ATOM 5264 C C . HIS A 1 686 ? 18.755 -49.791 -3.839 1.00 71.12 686 HIS A C 1
ATOM 5266 O O . HIS A 1 686 ? 19.680 -49.623 -4.637 1.00 71.12 686 HIS A O 1
ATOM 5272 N N . PRO A 1 687 ? 17.588 -50.337 -4.247 1.00 76.38 687 PRO A N 1
ATOM 5273 C CA . PRO A 1 687 ? 17.300 -50.604 -5.658 1.00 76.38 687 PRO A CA 1
ATOM 5274 C C . PRO A 1 687 ? 17.304 -49.293 -6.467 1.00 76.38 687 PRO A C 1
ATOM 5276 O O . PRO A 1 687 ? 17.034 -48.240 -5.892 1.00 76.38 687 PRO A O 1
ATOM 5279 N N . PRO A 1 688 ? 17.543 -49.308 -7.795 1.00 78.81 688 PRO A N 1
ATOM 5280 C CA . PRO A 1 688 ? 17.613 -48.095 -8.615 1.00 78.81 688 PRO A CA 1
ATOM 5281 C C . PRO A 1 688 ? 16.222 -47.460 -8.806 1.00 78.81 688 PRO A C 1
ATOM 5283 O O . PRO A 1 688 ? 15.613 -47.530 -9.874 1.00 78.81 688 PRO A O 1
ATOM 5286 N N . LEU A 1 689 ? 15.705 -46.820 -7.754 1.00 80.69 689 LEU A N 1
ATOM 5287 C CA . LEU A 1 689 ? 14.379 -46.195 -7.695 1.00 80.69 689 LEU A CA 1
ATOM 5288 C C . LEU A 1 689 ? 14.208 -45.088 -8.747 1.00 80.69 689 LEU A C 1
ATOM 5290 O O . LEU A 1 689 ? 13.091 -44.789 -9.157 1.00 80.69 689 LEU A O 1
ATOM 5294 N N . THR A 1 690 ? 15.308 -44.493 -9.213 1.00 80.50 690 THR A N 1
ATOM 5295 C CA . THR A 1 690 ? 15.334 -43.446 -10.244 1.00 80.50 690 THR A CA 1
ATOM 5296 C C . THR A 1 690 ? 15.423 -43.990 -11.674 1.00 80.50 690 THR A C 1
ATOM 5298 O O . THR A 1 690 ? 15.545 -43.201 -12.614 1.00 80.50 690 THR A O 1
ATOM 5301 N N . ALA A 1 691 ? 15.328 -45.312 -11.874 1.00 88.81 691 ALA A N 1
ATOM 5302 C CA . ALA A 1 691 ? 15.306 -45.904 -13.207 1.00 88.81 691 ALA A CA 1
ATOM 5303 C C . ALA A 1 691 ? 14.140 -45.332 -14.050 1.00 88.81 691 ALA A C 1
ATOM 5305 O O . ALA A 1 691 ? 13.017 -45.212 -13.543 1.00 88.81 691 ALA A O 1
ATOM 5306 N N . PRO A 1 692 ? 14.354 -45.009 -15.345 1.00 88.75 692 PRO A N 1
ATOM 5307 C CA . PRO A 1 692 ? 13.363 -44.303 -16.162 1.00 88.75 692 PRO A CA 1
ATOM 5308 C C . PRO A 1 692 ? 11.987 -44.976 -16.203 1.00 88.75 692 PRO A C 1
ATOM 5310 O O . PRO A 1 692 ? 10.967 -44.297 -16.183 1.00 88.75 692 PRO A O 1
ATOM 5313 N N . TRP A 1 693 ? 11.935 -46.309 -16.215 1.00 90.31 693 TRP A N 1
ATOM 5314 C CA . TRP A 1 693 ? 10.679 -47.058 -16.258 1.00 90.31 693 TRP A CA 1
ATOM 5315 C C . TRP A 1 693 ? 9.875 -46.958 -14.949 1.00 90.31 693 TRP A C 1
ATOM 5317 O O . TRP A 1 693 ? 8.653 -46.835 -15.013 1.00 90.31 693 TRP A O 1
ATOM 5327 N N . VAL A 1 694 ? 10.530 -46.925 -13.777 1.00 91.38 694 VAL A N 1
ATOM 5328 C CA . VAL A 1 694 ? 9.869 -46.725 -12.468 1.00 91.38 694 VAL A CA 1
ATOM 5329 C C . VAL A 1 694 ? 9.251 -45.331 -12.420 1.00 91.38 694 VAL A C 1
ATOM 5331 O O . VAL A 1 694 ? 8.091 -45.162 -12.039 1.00 91.38 694 VAL A O 1
ATOM 5334 N N . VAL A 1 695 ? 10.012 -44.335 -12.884 1.00 90.69 695 VAL A N 1
ATOM 5335 C CA . VAL A 1 695 ? 9.562 -42.946 -12.997 1.00 90.69 695 VAL A CA 1
ATOM 5336 C C . VAL A 1 695 ? 8.355 -42.844 -13.924 1.00 90.69 695 VAL A C 1
ATOM 5338 O O . VAL A 1 695 ? 7.355 -42.239 -13.547 1.00 90.69 695 VAL A O 1
ATOM 5341 N N . LEU A 1 696 ? 8.411 -43.447 -15.114 1.00 93.12 696 LEU A N 1
ATOM 5342 C CA . LEU A 1 696 ? 7.314 -43.409 -16.083 1.00 93.12 696 LEU A CA 1
ATOM 5343 C C . LEU A 1 696 ? 6.063 -44.147 -15.584 1.00 93.12 696 LEU A C 1
ATOM 5345 O O . LEU A 1 696 ? 4.954 -43.654 -15.792 1.00 93.12 696 LEU A O 1
ATOM 5349 N N . LEU A 1 697 ? 6.215 -45.277 -14.888 1.00 93.62 697 LEU A N 1
ATOM 5350 C CA . LEU A 1 697 ? 5.095 -46.026 -14.314 1.00 93.62 697 LEU A CA 1
ATOM 5351 C C . LEU A 1 697 ? 4.407 -45.221 -13.207 1.00 93.62 697 LEU A C 1
ATOM 5353 O O . LEU A 1 697 ? 3.189 -45.029 -13.244 1.00 93.62 697 LEU A O 1
ATOM 5357 N N . LEU A 1 698 ? 5.179 -44.671 -12.264 1.00 93.06 698 LEU A N 1
ATOM 5358 C CA . LEU A 1 698 ? 4.639 -43.794 -11.226 1.00 93.06 698 LEU A CA 1
ATOM 5359 C C . LEU A 1 698 ? 4.010 -42.532 -11.839 1.00 93.06 698 LEU A C 1
ATOM 5361 O O . LEU A 1 698 ? 2.933 -42.113 -11.418 1.00 93.06 698 LEU A O 1
ATOM 5365 N N . ALA A 1 699 ? 4.621 -41.958 -12.876 1.00 93.00 699 ALA A N 1
ATOM 5366 C CA . ALA A 1 699 ? 4.077 -40.814 -13.601 1.00 93.00 699 ALA A CA 1
ATOM 5367 C C . ALA A 1 699 ? 2.741 -41.134 -14.281 1.00 93.00 699 ALA A C 1
ATOM 5369 O O . ALA A 1 699 ? 1.822 -40.318 -14.222 1.00 93.00 699 ALA A O 1
ATOM 5370 N N . ALA A 1 700 ? 2.596 -42.316 -14.884 1.00 92.44 700 ALA A N 1
ATOM 5371 C CA . ALA A 1 700 ? 1.338 -42.763 -15.474 1.00 92.44 700 ALA A CA 1
ATOM 5372 C C . ALA A 1 700 ? 0.239 -42.894 -14.407 1.00 92.44 700 ALA A C 1
ATOM 5374 O O . ALA A 1 700 ? -0.871 -42.395 -14.607 1.00 92.44 700 ALA A O 1
ATOM 5375 N N . VAL A 1 701 ? 0.561 -43.461 -13.237 1.00 91.00 701 VAL A N 1
ATOM 5376 C CA . VAL A 1 701 ? -0.362 -43.555 -12.090 1.00 91.00 701 VAL A CA 1
ATOM 5377 C C . VAL A 1 701 ? -0.756 -42.165 -11.572 1.00 91.00 701 VAL A C 1
ATOM 5379 O O . VAL A 1 701 ? -1.941 -41.886 -11.355 1.00 91.00 701 VAL A O 1
ATOM 5382 N N . LEU A 1 702 ? 0.206 -41.250 -11.417 1.00 90.81 702 LEU A N 1
ATOM 5383 C CA . LEU A 1 702 ? -0.052 -39.863 -11.010 1.00 90.81 702 LEU A CA 1
ATOM 5384 C C . LEU A 1 702 ? -0.904 -39.115 -12.048 1.00 90.81 702 LEU A C 1
ATOM 5386 O O . LEU A 1 702 ? -1.848 -38.410 -11.692 1.00 90.81 702 LEU A O 1
ATOM 5390 N N . SER A 1 703 ? -0.627 -39.305 -13.338 1.00 92.12 703 SER A N 1
ATOM 5391 C CA . SER A 1 703 ? -1.382 -38.686 -14.429 1.00 92.12 703 SER A CA 1
ATOM 5392 C C . SER A 1 703 ? -2.823 -39.194 -14.480 1.00 92.12 703 SER A C 1
ATOM 5394 O O . SER A 1 703 ? -3.760 -38.390 -14.526 1.00 92.12 703 SER A O 1
ATOM 5396 N N . ALA A 1 704 ? -3.019 -40.514 -14.392 1.00 89.81 704 ALA A N 1
ATOM 5397 C CA . ALA A 1 704 ? -4.336 -41.138 -14.371 1.00 89.81 704 ALA A CA 1
ATOM 5398 C C . ALA A 1 704 ? -5.143 -40.705 -13.139 1.00 89.81 704 ALA A C 1
ATOM 5400 O O . ALA A 1 704 ? -6.314 -40.337 -13.268 1.00 89.81 704 ALA A O 1
ATOM 5401 N N . SER A 1 705 ? -4.522 -40.680 -11.956 1.00 89.06 705 SER A N 1
ATOM 5402 C CA . SER A 1 705 ? -5.181 -40.272 -10.709 1.00 89.06 705 SER A CA 1
ATOM 5403 C C . SER A 1 705 ? -5.582 -38.794 -10.685 1.00 89.06 705 SER A C 1
ATOM 5405 O O . SER A 1 705 ? -6.671 -38.474 -10.205 1.00 89.06 705 SER A O 1
ATOM 5407 N N . ALA A 1 706 ? -4.761 -37.894 -11.235 1.00 86.19 706 ALA A N 1
ATOM 5408 C CA . ALA A 1 706 ? -5.040 -36.460 -11.245 1.00 86.19 706 ALA A CA 1
ATOM 5409 C C . ALA A 1 706 ? -6.024 -36.041 -12.351 1.00 86.19 706 ALA A C 1
ATOM 5411 O O . ALA A 1 706 ? -6.938 -35.246 -12.103 1.00 86.19 706 ALA A O 1
ATOM 5412 N N . ASN A 1 707 ? -5.859 -36.565 -13.570 1.00 86.25 707 ASN A N 1
ATOM 5413 C CA . ASN A 1 707 ? -6.553 -36.049 -14.751 1.00 86.25 707 ASN A CA 1
ATOM 5414 C C . ASN A 1 707 ? -7.865 -36.786 -15.078 1.00 86.25 707 ASN A C 1
ATOM 5416 O O . ASN A 1 707 ? -8.754 -36.163 -15.661 1.00 86.25 707 ASN A O 1
ATOM 5420 N N . THR A 1 708 ? -8.060 -38.038 -14.640 1.00 88.69 708 THR A N 1
ATOM 5421 C CA . THR A 1 708 ? -9.297 -38.809 -14.904 1.00 88.69 708 THR A CA 1
ATOM 5422 C C . THR A 1 708 ? -10.267 -38.820 -13.714 1.00 88.69 708 THR A C 1
ATOM 5424 O O . THR A 1 708 ? -9.856 -38.791 -12.553 1.00 88.69 708 THR A O 1
ATOM 5427 N N . ASP A 1 709 ? -11.577 -38.901 -13.974 1.00 86.19 709 ASP A N 1
ATOM 5428 C CA . ASP A 1 709 ? -12.588 -38.987 -12.906 1.00 86.19 709 ASP A CA 1
ATOM 5429 C C . ASP A 1 709 ? -12.519 -40.297 -12.117 1.00 86.19 709 ASP A C 1
ATOM 5431 O O . ASP A 1 709 ? -12.679 -40.301 -10.893 1.00 86.19 709 ASP A O 1
ATOM 5435 N N . ALA A 1 710 ? -12.254 -41.413 -12.803 1.00 87.00 710 ALA A N 1
ATOM 5436 C CA . ALA A 1 710 ? -12.065 -42.714 -12.170 1.00 87.00 710 ALA A CA 1
ATOM 5437 C C . ALA A 1 710 ? -10.870 -42.684 -11.206 1.00 87.00 710 ALA A C 1
ATOM 5439 O O . ALA A 1 710 ? -11.026 -43.024 -10.031 1.00 87.00 710 ALA A O 1
ATOM 5440 N N . GLY A 1 711 ? -9.726 -42.172 -11.664 1.00 85.75 711 GLY A N 1
ATOM 5441 C CA . GLY A 1 711 ? -8.526 -42.003 -10.853 1.00 85.75 711 GLY A CA 1
ATOM 5442 C C . GLY A 1 711 ? -8.746 -41.093 -9.640 1.00 85.75 711 GLY A C 1
ATOM 5443 O O . GLY A 1 711 ? -8.421 -41.482 -8.518 1.00 85.75 711 GLY A O 1
ATOM 5444 N N . ARG A 1 712 ? -9.404 -39.935 -9.812 1.00 87.25 712 ARG A N 1
ATOM 5445 C CA . ARG A 1 712 ? -9.740 -39.028 -8.694 1.00 87.25 712 ARG A CA 1
ATOM 5446 C C . ARG A 1 712 ? -10.677 -39.665 -7.670 1.00 87.25 712 ARG A C 1
ATOM 5448 O O . ARG A 1 712 ? -10.617 -39.324 -6.487 1.00 87.25 712 ARG A O 1
ATOM 5455 N N . ARG A 1 713 ? -11.601 -40.536 -8.091 1.00 88.75 713 ARG A N 1
ATOM 5456 C CA . ARG A 1 713 ? -12.479 -41.282 -7.170 1.00 88.75 713 ARG A CA 1
ATOM 5457 C C . ARG A 1 713 ? -11.684 -42.317 -6.376 1.00 88.75 713 ARG A C 1
ATOM 5459 O O . ARG A 1 713 ? -11.821 -42.343 -5.155 1.00 88.75 713 ARG A O 1
ATOM 5466 N N . TRP A 1 714 ? -10.827 -43.094 -7.037 1.00 87.25 714 TRP A N 1
ATOM 5467 C CA . TRP A 1 714 ? -9.949 -44.074 -6.390 1.00 87.25 714 TRP A CA 1
ATOM 5468 C C . TRP A 1 714 ? -8.970 -43.427 -5.407 1.00 87.25 714 TRP A C 1
ATOM 5470 O O . TRP A 1 714 ? -8.938 -43.812 -4.242 1.00 87.25 714 TRP A O 1
ATOM 5480 N N . ALA A 1 715 ? -8.269 -42.369 -5.818 1.00 85.56 715 ALA A N 1
ATOM 5481 C CA . ALA A 1 715 ? -7.349 -41.633 -4.953 1.00 85.56 715 ALA A CA 1
ATOM 5482 C C . ALA A 1 715 ? -8.058 -41.028 -3.729 1.00 85.56 715 ALA A C 1
ATOM 5484 O O . ALA A 1 715 ? -7.565 -41.137 -2.609 1.00 85.56 715 ALA A O 1
ATOM 5485 N N . ARG A 1 716 ? -9.258 -40.447 -3.902 1.00 89.19 716 ARG A N 1
ATOM 5486 C CA . ARG A 1 716 ? -10.060 -39.943 -2.771 1.00 89.19 716 ARG A CA 1
ATOM 5487 C C . ARG A 1 716 ? -10.511 -41.057 -1.832 1.00 89.19 716 ARG A C 1
ATOM 5489 O O . ARG A 1 716 ? -10.563 -40.817 -0.631 1.00 89.19 716 ARG A O 1
ATOM 5496 N N . ARG A 1 717 ? -10.854 -42.243 -2.344 1.00 89.75 717 ARG A N 1
ATOM 5497 C CA . ARG A 1 717 ? -11.205 -43.405 -1.510 1.00 89.75 717 ARG A CA 1
ATOM 5498 C C . ARG A 1 717 ? -10.000 -43.888 -0.709 1.00 89.75 717 ARG A C 1
ATOM 5500 O O . ARG A 1 717 ? -10.134 -44.031 0.499 1.00 89.75 717 ARG A O 1
ATOM 5507 N N . LEU A 1 718 ? -8.838 -44.033 -1.346 1.00 87.38 718 LEU A N 1
ATOM 5508 C CA . LEU A 1 718 ? -7.585 -44.393 -0.675 1.00 87.38 718 LEU A CA 1
ATOM 5509 C C . LEU A 1 718 ? -7.202 -43.368 0.397 1.00 87.38 718 LEU A C 1
ATOM 5511 O O . LEU A 1 718 ? -6.966 -43.743 1.540 1.00 87.38 718 LEU A O 1
ATOM 5515 N N . TRP A 1 719 ? -7.233 -42.070 0.074 1.00 88.88 719 TRP A N 1
ATOM 5516 C CA . TRP A 1 719 ? -6.945 -41.008 1.040 1.00 88.88 719 TRP A CA 1
ATOM 5517 C C . TRP A 1 719 ? -7.942 -40.986 2.199 1.00 88.88 719 TRP A C 1
ATOM 5519 O O . TRP A 1 719 ? -7.538 -40.856 3.348 1.00 88.88 719 TRP A O 1
ATOM 5529 N N . ARG A 1 720 ? -9.247 -41.134 1.929 1.00 89.44 720 ARG A N 1
ATOM 5530 C CA . ARG A 1 720 ? -10.264 -41.225 2.988 1.00 89.44 720 ARG A CA 1
ATOM 5531 C C . ARG A 1 720 ? -10.070 -42.466 3.845 1.00 89.44 720 ARG A C 1
ATOM 5533 O O . ARG A 1 720 ? -10.233 -42.353 5.048 1.00 89.44 720 ARG A O 1
ATOM 5540 N N . GLY A 1 721 ? -9.712 -43.603 3.251 1.00 90.56 721 GLY A N 1
ATOM 5541 C CA . GLY A 1 721 ? -9.392 -44.832 3.972 1.00 90.56 721 GLY A CA 1
ATOM 5542 C C . GLY A 1 721 ? -8.186 -44.642 4.885 1.00 90.56 721 GLY A C 1
ATOM 5543 O O . GLY A 1 721 ? -8.286 -44.896 6.079 1.00 90.56 721 GLY A O 1
ATOM 5544 N N . ALA A 1 722 ? -7.090 -44.088 4.362 1.00 84.81 722 ALA A N 1
ATOM 5545 C CA . ALA A 1 722 ? -5.891 -43.779 5.137 1.00 84.81 722 ALA A CA 1
ATOM 5546 C C . ALA A 1 722 ? -6.161 -42.743 6.242 1.00 84.81 722 ALA A C 1
ATOM 5548 O O . ALA A 1 722 ? -5.778 -42.949 7.387 1.00 84.81 722 ALA A O 1
ATOM 5549 N N . ALA A 1 723 ? -6.864 -41.649 5.934 1.00 84.56 723 ALA A N 1
ATOM 5550 C CA . ALA A 1 723 ? -7.225 -40.614 6.903 1.00 84.56 723 ALA A CA 1
ATOM 5551 C C . ALA A 1 723 ? -8.214 -41.122 7.961 1.00 84.56 723 ALA A C 1
ATOM 5553 O O . ALA A 1 723 ? -8.146 -40.724 9.122 1.00 84.56 723 ALA A O 1
ATOM 5554 N N . TRP A 1 724 ? -9.145 -41.995 7.575 1.00 87.75 724 TRP A N 1
ATOM 5555 C CA . TRP A 1 724 ? -10.034 -42.673 8.509 1.00 87.75 724 TRP A CA 1
ATOM 5556 C C . TRP A 1 724 ? -9.239 -43.607 9.412 1.00 87.75 724 TRP A C 1
ATOM 5558 O O . TRP A 1 724 ? -9.420 -43.535 10.619 1.00 87.75 724 TRP A O 1
ATOM 5568 N N . LEU A 1 725 ? -8.316 -44.398 8.861 1.00 84.62 725 LEU A N 1
ATOM 5569 C CA . LEU A 1 725 ? -7.467 -45.310 9.621 1.00 84.62 725 LEU A CA 1
ATOM 5570 C C . LEU A 1 725 ? -6.573 -44.550 10.609 1.00 84.62 725 LEU A C 1
ATOM 5572 O O . LEU A 1 725 ? -6.520 -44.906 11.780 1.00 84.62 725 LEU A O 1
ATOM 5576 N N . THR A 1 726 ? -5.930 -43.456 10.193 1.00 81.06 726 THR A N 1
ATOM 5577 C CA . THR A 1 726 ? -5.115 -42.635 11.103 1.00 81.06 726 THR A CA 1
ATOM 5578 C C . THR A 1 726 ? -5.964 -41.927 12.153 1.00 81.06 726 THR A C 1
ATOM 5580 O O . THR A 1 726 ? -5.598 -41.907 13.326 1.00 81.06 726 THR A O 1
ATOM 5583 N N . ARG A 1 727 ? -7.135 -41.392 11.784 1.00 81.56 727 ARG A N 1
ATOM 5584 C CA . ARG A 1 727 ? -8.074 -40.793 12.744 1.00 81.56 727 ARG A CA 1
ATOM 5585 C C . ARG A 1 727 ? -8.637 -41.838 13.706 1.00 81.56 727 ARG A C 1
ATOM 5587 O O . ARG A 1 727 ? -8.858 -41.517 14.875 1.00 81.56 727 ARG A O 1
ATOM 5594 N N . LEU A 1 728 ? -8.867 -43.060 13.239 1.00 81.31 728 LEU A N 1
ATOM 5595 C CA . LEU A 1 728 ? -9.284 -44.195 14.049 1.00 81.31 728 LEU A CA 1
ATOM 5596 C C . LEU A 1 728 ? -8.179 -44.549 15.040 1.00 81.31 728 LEU A C 1
ATOM 5598 O O . LEU A 1 728 ? -8.437 -44.534 16.232 1.00 81.31 728 LEU A O 1
ATOM 5602 N N . LEU A 1 729 ? -6.951 -44.772 14.581 1.00 77.00 729 LEU A N 1
ATOM 5603 C CA . LEU A 1 729 ? -5.844 -45.193 15.438 1.00 77.00 729 LEU A CA 1
ATOM 5604 C C . LEU A 1 729 ? -5.420 -44.103 16.439 1.00 77.00 729 LEU A C 1
ATOM 5606 O O . LEU A 1 729 ? -5.271 -44.389 17.623 1.00 77.00 729 LEU A O 1
ATOM 5610 N N . LEU A 1 730 ? -5.276 -42.848 15.999 1.00 72.50 730 LEU A N 1
ATOM 5611 C CA . LEU A 1 730 ? -4.634 -41.793 16.798 1.00 72.50 730 LEU A CA 1
ATOM 5612 C C . LEU A 1 730 ? -5.610 -40.848 17.516 1.00 72.50 730 LEU A C 1
ATOM 5614 O O . LEU A 1 730 ? -5.330 -40.410 18.627 1.00 72.50 730 LEU A O 1
ATOM 5618 N N . LEU A 1 731 ? -6.748 -40.495 16.902 1.00 72.50 731 LEU A N 1
ATOM 5619 C CA . LEU A 1 731 ? -7.593 -39.381 17.376 1.00 72.50 731 LEU A CA 1
ATOM 5620 C C . LEU A 1 731 ? -8.918 -39.809 18.004 1.00 72.50 731 LEU A C 1
ATOM 5622 O O . LEU A 1 731 ? -9.443 -39.103 18.857 1.00 72.50 731 LEU A O 1
ATOM 5626 N N . THR A 1 732 ? -9.506 -40.911 17.546 1.00 70.62 732 THR A N 1
ATOM 5627 C CA . THR A 1 732 ? -10.840 -41.352 17.987 1.00 70.62 732 THR A CA 1
ATOM 5628 C C . THR A 1 732 ? -10.794 -42.678 18.724 1.00 70.62 732 THR A C 1
ATOM 5630 O O . THR A 1 732 ? -11.482 -42.813 19.730 1.00 70.62 732 THR A O 1
ATOM 5633 N N . GLY A 1 733 ? -9.960 -43.619 18.286 1.00 71.69 733 GLY A N 1
ATOM 5634 C CA . GLY A 1 733 ? -9.756 -44.910 18.937 1.00 71.69 733 GLY A CA 1
ATOM 5635 C C . GLY A 1 733 ? -9.147 -44.749 20.318 1.00 71.69 733 GLY A C 1
ATOM 5636 O O . GLY A 1 733 ? -9.729 -45.247 21.268 1.00 71.69 733 GLY A O 1
ATOM 5637 N N . LEU A 1 734 ? -8.076 -43.964 20.466 1.00 66.81 734 LEU A N 1
ATOM 5638 C CA . LEU A 1 734 ? -7.430 -43.745 21.765 1.00 66.81 734 LEU A CA 1
ATOM 5639 C C . LEU A 1 734 ? -8.376 -43.136 22.831 1.00 66.81 734 LEU A C 1
ATOM 5641 O O . LEU A 1 734 ? -8.521 -43.736 23.893 1.00 66.81 734 LEU A O 1
ATOM 5645 N N . PRO A 1 735 ? -9.104 -42.022 22.595 1.00 68.56 735 PRO A N 1
ATOM 5646 C CA . PRO A 1 735 ? -10.054 -41.506 23.584 1.00 68.56 735 PRO A CA 1
ATOM 5647 C C . PRO A 1 735 ? -11.305 -42.377 23.759 1.00 68.56 735 PRO A C 1
ATOM 5649 O O . PRO A 1 735 ? -11.879 -42.372 24.844 1.00 68.56 735 PRO A O 1
ATOM 5652 N N . ARG A 1 736 ? -11.750 -43.132 22.742 1.00 70.31 736 ARG A N 1
ATOM 5653 C CA . ARG A 1 736 ? -12.838 -44.117 22.909 1.00 70.31 736 ARG A CA 1
ATOM 5654 C C . ARG A 1 736 ? -12.394 -45.312 23.751 1.00 70.31 736 ARG A C 1
ATOM 5656 O O . ARG A 1 736 ? -13.162 -45.747 24.598 1.00 70.31 736 ARG A O 1
ATOM 5663 N N . LEU A 1 737 ? -11.160 -45.778 23.571 1.00 71.38 737 LEU A N 1
ATOM 5664 C CA . LEU A 1 737 ? -10.524 -46.815 24.380 1.00 71.38 737 LEU A CA 1
ATOM 5665 C C . LEU A 1 737 ? -10.372 -46.336 25.829 1.00 71.38 737 LEU A C 1
ATOM 5667 O O . LEU A 1 737 ? -10.815 -47.028 26.738 1.00 71.38 737 LEU A O 1
ATOM 5671 N N . LEU A 1 738 ? -9.874 -45.112 26.043 1.00 68.56 738 LEU A N 1
ATOM 5672 C CA . LEU A 1 738 ? -9.773 -44.483 27.369 1.00 68.56 738 LEU A CA 1
ATOM 5673 C C . LEU A 1 738 ? -11.138 -44.270 28.045 1.00 68.56 738 LEU A C 1
ATOM 5675 O O . LEU A 1 738 ? -11.227 -44.256 29.268 1.00 68.56 738 LEU A O 1
ATOM 5679 N N . ARG A 1 739 ? -12.214 -44.121 27.262 1.00 71.00 739 ARG A N 1
ATOM 5680 C CA . ARG A 1 739 ? -13.597 -44.032 27.757 1.00 71.00 739 ARG A CA 1
ATOM 5681 C C . ARG A 1 739 ? -14.311 -45.382 27.804 1.00 71.00 739 ARG A C 1
ATOM 5683 O O . ARG A 1 739 ? -15.466 -45.395 28.216 1.00 71.00 739 ARG A O 1
ATOM 5690 N N . SER A 1 740 ? -13.708 -46.489 27.382 1.00 77.56 740 SER A N 1
ATOM 5691 C CA . SER A 1 740 ? -14.360 -47.803 27.437 1.00 77.56 740 SER A CA 1
ATOM 5692 C C . SER A 1 740 ? -14.593 -48.221 28.894 1.00 77.56 740 SER A C 1
ATOM 5694 O O . SER A 1 740 ? -13.811 -47.855 29.769 1.00 77.56 740 SER A O 1
ATOM 5696 N N . ALA A 1 741 ? -15.672 -48.959 29.173 1.00 73.75 741 ALA A N 1
ATOM 5697 C CA . ALA A 1 741 ? -16.038 -49.376 30.530 1.00 73.75 741 ALA A CA 1
ATOM 5698 C C . ALA A 1 741 ? -14.886 -50.020 31.342 1.00 73.75 741 ALA A C 1
ATOM 5700 O O . ALA A 1 741 ? -14.688 -49.585 32.476 1.00 73.75 741 ALA A O 1
ATOM 5701 N N . PRO A 1 742 ? -14.071 -50.954 30.803 1.00 78.62 742 PRO A N 1
ATOM 5702 C CA . PRO A 1 742 ? -12.976 -51.555 31.572 1.00 78.62 742 PRO A CA 1
ATOM 5703 C C . PRO A 1 742 ? -11.839 -50.567 31.871 1.00 78.62 742 PRO A C 1
ATOM 5705 O O . PRO A 1 742 ? -11.282 -50.569 32.967 1.00 78.62 742 PRO A O 1
ATOM 5708 N N . VAL A 1 743 ? -11.513 -49.678 30.927 1.00 76.56 743 VAL A N 1
ATOM 5709 C CA . VAL A 1 743 ? -10.454 -48.677 31.120 1.00 76.56 743 VAL A CA 1
ATOM 5710 C C . VAL A 1 743 ? -10.920 -47.570 32.058 1.00 76.56 743 VAL A C 1
ATOM 5712 O O . VAL A 1 743 ? -10.168 -47.151 32.929 1.00 76.56 743 VAL A O 1
ATOM 5715 N N . ARG A 1 744 ? -12.175 -47.132 31.949 1.00 73.12 744 ARG A N 1
ATOM 5716 C CA . ARG A 1 744 ? -12.770 -46.153 32.862 1.00 73.12 744 ARG A CA 1
ATOM 5717 C C . ARG A 1 744 ? -12.851 -46.699 34.288 1.00 73.12 744 ARG A C 1
ATOM 5719 O O . ARG A 1 744 ? -12.431 -46.013 35.210 1.00 73.12 744 ARG A O 1
ATOM 5726 N N . TRP A 1 745 ? -13.282 -47.951 34.448 1.00 79.81 745 TRP A N 1
ATOM 5727 C CA . TRP A 1 745 ? -13.276 -48.663 35.729 1.00 79.81 745 TRP A CA 1
ATOM 5728 C C . TRP A 1 745 ? -11.875 -48.713 36.362 1.00 79.81 745 TRP A C 1
ATOM 5730 O O . TRP A 1 745 ? -11.725 -48.499 37.564 1.00 79.81 745 TRP A O 1
ATOM 5740 N N . LEU A 1 746 ? -10.828 -48.912 35.553 1.00 78.81 746 LEU A N 1
ATOM 5741 C CA . LEU A 1 746 ? -9.438 -48.857 36.013 1.00 78.81 746 LEU A CA 1
ATOM 5742 C C . LEU A 1 746 ? -8.999 -47.426 36.381 1.00 78.81 746 LEU A C 1
ATOM 5744 O O . LEU A 1 746 ? -8.416 -47.223 37.444 1.00 78.81 746 LEU A O 1
ATOM 5748 N N . LEU A 1 747 ? -9.303 -46.435 35.536 1.00 71.50 747 LEU A N 1
ATOM 5749 C CA . LEU A 1 747 ? -8.969 -45.016 35.735 1.00 71.50 747 LEU A CA 1
ATOM 5750 C C . LEU A 1 747 ? -9.704 -44.385 36.934 1.00 71.50 747 LEU A C 1
ATOM 5752 O O . LEU A 1 747 ? -9.228 -43.405 37.512 1.00 71.50 747 LEU A O 1
ATOM 5756 N N . GLU A 1 748 ? -10.854 -44.935 37.327 1.00 75.12 748 GLU A N 1
ATOM 5757 C CA . GLU A 1 748 ? -11.647 -44.451 38.456 1.00 75.12 748 GLU A CA 1
ATOM 5758 C C . GLU A 1 748 ? -11.163 -44.958 39.821 1.00 75.12 748 GLU A C 1
ATOM 5760 O O . GLU A 1 748 ? -11.510 -44.351 40.838 1.00 75.12 748 GLU A O 1
ATOM 5765 N N . ARG A 1 749 ? -10.308 -45.992 39.872 1.00 82.25 749 ARG A N 1
ATOM 5766 C CA . ARG A 1 749 ? -9.722 -46.468 41.134 1.00 82.25 749 ARG A CA 1
ATOM 5767 C C . ARG A 1 749 ? -8.923 -45.353 41.812 1.00 82.25 749 ARG A C 1
ATOM 5769 O O . ARG A 1 749 ? -8.076 -44.719 41.183 1.00 82.25 749 ARG A O 1
ATOM 5776 N N . ARG A 1 750 ? -9.126 -45.166 43.126 1.00 71.38 750 ARG A N 1
ATOM 5777 C CA . ARG A 1 750 ? -8.420 -44.154 43.946 1.00 71.38 750 ARG A CA 1
ATOM 5778 C C . ARG A 1 750 ? -6.905 -44.180 43.742 1.00 71.38 750 ARG A C 1
ATOM 5780 O O . ARG A 1 750 ? -6.317 -43.118 43.588 1.00 71.38 750 ARG A O 1
ATOM 5787 N N . LEU A 1 751 ? -6.302 -45.370 43.680 1.00 76.19 751 LEU A N 1
ATOM 5788 C CA . LEU A 1 751 ? -4.866 -45.534 43.435 1.00 76.19 751 LEU A CA 1
ATOM 5789 C C . LEU A 1 751 ? -4.450 -45.016 42.055 1.00 76.19 751 LEU A C 1
ATOM 5791 O O . LEU A 1 751 ? -3.525 -44.223 41.959 1.00 76.19 751 LEU A O 1
ATOM 5795 N N . VAL A 1 752 ? -5.166 -45.395 40.996 1.00 76.06 752 VAL A N 1
ATOM 5796 C CA . VAL A 1 752 ? -4.847 -44.996 39.616 1.00 76.06 752 VAL A CA 1
ATOM 5797 C C . VAL A 1 752 ? -5.064 -43.496 39.417 1.00 76.06 752 VAL A C 1
ATOM 5799 O O . VAL A 1 752 ? -4.231 -42.823 38.815 1.00 76.06 752 VAL A O 1
ATOM 5802 N N . ARG A 1 753 ? -6.129 -42.935 39.997 1.00 75.38 753 ARG A N 1
ATOM 5803 C CA . ARG A 1 753 ? -6.405 -41.494 39.972 1.00 75.38 753 ARG A CA 1
ATOM 5804 C C . ARG A 1 753 ? -5.379 -40.690 40.775 1.00 75.38 753 ARG A C 1
ATOM 5806 O O . ARG A 1 753 ? -4.983 -39.617 40.329 1.00 75.38 753 ARG A O 1
ATOM 5813 N N . ALA A 1 754 ? -4.923 -41.208 41.916 1.00 73.69 754 ALA A N 1
ATOM 5814 C CA . ALA A 1 754 ? -3.850 -40.602 42.701 1.00 73.69 754 ALA A CA 1
ATOM 5815 C C . ALA A 1 754 ? -2.502 -40.656 41.965 1.00 73.69 754 ALA A C 1
ATOM 5817 O O . ALA A 1 754 ? -1.764 -39.680 41.989 1.00 73.69 754 ALA A O 1
ATOM 5818 N N . LEU A 1 755 ? -2.209 -41.739 41.242 1.00 76.19 755 LEU A N 1
ATOM 5819 C CA . LEU A 1 755 ? -0.973 -41.894 40.465 1.00 76.19 755 LEU A CA 1
ATOM 5820 C C . LEU A 1 755 ? -0.973 -41.002 39.210 1.00 76.19 755 LEU A C 1
ATOM 5822 O O . LEU A 1 755 ? -0.007 -40.290 38.937 1.00 76.19 755 LEU A O 1
ATOM 5826 N N . LEU A 1 756 ? -2.093 -40.956 38.484 1.00 74.19 756 LEU A N 1
ATOM 5827 C CA . LEU A 1 756 ? -2.282 -40.068 37.332 1.00 74.19 756 LEU A CA 1
ATOM 5828 C C . LEU A 1 756 ? -2.295 -38.592 37.740 1.00 74.19 756 LEU A C 1
ATOM 5830 O O . LEU A 1 756 ? -1.663 -37.757 37.094 1.00 74.19 756 LEU A O 1
ATOM 5834 N N . GLY A 1 757 ? -3.006 -38.268 38.820 1.00 70.19 757 GLY A N 1
ATOM 5835 C CA . GLY A 1 757 ? -3.118 -36.914 39.346 1.00 70.19 757 GLY A CA 1
ATOM 5836 C C . GLY A 1 757 ? -1.855 -36.435 40.057 1.00 70.19 757 GLY A C 1
ATOM 5837 O O . GLY A 1 757 ? -1.551 -35.251 39.968 1.00 70.19 757 GLY A O 1
ATOM 5838 N N . GLY A 1 758 ? -1.123 -37.323 40.727 1.00 75.94 758 GLY A N 1
ATOM 5839 C CA . GLY A 1 758 ? 0.059 -37.001 41.524 1.00 75.94 758 GLY A CA 1
ATOM 5840 C C . GLY A 1 758 ? 1.371 -37.054 40.749 1.00 75.94 758 GLY A C 1
ATOM 5841 O O . GLY A 1 758 ? 2.245 -36.251 41.034 1.00 75.94 758 GLY A O 1
ATOM 5842 N N . ILE A 1 759 ? 1.507 -37.935 39.748 1.00 77.31 759 ILE A N 1
ATOM 5843 C CA . ILE A 1 759 ? 2.771 -38.142 39.014 1.00 77.31 759 ILE A CA 1
ATOM 5844 C C . ILE A 1 759 ? 2.637 -37.743 37.544 1.00 77.31 759 ILE A C 1
ATOM 5846 O O . ILE A 1 759 ? 3.407 -36.921 37.048 1.00 77.31 759 ILE A O 1
ATOM 5850 N N . LEU A 1 760 ? 1.635 -38.274 36.837 1.00 79.25 760 LEU A N 1
ATOM 5851 C CA . LEU A 1 760 ? 1.552 -38.104 35.382 1.00 79.25 760 LEU A CA 1
ATOM 5852 C C . LEU A 1 760 ? 1.209 -36.661 34.974 1.00 79.25 760 LEU A C 1
ATOM 5854 O O . LEU A 1 760 ? 1.837 -36.098 34.079 1.00 79.25 760 LEU A O 1
ATOM 5858 N N . ALA A 1 761 ? 0.239 -36.035 35.641 1.00 78.69 761 ALA A N 1
ATOM 5859 C CA . ALA A 1 761 ? -0.169 -34.668 35.328 1.00 78.69 761 ALA A CA 1
ATOM 5860 C C . ALA A 1 761 ? 0.968 -33.636 35.530 1.00 78.69 761 ALA A C 1
ATOM 5862 O O . ALA A 1 761 ? 1.224 -32.878 34.594 1.00 78.69 761 ALA A O 1
ATOM 5863 N N . PRO A 1 762 ? 1.721 -33.623 36.650 1.00 83.19 762 PRO A N 1
ATOM 5864 C CA . PRO A 1 762 ? 2.898 -32.763 36.785 1.00 83.19 762 PRO A CA 1
ATOM 5865 C C . PRO A 1 762 ? 3.966 -33.037 35.720 1.00 83.19 762 PRO A C 1
ATOM 5867 O O . PRO A 1 762 ? 4.406 -32.098 35.062 1.00 83.19 762 PRO A O 1
ATOM 5870 N N . VAL A 1 763 ? 4.316 -34.305 35.459 1.00 84.25 763 VAL A N 1
ATOM 5871 C CA . VAL A 1 763 ? 5.296 -34.642 34.409 1.00 84.25 763 VAL A CA 1
ATOM 5872 C C . VAL A 1 763 ? 4.862 -34.083 33.055 1.00 84.25 763 VAL A C 1
ATOM 5874 O O . VAL A 1 763 ? 5.656 -33.434 32.388 1.00 84.25 763 VAL A O 1
ATOM 5877 N N . THR A 1 764 ? 3.603 -34.268 32.648 1.00 81.88 764 THR A N 1
ATOM 5878 C CA . THR A 1 764 ? 3.123 -33.768 31.344 1.00 81.88 764 THR A CA 1
ATOM 5879 C C . THR A 1 764 ? 3.135 -32.240 31.240 1.00 81.88 764 THR A C 1
ATOM 5881 O O . THR A 1 764 ? 3.526 -31.706 30.201 1.00 81.88 764 THR A O 1
ATOM 5884 N N . ILE A 1 765 ? 2.761 -31.532 32.313 1.00 83.44 765 ILE A N 1
ATOM 5885 C CA . ILE A 1 765 ? 2.754 -30.062 32.361 1.00 83.44 765 ILE A CA 1
ATOM 5886 C C . ILE A 1 765 ? 4.181 -29.505 32.292 1.00 83.44 765 ILE A C 1
ATOM 5888 O O . ILE A 1 765 ? 4.419 -28.549 31.559 1.00 83.44 765 ILE A O 1
ATOM 5892 N N . GLY A 1 766 ? 5.134 -30.100 33.016 1.00 83.62 766 GLY A N 1
ATOM 5893 C CA . GLY A 1 766 ? 6.528 -29.654 33.004 1.00 83.62 766 GLY A CA 1
ATOM 5894 C C . GLY A 1 766 ? 7.345 -30.151 31.808 1.00 83.62 766 GLY A C 1
ATOM 5895 O O . GLY A 1 766 ? 8.306 -29.493 31.422 1.00 83.62 766 GLY A O 1
ATOM 5896 N N . LEU A 1 767 ? 6.952 -31.253 31.160 1.00 84.62 767 LEU A N 1
ATOM 5897 C CA . LEU A 1 767 ? 7.629 -31.756 29.959 1.00 84.62 767 LEU A CA 1
ATOM 5898 C C . LEU A 1 767 ? 7.354 -30.865 28.744 1.00 84.62 767 LEU A C 1
ATOM 5900 O O . LEU A 1 767 ? 8.241 -30.664 27.922 1.00 84.62 767 LEU A O 1
ATOM 5904 N N . LEU A 1 768 ? 6.151 -30.291 28.644 1.00 82.62 768 LEU A N 1
ATOM 5905 C CA . LEU A 1 768 ? 5.752 -29.427 27.531 1.00 82.62 768 LEU A CA 1
ATOM 5906 C C . LEU A 1 768 ? 6.721 -28.242 27.278 1.00 82.62 768 LEU A C 1
ATOM 5908 O O . LEU A 1 768 ? 7.131 -28.074 26.128 1.00 82.62 768 LEU A O 1
ATOM 5912 N N . PRO A 1 769 ? 7.145 -27.447 28.285 1.00 78.25 769 PRO A N 1
ATOM 5913 C CA . PRO A 1 769 ? 8.145 -26.390 28.100 1.00 78.25 769 PRO A CA 1
ATOM 5914 C C . PRO A 1 769 ? 9.586 -26.904 27.946 1.00 78.25 769 PRO A C 1
ATOM 5916 O O . PRO A 1 769 ? 10.415 -26.195 27.381 1.00 78.25 769 PRO A O 1
ATOM 5919 N N . LEU A 1 770 ? 9.901 -28.118 28.416 1.00 83.38 770 LEU A N 1
ATOM 5920 C CA . LEU A 1 770 ? 11.244 -28.709 28.306 1.00 83.38 770 LEU A CA 1
ATOM 5921 C C . LEU A 1 770 ? 11.478 -29.426 26.968 1.00 83.38 770 LEU A C 1
ATOM 5923 O O . LEU A 1 770 ? 12.623 -29.627 26.569 1.00 83.38 770 LEU A O 1
ATOM 5927 N N . LEU A 1 771 ? 10.409 -29.768 26.247 1.00 78.88 771 LEU A N 1
ATOM 5928 C CA . LEU A 1 771 ? 10.449 -30.507 24.986 1.00 78.88 771 LEU A CA 1
ATOM 5929 C C . LEU A 1 771 ? 11.317 -29.848 23.890 1.00 78.88 771 LEU A C 1
ATOM 5931 O O . LEU A 1 771 ? 12.086 -30.569 23.257 1.00 78.88 771 LEU A O 1
ATOM 5935 N N . PRO A 1 772 ? 11.296 -28.515 23.669 1.00 76.38 772 PRO A N 1
ATOM 5936 C CA . PRO A 1 772 ? 12.170 -27.865 22.688 1.00 76.38 772 PRO A CA 1
ATOM 5937 C C . PRO A 1 772 ? 13.656 -27.980 23.053 1.00 76.38 772 PRO A C 1
ATOM 5939 O O . PRO A 1 772 ? 14.487 -28.198 22.176 1.00 76.38 772 PRO A O 1
ATOM 5942 N N . LEU A 1 773 ? 13.981 -27.869 24.345 1.00 78.12 773 LEU A N 1
ATOM 5943 C CA . LEU A 1 773 ? 15.339 -28.020 24.874 1.00 78.12 773 LEU A CA 1
ATOM 5944 C C . LEU A 1 773 ? 15.824 -29.466 24.752 1.00 78.12 773 LEU A C 1
ATOM 5946 O O . LEU A 1 773 ? 16.950 -29.692 24.321 1.00 78.12 773 LEU A O 1
ATOM 5950 N N . ALA A 1 774 ? 14.960 -30.437 25.054 1.00 74.50 774 ALA A N 1
ATOM 5951 C CA . ALA A 1 774 ? 15.264 -31.855 24.899 1.00 74.50 774 ALA A CA 1
ATOM 5952 C C . ALA A 1 774 ? 15.498 -32.239 23.425 1.00 74.50 774 ALA A C 1
ATOM 5954 O O . ALA A 1 774 ? 16.443 -32.963 23.119 1.00 74.50 774 ALA A O 1
ATOM 5955 N N . VAL A 1 775 ? 14.685 -31.712 22.497 1.00 74.19 775 VAL A N 1
ATOM 5956 C CA . VAL A 1 775 ? 14.851 -31.932 21.047 1.00 74.19 775 VAL A CA 1
ATOM 5957 C C . VAL A 1 775 ? 16.121 -31.262 20.519 1.00 74.19 775 VAL A C 1
ATOM 5959 O O . VAL A 1 775 ? 16.860 -31.880 19.756 1.00 74.19 775 VAL A O 1
ATOM 5962 N N . LEU A 1 776 ? 16.406 -30.023 20.931 1.00 73.56 776 LEU A N 1
ATOM 5963 C CA . LEU A 1 776 ? 17.630 -29.317 20.543 1.00 73.56 776 LEU A CA 1
ATOM 5964 C C . LEU A 1 776 ? 18.879 -30.048 21.053 1.00 73.56 776 LEU A C 1
ATOM 5966 O O . LEU A 1 776 ? 19.824 -30.242 20.296 1.00 73.56 776 LEU A O 1
ATOM 5970 N N . TRP A 1 777 ? 18.859 -30.506 22.306 1.00 72.38 777 TRP A N 1
ATOM 5971 C CA . TRP A 1 777 ? 19.943 -31.287 22.898 1.00 72.38 777 TRP A CA 1
ATOM 5972 C C . TRP A 1 777 ? 20.199 -32.590 22.129 1.00 72.38 777 TRP A C 1
ATOM 5974 O O . TRP A 1 777 ? 21.345 -32.893 21.798 1.00 72.38 777 TRP A O 1
ATOM 5984 N N . PHE A 1 778 ? 19.134 -33.320 21.775 1.00 70.56 778 PHE A N 1
ATOM 5985 C CA . PHE A 1 778 ? 19.221 -34.552 20.984 1.00 70.56 778 PHE A CA 1
ATOM 5986 C C . PHE A 1 778 ? 19.814 -34.320 19.584 1.00 70.56 778 PHE A C 1
ATOM 5988 O O . PHE A 1 778 ? 20.624 -35.116 19.118 1.00 70.56 778 PHE A O 1
ATOM 5995 N N . LEU A 1 779 ? 19.451 -33.216 18.923 1.00 64.94 779 LEU A N 1
ATOM 5996 C CA . LEU A 1 779 ? 19.975 -32.862 17.599 1.00 64.94 779 LEU A CA 1
ATOM 5997 C C . LEU A 1 779 ? 21.447 -32.421 17.627 1.00 64.94 779 LEU A C 1
ATOM 5999 O O . LEU A 1 779 ? 22.162 -32.648 16.655 1.00 64.94 779 LEU A O 1
ATOM 6003 N N . VAL A 1 780 ? 21.895 -31.783 18.713 1.00 72.25 780 VAL A N 1
ATOM 6004 C CA . VAL A 1 780 ? 23.277 -31.289 18.871 1.00 72.25 780 VAL A CA 1
ATOM 6005 C C . VAL A 1 780 ? 24.231 -32.391 19.342 1.00 72.25 780 VAL A C 1
ATOM 6007 O O . VAL A 1 780 ? 25.420 -32.336 19.038 1.00 72.25 780 VAL A O 1
ATOM 6010 N N . THR A 1 781 ? 23.728 -33.412 20.043 1.00 67.06 781 THR A N 1
ATOM 6011 C CA . THR A 1 781 ? 24.535 -34.531 20.562 1.00 67.06 781 THR A CA 1
ATOM 6012 C C . THR A 1 781 ? 24.047 -35.897 20.052 1.00 67.06 781 THR A C 1
ATOM 6014 O O . THR A 1 781 ? 23.625 -36.750 20.839 1.00 67.06 781 THR A O 1
ATOM 6017 N N . PRO A 1 782 ? 24.094 -36.150 18.727 1.00 55.28 782 PRO A N 1
ATOM 6018 C CA . PRO A 1 782 ? 23.723 -37.448 18.180 1.00 55.28 782 PRO A CA 1
ATOM 6019 C C . PRO A 1 782 ? 24.732 -38.511 18.648 1.00 55.28 782 PRO A C 1
ATOM 6021 O O . PRO A 1 782 ? 25.855 -38.570 18.158 1.00 55.28 782 PRO A O 1
ATOM 6024 N N . GLY A 1 783 ? 24.341 -39.331 19.632 1.00 61.66 783 GLY A N 1
ATOM 6025 C CA . GLY A 1 783 ? 25.123 -40.487 20.100 1.00 61.66 783 GLY A CA 1
ATOM 6026 C C . GLY A 1 783 ? 25.280 -40.656 21.618 1.00 61.66 783 GLY A C 1
ATOM 6027 O O . GLY A 1 783 ? 25.689 -41.726 22.050 1.00 61.66 783 GLY A O 1
ATOM 6028 N N . THR A 1 784 ? 24.918 -39.673 22.453 1.00 59.03 784 THR A N 1
ATOM 6029 C CA . THR A 1 784 ? 25.138 -39.725 23.924 1.00 59.03 784 THR A CA 1
ATOM 6030 C C . THR A 1 784 ? 23.892 -40.083 24.752 1.00 59.03 784 THR A C 1
ATOM 6032 O O . THR A 1 784 ? 23.880 -39.952 25.978 1.00 59.03 784 THR A O 1
ATOM 6035 N N . SER A 1 785 ? 22.817 -40.556 24.116 1.00 60.00 785 SER A N 1
ATOM 6036 C CA . SER A 1 785 ? 21.500 -40.740 24.753 1.00 60.00 785 SER A CA 1
ATOM 6037 C C . SER A 1 785 ? 21.371 -42.014 25.611 1.00 60.00 785 SER A C 1
ATOM 6039 O O . SER A 1 785 ? 20.613 -42.927 25.305 1.00 60.00 785 SER A O 1
ATOM 6041 N N . GLY A 1 786 ? 22.089 -42.073 26.736 1.00 68.44 786 GLY A N 1
ATOM 6042 C CA . GLY A 1 786 ? 21.884 -43.106 27.764 1.00 68.44 786 GLY A CA 1
ATOM 6043 C C . GLY A 1 786 ? 20.588 -42.906 28.584 1.00 68.44 786 GLY A C 1
ATOM 6044 O O . GLY A 1 786 ? 20.128 -41.767 28.721 1.00 68.44 786 GLY A O 1
ATOM 6045 N N . PRO A 1 787 ? 20.019 -43.968 29.196 1.00 70.88 787 PRO A N 1
ATOM 6046 C CA . PRO A 1 787 ? 18.755 -43.918 29.951 1.00 70.88 787 PRO A CA 1
ATOM 6047 C C . PRO A 1 787 ? 18.760 -42.931 31.133 1.00 70.88 787 PRO A C 1
ATOM 6049 O O . PRO A 1 787 ? 17.718 -42.365 31.459 1.00 70.88 787 PRO A O 1
ATOM 6052 N N . ALA A 1 788 ? 19.928 -42.650 31.721 1.00 73.88 788 ALA A N 1
ATOM 6053 C CA . ALA A 1 788 ? 20.099 -41.686 32.813 1.00 73.88 788 ALA A CA 1
ATOM 6054 C C . ALA A 1 788 ? 19.762 -40.226 32.431 1.00 73.88 788 ALA A C 1
ATOM 6056 O O . ALA A 1 788 ? 19.410 -39.413 33.283 1.00 73.88 788 ALA A O 1
ATOM 6057 N N . HIS A 1 789 ? 19.839 -39.870 31.147 1.00 73.12 789 HIS A N 1
ATOM 6058 C CA . HIS A 1 789 ? 19.509 -38.516 30.693 1.00 73.12 789 HIS A CA 1
ATOM 6059 C C . HIS A 1 789 ? 17.996 -38.310 30.606 1.00 73.12 789 HIS A C 1
ATOM 6061 O O . HIS A 1 789 ? 17.475 -37.268 31.000 1.00 73.12 789 HIS A O 1
ATOM 6067 N N . TRP A 1 790 ? 17.269 -39.330 30.142 1.00 74.69 790 TRP A N 1
ATOM 6068 C CA . TRP A 1 790 ? 15.810 -39.294 30.091 1.00 74.69 790 TRP A CA 1
ATOM 6069 C C . TRP A 1 790 ? 15.194 -39.263 31.488 1.00 74.69 790 TRP A C 1
ATOM 6071 O O . TRP A 1 790 ? 14.215 -38.549 31.697 1.00 74.69 790 TRP A O 1
ATOM 6081 N N . THR A 1 791 ? 15.789 -39.951 32.467 1.00 80.62 791 THR A N 1
ATOM 6082 C CA . THR A 1 791 ? 15.345 -39.860 33.866 1.00 80.62 791 THR A CA 1
ATOM 6083 C C . THR A 1 791 ? 15.571 -38.463 34.446 1.00 80.62 791 THR A C 1
ATOM 6085 O O . THR A 1 791 ? 14.675 -37.951 35.114 1.00 80.62 791 THR A O 1
ATOM 6088 N N . ALA A 1 792 ? 16.688 -37.797 34.132 1.00 80.25 792 ALA A N 1
ATOM 6089 C CA . ALA A 1 792 ? 16.933 -36.411 34.540 1.00 80.25 792 ALA A CA 1
ATOM 6090 C C . ALA A 1 792 ? 15.924 -35.425 33.918 1.00 80.25 792 ALA A C 1
ATOM 6092 O O . ALA A 1 792 ? 15.377 -34.575 34.621 1.00 80.25 792 ALA A O 1
ATOM 6093 N N . VAL A 1 793 ? 15.612 -35.571 32.624 1.00 82.19 793 VAL A N 1
ATOM 6094 C CA . VAL A 1 793 ? 14.589 -34.757 31.939 1.00 82.19 793 VAL A CA 1
ATOM 6095 C C . VAL A 1 793 ? 13.202 -34.983 32.545 1.00 82.19 793 VAL A C 1
ATOM 6097 O O . VAL A 1 793 ? 12.476 -34.020 32.784 1.00 82.19 793 VAL A O 1
ATOM 6100 N N . LEU A 1 794 ? 12.836 -36.234 32.841 1.00 82.38 794 LEU A N 1
ATOM 6101 C CA . LEU A 1 794 ? 11.555 -36.572 33.470 1.00 82.38 794 LEU A CA 1
ATOM 6102 C C . LEU A 1 794 ? 11.464 -36.072 34.920 1.00 82.38 794 LEU A C 1
ATOM 6104 O O . LEU A 1 794 ? 10.410 -35.580 35.322 1.00 82.38 794 LEU A O 1
ATOM 6108 N N . ALA A 1 795 ? 12.552 -36.140 35.692 1.00 84.94 795 ALA A N 1
ATOM 6109 C CA . ALA A 1 795 ? 12.614 -35.615 37.057 1.00 84.94 795 ALA A CA 1
ATOM 6110 C C . ALA A 1 795 ? 12.497 -34.084 37.083 1.00 84.94 795 ALA A C 1
ATOM 6112 O O . ALA A 1 795 ? 11.742 -33.524 37.881 1.00 84.94 795 ALA A O 1
ATOM 6113 N N . LEU A 1 796 ? 13.183 -33.403 36.162 1.00 86.38 796 LEU A N 1
ATOM 6114 C CA . LEU A 1 796 ? 13.076 -31.957 35.992 1.00 86.38 796 LEU A CA 1
ATOM 6115 C C . LEU A 1 796 ? 11.670 -31.549 35.531 1.00 86.38 796 LEU A C 1
ATOM 6117 O O . LEU A 1 796 ? 11.106 -30.589 36.054 1.00 86.38 796 LEU A O 1
ATOM 6121 N N . ALA A 1 797 ? 11.073 -32.306 34.606 1.00 86.69 797 ALA A N 1
ATOM 6122 C CA . ALA A 1 797 ? 9.692 -32.114 34.174 1.00 86.69 797 ALA A CA 1
ATOM 6123 C C . ALA A 1 797 ? 8.702 -32.290 35.334 1.00 86.69 797 ALA A C 1
ATOM 6125 O O . ALA A 1 797 ? 7.800 -31.473 35.495 1.00 86.69 797 ALA A O 1
ATOM 6126 N N . TYR A 1 798 ? 8.890 -33.302 36.183 1.00 88.12 798 TYR A N 1
ATOM 6127 C CA . TYR A 1 798 ? 8.072 -33.491 37.378 1.00 88.12 798 TYR A CA 1
ATOM 6128 C C . TYR A 1 798 ? 8.179 -32.295 38.335 1.00 88.12 798 TYR A C 1
ATOM 6130 O O . TYR A 1 798 ? 7.158 -31.718 38.703 1.00 88.12 798 TYR A O 1
ATOM 6138 N N . ALA A 1 799 ? 9.400 -31.872 38.680 1.00 87.31 799 ALA A N 1
ATOM 6139 C CA . ALA A 1 799 ? 9.645 -30.764 39.606 1.00 87.31 799 ALA A CA 1
ATOM 6140 C C . ALA A 1 799 ? 9.126 -29.410 39.084 1.00 87.31 799 ALA A C 1
ATOM 6142 O O . ALA A 1 799 ? 8.588 -28.597 39.840 1.00 87.31 799 ALA A O 1
ATOM 6143 N N . LEU A 1 800 ? 9.272 -29.156 37.782 1.00 86.50 800 LEU A N 1
ATOM 6144 C CA . LEU A 1 800 ? 8.742 -27.954 37.145 1.00 86.50 800 LEU A CA 1
ATOM 6145 C C . LEU A 1 800 ? 7.208 -27.987 37.095 1.00 86.50 800 LEU A C 1
ATOM 6147 O O . LEU A 1 800 ? 6.550 -26.987 37.381 1.00 86.50 800 LEU A O 1
ATOM 6151 N N . GLY A 1 801 ? 6.636 -29.145 36.768 1.00 85.75 801 GLY A N 1
ATOM 6152 C CA . GLY A 1 801 ? 5.197 -29.346 36.689 1.00 85.75 801 GLY A CA 1
ATOM 6153 C C . GLY A 1 801 ? 4.473 -29.231 38.028 1.00 85.75 801 GLY A C 1
ATOM 6154 O O . GLY A 1 801 ? 3.394 -28.642 38.072 1.00 85.75 801 GLY A O 1
ATOM 6155 N N . THR A 1 802 ? 5.058 -29.731 39.122 1.00 84.94 802 THR A N 1
ATOM 6156 C CA . THR A 1 802 ? 4.500 -29.568 40.478 1.00 84.94 802 THR A CA 1
ATOM 6157 C C . THR A 1 802 ? 4.518 -28.100 40.898 1.00 84.94 802 THR A C 1
ATOM 6159 O O . THR A 1 802 ? 3.491 -27.571 41.317 1.00 84.94 802 THR A O 1
ATOM 6162 N N . ARG A 1 803 ? 5.625 -27.378 40.667 1.00 84.75 803 ARG A N 1
ATOM 6163 C CA . ARG A 1 803 ? 5.689 -25.927 40.928 1.00 84.75 803 ARG A CA 1
ATOM 6164 C C . ARG A 1 803 ? 4.664 -25.127 40.129 1.00 84.75 803 ARG A C 1
ATOM 6166 O O . ARG A 1 803 ? 4.006 -24.253 40.694 1.00 84.75 803 ARG A O 1
ATOM 6173 N N . LEU A 1 804 ? 4.517 -25.411 38.835 1.00 82.56 804 LEU A N 1
ATOM 6174 C CA . LEU A 1 804 ? 3.542 -24.728 37.980 1.00 82.56 804 LEU A CA 1
ATOM 6175 C C . LEU A 1 804 ? 2.097 -25.023 38.405 1.00 82.56 804 LEU A C 1
ATOM 6177 O O . LEU A 1 804 ? 1.240 -24.150 38.307 1.00 82.56 804 LEU A O 1
ATOM 6181 N N . ARG A 1 805 ? 1.819 -26.231 38.900 1.00 80.56 805 ARG A N 1
ATOM 6182 C CA . ARG A 1 805 ? 0.469 -26.646 39.285 1.00 80.56 805 ARG A CA 1
ATOM 6183 C C . ARG A 1 805 ? 0.054 -26.198 40.685 1.00 80.56 805 ARG A C 1
ATOM 6185 O O . ARG A 1 805 ? -1.109 -25.839 40.868 1.00 80.56 805 ARG A O 1
ATOM 6192 N N . ASP A 1 806 ? 0.951 -26.246 41.664 1.00 80.38 806 ASP A N 1
ATOM 6193 C CA . ASP A 1 806 ? 0.580 -26.089 43.077 1.00 80.38 806 ASP A CA 1
ATOM 6194 C C . ASP A 1 806 ? 0.764 -24.658 43.597 1.00 80.38 806 ASP A C 1
ATOM 6196 O O . ASP A 1 806 ? 0.166 -24.286 44.605 1.00 80.38 806 ASP A O 1
ATOM 6200 N N . THR A 1 807 ? 1.502 -23.806 42.877 1.00 80.69 807 THR A N 1
ATOM 6201 C CA . THR A 1 807 ? 1.647 -22.390 43.246 1.00 80.69 807 THR A CA 1
ATOM 6202 C C . THR A 1 807 ? 0.548 -21.504 42.634 1.00 80.69 807 THR A C 1
ATOM 6204 O O . THR A 1 807 ? 0.163 -21.698 41.475 1.00 80.69 807 THR A O 1
ATOM 6207 N N . PRO A 1 808 ? 0.077 -20.457 43.346 1.00 67.31 808 PRO A N 1
ATOM 6208 C CA . PRO A 1 808 ? -0.897 -19.505 42.802 1.00 67.31 808 PRO A CA 1
ATOM 6209 C C . PRO A 1 808 ? -0.385 -18.766 41.557 1.00 67.31 808 PRO A C 1
ATOM 6211 O O . PRO A 1 808 ? -1.160 -18.466 40.652 1.00 67.31 808 PRO A O 1
ATOM 6214 N N . ALA A 1 809 ? 0.919 -18.474 41.496 1.00 69.44 809 ALA A N 1
ATOM 6215 C CA . ALA A 1 809 ? 1.551 -17.823 40.349 1.00 69.44 809 ALA A CA 1
ATOM 6216 C C . ALA A 1 809 ? 1.660 -18.756 39.130 1.00 69.44 809 ALA A C 1
ATOM 6218 O O . ALA A 1 809 ? 1.389 -18.326 38.011 1.00 69.44 809 ALA A O 1
ATOM 6219 N N . GLY A 1 810 ? 1.993 -20.034 39.342 1.00 74.62 810 GLY A N 1
ATOM 6220 C CA . GLY A 1 810 ? 2.062 -21.036 38.278 1.00 74.62 810 GLY A CA 1
ATOM 6221 C C . GLY A 1 810 ? 0.701 -21.325 37.645 1.00 74.62 810 GLY A C 1
ATOM 6222 O O . GLY A 1 810 ? 0.591 -21.350 36.420 1.00 74.62 810 GLY A O 1
ATOM 6223 N N . ARG A 1 811 ? -0.365 -21.424 38.456 1.00 72.50 811 ARG A N 1
ATOM 6224 C CA . ARG A 1 811 ? -1.742 -21.557 37.943 1.00 72.50 811 ARG A CA 1
ATOM 6225 C C . ARG A 1 811 ? -2.144 -20.370 37.074 1.00 72.50 811 ARG A C 1
ATOM 6227 O O . ARG A 1 811 ? -2.652 -20.575 35.978 1.00 72.50 811 ARG A O 1
ATOM 6234 N N . ARG A 1 812 ? -1.823 -19.144 37.510 1.00 71.75 812 ARG A N 1
ATOM 6235 C CA . ARG A 1 812 ? -2.040 -17.926 36.709 1.00 71.75 812 ARG A CA 1
ATOM 6236 C C . ARG A 1 812 ? -1.315 -18.000 35.361 1.00 71.75 812 ARG A C 1
ATOM 6238 O O . ARG A 1 812 ? -1.927 -17.714 34.343 1.00 71.75 812 ARG A O 1
ATOM 6245 N N . GLN A 1 813 ? -0.059 -18.454 35.331 1.00 72.69 813 GLN A N 1
ATOM 6246 C CA . GLN A 1 813 ? 0.696 -18.614 34.080 1.00 72.69 813 GLN A CA 1
ATOM 6247 C C . GLN A 1 813 ? 0.124 -19.701 33.159 1.00 72.69 813 GLN A C 1
ATOM 6249 O O . GLN A 1 813 ? 0.103 -19.518 31.944 1.00 72.69 813 GLN A O 1
ATOM 6254 N N . LEU A 1 814 ? -0.349 -20.825 33.706 1.00 74.56 814 LEU A N 1
ATOM 6255 C CA . LEU A 1 814 ? -0.995 -21.885 32.924 1.00 74.56 814 LEU A CA 1
ATOM 6256 C C . LEU A 1 814 ? -2.330 -21.421 32.332 1.00 74.56 814 LEU A C 1
ATOM 6258 O O . LEU A 1 814 ? -2.604 -21.702 31.165 1.00 74.56 814 LEU A O 1
ATOM 6262 N N . ASP A 1 815 ? -3.122 -20.672 33.098 1.00 71.81 815 ASP A N 1
ATOM 6263 C CA . ASP A 1 815 ? -4.370 -20.073 32.622 1.00 71.81 815 ASP A CA 1
ATOM 6264 C C . ASP A 1 815 ? -4.107 -18.990 31.568 1.00 71.81 815 ASP A C 1
ATOM 6266 O O . ASP A 1 815 ? -4.797 -18.947 30.544 1.00 71.81 815 ASP A O 1
ATOM 6270 N N . ASP A 1 816 ? -3.063 -18.176 31.748 1.00 71.62 816 ASP A N 1
ATOM 6271 C CA . ASP A 1 816 ? -2.608 -17.196 30.760 1.00 71.62 816 ASP A CA 1
ATOM 6272 C C . ASP A 1 816 ? -2.136 -17.887 29.470 1.00 71.62 816 ASP A C 1
ATOM 6274 O O . ASP A 1 816 ? -2.526 -17.471 28.381 1.00 71.62 816 ASP A O 1
ATOM 6278 N N . LEU A 1 817 ? -1.378 -18.986 29.559 1.00 71.94 817 LEU A N 1
ATOM 6279 C CA . LEU A 1 817 ? -0.946 -19.791 28.408 1.00 71.94 817 LEU A CA 1
ATOM 6280 C C . LEU A 1 817 ? -2.115 -20.499 27.716 1.00 71.94 817 LEU A C 1
ATOM 6282 O O . LEU A 1 817 ? -2.163 -20.546 26.488 1.00 71.94 817 LEU A O 1
ATOM 6286 N N . ALA A 1 818 ? -3.080 -21.032 28.466 1.00 70.81 818 ALA A N 1
ATOM 6287 C CA . ALA A 1 818 ? -4.280 -21.652 27.908 1.00 70.81 818 ALA A CA 1
ATOM 6288 C C . ALA A 1 818 ? -5.174 -20.615 27.211 1.00 70.81 818 ALA A C 1
ATOM 6290 O O . ALA A 1 818 ? -5.780 -20.894 26.170 1.00 70.81 818 ALA A O 1
ATOM 6291 N N . THR A 1 819 ? -5.240 -19.404 27.763 1.00 70.00 819 THR A N 1
ATOM 6292 C CA . THR A 1 819 ? -5.953 -18.268 27.172 1.00 70.00 819 THR A CA 1
ATOM 6293 C C . THR A 1 819 ? -5.217 -17.753 25.935 1.00 70.00 819 THR A C 1
ATOM 6295 O O . THR A 1 819 ? -5.841 -17.603 24.886 1.00 70.00 819 THR A O 1
ATOM 6298 N N . ALA A 1 820 ? -3.893 -17.599 25.992 1.00 67.12 820 ALA A N 1
ATOM 6299 C CA . ALA A 1 820 ? -3.043 -17.241 24.858 1.00 67.12 820 ALA A CA 1
ATOM 6300 C C . ALA A 1 820 ? -3.088 -18.305 23.751 1.00 67.12 820 ALA A C 1
ATOM 6302 O O . ALA A 1 820 ? -3.150 -17.970 22.574 1.00 67.12 820 ALA A O 1
ATOM 6303 N N . GLY A 1 821 ? -3.144 -19.591 24.101 1.00 65.94 821 GLY A N 1
ATOM 6304 C CA . GLY A 1 821 ? -3.312 -20.698 23.162 1.00 65.94 821 GLY A CA 1
ATOM 6305 C C . GLY A 1 821 ? -4.682 -20.684 22.483 1.00 65.94 821 GLY A C 1
ATOM 6306 O O . GLY A 1 821 ? -4.772 -20.896 21.273 1.00 65.94 821 GLY A O 1
ATOM 6307 N N . ARG A 1 822 ? -5.757 -20.370 23.223 1.00 68.44 822 ARG A N 1
ATOM 6308 C CA . ARG A 1 822 ? -7.091 -20.125 22.642 1.00 68.44 822 ARG A CA 1
ATOM 6309 C C . ARG A 1 822 ? -7.078 -18.915 21.708 1.00 68.44 822 ARG A C 1
ATOM 6311 O O . ARG A 1 822 ? -7.586 -19.020 20.596 1.00 68.44 822 ARG A O 1
ATOM 6318 N N . GLN A 1 823 ? -6.434 -17.818 22.102 1.00 63.81 823 GLN A N 1
ATOM 6319 C CA . GLN A 1 823 ? -6.256 -16.632 21.259 1.00 63.81 823 GLN A CA 1
ATOM 6320 C C . GLN A 1 823 ? -5.436 -16.942 20.001 1.00 63.81 823 GLN A C 1
ATOM 6322 O O . GLN A 1 823 ? -5.824 -16.545 18.909 1.00 63.81 823 GLN A O 1
ATOM 6327 N N . PHE A 1 824 ? -4.354 -17.712 20.116 1.00 66.62 824 PHE A N 1
ATOM 6328 C CA . PHE A 1 824 ? -3.521 -18.136 18.993 1.00 66.62 824 PHE A CA 1
ATOM 6329 C C . PHE A 1 824 ? -4.286 -19.045 18.025 1.00 66.62 824 PHE A C 1
ATOM 6331 O O . PHE A 1 824 ? -4.214 -18.856 16.813 1.00 66.62 824 PHE A O 1
ATOM 6338 N N . ARG A 1 825 ? -5.096 -19.983 18.537 1.00 67.06 825 ARG A N 1
ATOM 6339 C CA . ARG A 1 825 ? -6.006 -20.794 17.707 1.00 67.06 825 ARG A CA 1
ATOM 6340 C C . ARG A 1 825 ? -7.070 -19.941 17.021 1.00 67.06 825 ARG A C 1
ATOM 6342 O O . ARG A 1 825 ? -7.388 -20.198 15.864 1.00 67.06 825 ARG A O 1
ATOM 6349 N N . GLU A 1 826 ? -7.583 -18.920 17.700 1.00 66.00 826 GLU A N 1
ATOM 6350 C CA . GLU A 1 826 ? -8.533 -17.973 17.116 1.00 66.00 826 GLU A CA 1
ATOM 6351 C C . GLU A 1 826 ? -7.881 -17.103 16.030 1.00 66.00 826 GLU A C 1
ATOM 6353 O O . GLU A 1 826 ? -8.493 -16.835 14.999 1.00 66.00 826 GLU A O 1
ATOM 6358 N N . LEU A 1 827 ? -6.616 -16.711 16.209 1.00 62.16 827 LEU A N 1
ATOM 6359 C CA . LEU A 1 827 ? -5.803 -16.043 15.186 1.00 62.16 827 LEU A CA 1
ATOM 6360 C C . LEU A 1 827 ? -5.512 -16.959 13.986 1.00 62.16 827 LEU A C 1
ATOM 6362 O O . LEU A 1 827 ? -5.445 -16.480 12.856 1.00 62.16 827 LEU A O 1
ATOM 6366 N N . LEU A 1 828 ? -5.389 -18.268 14.217 1.00 59.38 828 LEU A N 1
ATOM 6367 C CA . LEU A 1 828 ? -5.213 -19.291 13.184 1.00 59.38 828 LEU A CA 1
ATOM 6368 C C . LEU A 1 828 ? -6.511 -19.679 12.455 1.00 59.38 828 LEU A C 1
ATOM 6370 O O . LEU A 1 828 ? -6.434 -20.428 11.475 1.00 59.38 828 LEU A O 1
ATOM 6374 N N . ARG A 1 829 ? -7.700 -19.201 12.872 1.00 67.50 829 ARG A N 1
ATOM 6375 C CA . ARG A 1 829 ? -8.929 -19.422 12.085 1.00 67.50 829 ARG A CA 1
ATOM 6376 C C . ARG A 1 829 ? -8.742 -18.850 10.679 1.00 67.50 829 ARG A C 1
ATOM 6378 O O . ARG A 1 829 ? -8.197 -17.762 10.496 1.00 67.50 829 ARG A O 1
ATOM 6385 N N . GLN A 1 830 ? -9.221 -19.597 9.683 1.00 57.34 830 GLN A N 1
ATOM 6386 C CA . GLN A 1 830 ? -8.946 -19.381 8.255 1.00 57.34 830 GLN A CA 1
ATOM 6387 C C . GLN A 1 830 ? -9.222 -17.949 7.769 1.00 57.34 830 GLN A C 1
ATOM 6389 O O . GLN A 1 830 ? -8.504 -17.455 6.901 1.00 57.34 830 GLN A O 1
ATOM 6394 N N . GLU A 1 831 ? -10.208 -17.264 8.352 1.00 61.00 831 GLU A N 1
ATOM 6395 C CA . GLU A 1 831 ? -10.533 -15.878 8.003 1.00 61.00 831 GLU A CA 1
ATOM 6396 C C . GLU A 1 831 ? -9.429 -14.880 8.389 1.00 61.00 831 GLU A C 1
ATOM 6398 O O . GLU A 1 831 ? -9.163 -13.947 7.638 1.00 61.00 831 GLU A O 1
ATOM 6403 N N . ARG A 1 832 ? -8.735 -15.094 9.516 1.00 60.91 832 ARG A N 1
ATOM 6404 C CA . ARG A 1 832 ? -7.674 -14.198 10.013 1.00 60.91 832 ARG A CA 1
ATOM 6405 C C . ARG A 1 832 ? -6.292 -14.531 9.452 1.00 60.91 832 ARG A C 1
ATOM 6407 O O . ARG A 1 832 ? -5.441 -13.649 9.359 1.00 60.91 832 ARG A O 1
ATOM 6414 N N . LEU A 1 833 ? -6.069 -15.771 9.011 1.00 66.94 833 LEU A N 1
ATOM 6415 C CA . LEU A 1 833 ? -4.813 -16.168 8.365 1.00 66.94 833 LEU A CA 1
ATOM 6416 C C . LEU A 1 833 ? -4.581 -15.392 7.055 1.00 66.94 833 LEU A C 1
ATOM 6418 O O . LEU A 1 833 ? -3.471 -14.928 6.795 1.00 66.94 833 LEU A O 1
ATOM 6422 N N . ALA A 1 834 ? -5.631 -15.202 6.247 1.00 65.50 834 ALA A N 1
ATOM 6423 C CA . ALA A 1 834 ? -5.556 -14.396 5.026 1.00 65.50 834 ALA A CA 1
ATOM 6424 C C . ALA A 1 834 ? -5.145 -12.940 5.325 1.00 65.50 834 ALA A C 1
ATOM 6426 O O . ALA A 1 834 ? -4.331 -12.356 4.603 1.00 65.50 834 ALA A O 1
ATOM 6427 N N . ASP A 1 835 ? -5.637 -12.397 6.438 1.00 62.38 835 ASP A N 1
ATOM 6428 C CA . ASP A 1 835 ? -5.320 -11.053 6.918 1.00 62.38 835 ASP A CA 1
ATOM 6429 C C . ASP A 1 835 ? -3.886 -10.908 7.467 1.00 62.38 835 ASP A C 1
ATOM 6431 O O . ASP A 1 835 ? -3.363 -9.789 7.493 1.00 62.38 835 ASP A O 1
ATOM 6435 N N . LEU A 1 836 ? -3.240 -12.010 7.876 1.00 69.62 836 LEU A N 1
ATOM 6436 C CA . LEU A 1 836 ? -1.825 -12.063 8.283 1.00 69.62 836 LEU A CA 1
ATOM 6437 C C . LEU A 1 836 ? -0.874 -12.226 7.085 1.00 69.62 836 LEU A C 1
ATOM 6439 O O . LEU A 1 836 ? 0.245 -11.725 7.098 1.00 69.62 836 LEU A O 1
ATOM 6443 N N . ILE A 1 837 ? -1.314 -12.893 6.019 1.00 75.50 837 ILE A N 1
ATOM 6444 C CA . ILE A 1 837 ? -0.522 -13.090 4.793 1.00 75.50 837 ILE A CA 1
ATOM 6445 C C . ILE A 1 837 ? -0.371 -11.773 4.014 1.00 75.50 837 ILE A C 1
ATOM 6447 O O . ILE A 1 837 ? 0.706 -11.467 3.495 1.00 75.50 837 ILE A O 1
ATOM 6451 N N . ALA A 1 838 ? -1.439 -10.976 3.937 1.00 71.94 838 ALA A N 1
ATOM 6452 C CA . ALA A 1 838 ? -1.453 -9.696 3.228 1.00 71.94 838 ALA A CA 1
ATOM 6453 C C . ALA A 1 838 ? -0.330 -8.706 3.635 1.00 71.94 838 ALA A C 1
ATOM 6455 O O . ALA A 1 838 ? 0.354 -8.222 2.731 1.00 71.94 838 ALA A O 1
ATOM 6456 N N . PRO A 1 839 ? -0.074 -8.407 4.928 1.00 72.44 839 PRO A N 1
ATOM 6457 C CA . PRO A 1 839 ? 0.991 -7.488 5.336 1.00 72.44 839 PRO A CA 1
ATOM 6458 C C . PRO A 1 839 ? 2.373 -7.996 5.015 1.00 72.44 839 PRO A C 1
ATOM 6460 O O . PRO A 1 839 ? 3.219 -7.215 4.603 1.00 72.44 839 PRO A O 1
ATOM 6463 N N . VAL A 1 840 ? 2.601 -9.294 5.207 1.00 81.38 840 VAL A N 1
ATOM 6464 C CA . VAL A 1 840 ? 3.883 -9.912 4.890 1.00 81.38 840 VAL A CA 1
ATOM 6465 C C . VAL A 1 840 ? 4.157 -9.710 3.404 1.00 81.38 840 VAL A C 1
ATOM 6467 O O . VAL A 1 840 ? 5.203 -9.192 3.027 1.00 81.38 840 VAL A O 1
ATOM 6470 N N . MET A 1 841 ? 3.174 -10.006 2.552 1.00 82.06 841 MET A N 1
ATOM 6471 C CA . MET A 1 841 ? 3.300 -9.777 1.116 1.00 82.06 841 MET A CA 1
ATOM 6472 C C . MET A 1 841 ? 3.501 -8.292 0.770 1.00 82.06 841 MET A C 1
ATOM 6474 O O . MET A 1 841 ? 4.315 -7.977 -0.097 1.00 82.06 841 MET A O 1
ATOM 6478 N N . GLU A 1 842 ? 2.799 -7.370 1.434 1.00 80.06 842 GLU A N 1
ATOM 6479 C CA . GLU A 1 842 ? 2.974 -5.932 1.200 1.00 80.06 842 GLU A CA 1
ATOM 6480 C C . GLU A 1 842 ? 4.336 -5.421 1.687 1.00 80.06 842 GLU A C 1
ATOM 6482 O O . GLU A 1 842 ? 4.929 -4.574 1.025 1.00 80.06 842 GLU A O 1
ATOM 6487 N N . PHE A 1 843 ? 4.873 -5.962 2.781 1.00 84.69 843 PHE A N 1
ATOM 6488 C CA . PHE A 1 843 ? 6.216 -5.664 3.272 1.00 84.69 843 PHE A CA 1
ATOM 6489 C C . PHE A 1 843 ? 7.273 -6.020 2.220 1.00 84.69 843 PHE A C 1
ATOM 6491 O O . PHE A 1 843 ? 8.048 -5.148 1.824 1.00 84.69 843 PHE A O 1
ATOM 6498 N N . PHE A 1 844 ? 7.249 -7.248 1.686 1.00 84.69 844 PHE A N 1
ATOM 6499 C CA . PHE A 1 844 ? 8.185 -7.664 0.632 1.00 84.69 844 PHE A CA 1
ATOM 6500 C C . PHE A 1 844 ? 8.000 -6.851 -0.653 1.00 84.69 844 PHE A C 1
ATOM 6502 O O . PHE A 1 844 ? 8.977 -6.365 -1.225 1.00 84.69 844 PHE A O 1
ATOM 6509 N N . LYS A 1 845 ? 6.751 -6.605 -1.075 1.00 83.69 845 LYS A N 1
ATOM 6510 C CA . LYS A 1 845 ? 6.460 -5.742 -2.232 1.00 83.69 845 LYS A CA 1
ATOM 6511 C C . LYS A 1 845 ? 6.978 -4.325 -2.037 1.00 83.69 845 LYS A C 1
ATOM 6513 O O . LYS A 1 845 ? 7.524 -3.744 -2.971 1.00 83.69 845 LYS A O 1
ATOM 6518 N N . ARG A 1 846 ? 6.810 -3.748 -0.847 1.00 85.06 846 ARG A N 1
ATOM 6519 C CA . ARG A 1 846 ? 7.316 -2.413 -0.520 1.00 85.06 846 ARG A CA 1
ATOM 6520 C C . ARG A 1 846 ? 8.842 -2.400 -0.529 1.00 85.06 846 ARG A C 1
ATOM 6522 O O . ARG A 1 846 ? 9.408 -1.477 -1.108 1.00 85.06 846 ARG A O 1
ATOM 6529 N N . GLY A 1 847 ? 9.486 -3.426 0.031 1.00 86.50 847 GLY A N 1
ATOM 6530 C CA . GLY A 1 847 ? 10.937 -3.615 -0.014 1.00 86.50 847 GLY A CA 1
ATOM 6531 C C . GLY A 1 847 ? 11.472 -3.608 -1.447 1.00 86.50 847 GLY A C 1
ATOM 6532 O O . GLY A 1 847 ? 12.295 -2.761 -1.789 1.00 86.50 847 GLY A O 1
ATOM 6533 N N . LEU A 1 848 ? 10.916 -4.459 -2.315 1.00 86.31 848 LEU A N 1
ATOM 6534 C CA . LEU A 1 848 ? 11.280 -4.520 -3.736 1.00 86.31 848 LEU A CA 1
ATOM 6535 C C . LEU A 1 848 ? 11.008 -3.205 -4.476 1.00 86.31 848 LEU A C 1
ATOM 6537 O O . LEU A 1 848 ? 11.869 -2.724 -5.204 1.00 86.31 848 LEU A O 1
ATOM 6541 N N . ARG A 1 849 ? 9.845 -2.574 -4.254 1.00 84.31 849 ARG A N 1
ATOM 6542 C CA . ARG A 1 849 ? 9.525 -1.261 -4.845 1.00 84.31 849 ARG A CA 1
ATOM 6543 C C . ARG A 1 849 ? 10.522 -0.190 -4.413 1.00 84.31 849 ARG A C 1
ATOM 6545 O O . ARG A 1 849 ? 10.884 0.648 -5.228 1.00 84.31 849 ARG A O 1
ATOM 6552 N N . THR A 1 850 ? 10.958 -0.208 -3.155 1.00 86.31 850 THR A N 1
ATOM 6553 C CA . THR A 1 850 ? 11.913 0.773 -2.620 1.00 86.31 850 THR A CA 1
ATOM 6554 C C . THR A 1 850 ? 13.292 0.562 -3.228 1.00 86.31 850 THR A C 1
ATOM 6556 O O . THR A 1 850 ? 13.916 1.521 -3.677 1.00 86.31 850 THR A O 1
ATOM 6559 N N . LEU A 1 851 ? 13.734 -0.694 -3.314 1.00 87.94 851 LEU A N 1
ATOM 6560 C CA . LEU A 1 851 ? 14.976 -1.064 -3.982 1.00 87.94 851 LEU A CA 1
ATOM 6561 C C . LEU A 1 851 ? 14.955 -0.628 -5.454 1.00 87.94 851 LEU A C 1
ATOM 6563 O O . LEU A 1 851 ? 15.855 0.081 -5.894 1.00 87.94 851 LEU A O 1
ATOM 6567 N N . ASP A 1 852 ? 13.889 -0.943 -6.188 1.00 83.88 852 ASP A N 1
ATOM 6568 C CA . ASP A 1 852 ? 13.742 -0.549 -7.591 1.00 83.88 852 ASP A CA 1
ATOM 6569 C C . ASP A 1 852 ? 13.673 0.969 -7.783 1.00 83.88 852 ASP A C 1
ATOM 6571 O O . ASP A 1 852 ? 14.221 1.499 -8.751 1.00 83.88 852 ASP A O 1
ATOM 6575 N N . GLN A 1 853 ? 13.010 1.689 -6.875 1.00 84.62 853 GLN A N 1
ATOM 6576 C CA . GLN A 1 853 ? 12.996 3.151 -6.884 1.00 84.62 853 GLN A CA 1
ATOM 6577 C C . GLN A 1 853 ? 14.398 3.714 -6.637 1.00 84.62 853 GLN A C 1
ATOM 6579 O O . GLN A 1 853 ? 14.805 4.629 -7.350 1.00 84.62 853 GLN A O 1
ATOM 6584 N N . GLY A 1 854 ? 15.155 3.157 -5.688 1.00 85.88 854 GLY A N 1
ATOM 6585 C CA . GLY A 1 854 ? 16.545 3.540 -5.430 1.00 85.88 854 GLY A CA 1
ATOM 6586 C C . GLY A 1 854 ? 17.444 3.309 -6.648 1.00 85.88 854 GLY A C 1
ATOM 6587 O O . GLY A 1 854 ? 18.157 4.218 -7.079 1.00 85.88 854 GLY A O 1
ATOM 6588 N N . LEU A 1 855 ? 17.337 2.134 -7.275 1.00 87.12 855 LEU A N 1
ATOM 6589 C CA . LEU A 1 855 ? 18.060 1.796 -8.505 1.00 87.12 855 LEU A CA 1
ATOM 6590 C C . LEU A 1 855 ? 17.711 2.754 -9.654 1.00 87.12 855 LEU A C 1
ATOM 6592 O O . LEU A 1 855 ? 18.600 3.277 -10.336 1.00 87.12 855 LEU A O 1
ATOM 6596 N N . HIS A 1 856 ? 16.422 3.062 -9.821 1.00 84.75 856 HIS A N 1
ATOM 6597 C CA . HIS A 1 856 ? 15.950 4.013 -10.822 1.00 84.75 856 HIS A CA 1
ATOM 6598 C C . HIS A 1 856 ? 16.443 5.443 -10.555 1.00 84.75 856 HIS A C 1
ATOM 6600 O O . HIS A 1 856 ? 16.831 6.155 -11.486 1.00 84.75 856 HIS A O 1
ATOM 6606 N N . GLN A 1 857 ? 16.462 5.886 -9.296 1.00 83.94 857 GLN A N 1
ATOM 6607 C CA . GLN A 1 857 ? 16.966 7.209 -8.924 1.00 83.94 857 GLN A CA 1
ATOM 6608 C C . GLN A 1 857 ? 18.442 7.371 -9.297 1.00 83.94 857 GLN A C 1
ATOM 6610 O O . GLN A 1 857 ? 18.817 8.386 -9.883 1.00 83.94 857 GLN A O 1
ATOM 6615 N N . ILE A 1 858 ? 19.277 6.362 -9.043 1.00 87.44 858 ILE A N 1
ATOM 6616 C CA . ILE A 1 858 ? 20.692 6.402 -9.437 1.00 87.44 858 ILE A CA 1
ATOM 6617 C C . ILE A 1 858 ? 20.813 6.452 -10.965 1.00 87.44 858 ILE A C 1
ATOM 6619 O O . ILE A 1 858 ? 21.495 7.324 -11.508 1.00 87.44 858 ILE A O 1
ATOM 6623 N N . ARG A 1 859 ? 20.052 5.622 -11.685 1.00 85.44 859 ARG A N 1
ATOM 6624 C CA . ARG A 1 859 ? 20.029 5.621 -13.156 1.00 85.44 859 ARG A CA 1
ATOM 6625 C C . ARG A 1 859 ? 19.613 6.971 -13.755 1.00 85.44 859 ARG A C 1
ATOM 6627 O O . ARG A 1 859 ? 20.194 7.428 -14.739 1.00 85.44 859 ARG A O 1
ATOM 6634 N N . THR A 1 860 ? 18.622 7.638 -13.167 1.00 82.44 860 THR A N 1
ATOM 6635 C CA . THR A 1 860 ? 18.175 8.962 -13.636 1.00 82.44 860 THR A CA 1
ATOM 6636 C C . THR A 1 860 ? 19.174 10.077 -13.331 1.00 82.44 860 THR A C 1
ATOM 6638 O O . THR A 1 860 ? 19.198 11.065 -14.067 1.00 82.44 860 THR A O 1
ATOM 6641 N N . ARG A 1 861 ? 20.027 9.929 -12.306 1.00 83.75 861 ARG A N 1
ATOM 6642 C CA . ARG A 1 861 ? 21.166 10.833 -12.047 1.00 83.75 861 ARG A CA 1
ATOM 6643 C C . ARG A 1 861 ? 22.299 10.642 -13.055 1.00 83.75 861 ARG A C 1
ATOM 6645 O O . ARG A 1 861 ? 22.942 11.615 -13.441 1.00 83.75 861 ARG A O 1
ATOM 6652 N N . LEU A 1 862 ? 22.492 9.412 -13.529 1.00 84.44 862 LEU A N 1
ATOM 6653 C CA . LEU A 1 862 ? 23.452 9.083 -14.587 1.00 84.44 862 LEU A CA 1
ATOM 6654 C C . LEU A 1 862 ? 22.993 9.529 -15.985 1.00 84.44 862 LEU A C 1
ATOM 6656 O O . LEU A 1 862 ? 23.765 9.431 -16.931 1.00 84.44 862 LEU A O 1
ATOM 6660 N N . SER A 1 863 ? 21.764 10.036 -16.144 1.00 83.06 863 SER A N 1
ATOM 6661 C CA . SER A 1 863 ? 21.285 10.563 -17.428 1.00 83.06 863 SER A CA 1
ATOM 6662 C C . SER A 1 863 ? 21.914 11.940 -17.711 1.00 83.06 863 SER A C 1
ATOM 6664 O O . SER A 1 863 ? 21.755 12.852 -16.888 1.00 83.06 863 SER A O 1
ATOM 6666 N N . PRO A 1 864 ? 22.630 12.119 -18.838 1.00 83.25 864 PRO A N 1
ATOM 6667 C CA . PRO A 1 864 ? 23.166 13.420 -19.227 1.00 83.25 864 PRO A CA 1
ATOM 6668 C C . PRO A 1 864 ? 22.072 14.460 -19.506 1.00 83.25 864 PRO A C 1
ATOM 6670 O O . PRO A 1 864 ? 20.991 14.135 -20.012 1.00 83.25 864 PRO A O 1
ATOM 6673 N N . ARG A 1 865 ? 22.369 15.727 -19.200 1.00 85.44 865 ARG A N 1
ATOM 6674 C CA . ARG A 1 865 ? 21.509 16.880 -19.520 1.00 85.44 865 ARG A CA 1
ATOM 6675 C C . ARG A 1 865 ? 22.085 17.677 -20.684 1.00 85.44 865 ARG A C 1
ATOM 6677 O O . ARG A 1 865 ? 23.302 17.766 -20.852 1.00 85.44 865 ARG A O 1
ATOM 6684 N N . LEU A 1 866 ? 21.215 18.278 -21.492 1.00 79.88 866 LEU A N 1
ATOM 6685 C CA . LEU A 1 866 ? 21.635 19.207 -22.540 1.00 79.88 866 LEU A CA 1
ATOM 6686 C C . LEU A 1 866 ? 22.294 20.444 -21.896 1.00 79.88 866 LEU A C 1
ATOM 6688 O O . LEU A 1 866 ? 21.685 21.080 -21.040 1.00 79.88 866 LEU A O 1
ATOM 6692 N N . GLY A 1 867 ? 23.540 20.752 -22.276 1.00 74.31 867 GLY A N 1
ATOM 6693 C CA . GLY A 1 867 ? 24.331 21.849 -21.694 1.00 74.31 867 GLY A CA 1
ATOM 6694 C C . GLY A 1 867 ? 25.228 21.470 -20.505 1.00 74.31 867 GLY A C 1
ATOM 6695 O O . GLY A 1 867 ? 25.851 22.352 -19.919 1.00 74.31 867 GLY A O 1
ATOM 6696 N N . GLU A 1 868 ? 25.323 20.185 -20.136 1.00 81.06 868 GLU A N 1
ATOM 6697 C CA . GLU A 1 868 ? 26.294 19.719 -19.132 1.00 81.06 868 GLU A CA 1
ATOM 6698 C C . GLU A 1 868 ? 27.748 19.826 -19.616 1.00 81.06 868 GLU A C 1
ATOM 6700 O O . GLU A 1 868 ? 28.047 19.710 -20.805 1.00 81.06 868 GLU A O 1
ATOM 6705 N N . VAL A 1 869 ? 28.670 20.003 -18.662 1.00 84.50 869 VAL A N 1
ATOM 6706 C CA . VAL A 1 869 ? 30.113 20.045 -18.936 1.00 84.50 869 VAL A CA 1
ATOM 6707 C C . VAL A 1 869 ? 30.549 18.723 -19.601 1.00 84.50 869 VAL A C 1
ATOM 6709 O O . VAL A 1 869 ? 30.144 17.650 -19.131 1.00 84.50 869 VAL A O 1
ATOM 6712 N N . PRO A 1 870 ? 31.395 18.752 -20.652 1.00 77.62 870 PRO A N 1
ATOM 6713 C CA . PRO A 1 870 ? 31.789 17.551 -21.394 1.00 77.62 870 PRO A CA 1
ATOM 6714 C C . PRO A 1 870 ? 32.363 16.429 -20.517 1.00 77.62 870 PRO A C 1
ATOM 6716 O O . PRO A 1 870 ? 31.990 15.270 -20.688 1.00 77.62 870 PRO A O 1
ATOM 6719 N N . GLY A 1 871 ? 33.193 16.765 -19.522 1.00 78.75 871 GLY A N 1
ATOM 6720 C CA . GLY A 1 871 ? 33.782 15.780 -18.604 1.00 78.75 871 GLY A CA 1
ATOM 6721 C C . GLY A 1 871 ? 32.744 15.024 -17.765 1.00 78.75 871 GLY A C 1
ATOM 6722 O O . GLY A 1 871 ? 32.828 13.807 -17.617 1.00 78.75 871 GLY A O 1
ATOM 6723 N N . VAL A 1 872 ? 31.701 15.714 -17.289 1.00 82.50 872 VAL A N 1
ATOM 6724 C CA . VAL A 1 872 ? 30.591 15.085 -16.549 1.00 82.50 872 VAL A CA 1
ATOM 6725 C C . VAL A 1 872 ? 29.782 14.168 -17.467 1.00 82.50 872 VAL A C 1
ATOM 6727 O O . VAL A 1 872 ? 29.367 13.085 -17.057 1.00 82.50 872 VAL A O 1
ATOM 6730 N N . THR A 1 873 ? 29.594 14.574 -18.725 1.00 84.31 873 THR A N 1
ATOM 6731 C CA . THR A 1 873 ? 28.894 13.765 -19.730 1.00 84.31 873 THR A CA 1
ATOM 6732 C C . THR A 1 873 ? 29.655 12.471 -20.026 1.00 84.31 873 THR A C 1
ATOM 6734 O O . THR A 1 873 ? 29.039 11.406 -20.066 1.00 84.31 873 THR A O 1
ATOM 6737 N N . LEU A 1 874 ? 30.984 12.540 -20.173 1.00 84.12 874 LEU A N 1
ATOM 6738 C CA . LEU A 1 874 ? 31.842 11.372 -20.393 1.00 84.12 874 LEU A CA 1
ATOM 6739 C C . LEU A 1 874 ? 31.799 10.402 -19.203 1.00 84.12 874 LEU A C 1
ATOM 6741 O O . LEU A 1 874 ? 31.560 9.210 -19.393 1.00 84.12 874 LEU A O 1
ATOM 6745 N N . LEU A 1 875 ? 31.948 10.914 -17.975 1.00 87.00 875 LEU A N 1
ATOM 6746 C CA . LEU A 1 875 ? 31.871 10.100 -16.758 1.00 87.00 875 LEU A CA 1
ATOM 6747 C C . LEU A 1 875 ? 30.523 9.372 -16.655 1.00 87.00 875 LEU A C 1
ATOM 6749 O O . LEU A 1 875 ? 30.476 8.163 -16.430 1.00 87.00 875 LEU A O 1
ATOM 6753 N N . LYS A 1 876 ? 29.418 10.094 -16.875 1.00 87.62 876 LYS A N 1
ATOM 6754 C CA . LYS A 1 876 ? 28.069 9.514 -16.888 1.00 87.62 876 LYS A CA 1
ATOM 6755 C C . LYS A 1 876 ? 27.901 8.458 -17.982 1.00 87.62 876 LYS A C 1
ATOM 6757 O O . LYS A 1 876 ? 27.263 7.435 -17.740 1.00 87.62 876 LYS A O 1
ATOM 6762 N N . ALA A 1 877 ? 28.482 8.676 -19.163 1.00 84.19 877 ALA A N 1
ATOM 6763 C CA . ALA A 1 877 ? 28.414 7.735 -20.279 1.00 84.19 877 ALA A CA 1
ATOM 6764 C C . ALA A 1 877 ? 29.117 6.401 -19.977 1.00 84.19 877 ALA A C 1
ATOM 6766 O O . ALA A 1 877 ? 28.598 5.357 -20.366 1.00 84.19 877 ALA A O 1
ATOM 6767 N N . LEU A 1 878 ? 30.248 6.429 -19.261 1.00 85.50 878 LEU A N 1
ATOM 6768 C CA . LEU A 1 878 ? 30.985 5.232 -18.833 1.00 85.50 878 LEU A CA 1
ATOM 6769 C C . LEU A 1 878 ? 30.329 4.536 -17.632 1.00 85.50 878 LEU A C 1
ATOM 6771 O O . LEU A 1 878 ? 30.241 3.309 -17.592 1.00 85.50 878 LEU A O 1
ATOM 6775 N N . ALA A 1 879 ? 29.814 5.307 -16.672 1.00 88.06 879 ALA A N 1
ATOM 6776 C CA . ALA A 1 879 ? 29.161 4.763 -15.485 1.00 88.06 879 ALA A CA 1
ATOM 6777 C C . ALA A 1 879 ? 27.805 4.100 -15.797 1.00 88.06 879 ALA A C 1
ATOM 6779 O O . ALA A 1 879 ? 27.440 3.114 -15.161 1.00 88.06 879 ALA A O 1
ATOM 6780 N N . ALA A 1 880 ? 27.053 4.599 -16.785 1.00 85.88 880 ALA A N 1
ATOM 6781 C CA . ALA A 1 880 ? 25.732 4.075 -17.140 1.00 85.88 880 ALA A CA 1
ATOM 6782 C C . ALA A 1 880 ? 25.692 2.570 -17.516 1.00 85.88 880 ALA A C 1
ATOM 6784 O O . ALA A 1 880 ? 24.829 1.863 -16.981 1.00 85.88 880 ALA A O 1
ATOM 6785 N N . PRO A 1 881 ? 26.553 2.033 -18.409 1.00 86.19 881 PRO A N 1
ATOM 6786 C CA . PRO A 1 881 ? 26.558 0.604 -18.734 1.00 86.19 881 PRO A CA 1
ATOM 6787 C C . PRO A 1 881 ? 27.007 -0.269 -17.556 1.00 86.19 881 PRO A C 1
ATOM 6789 O O . PRO A 1 881 ? 26.372 -1.292 -17.306 1.00 86.19 881 PRO A O 1
ATOM 6792 N N . LEU A 1 882 ? 28.025 0.158 -16.797 1.00 87.81 882 LEU A N 1
ATOM 6793 C CA . LEU A 1 882 ? 28.482 -0.543 -15.591 1.00 87.81 882 LEU A CA 1
ATOM 6794 C C . LEU A 1 882 ? 27.365 -0.632 -14.548 1.00 87.81 882 LEU A C 1
ATOM 6796 O O . LEU A 1 882 ? 27.068 -1.712 -14.039 1.00 87.81 882 LEU A O 1
ATOM 6800 N N . TRP A 1 883 ? 26.678 0.486 -14.304 1.00 90.44 883 TRP A N 1
ATOM 6801 C CA . TRP A 1 883 ? 25.522 0.524 -13.416 1.00 90.44 883 TRP A CA 1
ATOM 6802 C C . TRP A 1 883 ? 24.399 -0.392 -13.901 1.00 90.44 883 TRP A C 1
ATOM 6804 O O . TRP A 1 883 ? 23.802 -1.091 -13.096 1.00 90.44 883 TRP A O 1
ATOM 6814 N N . THR A 1 884 ? 24.134 -0.445 -15.210 1.00 85.88 884 THR A N 1
ATOM 6815 C CA . THR A 1 884 ? 23.091 -1.323 -15.771 1.00 85.88 884 THR A CA 1
ATOM 6816 C C . THR A 1 884 ? 23.412 -2.806 -15.540 1.00 85.88 884 THR A C 1
ATOM 6818 O O . THR A 1 884 ? 22.511 -3.585 -15.229 1.00 85.88 884 THR A O 1
ATOM 6821 N N . ALA A 1 885 ? 24.681 -3.208 -15.673 1.00 87.88 885 ALA A N 1
ATOM 6822 C CA . ALA A 1 885 ? 25.115 -4.574 -15.382 1.00 87.88 885 ALA A CA 1
ATOM 6823 C C . ALA A 1 885 ? 24.980 -4.902 -13.886 1.00 87.88 885 ALA A C 1
ATOM 6825 O O . ALA A 1 885 ? 24.423 -5.942 -13.529 1.00 87.88 885 ALA A O 1
ATOM 6826 N N . TRP A 1 886 ? 25.414 -3.983 -13.019 1.00 89.62 886 TRP A N 1
ATOM 6827 C CA . TRP A 1 886 ? 25.277 -4.115 -11.568 1.00 89.62 886 TRP A CA 1
ATOM 6828 C C . TRP A 1 886 ? 23.813 -4.201 -11.123 1.00 89.62 886 TRP A C 1
ATOM 6830 O O . TRP A 1 886 ? 23.439 -5.059 -10.329 1.00 89.62 886 TRP A O 1
ATOM 6840 N N . GLU A 1 887 ? 22.964 -3.349 -11.690 1.00 90.31 887 GLU A N 1
ATOM 6841 C CA . GLU A 1 887 ? 21.527 -3.319 -11.452 1.00 90.31 887 GLU A CA 1
ATOM 6842 C C . GLU A 1 887 ? 20.872 -4.664 -11.806 1.00 90.31 887 GLU A C 1
ATOM 6844 O O . GLU A 1 887 ? 20.081 -5.185 -11.022 1.00 90.31 887 GLU A O 1
ATOM 6849 N N . ALA A 1 888 ? 21.235 -5.260 -12.947 1.00 88.50 888 ALA A N 1
ATOM 6850 C CA . ALA A 1 888 ? 20.731 -6.569 -13.358 1.00 88.50 888 ALA A CA 1
ATOM 6851 C C . ALA A 1 888 ? 21.187 -7.700 -12.418 1.00 88.50 888 ALA A C 1
ATOM 6853 O O . ALA A 1 888 ? 20.383 -8.570 -12.081 1.00 88.50 888 ALA A O 1
ATOM 6854 N N . ALA A 1 889 ? 22.448 -7.677 -11.973 1.00 89.38 889 ALA A N 1
ATOM 6855 C CA . ALA A 1 889 ? 22.976 -8.652 -11.021 1.00 89.38 889 ALA A CA 1
ATOM 6856 C C . ALA A 1 889 ? 22.275 -8.543 -9.658 1.00 89.38 889 ALA A C 1
ATOM 6858 O O . ALA A 1 889 ? 21.784 -9.544 -9.137 1.00 89.38 889 ALA A O 1
ATOM 6859 N N . LEU A 1 890 ? 22.148 -7.327 -9.114 1.00 91.38 890 LEU A N 1
ATOM 6860 C CA . LEU A 1 890 ? 21.468 -7.101 -7.840 1.00 91.38 890 LEU A CA 1
ATOM 6861 C C . LEU A 1 890 ? 20.005 -7.547 -7.905 1.00 91.38 890 LEU A C 1
ATOM 6863 O O . LEU A 1 890 ? 19.536 -8.244 -7.008 1.00 91.38 890 LEU A O 1
ATOM 6867 N N . GLN A 1 891 ? 19.289 -7.195 -8.976 1.00 90.31 891 GLN A N 1
ATOM 6868 C CA . GLN A 1 891 ? 17.906 -7.631 -9.155 1.00 90.31 891 GLN A CA 1
ATOM 6869 C C . GLN A 1 891 ? 17.785 -9.150 -9.268 1.00 90.31 891 GLN A C 1
ATOM 6871 O O . GLN A 1 891 ? 16.856 -9.711 -8.698 1.00 90.31 891 GLN A O 1
ATOM 6876 N N . PHE A 1 892 ? 18.712 -9.825 -9.954 1.00 91.00 892 PHE A N 1
ATOM 6877 C CA . PHE A 1 892 ? 18.719 -11.286 -10.016 1.00 91.00 892 PHE A CA 1
ATOM 6878 C C . PHE A 1 892 ? 18.862 -11.901 -8.617 1.00 91.00 892 PHE A C 1
ATOM 6880 O O . PHE A 1 892 ? 18.009 -12.688 -8.214 1.00 91.00 892 PHE A O 1
ATOM 6887 N N . TYR A 1 893 ? 19.865 -11.496 -7.833 1.00 91.69 893 TYR A N 1
ATOM 6888 C CA . TYR A 1 893 ? 20.052 -12.028 -6.477 1.00 91.69 893 TYR A CA 1
ATOM 6889 C C . TYR A 1 893 ? 18.863 -11.718 -5.567 1.00 91.69 893 TYR A C 1
ATOM 6891 O O . TYR A 1 893 ? 18.362 -12.609 -4.884 1.00 91.69 893 TYR A O 1
ATOM 6899 N N . VAL A 1 894 ? 18.374 -10.477 -5.578 1.00 92.88 894 VAL A N 1
ATOM 6900 C CA . VAL A 1 894 ? 17.285 -10.061 -4.692 1.00 92.88 894 VAL A CA 1
ATOM 6901 C C . VAL A 1 894 ? 15.966 -10.735 -5.071 1.00 92.88 894 VAL A C 1
ATOM 6903 O O . VAL A 1 894 ? 15.328 -11.314 -4.200 1.00 92.88 894 VAL A O 1
ATOM 6906 N N . VAL A 1 895 ? 15.552 -10.700 -6.340 1.00 90.00 895 VAL A N 1
ATOM 6907 C CA . VAL A 1 895 ? 14.225 -11.179 -6.777 1.00 90.00 895 VAL A CA 1
ATOM 6908 C C . VAL A 1 895 ? 14.177 -12.700 -6.938 1.00 90.00 895 VAL A C 1
ATOM 6910 O O . VAL A 1 895 ? 13.171 -13.321 -6.599 1.00 90.00 895 VAL A O 1
ATOM 6913 N N . VAL A 1 896 ? 15.242 -13.317 -7.458 1.00 92.44 896 VAL A N 1
ATOM 6914 C CA . VAL A 1 896 ? 15.241 -14.753 -7.786 1.00 92.44 896 VAL A CA 1
ATOM 6915 C C . VAL A 1 896 ? 15.688 -15.605 -6.604 1.00 92.44 896 VAL A C 1
ATOM 6917 O O . VAL A 1 896 ? 15.155 -16.696 -6.415 1.00 92.44 896 VAL A O 1
ATOM 6920 N N . LEU A 1 897 ? 16.648 -15.132 -5.805 1.00 92.12 897 LEU A N 1
ATOM 6921 C CA . LEU A 1 897 ? 17.278 -15.956 -4.773 1.00 92.12 897 LEU A CA 1
ATOM 6922 C C . LEU A 1 897 ? 16.862 -15.544 -3.351 1.00 92.12 897 LEU A C 1
ATOM 6924 O O . LEU A 1 897 ? 16.333 -16.364 -2.603 1.00 92.12 897 LEU A O 1
ATOM 6928 N N . ILE A 1 898 ? 17.019 -14.269 -2.983 1.00 92.44 898 ILE A N 1
ATOM 6929 C CA . ILE A 1 898 ? 16.804 -13.786 -1.607 1.00 92.44 898 ILE A CA 1
ATOM 6930 C C . ILE A 1 898 ? 15.313 -13.648 -1.265 1.00 92.44 898 ILE A C 1
ATOM 6932 O O . ILE A 1 898 ? 14.872 -14.114 -0.211 1.00 92.44 898 ILE A O 1
ATOM 6936 N N . GLU A 1 899 ? 14.512 -13.003 -2.119 1.00 92.06 899 GLU A N 1
ATOM 6937 C CA . GLU A 1 899 ? 13.094 -12.735 -1.843 1.00 92.06 899 GLU A CA 1
ATOM 6938 C C . GLU A 1 899 ? 12.293 -14.029 -1.618 1.00 92.06 899 GLU A C 1
ATOM 6940 O O . GLU A 1 899 ? 11.575 -14.098 -0.620 1.00 92.06 899 GLU A O 1
ATOM 6945 N N . PRO A 1 900 ? 12.420 -15.096 -2.436 1.00 91.19 900 PRO A N 1
ATOM 6946 C CA . PRO A 1 900 ? 11.681 -16.332 -2.188 1.00 91.19 900 PRO A CA 1
ATOM 6947 C C . PRO A 1 900 ? 12.106 -17.056 -0.907 1.00 91.19 900 PRO A C 1
ATOM 6949 O O . PRO A 1 900 ? 11.269 -17.705 -0.282 1.00 91.19 900 PRO A O 1
ATOM 6952 N N . GLN A 1 901 ? 13.378 -16.954 -0.509 1.00 88.56 901 GLN A N 1
ATOM 6953 C CA . GLN A 1 901 ? 13.881 -17.579 0.715 1.00 88.56 901 GLN A CA 1
ATOM 6954 C C . GLN A 1 901 ? 13.435 -16.848 1.976 1.00 88.56 901 GLN A C 1
ATOM 6956 O O . GLN A 1 901 ? 13.100 -17.494 2.963 1.00 88.56 901 GLN A O 1
ATOM 6961 N N . THR A 1 902 ? 13.432 -15.519 1.947 1.00 87.75 902 THR A N 1
ATOM 6962 C CA . THR A 1 902 ? 13.086 -14.693 3.110 1.00 87.75 902 THR A CA 1
ATOM 6963 C C . THR A 1 902 ? 11.579 -14.517 3.269 1.00 87.75 902 THR A C 1
ATOM 6965 O O . THR A 1 902 ? 11.085 -14.395 4.388 1.00 87.75 902 THR A O 1
ATOM 6968 N N . ASN A 1 903 ? 10.822 -14.536 2.169 1.00 88.00 903 ASN A N 1
ATOM 6969 C CA . ASN A 1 903 ? 9.372 -14.415 2.200 1.00 88.00 903 ASN A CA 1
ATOM 6970 C C . ASN A 1 903 ? 8.732 -15.734 2.654 1.00 88.00 903 ASN A C 1
ATOM 6972 O O . ASN A 1 903 ? 8.708 -16.677 1.868 1.00 88.00 903 ASN A O 1
ATOM 6976 N N . PRO A 1 904 ? 8.127 -15.821 3.856 1.00 85.56 904 PRO A N 1
ATOM 6977 C CA . PRO A 1 904 ? 7.642 -17.087 4.408 1.00 85.56 904 PRO A CA 1
ATOM 6978 C C . PRO A 1 904 ? 6.539 -17.724 3.551 1.00 85.56 904 PRO A C 1
ATOM 6980 O O . PRO A 1 904 ? 6.421 -18.946 3.509 1.00 85.56 904 PRO A O 1
ATOM 6983 N N . ILE A 1 905 ? 5.774 -16.909 2.815 1.00 84.50 905 ILE A N 1
ATOM 6984 C CA . ILE A 1 905 ? 4.708 -17.362 1.909 1.00 84.50 905 ILE A CA 1
ATOM 6985 C C . ILE A 1 905 ? 5.293 -18.029 0.659 1.00 84.50 905 ILE A C 1
ATOM 6987 O O . ILE A 1 905 ? 4.690 -18.943 0.099 1.00 84.50 905 ILE A O 1
ATOM 6991 N N . LYS A 1 906 ? 6.452 -17.551 0.190 1.00 83.50 906 LYS A N 1
ATOM 6992 C CA . LYS A 1 906 ? 7.170 -18.166 -0.932 1.00 83.50 906 LYS A CA 1
ATOM 6993 C C . LYS A 1 906 ? 8.065 -19.312 -0.459 1.00 83.50 906 LYS A C 1
ATOM 6995 O O . LYS A 1 906 ? 8.206 -20.297 -1.183 1.00 83.50 906 LYS A O 1
ATOM 7000 N N . HIS A 1 907 ? 8.599 -19.195 0.755 1.00 81.88 907 HIS A N 1
ATOM 7001 C CA . HIS A 1 907 ? 9.525 -20.138 1.353 1.00 81.88 907 HIS A CA 1
ATOM 7002 C C . HIS A 1 907 ? 8.846 -21.485 1.625 1.00 81.88 907 HIS A C 1
ATOM 7004 O O . HIS A 1 907 ? 9.285 -22.533 1.146 1.00 81.88 907 HIS A O 1
ATOM 7010 N N . PHE A 1 908 ? 7.723 -21.455 2.345 1.00 80.88 908 PHE A N 1
ATOM 7011 C CA . PHE A 1 908 ? 6.940 -22.645 2.646 1.00 80.88 908 PHE A CA 1
ATOM 7012 C C . PHE A 1 908 ? 5.804 -22.799 1.620 1.00 80.88 908 PHE A C 1
ATOM 7014 O O . PHE A 1 908 ? 5.001 -21.878 1.474 1.00 80.88 908 PHE A O 1
ATOM 7021 N N . PRO A 1 909 ? 5.669 -23.939 0.913 1.00 75.50 909 PRO A N 1
ATOM 7022 C CA . PRO A 1 909 ? 6.435 -25.189 1.035 1.00 75.50 909 PRO A CA 1
ATOM 7023 C C . PRO A 1 909 ? 7.524 -25.398 -0.039 1.00 75.50 909 PRO A C 1
ATOM 7025 O O . PRO A 1 909 ? 8.215 -26.412 -0.021 1.00 75.50 909 PRO A O 1
ATOM 7028 N N . VAL A 1 910 ? 7.637 -24.513 -1.034 1.00 83.31 910 VAL A N 1
ATOM 7029 C CA . VAL A 1 910 ? 8.404 -24.820 -2.257 1.00 83.31 910 VAL A CA 1
ATOM 7030 C C . VAL A 1 910 ? 9.907 -24.703 -2.041 1.00 83.31 910 VAL A C 1
ATOM 7032 O O . VAL A 1 910 ? 10.661 -25.581 -2.451 1.00 83.31 910 VAL A O 1
ATOM 7035 N N . VAL A 1 911 ? 10.362 -23.634 -1.393 1.00 85.31 911 VAL A N 1
ATOM 7036 C CA . VAL A 1 911 ? 11.793 -23.414 -1.160 1.00 85.31 911 VAL A CA 1
ATOM 7037 C C . VAL A 1 911 ? 12.323 -24.399 -0.126 1.00 85.31 911 VAL A C 1
ATOM 7039 O O . VAL A 1 911 ? 13.451 -24.861 -0.264 1.00 85.31 911 VAL A O 1
ATOM 7042 N N . THR A 1 912 ? 11.530 -24.783 0.880 1.00 81.44 912 THR A N 1
ATOM 7043 C CA . THR A 1 912 ? 11.928 -25.849 1.816 1.00 81.44 912 THR A CA 1
ATOM 7044 C C . THR A 1 912 ? 12.098 -27.191 1.119 1.00 81.44 912 THR A C 1
ATOM 7046 O O . THR A 1 912 ? 13.050 -27.911 1.414 1.00 81.44 912 THR A O 1
ATOM 7049 N N . LEU A 1 913 ? 11.228 -27.513 0.157 1.00 81.00 913 LEU A N 1
ATOM 7050 C CA . LEU A 1 913 ? 11.426 -28.673 -0.707 1.00 81.00 913 LEU A CA 1
ATOM 7051 C C . LEU A 1 913 ? 12.708 -28.521 -1.541 1.00 81.00 913 LEU A C 1
ATOM 7053 O O . LEU A 1 913 ? 13.497 -29.457 -1.605 1.00 81.00 913 LEU A O 1
ATOM 7057 N N . GLY A 1 914 ? 12.961 -27.333 -2.099 1.00 84.31 914 GLY A N 1
ATOM 7058 C CA . GLY A 1 914 ? 14.194 -27.012 -2.823 1.00 84.31 914 GLY A CA 1
ATOM 7059 C C . GLY A 1 914 ? 15.465 -27.219 -1.992 1.00 84.31 914 GLY A C 1
ATOM 7060 O O . GLY A 1 914 ? 16.421 -27.795 -2.497 1.00 84.31 914 GLY A O 1
ATOM 7061 N N . HIS A 1 915 ? 15.469 -26.830 -0.711 1.00 82.31 915 HIS A N 1
ATOM 7062 C CA . HIS A 1 915 ? 16.592 -27.085 0.203 1.00 82.31 915 HIS A CA 1
ATOM 7063 C C . HIS A 1 915 ? 16.845 -28.583 0.375 1.00 82.31 915 HIS A C 1
ATOM 7065 O O . HIS A 1 915 ? 17.985 -29.025 0.282 1.00 82.31 915 HIS A O 1
ATOM 7071 N N . LYS A 1 916 ? 15.783 -29.371 0.581 1.00 77.62 916 LYS A N 1
ATOM 7072 C CA . LYS A 1 916 ? 15.891 -30.829 0.734 1.00 77.62 916 LYS A CA 1
ATOM 7073 C C . LYS A 1 916 ? 16.377 -31.509 -0.546 1.00 77.62 916 LYS A C 1
ATOM 7075 O O . LYS A 1 916 ? 17.179 -32.429 -0.469 1.00 77.62 916 LYS A O 1
ATOM 7080 N N . LEU A 1 917 ? 15.920 -31.035 -1.705 1.00 74.88 917 LEU A N 1
ATOM 7081 C CA . LEU A 1 917 ? 16.344 -31.540 -3.013 1.00 74.88 917 LEU A CA 1
ATOM 7082 C C . LEU A 1 917 ? 17.796 -31.167 -3.347 1.00 74.88 917 LEU A C 1
ATOM 7084 O O . LEU A 1 917 ? 18.495 -31.958 -3.972 1.00 74.88 917 LEU A O 1
ATOM 7088 N N . LEU A 1 918 ? 18.257 -29.976 -2.949 1.00 77.81 918 LEU A N 1
ATOM 7089 C CA . LEU A 1 918 ? 19.615 -29.506 -3.237 1.00 77.81 918 LEU A CA 1
ATOM 7090 C C . LEU A 1 918 ? 20.671 -30.048 -2.278 1.00 77.81 918 LEU A C 1
ATOM 7092 O O . LEU A 1 918 ? 21.817 -30.163 -2.698 1.00 77.81 918 LEU A O 1
ATOM 7096 N N . LEU A 1 919 ? 20.312 -30.383 -1.034 1.00 76.62 919 LEU A N 1
ATOM 7097 C CA . LEU A 1 919 ? 21.248 -30.863 -0.010 1.00 76.62 919 LEU A CA 1
ATOM 7098 C C . LEU A 1 919 ? 22.233 -31.944 -0.514 1.00 76.62 919 LEU A C 1
ATOM 7100 O O . LEU A 1 919 ? 23.436 -31.743 -0.354 1.00 76.62 919 LEU A O 1
ATOM 7104 N N . PRO A 1 920 ? 21.794 -33.020 -1.198 1.00 68.12 920 PRO A N 1
ATOM 7105 C CA . PRO A 1 920 ? 22.713 -34.032 -1.734 1.00 68.12 920 PRO A CA 1
ATOM 7106 C C . PRO A 1 920 ? 23.512 -33.569 -2.962 1.00 68.12 920 PRO A C 1
ATOM 7108 O O . PRO A 1 920 ? 24.547 -34.145 -3.283 1.00 68.12 920 PRO A O 1
ATOM 7111 N N . LEU A 1 921 ? 23.060 -32.524 -3.661 1.00 70.31 921 LEU A N 1
ATOM 7112 C CA . LEU A 1 921 ? 23.706 -31.984 -4.863 1.00 70.31 921 LEU A CA 1
ATOM 7113 C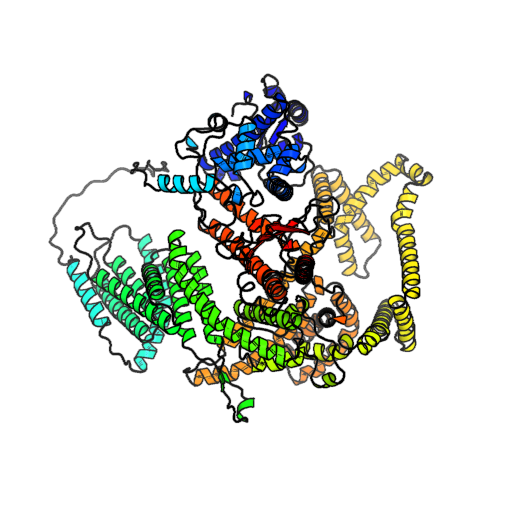 C . LEU A 1 921 ? 24.757 -30.907 -4.545 1.00 70.31 921 LEU A C 1
ATOM 7115 O O . LEU A 1 921 ? 25.552 -30.554 -5.422 1.00 70.31 921 LEU A O 1
ATOM 7119 N N . LEU A 1 922 ? 24.787 -30.391 -3.309 1.00 77.44 922 LEU A N 1
ATOM 7120 C CA . LEU A 1 922 ? 25.689 -29.318 -2.879 1.00 77.44 922 LEU A CA 1
ATOM 7121 C C . LEU A 1 922 ? 27.177 -29.600 -3.178 1.00 77.44 922 LEU A C 1
ATOM 7123 O O . LEU A 1 922 ? 27.820 -28.705 -3.735 1.00 77.44 922 LEU A O 1
ATOM 7127 N N . PRO A 1 923 ? 27.744 -30.799 -2.911 1.00 76.44 923 PRO A N 1
ATOM 7128 C CA . PRO A 1 923 ? 29.164 -31.059 -3.173 1.00 76.44 923 PRO A CA 1
ATOM 7129 C C . PRO A 1 923 ? 29.527 -31.005 -4.663 1.00 76.44 923 PRO A C 1
ATOM 7131 O O . PRO A 1 923 ? 30.611 -30.559 -5.041 1.00 76.44 923 PRO A O 1
ATOM 7134 N N . THR A 1 924 ? 28.625 -31.460 -5.532 1.00 76.69 924 THR A N 1
ATOM 7135 C CA . THR A 1 924 ? 28.834 -31.468 -6.987 1.00 76.69 924 THR A CA 1
ATOM 7136 C C . THR A 1 924 ? 28.697 -30.061 -7.565 1.00 76.69 924 THR A C 1
ATOM 7138 O O . THR A 1 924 ? 29.558 -29.624 -8.328 1.00 76.69 924 THR A O 1
ATOM 7141 N N . LEU A 1 925 ? 27.669 -29.316 -7.145 1.00 81.56 925 LEU A N 1
ATOM 7142 C CA . LEU A 1 925 ? 27.465 -27.925 -7.557 1.00 81.56 925 LEU A CA 1
ATOM 7143 C C . LEU A 1 925 ? 28.596 -27.011 -7.071 1.00 81.56 925 LEU A C 1
ATOM 7145 O O . LEU A 1 925 ? 29.067 -26.168 -7.832 1.00 81.56 925 LEU A O 1
ATOM 7149 N N . GLY A 1 926 ? 29.070 -27.199 -5.836 1.00 85.00 926 GLY A N 1
ATOM 7150 C CA . GLY A 1 926 ? 30.180 -26.427 -5.279 1.00 85.00 926 GLY A CA 1
ATOM 7151 C C . GLY A 1 926 ? 31.486 -26.627 -6.039 1.00 85.00 926 GLY A C 1
ATOM 7152 O O . GLY A 1 926 ? 32.130 -25.642 -6.396 1.00 85.00 926 GLY A O 1
ATOM 7153 N N . ARG A 1 927 ? 31.838 -27.877 -6.375 1.00 84.94 927 ARG A N 1
ATOM 7154 C CA . ARG A 1 927 ? 33.014 -28.171 -7.213 1.00 84.94 927 ARG A CA 1
ATOM 7155 C C . ARG A 1 927 ? 32.897 -27.551 -8.604 1.00 84.94 927 ARG A C 1
ATOM 7157 O O . ARG A 1 927 ? 33.854 -26.941 -9.072 1.00 84.94 927 ARG A O 1
ATOM 7164 N N . GLY A 1 928 ? 31.724 -27.656 -9.233 1.00 85.81 928 GLY A N 1
ATOM 7165 C CA . GLY A 1 928 ? 31.472 -27.063 -10.548 1.00 85.81 928 GLY A CA 1
ATOM 7166 C C . GLY A 1 928 ? 31.600 -25.536 -10.553 1.00 85.81 928 GLY A C 1
ATOM 7167 O O . GLY A 1 928 ? 32.292 -24.978 -11.402 1.00 85.81 928 GLY A O 1
ATOM 7168 N N . LEU A 1 929 ? 30.988 -24.854 -9.579 1.00 88.25 929 LEU A N 1
ATOM 7169 C CA . LEU A 1 929 ? 31.084 -23.396 -9.445 1.00 88.25 929 LEU A CA 1
ATOM 7170 C C . LEU A 1 929 ? 32.513 -22.938 -9.136 1.00 88.25 929 LEU A C 1
ATOM 7172 O O . LEU A 1 929 ? 32.970 -21.952 -9.711 1.00 88.25 929 LEU A O 1
ATOM 7176 N N . HIS A 1 930 ? 33.228 -23.660 -8.270 1.00 89.38 930 HIS A N 1
ATOM 7177 C CA . HIS A 1 930 ? 34.627 -23.367 -7.967 1.00 89.38 930 HIS A CA 1
ATOM 7178 C C . HIS A 1 930 ? 35.515 -23.475 -9.206 1.00 89.38 930 HIS A C 1
ATOM 7180 O O . HIS A 1 930 ? 36.273 -22.550 -9.478 1.00 89.38 930 HIS A O 1
ATOM 7186 N N . ALA A 1 931 ? 35.371 -24.545 -9.993 1.00 89.62 931 ALA A N 1
ATOM 7187 C CA . ALA A 1 931 ? 36.127 -24.729 -11.230 1.00 89.62 931 ALA A CA 1
ATOM 7188 C C . ALA A 1 931 ? 35.866 -23.619 -12.267 1.00 89.62 931 ALA A C 1
ATOM 7190 O O . ALA A 1 931 ? 36.775 -23.239 -12.999 1.00 89.62 931 ALA A O 1
ATOM 7191 N N . GLY A 1 932 ? 34.642 -23.081 -12.325 1.00 88.44 932 GLY A N 1
ATOM 7192 C CA . GLY A 1 932 ? 34.294 -21.992 -13.242 1.00 88.44 932 GLY A CA 1
ATOM 7193 C C . GLY A 1 932 ? 34.744 -20.598 -12.785 1.00 88.44 932 GLY A C 1
ATOM 7194 O O . GLY A 1 932 ? 35.033 -19.750 -13.626 1.00 88.44 932 GLY A O 1
ATOM 7195 N N . LEU A 1 933 ? 34.794 -20.338 -11.471 1.00 88.56 933 LEU A N 1
ATOM 7196 C CA . LEU A 1 933 ? 35.095 -19.010 -10.909 1.00 88.56 933 LEU A CA 1
ATOM 7197 C C . LEU A 1 933 ? 36.563 -18.815 -10.521 1.00 88.56 933 LEU A C 1
ATOM 7199 O O . LEU A 1 933 ? 37.037 -17.680 -10.563 1.00 88.56 933 LEU A O 1
ATOM 7203 N N . SER A 1 934 ? 37.287 -19.886 -10.187 1.00 86.94 934 SER A N 1
ATOM 7204 C CA . SER A 1 934 ? 38.713 -19.817 -9.853 1.00 86.94 934 SER A CA 1
ATOM 7205 C C . SER A 1 934 ? 39.609 -19.173 -10.928 1.00 86.94 934 SER A C 1
ATOM 7207 O O . SER A 1 934 ? 40.557 -18.501 -10.522 1.00 86.94 934 SER A O 1
ATOM 7209 N N . PRO A 1 935 ? 39.348 -19.271 -12.256 1.00 91.56 935 PRO A N 1
ATOM 7210 C CA . PRO A 1 935 ? 40.162 -18.560 -13.247 1.00 91.56 935 PRO A CA 1
ATOM 7211 C C . PRO A 1 935 ? 39.824 -17.064 -13.371 1.00 91.56 935 PRO A C 1
ATOM 7213 O O . PRO A 1 935 ? 40.611 -16.312 -13.936 1.00 91.56 935 PRO A O 1
ATOM 7216 N N . LEU A 1 936 ? 38.657 -16.620 -12.887 1.00 90.06 936 LEU A N 1
ATOM 7217 C CA . LEU A 1 936 ? 38.169 -15.244 -13.061 1.00 90.06 936 LEU A CA 1
ATOM 7218 C C . LEU A 1 936 ? 38.351 -14.377 -11.811 1.00 90.06 936 LEU A C 1
ATOM 7220 O O . LEU A 1 936 ? 38.454 -13.155 -11.922 1.00 90.06 936 LEU A O 1
ATOM 7224 N N . LEU A 1 937 ? 38.326 -14.984 -10.623 1.00 88.25 937 LEU A N 1
ATOM 7225 C CA . LEU A 1 937 ? 38.309 -14.283 -9.343 1.00 88.25 937 LEU A CA 1
ATOM 7226 C C . LEU A 1 937 ? 39.298 -14.916 -8.353 1.00 88.25 937 LEU A C 1
ATOM 7228 O O . LEU A 1 937 ? 39.359 -16.141 -8.252 1.00 88.25 937 LEU A O 1
ATOM 7232 N N . PRO A 1 938 ? 40.006 -14.106 -7.543 1.00 89.94 938 PRO A N 1
ATOM 7233 C CA . PRO A 1 938 ? 40.832 -14.613 -6.453 1.00 89.94 938 PRO A CA 1
ATOM 7234 C C . PRO A 1 938 ? 40.026 -15.461 -5.460 1.00 89.94 938 PRO A C 1
ATOM 7236 O O . PRO A 1 938 ? 38.886 -15.122 -5.124 1.00 89.94 938 PRO A O 1
ATOM 7239 N N . ALA A 1 939 ? 40.654 -16.503 -4.907 1.00 84.94 939 ALA A N 1
ATOM 7240 C CA . ALA A 1 939 ? 40.068 -17.395 -3.902 1.00 84.94 939 ALA A CA 1
ATOM 7241 C C . ALA A 1 939 ? 39.320 -16.694 -2.740 1.00 84.94 939 ALA A C 1
ATOM 7243 O O . ALA A 1 939 ? 38.198 -17.121 -2.449 1.00 84.94 939 ALA A O 1
ATOM 7244 N N . PRO A 1 940 ? 39.832 -15.608 -2.109 1.00 88.12 940 PRO A N 1
ATOM 7245 C CA . PRO A 1 940 ? 39.119 -14.943 -1.010 1.00 88.12 940 PRO A CA 1
ATOM 7246 C C . PRO A 1 940 ? 37.809 -14.262 -1.433 1.00 88.12 940 PRO A C 1
ATOM 7248 O O . PRO A 1 940 ? 36.994 -13.944 -0.577 1.00 88.12 940 PRO A O 1
ATOM 7251 N N . ILE A 1 941 ? 37.584 -14.043 -2.732 1.00 85.38 941 ILE A N 1
ATOM 7252 C CA . ILE A 1 941 ? 36.334 -13.487 -3.273 1.00 85.38 941 ILE A CA 1
ATOM 7253 C C . ILE A 1 941 ? 35.459 -14.611 -3.840 1.00 85.38 941 ILE A C 1
ATOM 7255 O O . ILE A 1 941 ? 34.248 -14.631 -3.614 1.00 85.38 941 ILE A O 1
ATOM 7259 N N . ALA A 1 942 ? 36.066 -15.572 -4.544 1.00 85.56 942 ALA A N 1
ATOM 7260 C CA . ALA A 1 942 ? 35.360 -16.678 -5.180 1.00 85.56 942 ALA A CA 1
ATOM 7261 C C . ALA A 1 942 ? 34.678 -17.602 -4.159 1.00 85.56 942 ALA A C 1
ATOM 7263 O O . ALA A 1 942 ? 33.504 -17.924 -4.325 1.00 85.56 942 ALA A O 1
ATOM 7264 N N . LEU A 1 943 ? 35.371 -17.995 -3.083 1.00 86.06 943 LEU A N 1
ATOM 7265 C CA . LEU A 1 943 ? 34.827 -18.927 -2.088 1.00 86.06 943 LEU A CA 1
ATOM 7266 C C . LEU A 1 943 ? 33.591 -18.366 -1.357 1.00 86.06 943 LEU A C 1
ATOM 7268 O O . LEU A 1 943 ? 32.564 -19.054 -1.357 1.00 86.06 943 LEU A O 1
ATOM 7272 N N . PRO A 1 944 ? 33.600 -17.130 -0.809 1.00 88.06 944 PRO A N 1
ATOM 7273 C CA . PRO A 1 944 ? 32.393 -16.537 -0.233 1.00 88.06 944 PRO A CA 1
ATOM 7274 C C . PRO A 1 944 ? 31.262 -16.385 -1.249 1.00 88.06 944 PRO A C 1
ATOM 7276 O O . PRO A 1 944 ? 30.108 -16.653 -0.921 1.00 88.06 944 PRO A O 1
ATOM 7279 N N . LEU A 1 945 ? 31.574 -16.000 -2.493 1.00 87.00 945 LEU A N 1
ATOM 7280 C CA . LEU A 1 945 ? 30.569 -15.862 -3.546 1.00 87.00 945 LEU A CA 1
ATOM 7281 C C . LEU A 1 945 ? 29.890 -17.203 -3.857 1.00 87.00 945 LEU A C 1
ATOM 7283 O O . LEU A 1 945 ? 28.666 -17.254 -3.970 1.00 87.00 945 LEU A O 1
ATOM 7287 N N . ILE A 1 946 ? 30.659 -18.291 -3.950 1.00 89.38 946 ILE A N 1
ATOM 7288 C CA . ILE A 1 946 ? 30.137 -19.649 -4.164 1.00 89.38 946 ILE A CA 1
ATOM 7289 C C . ILE A 1 946 ? 29.274 -20.075 -2.980 1.00 89.38 946 ILE A C 1
ATOM 7291 O O . ILE A 1 946 ? 28.149 -20.528 -3.186 1.00 89.38 946 ILE A O 1
ATOM 7295 N N . ALA A 1 947 ? 29.765 -19.892 -1.752 1.00 86.56 947 ALA A N 1
ATOM 7296 C CA . ALA A 1 947 ? 29.035 -20.253 -0.541 1.00 86.56 947 ALA A CA 1
ATOM 7297 C C . ALA A 1 947 ? 27.688 -19.517 -0.452 1.00 86.56 947 ALA A C 1
ATOM 7299 O O . ALA A 1 947 ? 26.650 -20.153 -0.268 1.00 86.56 947 ALA A O 1
ATOM 7300 N N . VAL A 1 948 ? 27.684 -18.197 -0.671 1.00 89.69 948 VAL A N 1
ATOM 7301 C CA . VAL A 1 948 ? 26.460 -17.381 -0.700 1.00 89.69 948 VAL A CA 1
ATOM 7302 C C . VAL A 1 948 ? 25.534 -17.824 -1.834 1.00 89.69 948 VAL A C 1
ATOM 7304 O O . VAL A 1 948 ? 24.336 -17.977 -1.617 1.00 89.69 948 VAL A O 1
ATOM 7307 N N . THR A 1 949 ? 26.061 -18.088 -3.032 1.00 89.31 949 THR A N 1
ATOM 7308 C CA . THR A 1 949 ? 25.244 -18.525 -4.177 1.00 89.31 949 THR A CA 1
ATOM 7309 C C . THR A 1 949 ? 24.578 -19.871 -3.908 1.00 89.31 949 THR A C 1
ATOM 7311 O O . THR A 1 949 ? 23.380 -20.003 -4.141 1.00 89.31 949 THR A O 1
ATOM 7314 N N . LEU A 1 950 ? 25.313 -20.854 -3.380 1.00 89.31 950 LEU A N 1
ATOM 7315 C CA . LEU A 1 950 ? 24.779 -22.173 -3.028 1.00 89.31 950 LEU A CA 1
ATOM 7316 C C . LEU A 1 950 ? 23.735 -22.094 -1.916 1.00 89.31 950 LEU A C 1
ATOM 7318 O O . LEU A 1 950 ? 22.686 -22.727 -2.019 1.00 89.31 950 LEU A O 1
ATOM 7322 N N . PHE A 1 951 ? 23.997 -21.285 -0.888 1.00 88.19 951 PHE A N 1
ATOM 7323 C CA . PHE A 1 951 ? 23.052 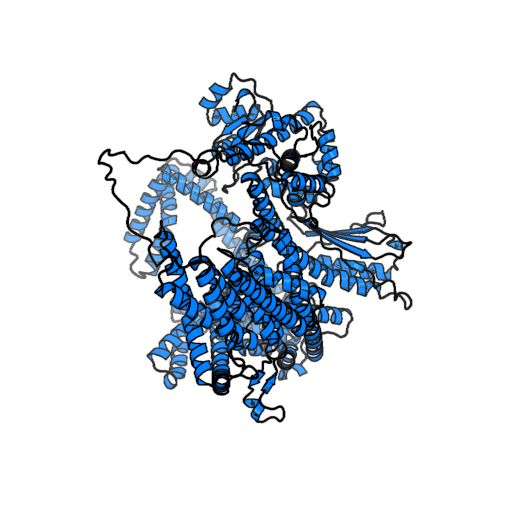-21.049 0.200 1.00 88.19 951 PHE A CA 1
ATOM 7324 C C . PHE A 1 951 ? 21.747 -20.418 -0.306 1.00 88.19 951 PHE A C 1
ATOM 7326 O O . PHE A 1 951 ? 20.662 -20.801 0.130 1.00 88.19 951 PHE A O 1
ATOM 7333 N N . LEU A 1 952 ? 21.832 -19.491 -1.267 1.00 90.44 952 LEU A N 1
ATOM 7334 C CA . LEU A 1 952 ? 20.676 -18.791 -1.831 1.00 90.44 952 LEU A CA 1
ATOM 7335 C C . LEU A 1 952 ? 19.985 -19.549 -2.992 1.00 90.44 952 LEU A C 1
ATOM 7337 O O . LEU A 1 952 ? 18.848 -19.235 -3.357 1.00 90.44 952 LEU A O 1
ATOM 7341 N N . LEU A 1 953 ? 20.632 -20.572 -3.564 1.00 90.62 953 LEU A N 1
ATOM 7342 C CA . LEU A 1 953 ? 20.156 -21.329 -4.731 1.00 90.62 953 LEU A CA 1
ATOM 7343 C C . LEU A 1 953 ? 18.765 -21.972 -4.554 1.00 90.62 953 LEU A C 1
ATOM 7345 O O . LEU A 1 953 ? 17.980 -21.914 -5.503 1.00 90.62 953 LEU A O 1
ATOM 7349 N N . PRO A 1 954 ? 18.380 -22.520 -3.379 1.00 90.75 954 PRO A N 1
ATOM 7350 C CA . PRO A 1 954 ? 17.019 -23.008 -3.153 1.00 90.75 954 PRO A CA 1
ATOM 7351 C C . PRO A 1 954 ? 15.920 -21.970 -3.431 1.00 90.75 954 PRO A C 1
ATOM 7353 O O . PRO A 1 954 ? 14.794 -22.344 -3.771 1.00 90.75 954 PRO A O 1
ATOM 7356 N N . GLY A 1 955 ? 16.235 -20.671 -3.327 1.00 90.31 955 GLY A N 1
ATOM 7357 C CA . GLY A 1 955 ? 15.322 -19.582 -3.679 1.00 90.31 955 GLY A CA 1
ATOM 7358 C C . GLY A 1 955 ? 14.839 -19.634 -5.129 1.00 90.31 955 GLY A C 1
ATOM 7359 O O . GLY A 1 955 ? 13.668 -19.345 -5.386 1.00 90.31 955 GLY A O 1
ATOM 7360 N N . LEU A 1 956 ? 15.679 -20.126 -6.049 1.00 92.06 956 LEU A N 1
ATOM 7361 C CA . LEU A 1 956 ? 15.348 -20.290 -7.466 1.00 92.06 956 LEU A CA 1
ATOM 7362 C C . LEU A 1 956 ? 14.097 -21.156 -7.672 1.00 92.06 956 LEU A C 1
ATOM 7364 O O . LEU A 1 956 ? 13.262 -20.823 -8.509 1.00 92.06 956 LEU A O 1
ATOM 7368 N N . PHE A 1 957 ? 13.919 -22.233 -6.897 1.00 89.19 957 PHE A N 1
ATOM 7369 C CA . PHE A 1 957 ? 12.722 -23.083 -6.990 1.00 89.19 957 PHE A CA 1
ATOM 7370 C C . PHE A 1 957 ? 11.455 -22.330 -6.585 1.00 89.19 957 PHE A C 1
ATOM 7372 O O . PHE A 1 957 ? 10.421 -22.452 -7.245 1.00 89.19 957 PHE A O 1
ATOM 7379 N N . GLY A 1 958 ? 11.545 -21.523 -5.522 1.00 89.62 958 GLY A N 1
ATOM 7380 C CA . GLY A 1 958 ? 10.463 -20.643 -5.098 1.00 89.62 958 GLY A CA 1
ATOM 7381 C C . GLY A 1 958 ? 10.108 -19.641 -6.192 1.00 89.62 958 GLY A C 1
ATOM 7382 O O . GLY A 1 958 ? 8.942 -19.545 -6.574 1.00 89.62 958 GLY A O 1
ATOM 7383 N N . PHE A 1 959 ? 11.109 -18.950 -6.743 1.00 91.88 959 PHE A N 1
ATOM 7384 C CA . PHE A 1 959 ? 10.916 -18.034 -7.866 1.00 91.88 959 PHE A CA 1
ATOM 7385 C C . PHE A 1 959 ? 10.242 -18.732 -9.054 1.00 91.88 959 PHE A C 1
ATOM 7387 O O . PHE A 1 959 ? 9.171 -18.305 -9.473 1.00 91.88 959 PHE A O 1
ATOM 7394 N N . LEU A 1 960 ? 10.804 -19.842 -9.545 1.00 91.00 960 LEU A N 1
ATOM 7395 C CA . LEU A 1 960 ? 10.282 -20.572 -10.704 1.00 91.00 960 LEU A CA 1
ATOM 7396 C C . LEU A 1 960 ? 8.834 -21.017 -10.505 1.00 91.00 960 LEU A C 1
ATOM 7398 O O . LEU A 1 960 ? 8.009 -20.810 -11.390 1.00 91.00 960 LEU A O 1
ATOM 7402 N N . PHE A 1 961 ? 8.499 -21.599 -9.352 1.00 89.56 961 PHE A N 1
ATOM 7403 C CA . PHE A 1 961 ? 7.138 -22.059 -9.084 1.00 89.56 961 PHE A CA 1
ATOM 7404 C C . PHE A 1 961 ? 6.126 -20.914 -9.133 1.00 89.56 961 PHE A C 1
ATOM 7406 O O . PHE A 1 961 ? 5.088 -21.023 -9.792 1.00 89.56 961 PHE A O 1
ATOM 7413 N N . TRP A 1 962 ? 6.416 -19.813 -8.435 1.00 88.38 962 TRP A N 1
ATOM 7414 C CA . TRP A 1 962 ? 5.506 -18.673 -8.374 1.00 88.38 962 TRP A CA 1
ATOM 7415 C C . TRP A 1 962 ? 5.417 -17.946 -9.714 1.00 88.38 962 TRP A C 1
ATOM 7417 O O . TRP A 1 962 ? 4.316 -17.594 -10.134 1.00 88.38 962 TRP A O 1
ATOM 7427 N N . GLU A 1 963 ? 6.537 -17.801 -10.413 1.00 89.44 963 GLU A N 1
ATOM 7428 C CA . GLU A 1 963 ? 6.606 -17.109 -11.695 1.00 89.44 963 GLU A CA 1
ATOM 7429 C C . GLU A 1 963 ? 5.927 -17.910 -12.817 1.00 89.44 963 GLU A C 1
ATOM 7431 O O . GLU A 1 963 ? 5.145 -17.359 -13.592 1.00 89.44 963 GLU A O 1
ATOM 7436 N N . LEU A 1 964 ? 6.114 -19.236 -12.863 1.00 89.44 964 LEU A N 1
ATOM 7437 C CA . LEU A 1 964 ? 5.405 -20.114 -13.801 1.00 89.44 964 LEU A CA 1
ATOM 7438 C C . LEU A 1 964 ? 3.900 -20.158 -13.513 1.00 89.44 964 LEU A C 1
ATOM 7440 O O . LEU A 1 964 ? 3.089 -20.130 -14.440 1.00 89.44 964 LEU A O 1
ATOM 7444 N N . LYS A 1 965 ? 3.505 -20.188 -12.236 1.00 87.12 965 LYS A N 1
ATOM 7445 C CA . LYS A 1 965 ? 2.094 -20.106 -11.835 1.00 87.12 965 LYS A CA 1
ATOM 7446 C C . LYS A 1 965 ? 1.456 -18.791 -12.280 1.00 87.12 965 LYS A C 1
ATOM 7448 O O . LYS A 1 965 ? 0.297 -18.791 -12.694 1.00 87.12 965 LYS A O 1
ATOM 7453 N N . GLU A 1 966 ? 2.182 -17.683 -12.191 1.00 85.12 966 GLU A N 1
ATOM 7454 C CA . GLU A 1 966 ? 1.673 -16.384 -12.621 1.00 85.12 966 GLU A CA 1
ATOM 7455 C C . GLU A 1 966 ? 1.621 -16.278 -14.153 1.00 85.12 966 GLU A C 1
ATOM 7457 O O . GLU A 1 966 ? 0.621 -15.806 -14.693 1.00 85.12 966 GLU A O 1
ATOM 7462 N N . ASN A 1 967 ? 2.599 -16.849 -14.868 1.00 87.88 967 ASN A N 1
ATOM 7463 C CA . ASN A 1 967 ? 2.568 -16.979 -16.331 1.00 87.88 967 ASN A CA 1
ATOM 7464 C C . ASN A 1 967 ? 1.398 -17.829 -16.827 1.00 87.88 967 ASN A C 1
ATOM 7466 O O . ASN A 1 967 ? 0.792 -17.522 -17.851 1.00 87.88 967 ASN A O 1
ATOM 7470 N N . TRP A 1 968 ? 1.047 -18.890 -16.098 1.00 85.94 968 TRP A N 1
ATOM 7471 C CA . TRP A 1 968 ? -0.105 -19.728 -16.420 1.00 85.94 968 TRP A CA 1
ATOM 7472 C C . TRP A 1 968 ? -1.415 -18.922 -16.420 1.00 85.94 968 TRP A C 1
ATOM 7474 O O . TRP A 1 968 ? -2.255 -19.121 -17.297 1.00 85.94 968 TRP A O 1
ATOM 7484 N N . ARG A 1 969 ? -1.581 -17.999 -15.461 1.00 83.94 969 ARG A N 1
ATOM 7485 C CA . ARG A 1 969 ? -2.807 -17.200 -15.241 1.00 83.94 969 ARG A CA 1
ATOM 7486 C C . ARG A 1 969 ? -3.025 -16.069 -16.247 1.00 83.94 969 ARG A C 1
ATOM 7488 O O . ARG A 1 969 ? -4.159 -15.608 -16.393 1.00 83.94 969 ARG A O 1
ATOM 7495 N N . LEU A 1 970 ? -1.961 -15.644 -16.923 1.00 83.75 970 LEU A N 1
ATOM 7496 C CA . LEU A 1 970 ? -1.986 -14.561 -17.904 1.00 83.75 970 LEU A CA 1
ATOM 7497 C C . LEU A 1 970 ? -2.908 -14.863 -19.096 1.00 83.75 970 LEU A C 1
ATOM 7499 O O . LEU A 1 970 ? -3.609 -13.970 -19.579 1.00 83.75 970 LEU A O 1
ATOM 7503 N N . TYR A 1 971 ? -2.938 -16.123 -19.534 1.00 83.25 971 TYR A N 1
ATOM 7504 C CA . TYR A 1 971 ? -3.726 -16.564 -20.682 1.00 83.25 971 TYR A CA 1
ATOM 7505 C C . TYR A 1 971 ? -5.205 -16.731 -20.325 1.00 83.25 971 TYR A C 1
ATOM 7507 O O . TYR A 1 971 ? -5.549 -17.399 -19.344 1.00 83.25 971 TYR A O 1
ATOM 7515 N N . GLY A 1 972 ? -6.093 -16.174 -21.153 1.00 74.75 972 GLY A N 1
ATOM 7516 C CA . GLY A 1 972 ? -7.541 -16.184 -20.909 1.00 74.75 972 GLY A CA 1
ATOM 7517 C C . GLY A 1 972 ? -8.126 -17.585 -20.713 1.00 74.75 972 GLY A C 1
ATOM 7518 O O . GLY A 1 972 ? -8.910 -17.804 -19.791 1.00 74.75 972 GLY A O 1
ATOM 7519 N N . ALA A 1 973 ? -7.661 -18.565 -21.496 1.00 77.56 973 ALA A N 1
ATOM 7520 C CA . ALA A 1 973 ? -8.111 -19.959 -21.427 1.00 77.56 973 ALA A CA 1
ATOM 7521 C C . ALA A 1 973 ? -7.789 -20.669 -20.095 1.00 77.56 973 ALA A C 1
ATOM 7523 O O . ALA A 1 973 ? -8.340 -21.732 -19.807 1.00 77.56 973 ALA A O 1
ATOM 7524 N N . ASN A 1 974 ? -6.887 -20.104 -19.291 1.00 81.75 974 ASN A N 1
ATOM 7525 C CA . ASN A 1 974 ? -6.384 -20.698 -18.055 1.00 81.75 974 ASN A CA 1
ATOM 7526 C C . ASN A 1 974 ? -6.974 -20.067 -16.786 1.00 81.75 974 ASN A C 1
ATOM 7528 O O . ASN A 1 974 ? -6.633 -20.497 -15.677 1.00 81.75 974 ASN A O 1
ATOM 7532 N N . ARG A 1 975 ? -7.834 -19.049 -16.919 1.00 71.56 975 ARG A N 1
ATOM 7533 C CA . ARG A 1 975 ? -8.439 -18.354 -15.779 1.00 71.56 975 ARG A CA 1
ATOM 7534 C C . ARG A 1 975 ? -9.543 -19.191 -15.138 1.00 71.56 975 ARG A C 1
ATOM 7536 O O . ARG A 1 975 ? -10.405 -19.735 -15.815 1.00 71.56 975 ARG A O 1
ATOM 7543 N N . ALA A 1 976 ? -9.532 -19.246 -13.805 1.00 62.81 976 ALA A N 1
ATOM 7544 C CA . ALA A 1 976 ? -10.548 -19.956 -13.025 1.00 62.81 976 ALA A CA 1
ATOM 7545 C C . ALA A 1 976 ? -11.911 -19.237 -13.010 1.00 62.81 976 ALA A C 1
ATOM 7547 O O . ALA A 1 976 ? -12.942 -19.890 -12.887 1.00 62.81 976 ALA A O 1
ATOM 7548 N N . HIS A 1 977 ? -11.921 -17.903 -13.137 1.00 62.00 977 HIS A N 1
ATOM 7549 C CA . HIS A 1 977 ? -13.136 -17.091 -13.195 1.00 62.00 977 HIS A CA 1
ATOM 7550 C C . HIS A 1 977 ? -13.129 -16.216 -14.455 1.00 62.00 977 HIS A C 1
ATOM 7552 O O . HIS A 1 977 ? -12.122 -15.545 -14.702 1.00 62.00 977 HIS A O 1
ATOM 7558 N N . PRO A 1 978 ? -14.233 -16.170 -15.223 1.00 62.62 978 PRO A N 1
ATOM 7559 C CA . PRO A 1 978 ? -14.308 -15.382 -16.454 1.00 62.62 978 PRO A CA 1
ATOM 7560 C C . PRO A 1 978 ? -14.276 -13.865 -16.199 1.00 62.62 978 PRO A C 1
ATOM 7562 O O . PRO A 1 978 ? -13.828 -13.111 -17.056 1.00 62.62 978 PRO A O 1
ATOM 7565 N N . VAL A 1 979 ? -14.688 -13.409 -15.008 1.00 71.44 979 VAL A N 1
ATOM 7566 C CA . VAL A 1 979 ? -14.607 -12.001 -14.586 1.00 71.44 979 VAL A CA 1
ATOM 7567 C C . VAL A 1 979 ? -13.773 -11.914 -13.303 1.00 71.44 979 VAL A C 1
ATOM 7569 O O . VAL A 1 979 ? -14.246 -12.345 -12.248 1.00 71.44 979 VAL A O 1
ATOM 7572 N N . PRO A 1 980 ? -12.526 -11.409 -13.355 1.00 73.25 980 PRO A N 1
ATOM 7573 C CA . PRO A 1 980 ? -11.720 -11.231 -12.156 1.00 73.25 980 PRO A CA 1
ATOM 7574 C C . PRO A 1 980 ? -12.310 -10.129 -11.268 1.00 73.25 980 PRO A C 1
ATOM 7576 O O . PRO A 1 980 ? -12.858 -9.137 -11.753 1.00 73.25 980 PRO A O 1
ATOM 7579 N N . ARG A 1 981 ? -12.173 -10.295 -9.948 1.00 82.88 981 ARG A N 1
ATOM 7580 C CA . ARG A 1 981 ? -12.526 -9.244 -8.987 1.00 82.88 981 ARG A CA 1
ATOM 7581 C C . ARG A 1 981 ? -11.591 -8.055 -9.178 1.00 82.88 981 ARG A C 1
ATOM 7583 O O . ARG A 1 981 ? -10.371 -8.234 -9.195 1.00 82.88 981 ARG A O 1
ATOM 7590 N N . ALA A 1 982 ? -12.161 -6.861 -9.277 1.00 79.50 982 ALA A N 1
ATOM 7591 C CA . ALA A 1 982 ? -11.397 -5.637 -9.417 1.00 79.50 982 ALA A CA 1
ATOM 7592 C C . ALA A 1 982 ? -10.530 -5.398 -8.179 1.00 79.50 982 ALA A C 1
ATOM 7594 O O . ALA A 1 982 ? -10.963 -5.594 -7.039 1.00 79.50 982 ALA A O 1
ATOM 7595 N N . ARG A 1 983 ? -9.297 -4.957 -8.423 1.00 77.44 983 ARG A N 1
ATOM 7596 C CA . ARG A 1 983 ? -8.361 -4.528 -7.389 1.00 77.44 983 ARG A CA 1
ATOM 7597 C C . ARG A 1 983 ? -8.218 -3.012 -7.445 1.00 77.44 983 ARG A C 1
ATOM 7599 O O . ARG A 1 983 ? -8.006 -2.439 -8.508 1.00 77.44 983 ARG A O 1
ATOM 7606 N N . LEU A 1 984 ? -8.357 -2.379 -6.290 1.00 73.44 984 LEU A N 1
ATOM 7607 C CA . LEU A 1 984 ? -8.419 -0.939 -6.092 1.00 73.44 984 LEU A CA 1
ATOM 7608 C C . LEU A 1 984 ? -7.182 -0.457 -5.334 1.00 73.44 984 LEU A C 1
ATOM 7610 O O . LEU A 1 984 ? -6.689 -1.111 -4.408 1.00 73.44 984 LEU A O 1
ATOM 7614 N N . GLY A 1 985 ? -6.703 0.726 -5.712 1.00 64.50 985 GLY A N 1
ATOM 7615 C CA . GLY A 1 985 ? -5.577 1.387 -5.057 1.00 64.50 985 GLY A CA 1
ATOM 7616 C C . GLY A 1 985 ? -4.209 0.740 -5.318 1.00 64.50 985 GLY A C 1
ATOM 7617 O O . GLY A 1 985 ? -4.053 -0.194 -6.098 1.00 64.50 985 GLY A O 1
ATOM 7618 N N . THR A 1 986 ? -3.184 1.273 -4.654 1.00 53.94 986 THR A N 1
ATOM 7619 C CA . THR A 1 986 ? -1.769 0.846 -4.740 1.00 53.94 986 THR A CA 1
ATOM 7620 C C . THR A 1 986 ? -1.499 -0.547 -4.169 1.00 53.94 986 THR A C 1
ATOM 7622 O O . THR A 1 986 ? -0.551 -1.224 -4.574 1.00 53.94 986 THR A O 1
ATOM 7625 N N . HIS A 1 987 ? -2.335 -0.962 -3.224 1.00 58.88 987 HIS A N 1
ATOM 7626 C CA . HIS A 1 987 ? -2.225 -2.230 -2.506 1.00 58.88 987 HIS A CA 1
ATOM 7627 C C . HIS A 1 987 ? -3.098 -3.332 -3.133 1.00 58.88 987 HIS A C 1
ATOM 7629 O O . HIS A 1 987 ? -3.012 -4.494 -2.745 1.00 58.88 987 HIS A O 1
ATOM 7635 N N . GLY A 1 988 ? -3.906 -2.987 -4.145 1.00 67.75 988 GLY A N 1
ATOM 7636 C CA . GLY A 1 988 ? -4.728 -3.934 -4.890 1.00 67.75 988 GLY A CA 1
ATOM 7637 C C . GLY A 1 988 ? -5.820 -4.593 -4.045 1.00 67.75 988 GLY A C 1
ATOM 7638 O O . GLY A 1 988 ? -6.079 -5.788 -4.197 1.00 67.75 988 GLY A O 1
ATOM 7639 N N . HIS A 1 989 ? -6.450 -3.837 -3.144 1.00 76.12 989 HIS A N 1
ATOM 7640 C CA . HIS A 1 989 ? -7.548 -4.353 -2.328 1.00 76.12 989 HIS A CA 1
ATOM 7641 C C . HIS A 1 989 ? -8.782 -4.589 -3.193 1.00 76.12 989 HIS A C 1
ATOM 7643 O O . HIS A 1 989 ? -9.100 -3.793 -4.069 1.00 76.12 989 HIS A O 1
ATOM 7649 N N . THR A 1 990 ? -9.507 -5.673 -2.943 1.00 81.12 990 THR A N 1
ATOM 7650 C CA . THR A 1 990 ? -10.847 -5.819 -3.530 1.00 81.12 990 THR A CA 1
ATOM 7651 C C . THR A 1 990 ? -11.809 -4.843 -2.858 1.00 81.12 990 THR A C 1
ATOM 7653 O O . THR A 1 990 ? -11.573 -4.456 -1.714 1.00 81.12 990 THR A O 1
ATOM 7656 N N . LEU A 1 991 ? -12.903 -4.468 -3.528 1.00 84.56 991 LEU A N 1
ATOM 7657 C CA . LEU A 1 991 ? -13.912 -3.587 -2.927 1.00 84.56 991 LEU A CA 1
ATOM 7658 C C . LEU A 1 991 ? -14.457 -4.169 -1.612 1.00 84.56 991 LEU A C 1
ATOM 7660 O O . LEU A 1 991 ? -14.512 -3.475 -0.602 1.00 84.56 991 LEU A O 1
ATOM 7664 N N . ASN A 1 992 ? -14.731 -5.477 -1.592 1.00 81.50 992 ASN A N 1
ATOM 7665 C CA . ASN A 1 992 ? -15.085 -6.191 -0.366 1.00 81.50 992 ASN A CA 1
ATOM 7666 C C . ASN A 1 992 ? -13.987 -6.050 0.712 1.00 81.50 992 ASN A C 1
ATOM 7668 O O . ASN A 1 992 ? -14.283 -5.720 1.851 1.00 81.50 992 ASN A O 1
ATOM 7672 N N . GLY A 1 993 ? -12.705 -6.186 0.356 1.00 79.25 993 GLY A N 1
ATOM 7673 C CA . GLY A 1 993 ? -11.593 -5.970 1.292 1.00 79.25 993 GLY A CA 1
ATOM 7674 C C . GLY A 1 993 ? -11.425 -4.524 1.787 1.00 79.25 993 GLY A C 1
ATOM 7675 O O . GLY A 1 993 ? -10.847 -4.322 2.854 1.00 79.25 993 GLY A O 1
ATOM 7676 N N . LEU A 1 994 ? -11.915 -3.517 1.052 1.00 85.62 994 LEU A N 1
ATOM 7677 C CA . LEU A 1 994 ? -11.920 -2.120 1.508 1.00 85.62 994 LEU A CA 1
ATOM 7678 C C . LEU A 1 994 ? -12.968 -1.870 2.596 1.00 85.62 994 LEU A C 1
ATOM 7680 O O . LEU A 1 994 ? -12.703 -1.068 3.490 1.00 85.62 994 LEU A O 1
ATOM 7684 N N . LEU A 1 995 ? -14.109 -2.561 2.521 1.00 83.81 995 LEU A N 1
ATOM 7685 C CA . LEU A 1 995 ? -15.227 -2.439 3.460 1.00 83.81 995 LEU A CA 1
ATOM 7686 C C . LEU A 1 995 ? -15.111 -3.414 4.637 1.00 83.81 995 LEU A C 1
ATOM 7688 O O . LEU A 1 995 ? -15.374 -3.047 5.778 1.00 83.81 995 LEU A O 1
ATOM 7692 N N . ARG A 1 996 ? -14.686 -4.658 4.394 1.00 80.25 996 ARG A N 1
ATOM 7693 C CA . ARG A 1 996 ? -14.600 -5.692 5.430 1.00 80.25 996 ARG A CA 1
ATOM 7694 C C . ARG A 1 996 ? -13.411 -5.413 6.337 1.00 80.25 996 ARG A C 1
ATOM 7696 O O . ARG A 1 996 ? -12.260 -5.490 5.904 1.00 80.25 996 ARG A O 1
ATOM 7703 N N . ARG A 1 997 ? -13.687 -5.123 7.610 1.00 74.19 997 ARG A N 1
ATOM 7704 C CA . ARG A 1 997 ? -12.641 -5.005 8.630 1.00 74.19 997 ARG A CA 1
ATOM 7705 C C . ARG A 1 997 ? -11.861 -6.312 8.761 1.00 74.19 997 ARG A C 1
ATOM 7707 O O . ARG A 1 997 ? -12.435 -7.392 8.849 1.00 74.19 997 ARG A O 1
ATOM 7714 N N . GLY A 1 998 ? -10.542 -6.167 8.799 1.00 67.06 998 GLY A N 1
ATOM 7715 C CA . GLY A 1 998 ? -9.557 -7.224 9.015 1.00 67.06 998 GLY A CA 1
ATOM 7716 C C . GLY A 1 998 ? -8.247 -6.605 9.502 1.00 67.06 998 GLY A C 1
ATOM 7717 O O . GLY A 1 998 ? -8.152 -5.375 9.603 1.00 67.06 998 GLY A O 1
ATOM 7718 N N . LEU A 1 999 ? -7.203 -7.399 9.771 1.00 58.81 999 LEU A N 1
ATOM 7719 C CA . LEU A 1 999 ? -5.902 -6.828 10.185 1.00 58.81 999 LEU A CA 1
ATOM 7720 C C . LEU A 1 999 ? -5.384 -5.839 9.125 1.00 58.81 999 LEU A C 1
ATOM 7722 O O . LEU A 1 999 ? -4.961 -4.734 9.461 1.00 58.81 999 LEU A O 1
ATOM 7726 N N . HIS A 1 1000 ? -5.557 -6.178 7.842 1.00 52.59 1000 HIS A N 1
ATOM 7727 C CA . HIS A 1 1000 ? -5.140 -5.360 6.693 1.00 52.59 1000 HIS A CA 1
ATOM 7728 C C . HIS A 1 1000 ? -6.288 -5.000 5.731 1.00 52.59 1000 HIS A C 1
ATOM 7730 O O . HIS A 1 1000 ? -6.075 -4.236 4.792 1.00 52.59 1000 HIS A O 1
ATOM 7736 N N . GLY A 1 1001 ? -7.504 -5.498 5.988 1.00 67.25 1001 GLY A N 1
ATOM 7737 C CA . GLY A 1 1001 ? -8.749 -5.042 5.357 1.00 67.25 1001 GLY A CA 1
ATOM 7738 C C . GLY A 1 1001 ? -9.384 -3.849 6.082 1.00 67.25 1001 GLY A C 1
ATOM 7739 O O . GLY A 1 1001 ? -8.907 -3.419 7.140 1.00 67.25 1001 GLY A O 1
ATOM 7740 N N . GLY A 1 1002 ? -10.462 -3.310 5.519 1.00 78.75 1002 GLY A N 1
ATOM 7741 C CA . GLY A 1 1002 ? -11.277 -2.272 6.147 1.00 78.75 1002 GLY A CA 1
ATOM 7742 C C . GLY A 1 1002 ? -10.640 -0.889 6.090 1.00 78.75 1002 GLY A C 1
ATOM 7743 O O . GLY A 1 1002 ? -10.605 -0.193 7.100 1.00 78.75 1002 GLY A O 1
ATOM 7744 N N . ILE A 1 1003 ? -10.096 -0.494 4.937 1.00 86.88 1003 ILE A N 1
ATOM 7745 C CA . ILE A 1 1003 ? -9.486 0.834 4.770 1.00 86.88 1003 ILE A CA 1
ATOM 7746 C C . ILE A 1 1003 ? -10.513 1.940 5.020 1.00 86.88 1003 ILE A C 1
ATOM 7748 O O . ILE A 1 1003 ? -10.196 2.889 5.731 1.00 86.88 1003 ILE A O 1
ATOM 7752 N N . ILE A 1 1004 ? -11.723 1.801 4.471 1.00 89.75 1004 ILE A N 1
ATOM 7753 C CA . ILE A 1 1004 ? -12.802 2.780 4.645 1.00 89.75 1004 ILE A CA 1
ATOM 7754 C C . ILE A 1 1004 ? -13.190 2.892 6.125 1.00 89.75 1004 ILE A C 1
ATOM 7756 O O . ILE A 1 1004 ? -13.039 3.977 6.690 1.00 89.75 1004 ILE A O 1
ATOM 7760 N N . PRO A 1 1005 ? -13.580 1.803 6.815 1.00 88.56 1005 PRO A N 1
ATOM 7761 C CA . PRO A 1 1005 ? -13.964 1.920 8.211 1.00 88.56 1005 PRO A CA 1
ATOM 7762 C C . PRO A 1 1005 ? -12.812 2.368 9.121 1.00 88.56 1005 PRO A C 1
ATOM 7764 O O . PRO A 1 1005 ? -13.071 3.100 10.068 1.00 88.56 1005 PRO A O 1
ATOM 7767 N N . LYS A 1 1006 ? -11.553 1.991 8.841 1.00 88.56 1006 LYS A N 1
ATOM 7768 C CA . LYS A 1 1006 ? -10.380 2.483 9.590 1.00 88.56 1006 LYS A CA 1
ATOM 7769 C C . LYS A 1 1006 ? -10.114 3.971 9.364 1.00 88.56 1006 LYS A C 1
ATOM 7771 O O . LYS A 1 1006 ? -9.649 4.639 10.284 1.00 88.56 1006 LYS A O 1
ATOM 7776 N N . ALA A 1 1007 ? -10.374 4.487 8.164 1.00 90.12 1007 ALA A N 1
ATOM 7777 C CA . ALA A 1 1007 ? -10.269 5.915 7.885 1.00 90.12 1007 ALA A CA 1
ATOM 7778 C C . ALA A 1 1007 ? -11.327 6.702 8.678 1.00 90.12 1007 ALA A C 1
ATOM 7780 O O . ALA A 1 1007 ? -10.974 7.684 9.328 1.00 90.12 1007 ALA A O 1
ATOM 7781 N N . PHE A 1 1008 ? -12.569 6.206 8.737 1.00 90.06 1008 PHE A N 1
ATOM 7782 C CA . PHE A 1 1008 ? -13.610 6.767 9.607 1.00 90.06 1008 PHE A CA 1
ATOM 7783 C C . PHE A 1 1008 ? -13.278 6.626 11.100 1.00 90.06 1008 PHE A C 1
ATOM 7785 O O . PHE A 1 1008 ? -13.464 7.579 11.847 1.00 90.06 1008 PHE A O 1
ATOM 7792 N N . ASP A 1 1009 ? -12.698 5.503 11.550 1.00 88.06 1009 ASP A N 1
ATOM 7793 C CA . ASP A 1 1009 ? -12.218 5.374 12.937 1.00 88.06 1009 ASP A CA 1
ATOM 7794 C C . ASP A 1 1009 ? -11.158 6.426 13.264 1.00 88.06 1009 ASP A C 1
ATOM 7796 O O . ASP A 1 1009 ? -11.151 6.987 14.355 1.00 88.06 1009 ASP A O 1
ATOM 7800 N N . ARG A 1 1010 ? -10.241 6.692 12.325 1.00 89.50 1010 ARG A N 1
ATOM 7801 C CA . ARG A 1 1010 ? -9.204 7.703 12.519 1.00 89.50 1010 ARG A CA 1
ATOM 7802 C C . ARG A 1 1010 ? -9.802 9.103 12.579 1.00 89.50 1010 ARG A C 1
ATOM 7804 O O . ARG A 1 1010 ? -9.352 9.884 13.410 1.00 89.50 1010 ARG A O 1
ATOM 7811 N N . LEU A 1 1011 ? -10.794 9.399 11.738 1.00 88.12 1011 LEU A N 1
ATOM 7812 C CA . LEU A 1 1011 ? -11.542 10.653 11.795 1.00 88.12 1011 LEU A CA 1
ATOM 7813 C C . LEU A 1 1011 ? -12.221 10.806 13.162 1.00 88.12 1011 LEU A C 1
ATOM 7815 O O . LEU A 1 1011 ? -11.952 11.787 13.846 1.00 88.12 1011 LEU A O 1
ATOM 7819 N N . ARG A 1 1012 ? -12.985 9.800 13.612 1.00 87.62 1012 ARG A N 1
ATOM 7820 C CA . ARG A 1 1012 ? -13.623 9.784 14.941 1.00 87.62 1012 ARG A CA 1
ATOM 7821 C C . ARG A 1 1012 ? -12.624 10.002 16.073 1.00 87.62 1012 ARG A C 1
ATOM 7823 O O . ARG A 1 1012 ? -12.819 10.893 16.883 1.00 87.62 1012 ARG A O 1
ATOM 7830 N N . GLN A 1 1013 ? -11.497 9.287 16.069 1.00 86.25 1013 GLN A N 1
ATOM 7831 C CA . GLN A 1 1013 ? -10.441 9.459 17.075 1.00 86.25 1013 GLN A CA 1
ATOM 7832 C C . GLN A 1 1013 ? -9.875 10.881 17.125 1.00 86.25 1013 GLN A C 1
ATOM 7834 O O . GLN A 1 1013 ? -9.480 11.339 18.194 1.00 86.25 1013 GLN A O 1
ATOM 7839 N N . VAL A 1 1014 ? -9.761 11.557 15.980 1.00 85.75 1014 VAL A N 1
ATOM 7840 C CA . VAL A 1 1014 ? -9.299 12.949 15.943 1.00 85.75 1014 VAL A CA 1
ATOM 7841 C C . VAL A 1 1014 ? -10.374 13.884 16.488 1.00 85.75 1014 VAL A C 1
ATOM 7843 O O . VAL A 1 1014 ? -10.046 14.728 17.316 1.00 85.75 1014 VAL A O 1
ATOM 7846 N N . LEU A 1 1015 ? -11.635 13.698 16.090 1.00 81.25 1015 LEU A N 1
ATOM 7847 C CA . LEU A 1 1015 ? -12.763 14.482 16.600 1.00 81.25 1015 LEU A CA 1
ATOM 7848 C C . LEU A 1 1015 ? -12.904 14.317 18.124 1.00 81.25 1015 LEU A C 1
ATOM 7850 O O . LEU A 1 1015 ? -12.926 15.307 18.849 1.00 81.25 1015 LEU A O 1
ATOM 7854 N N . ASP A 1 1016 ? -12.877 13.081 18.629 1.00 79.81 1016 ASP A N 1
ATOM 7855 C CA . ASP A 1 1016 ? -12.961 12.776 20.063 1.00 79.81 1016 ASP A CA 1
ATOM 7856 C C . ASP A 1 1016 ? -11.798 13.390 20.864 1.00 79.81 1016 ASP A C 1
ATOM 7858 O O . ASP A 1 1016 ? -11.972 13.757 22.025 1.00 79.81 1016 ASP A O 1
ATOM 7862 N N . ARG A 1 1017 ? -10.594 13.495 20.281 1.00 79.56 1017 ARG A N 1
ATOM 7863 C CA . ARG A 1 1017 ? -9.452 14.169 20.927 1.00 79.56 1017 ARG A CA 1
ATOM 7864 C C . ARG A 1 1017 ? -9.641 15.676 20.985 1.00 79.56 1017 ARG A C 1
ATOM 7866 O O . ARG A 1 1017 ? -9.458 16.249 22.047 1.00 79.56 1017 ARG A O 1
ATOM 7873 N N . GLN A 1 1018 ? -10.060 16.299 19.885 1.00 77.56 1018 GLN A N 1
ATOM 7874 C CA . GLN A 1 1018 ? -10.316 17.742 19.851 1.00 77.56 1018 GLN A CA 1
ATOM 7875 C C . GLN A 1 1018 ? -11.399 18.140 20.861 1.00 77.56 1018 GLN A C 1
ATOM 7877 O O . GLN A 1 1018 ? -11.237 19.116 21.585 1.00 77.56 1018 GLN A O 1
ATOM 7882 N N . VAL A 1 1019 ? -12.465 17.339 20.971 1.00 76.25 1019 VAL A N 1
ATOM 7883 C CA . VAL A 1 1019 ? -13.545 17.545 21.952 1.00 76.25 1019 VAL A CA 1
ATOM 7884 C C . VAL A 1 1019 ? -13.050 17.393 23.394 1.00 76.25 1019 VAL A C 1
ATOM 7886 O O . VAL A 1 1019 ? -13.484 18.142 24.268 1.00 76.25 1019 VAL A O 1
ATOM 7889 N N . ARG A 1 1020 ? -12.148 16.438 23.653 1.00 74.12 1020 ARG A N 1
ATOM 7890 C CA . ARG A 1 1020 ? -11.572 16.174 24.982 1.00 74.12 1020 ARG A CA 1
ATOM 7891 C C . ARG A 1 1020 ? -10.572 17.246 25.420 1.00 74.12 1020 ARG A C 1
ATOM 7893 O O . ARG A 1 1020 ? -10.598 17.663 26.576 1.00 74.12 1020 ARG A O 1
ATOM 7900 N N . ASP A 1 1021 ? -9.706 17.671 24.505 1.00 72.00 1021 ASP A N 1
ATOM 7901 C CA . ASP A 1 1021 ? -8.579 18.565 24.789 1.00 72.00 1021 ASP A CA 1
ATOM 7902 C C . ASP A 1 1021 ? -8.950 20.052 24.629 1.00 72.00 1021 ASP A C 1
ATOM 7904 O O . ASP A 1 1021 ? -8.155 20.916 24.985 1.00 72.00 1021 ASP A O 1
ATOM 7908 N N . GLU A 1 1022 ? -10.141 20.360 24.095 1.00 69.75 1022 GLU A N 1
ATOM 7909 C CA . GLU A 1 1022 ? -10.615 21.719 23.758 1.00 69.75 1022 GLU A CA 1
ATOM 7910 C C . GLU A 1 1022 ? -9.655 22.503 22.842 1.00 69.75 1022 GLU A C 1
ATOM 7912 O O . GLU A 1 1022 ? -9.719 23.727 22.739 1.00 69.75 1022 GLU A O 1
ATOM 7917 N N . ALA A 1 1023 ? -8.778 21.789 22.139 1.00 70.31 1023 ALA A N 1
ATOM 7918 C CA . ALA A 1 1023 ? -7.777 22.355 21.254 1.00 70.31 1023 ALA A CA 1
ATOM 7919 C C . ALA A 1 1023 ? -8.041 21.899 19.812 1.00 70.31 1023 ALA A C 1
ATOM 7921 O O . ALA A 1 1023 ? -8.101 20.691 19.548 1.00 70.31 1023 ALA A O 1
ATOM 7922 N N . PRO A 1 1024 ? -8.179 22.826 18.846 1.00 68.19 1024 PRO A N 1
ATOM 7923 C CA . PRO A 1 1024 ? -8.247 22.444 17.448 1.00 68.19 1024 PRO A CA 1
ATOM 7924 C C . PRO A 1 1024 ? -6.905 21.829 17.025 1.00 68.19 1024 PRO A C 1
ATOM 7926 O O . PRO A 1 1024 ? -5.853 22.456 17.128 1.00 68.19 1024 PRO A O 1
ATOM 7929 N N . ASP A 1 1025 ? -6.948 20.605 16.495 1.00 74.06 1025 ASP A N 1
ATOM 7930 C CA . ASP A 1 1025 ? -5.814 19.967 15.812 1.00 74.06 1025 ASP A CA 1
ATOM 7931 C C . ASP A 1 1025 ? -6.098 19.913 14.300 1.00 74.06 1025 ASP A C 1
ATOM 7933 O O . ASP A 1 1025 ? -6.492 18.863 13.768 1.00 74.06 1025 ASP A O 1
ATOM 7937 N N . PRO A 1 1026 ? -5.947 21.043 13.580 1.00 72.19 1026 PRO A N 1
ATOM 7938 C CA . PRO A 1 1026 ? -6.286 21.122 12.162 1.00 72.19 1026 PRO A CA 1
ATOM 7939 C C . PRO A 1 1026 ? -5.445 20.157 11.319 1.00 72.19 1026 PRO A C 1
ATOM 7941 O O . PRO A 1 1026 ? -5.897 19.677 10.279 1.00 72.19 1026 PRO A O 1
ATOM 7944 N N . ARG A 1 1027 ? -4.233 19.816 11.777 1.00 75.75 1027 ARG A N 1
ATOM 7945 C CA . ARG A 1 1027 ? -3.317 18.920 11.065 1.00 75.75 1027 ARG A CA 1
ATOM 7946 C C . ARG A 1 1027 ? -3.800 17.480 11.115 1.00 75.75 1027 ARG A C 1
ATOM 7948 O O . ARG A 1 1027 ? -3.852 16.821 10.076 1.00 75.75 1027 ARG A O 1
ATOM 7955 N N . ALA A 1 1028 ? -4.140 16.964 12.297 1.00 81.38 1028 ALA A N 1
ATOM 7956 C CA . ALA A 1 1028 ? -4.649 15.600 12.401 1.00 81.38 1028 ALA A CA 1
ATOM 7957 C C . ALA A 1 1028 ? -6.000 15.442 11.691 1.00 81.38 1028 ALA A C 1
ATOM 7959 O O . ALA A 1 1028 ? -6.211 14.417 11.036 1.00 81.38 1028 ALA A O 1
ATOM 7960 N N . LEU A 1 1029 ? -6.864 16.463 11.757 1.00 79.62 1029 LEU A N 1
ATOM 7961 C CA . LEU A 1 1029 ? -8.170 16.454 11.096 1.00 79.62 1029 LEU A CA 1
ATOM 7962 C C . LEU A 1 1029 ? -8.019 16.422 9.574 1.00 79.62 1029 LEU A C 1
ATOM 7964 O O . LEU A 1 1029 ? -8.563 15.530 8.926 1.00 79.62 1029 LEU A O 1
ATOM 7968 N N . ARG A 1 1030 ? -7.184 17.299 9.004 1.00 76.50 1030 ARG A N 1
ATOM 7969 C CA . ARG A 1 1030 ? -6.864 17.285 7.568 1.00 76.50 1030 ARG A CA 1
ATOM 7970 C C . ARG A 1 1030 ? -6.266 15.970 7.113 1.00 76.50 1030 ARG A C 1
ATOM 7972 O O . ARG A 1 1030 ? -6.678 15.453 6.088 1.00 76.50 1030 ARG A O 1
ATOM 7979 N N . ARG A 1 1031 ? -5.333 15.383 7.868 1.00 82.81 1031 ARG A N 1
ATOM 7980 C CA . ARG A 1 1031 ? -4.756 14.075 7.506 1.00 82.81 1031 ARG A CA 1
ATOM 7981 C C . ARG A 1 1031 ? -5.818 12.974 7.457 1.00 82.81 1031 ARG A C 1
ATOM 7983 O O . ARG A 1 1031 ? -5.736 12.098 6.599 1.00 82.81 1031 ARG A O 1
ATOM 7990 N N . ALA A 1 1032 ? -6.794 13.002 8.366 1.00 85.88 1032 ALA A N 1
ATOM 7991 C CA . ALA A 1 1032 ? -7.906 12.057 8.354 1.00 85.88 1032 ALA A CA 1
ATOM 7992 C C . ALA A 1 1032 ? -8.849 12.300 7.160 1.00 85.88 1032 ALA A C 1
ATOM 7994 O O . ALA A 1 1032 ? -9.197 11.348 6.462 1.00 85.88 1032 ALA A O 1
ATOM 7995 N N . LEU A 1 1033 ? -9.197 13.561 6.882 1.00 83.44 1033 LEU A N 1
ATOM 7996 C CA . LEU A 1 1033 ? -10.060 13.949 5.761 1.00 83.44 1033 LEU A CA 1
ATOM 7997 C C . LEU A 1 1033 ? -9.401 13.706 4.397 1.00 83.44 1033 LEU A C 1
ATOM 7999 O O . LEU A 1 1033 ? -9.992 13.040 3.557 1.00 83.44 1033 LEU A O 1
ATOM 8003 N N . ALA A 1 1034 ? -8.146 14.113 4.207 1.00 81.75 1034 ALA A N 1
ATOM 8004 C CA . ALA A 1 1034 ? -7.370 13.870 2.990 1.00 81.75 1034 ALA A CA 1
ATOM 8005 C C . ALA A 1 1034 ? -7.253 12.372 2.681 1.00 81.75 1034 ALA A C 1
ATOM 8007 O O . ALA A 1 1034 ? -7.274 11.958 1.522 1.00 81.75 1034 ALA A O 1
ATOM 8008 N N . ARG A 1 1035 ? -7.174 11.525 3.719 1.00 85.88 1035 ARG A N 1
ATOM 8009 C CA . ARG A 1 1035 ? -7.194 10.072 3.534 1.00 85.88 1035 ARG A CA 1
ATOM 8010 C C . ARG A 1 1035 ? -8.544 9.580 3.012 1.00 85.88 1035 ARG A C 1
ATOM 8012 O O . ARG A 1 1035 ? -8.556 8.685 2.170 1.00 85.88 1035 ARG A O 1
ATOM 8019 N N . LEU A 1 1036 ? -9.656 10.129 3.499 1.00 87.69 1036 LEU A N 1
ATOM 8020 C CA . LEU A 1 1036 ? -10.993 9.821 2.985 1.00 87.69 1036 LEU A CA 1
ATOM 8021 C C . LEU A 1 1036 ? -11.170 10.345 1.558 1.00 87.69 1036 LEU A C 1
ATOM 8023 O O . LEU A 1 1036 ? -11.597 9.578 0.706 1.00 87.69 1036 LEU A O 1
ATOM 8027 N N . GLU A 1 1037 ? -10.750 11.574 1.261 1.00 85.19 1037 GLU A N 1
ATOM 8028 C CA . GLU A 1 1037 ? -10.767 12.152 -0.091 1.00 85.19 1037 GLU A CA 1
ATOM 8029 C C . GLU A 1 1037 ? -9.950 11.326 -1.091 1.00 85.19 1037 GLU A C 1
ATOM 8031 O O . GLU A 1 1037 ? -10.406 11.073 -2.207 1.00 85.19 1037 GLU A O 1
ATOM 8036 N N . GLU A 1 1038 ? -8.774 10.826 -0.692 1.00 85.31 1038 GLU A N 1
ATOM 8037 C CA . GLU A 1 1038 ? -7.973 9.916 -1.516 1.00 85.31 1038 GLU A CA 1
ATOM 8038 C C . GLU A 1 1038 ? -8.762 8.639 -1.857 1.00 85.31 1038 GLU A C 1
ATOM 8040 O O . GLU A 1 1038 ? -8.752 8.181 -3.003 1.00 85.31 1038 GLU A O 1
ATOM 8045 N N . ILE A 1 1039 ? -9.470 8.065 -0.877 1.00 88.94 1039 ILE A N 1
ATOM 8046 C CA . ILE A 1 1039 ? -10.297 6.866 -1.068 1.00 88.94 1039 ILE A CA 1
ATOM 8047 C C . ILE A 1 1039 ? -11.515 7.178 -1.950 1.00 88.94 1039 ILE A C 1
ATOM 8049 O O . ILE A 1 1039 ? -11.797 6.416 -2.877 1.00 88.94 1039 ILE A O 1
ATOM 8053 N N . THR A 1 1040 ? -12.187 8.309 -1.722 1.00 89.44 1040 THR A N 1
ATOM 8054 C CA . THR A 1 1040 ? -13.299 8.809 -2.541 1.00 89.44 1040 THR A CA 1
ATOM 8055 C C . THR A 1 1040 ? -12.858 8.971 -3.991 1.00 89.44 1040 THR A C 1
ATOM 8057 O O . THR A 1 1040 ? -13.511 8.442 -4.885 1.00 89.44 1040 THR A O 1
ATOM 8060 N N . GLY A 1 1041 ? -11.704 9.597 -4.244 1.00 87.19 1041 GLY A N 1
ATOM 8061 C CA . GLY A 1 1041 ? -11.143 9.754 -5.587 1.00 87.19 1041 GLY A CA 1
ATOM 8062 C C . GLY A 1 1041 ? -10.781 8.421 -6.255 1.00 87.19 1041 GLY A C 1
ATOM 8063 O O . GLY A 1 1041 ? -10.993 8.247 -7.456 1.00 87.19 1041 GLY A O 1
ATOM 8064 N N . LEU A 1 1042 ? -10.283 7.439 -5.492 1.00 86.94 1042 LEU A N 1
ATOM 8065 C CA . LEU A 1 1042 ? -10.029 6.085 -6.001 1.00 86.94 1042 LEU A CA 1
ATOM 8066 C C . LEU A 1 1042 ? -11.321 5.372 -6.428 1.00 86.94 1042 LEU A C 1
ATOM 8068 O O . LEU A 1 1042 ? -11.329 4.708 -7.468 1.00 86.94 1042 LEU A O 1
ATOM 8072 N N . ILE A 1 1043 ? -12.389 5.499 -5.638 1.00 89.62 1043 ILE A N 1
ATOM 8073 C CA . ILE A 1 1043 ? -13.696 4.887 -5.913 1.00 89.62 1043 ILE A CA 1
ATOM 8074 C C . ILE A 1 1043 ? -14.406 5.615 -7.054 1.00 89.62 1043 ILE A C 1
ATOM 8076 O O . ILE A 1 1043 ? -14.948 4.951 -7.933 1.00 89.62 1043 ILE A O 1
ATOM 8080 N N . ALA A 1 1044 ? -14.334 6.946 -7.096 1.00 88.56 1044 ALA A N 1
ATOM 8081 C CA . ALA A 1 1044 ? -14.882 7.763 -8.174 1.00 88.56 1044 ALA A CA 1
ATOM 8082 C C . ALA A 1 1044 ? -14.258 7.364 -9.512 1.00 88.56 1044 ALA A C 1
ATOM 8084 O O . ALA A 1 1044 ? -14.965 7.041 -10.461 1.00 88.56 1044 ALA A O 1
ATOM 8085 N N . HIS A 1 1045 ? -12.924 7.260 -9.563 1.00 84.50 1045 HIS A N 1
ATOM 8086 C CA . HIS A 1 1045 ? -12.230 6.790 -10.761 1.00 84.50 1045 HIS A CA 1
ATOM 8087 C C . HIS A 1 1045 ? -12.658 5.371 -11.145 1.00 84.50 1045 HIS A C 1
ATOM 8089 O O . HIS A 1 1045 ? -12.833 5.069 -12.322 1.00 84.50 1045 HIS A O 1
ATOM 8095 N N . PHE A 1 1046 ? -12.788 4.468 -10.174 1.00 86.56 1046 PHE A N 1
ATOM 8096 C CA . PHE A 1 1046 ? -13.223 3.101 -10.450 1.00 86.56 1046 PHE A CA 1
ATOM 8097 C C . PHE A 1 1046 ? -14.646 3.043 -11.017 1.00 86.56 1046 PHE A C 1
ATOM 8099 O O . PHE A 1 1046 ? -14.856 2.368 -12.024 1.00 86.56 1046 PHE A O 1
ATOM 8106 N N . GLY A 1 1047 ? -15.591 3.765 -10.411 1.00 87.75 1047 GLY A N 1
ATOM 8107 C CA . GLY A 1 1047 ? -16.961 3.878 -10.903 1.00 87.75 1047 GLY A CA 1
ATOM 8108 C C . GLY A 1 1047 ? -17.010 4.494 -12.298 1.00 87.75 1047 GLY A C 1
ATOM 8109 O O . GLY A 1 1047 ? -17.670 3.951 -13.178 1.00 87.75 1047 GLY A O 1
ATOM 8110 N N . GLU A 1 1048 ? -16.215 5.530 -12.559 1.00 85.81 1048 GLU A N 1
ATOM 8111 C CA . GLU A 1 1048 ? -16.150 6.154 -13.881 1.00 85.81 1048 GLU A CA 1
ATOM 8112 C C . GLU A 1 1048 ? -15.696 5.146 -14.957 1.00 85.81 1048 GLU A C 1
ATOM 8114 O O . GLU A 1 1048 ? -16.296 5.042 -16.025 1.00 85.81 1048 GLU A O 1
ATOM 8119 N N . GLN A 1 1049 ? -14.667 4.343 -14.665 1.00 81.06 1049 GLN A N 1
ATOM 8120 C CA . GLN A 1 1049 ? -14.069 3.414 -15.635 1.00 81.06 1049 GLN A CA 1
ATOM 8121 C C . GLN A 1 1049 ? -14.830 2.098 -15.825 1.00 81.06 1049 GLN A C 1
ATOM 8123 O O . GLN A 1 1049 ? -14.785 1.515 -16.910 1.00 81.06 1049 GLN A O 1
ATOM 8128 N N . GLU A 1 1050 ? -15.452 1.571 -14.771 1.00 83.75 1050 GLU A N 1
ATOM 8129 C CA . GLU A 1 1050 ? -16.094 0.248 -14.794 1.00 83.75 1050 GLU A CA 1
ATOM 8130 C C . GLU A 1 1050 ? -17.619 0.316 -14.861 1.00 83.75 1050 GLU A C 1
ATOM 8132 O O . GLU A 1 1050 ? -18.237 -0.703 -15.167 1.00 83.75 1050 GLU A O 1
ATOM 8137 N N . LEU A 1 1051 ? -18.211 1.485 -14.603 1.00 86.44 1051 LEU A N 1
ATOM 8138 C CA . LEU A 1 1051 ? -19.654 1.701 -14.643 1.00 86.44 1051 LEU A CA 1
ATOM 8139 C C . LEU A 1 1051 ? -20.023 2.832 -15.616 1.00 86.44 1051 LEU A C 1
ATOM 8141 O O . LEU A 1 1051 ? -20.656 2.553 -16.630 1.00 86.44 1051 LEU A O 1
ATOM 8145 N N . ALA A 1 1052 ? -19.586 4.075 -15.384 1.00 85.44 1052 ALA A N 1
ATOM 8146 C CA . ALA A 1 1052 ? -20.078 5.234 -16.142 1.00 85.44 1052 ALA A CA 1
ATOM 8147 C C . ALA A 1 1052 ? -19.713 5.198 -17.638 1.00 85.44 1052 ALA A C 1
ATOM 8149 O O . ALA A 1 1052 ? -20.591 5.344 -18.486 1.00 85.44 1052 ALA A O 1
ATOM 8150 N N . ILE A 1 1053 ? -18.442 4.964 -17.989 1.00 82.50 1053 ILE A N 1
ATOM 8151 C CA . ILE A 1 1053 ? -18.008 4.887 -19.395 1.00 82.50 1053 ILE A CA 1
ATOM 8152 C C . ILE A 1 1053 ? -18.695 3.724 -20.141 1.00 82.50 1053 ILE A C 1
ATOM 8154 O O . ILE A 1 1053 ? -19.281 3.986 -21.193 1.00 82.50 1053 ILE A O 1
ATOM 8158 N N . PRO A 1 1054 ? -18.698 2.471 -19.633 1.00 81.62 1054 PRO A N 1
ATOM 8159 C CA . PRO A 1 1054 ? -19.444 1.388 -20.273 1.00 81.62 1054 PRO A CA 1
ATOM 8160 C C . PRO A 1 1054 ? -20.946 1.673 -20.419 1.00 81.62 1054 PRO A C 1
ATOM 8162 O O . PRO A 1 1054 ? -21.531 1.293 -21.429 1.00 81.62 1054 PRO A O 1
ATOM 8165 N N . LEU A 1 1055 ? -21.574 2.349 -19.448 1.00 81.00 1055 LEU A N 1
ATOM 8166 C CA . LEU A 1 1055 ? -22.982 2.747 -19.543 1.00 81.00 1055 LEU A CA 1
ATOM 8167 C C . LEU A 1 1055 ? -23.213 3.788 -20.648 1.00 81.00 1055 LEU A C 1
ATOM 8169 O O . LEU A 1 1055 ? -24.168 3.647 -21.406 1.00 81.00 1055 LEU A O 1
ATOM 8173 N N . ARG A 1 1056 ? -22.322 4.781 -20.796 1.00 80.56 1056 ARG A N 1
ATOM 8174 C CA . ARG A 1 1056 ? -22.368 5.756 -21.906 1.00 80.56 1056 ARG A CA 1
ATOM 8175 C C . ARG A 1 1056 ? -22.197 5.100 -23.274 1.00 80.56 1056 ARG A C 1
ATOM 8177 O O . ARG A 1 1056 ? -22.761 5.568 -24.254 1.00 80.56 1056 ARG A O 1
ATOM 8184 N N . GLU A 1 1057 ? -21.386 4.051 -23.370 1.00 76.38 1057 GLU A N 1
ATOM 8185 C CA . GLU A 1 1057 ? -21.236 3.298 -24.620 1.00 76.38 1057 GLU A CA 1
ATOM 8186 C C . GLU A 1 1057 ? -22.465 2.425 -24.900 1.00 76.38 1057 GLU A C 1
ATOM 8188 O O . GLU A 1 1057 ? -22.935 2.386 -26.036 1.00 76.38 1057 GLU A O 1
ATOM 8193 N N . ALA A 1 1058 ? -23.023 1.778 -23.871 1.00 74.75 1058 ALA A N 1
ATOM 8194 C CA . ALA A 1 1058 ? -24.235 0.972 -23.991 1.00 74.75 1058 ALA A CA 1
ATOM 8195 C C . ALA A 1 1058 ? -25.452 1.805 -24.424 1.00 74.75 1058 ALA A C 1
ATOM 8197 O O . ALA A 1 1058 ? -26.244 1.325 -25.233 1.00 74.75 1058 ALA A O 1
ATOM 8198 N N . SER A 1 1059 ? -25.566 3.053 -23.951 1.00 70.38 1059 SER A N 1
ATOM 8199 C CA . SER A 1 1059 ? -26.668 3.961 -24.296 1.00 70.38 1059 SER A CA 1
ATOM 8200 C C . SER A 1 1059 ? -26.578 4.575 -25.699 1.00 70.38 1059 SER A C 1
ATOM 8202 O O . SER A 1 1059 ? -27.580 5.059 -26.210 1.00 70.38 1059 SER A O 1
ATOM 8204 N N . ARG A 1 1060 ? -25.408 4.548 -26.356 1.00 67.94 1060 ARG A N 1
ATOM 8205 C CA . ARG A 1 1060 ? -25.222 5.057 -27.735 1.00 67.94 1060 ARG A CA 1
ATOM 8206 C C . ARG A 1 1060 ? -25.664 4.081 -28.822 1.00 67.94 1060 ARG A C 1
ATOM 8208 O O . ARG A 1 1060 ? -25.752 4.463 -29.982 1.00 67.94 1060 ARG A O 1
ATOM 8215 N N . GLY A 1 1061 ? -25.868 2.812 -28.481 1.00 54.78 1061 GLY A N 1
ATOM 8216 C CA . GLY A 1 1061 ? -26.036 1.737 -29.455 1.00 54.78 1061 GLY A CA 1
ATOM 8217 C C . GLY A 1 1061 ? -27.444 1.566 -30.036 1.00 54.78 1061 GLY A C 1
ATOM 8218 O O . GLY A 1 1061 ? -27.680 0.508 -30.617 1.00 54.78 1061 GLY A O 1
ATOM 8219 N N . GLY A 1 1062 ? -28.353 2.533 -29.861 1.00 47.84 1062 GLY A N 1
ATOM 8220 C CA . GLY A 1 1062 ? -29.719 2.507 -30.395 1.00 47.84 1062 GLY A CA 1
ATOM 8221 C C . GLY A 1 1062 ? -29.970 3.654 -31.380 1.00 47.84 1062 GLY A C 1
ATOM 8222 O O . GLY A 1 1062 ? -30.079 4.797 -30.957 1.00 47.84 1062 GLY A O 1
ATOM 8223 N N . GLY A 1 1063 ? -30.067 3.338 -32.679 1.00 44.59 1063 GLY A N 1
ATOM 8224 C CA . GLY A 1 1063 ? -30.623 4.200 -33.738 1.00 44.59 1063 GLY A CA 1
ATOM 8225 C C . GLY A 1 1063 ? -29.854 5.485 -34.106 1.00 44.59 1063 GLY A C 1
ATOM 8226 O O . GLY A 1 1063 ? -29.474 6.290 -33.262 1.00 44.59 1063 GLY A O 1
ATOM 8227 N N . ALA A 1 1064 ? -29.691 5.736 -35.409 1.00 38.31 1064 ALA A N 1
ATOM 8228 C CA . ALA A 1 1064 ? -28.922 6.842 -36.003 1.00 38.31 1064 ALA A CA 1
ATOM 8229 C C . ALA A 1 1064 ? -29.484 8.277 -35.788 1.00 38.31 1064 ALA A C 1
ATOM 8231 O O . ALA A 1 1064 ? -29.146 9.179 -36.546 1.00 38.31 1064 ALA A O 1
ATOM 8232 N N . GLY A 1 1065 ? -30.306 8.511 -34.759 1.00 44.44 1065 GLY A N 1
ATOM 8233 C CA . GLY A 1 1065 ? -30.871 9.828 -34.414 1.00 44.44 1065 GLY A CA 1
ATOM 8234 C C . GLY A 1 1065 ? -30.621 10.293 -32.972 1.00 44.44 1065 GLY A C 1
ATOM 8235 O O . GLY A 1 1065 ? -31.015 11.396 -32.616 1.00 44.44 1065 GLY A O 1
ATOM 8236 N N . ALA A 1 1066 ? -29.966 9.488 -32.125 1.00 44.81 1066 ALA A N 1
ATOM 8237 C CA . ALA A 1 1066 ? -29.798 9.764 -30.690 1.00 44.81 1066 ALA A CA 1
ATOM 8238 C C . ALA A 1 1066 ? -28.430 10.384 -30.316 1.00 44.81 1066 ALA A C 1
ATOM 8240 O O . ALA A 1 1066 ? -27.924 10.175 -29.209 1.00 44.81 1066 ALA A O 1
ATOM 8241 N N . SER A 1 1067 ? -27.797 11.131 -31.228 1.00 43.41 1067 SER A N 1
ATOM 8242 C CA . SER A 1 1067 ? -26.434 11.657 -31.045 1.00 43.41 1067 SER A CA 1
ATOM 8243 C C . SER A 1 1067 ? -26.293 12.718 -29.944 1.00 43.41 1067 SER A C 1
ATOM 8245 O O . SER A 1 1067 ? -25.197 12.847 -29.400 1.00 43.41 1067 SER A O 1
ATOM 8247 N N . ASP A 1 1068 ? -27.375 13.390 -29.536 1.00 45.66 1068 ASP A N 1
ATOM 8248 C CA . ASP A 1 1068 ? -27.320 14.444 -28.505 1.00 45.66 1068 ASP A CA 1
ATOM 8249 C C . ASP A 1 1068 ? -27.665 13.969 -27.080 1.00 45.66 1068 ASP A C 1
ATOM 8251 O O . ASP A 1 1068 ? -27.270 14.597 -26.098 1.00 45.66 1068 ASP A O 1
ATOM 8255 N N . GLY A 1 1069 ? -28.330 12.818 -26.916 1.00 45.66 1069 GLY A N 1
ATOM 8256 C CA . GLY A 1 1069 ? -28.800 12.352 -25.600 1.00 45.66 1069 GLY A CA 1
ATOM 8257 C C . GLY A 1 1069 ? -27.751 11.626 -24.746 1.00 45.66 1069 GLY A C 1
ATOM 8258 O O . GLY A 1 1069 ? -27.852 11.600 -23.518 1.00 45.66 1069 GLY A O 1
ATOM 8259 N N . ALA A 1 1070 ? -26.729 11.036 -25.373 1.00 44.84 1070 ALA A N 1
ATOM 8260 C CA . ALA A 1 1070 ? -25.727 10.201 -24.700 1.00 44.84 1070 ALA A CA 1
ATOM 8261 C C . ALA A 1 1070 ? -24.513 10.982 -24.151 1.00 44.84 1070 ALA A C 1
ATOM 8263 O O . ALA A 1 1070 ? -23.619 10.392 -23.536 1.00 44.84 1070 ALA A O 1
ATOM 8264 N N . ALA A 1 1071 ? -24.454 12.299 -24.369 1.00 51.00 1071 ALA A N 1
ATOM 8265 C CA . ALA A 1 1071 ? -23.363 13.163 -23.913 1.00 51.00 1071 ALA A CA 1
ATOM 8266 C C . ALA A 1 1071 ? -23.507 13.644 -22.451 1.00 51.00 1071 ALA A C 1
ATOM 8268 O O . ALA A 1 1071 ? -22.600 14.292 -21.941 1.00 51.00 1071 ALA A O 1
ATOM 8269 N N . GLN A 1 1072 ? -24.603 13.303 -21.761 1.00 65.50 1072 GLN A N 1
ATOM 8270 C CA . GLN A 1 1072 ? -25.001 13.949 -20.499 1.00 65.50 1072 GLN A CA 1
ATOM 8271 C C . GLN A 1 1072 ? -25.089 13.022 -19.269 1.00 65.50 1072 GLN A C 1
ATOM 8273 O O . GLN A 1 1072 ? -25.671 13.411 -18.259 1.00 65.50 1072 GLN A O 1
ATOM 8278 N N . LEU A 1 1073 ? -24.530 11.803 -19.312 1.00 73.62 1073 LEU A N 1
ATOM 8279 C CA . LEU A 1 1073 ? -24.418 10.959 -18.109 1.00 73.62 1073 LEU A CA 1
ATOM 8280 C C . LEU A 1 1073 ? -23.195 11.371 -17.283 1.00 73.62 1073 LEU A C 1
ATOM 8282 O O . LEU A 1 1073 ? -22.059 11.036 -17.640 1.00 73.62 1073 LEU A O 1
ATOM 8286 N N . THR A 1 1074 ? -23.423 12.042 -16.161 1.00 80.56 1074 THR A N 1
ATOM 8287 C CA . THR A 1 1074 ? -22.373 12.488 -15.241 1.00 80.56 1074 THR A CA 1
ATOM 8288 C C . THR A 1 1074 ? -22.440 11.669 -13.959 1.00 80.56 1074 THR A C 1
ATOM 8290 O O . THR A 1 1074 ? -23.491 11.540 -13.332 1.00 80.56 1074 THR A O 1
ATOM 8293 N N . MET A 1 1075 ? -21.307 11.086 -13.571 1.00 85.25 1075 MET A N 1
ATOM 8294 C CA . MET A 1 1075 ? -21.178 10.426 -12.280 1.00 85.25 1075 MET A CA 1
ATOM 8295 C C . MET A 1 1075 ? -20.987 11.494 -11.201 1.00 85.25 1075 MET A C 1
ATOM 8297 O O . MET A 1 1075 ? -20.073 12.313 -11.287 1.00 85.25 1075 MET A O 1
ATOM 8301 N N . GLN A 1 1076 ? -21.847 11.480 -10.189 1.00 85.88 1076 GLN A N 1
ATOM 8302 C CA . GLN A 1 1076 ? -21.697 12.317 -9.002 1.00 85.88 1076 GLN A CA 1
ATOM 8303 C C . GLN A 1 1076 ? -20.586 11.748 -8.097 1.00 85.88 1076 GLN A C 1
ATOM 8305 O O . GLN A 1 1076 ? -20.276 10.552 -8.177 1.00 85.88 1076 GLN A O 1
ATOM 8310 N N . PRO A 1 1077 ? -19.961 12.566 -7.227 1.00 83.50 1077 PRO A N 1
ATOM 8311 C CA . PRO A 1 1077 ? -18.963 12.066 -6.289 1.00 83.50 1077 PRO A CA 1
ATOM 8312 C C . PRO A 1 1077 ? -19.556 10.936 -5.425 1.00 83.50 1077 PRO A C 1
ATOM 8314 O O . PRO A 1 1077 ? -20.675 11.074 -4.924 1.00 83.50 1077 PRO A O 1
ATOM 8317 N N . PRO A 1 1078 ? -18.834 9.813 -5.250 1.00 88.50 1078 PRO A N 1
ATOM 8318 C CA . PRO A 1 1078 ? -19.349 8.668 -4.513 1.00 88.50 1078 PRO A CA 1
ATOM 8319 C C . PRO A 1 1078 ? -19.515 9.014 -3.033 1.00 88.50 1078 PRO A C 1
ATOM 8321 O O . PRO A 1 1078 ? -18.639 9.647 -2.437 1.00 88.50 1078 PRO A O 1
ATOM 8324 N N . GLN A 1 1079 ? -20.610 8.558 -2.427 1.00 86.94 1079 GLN A N 1
ATOM 8325 C CA . GLN A 1 1079 ? -20.824 8.705 -0.990 1.00 86.94 1079 GLN A CA 1
ATOM 8326 C C . GLN A 1 1079 ? -20.267 7.476 -0.274 1.00 86.94 1079 GLN A C 1
ATOM 8328 O O . GLN A 1 1079 ? -20.544 6.333 -0.646 1.00 86.94 1079 GLN A O 1
ATOM 8333 N N . LEU A 1 1080 ? -19.418 7.716 0.725 1.00 89.75 1080 LEU A N 1
ATOM 8334 C CA . LEU A 1 1080 ? -18.762 6.667 1.499 1.00 89.75 1080 LEU A CA 1
ATOM 8335 C C . LEU A 1 1080 ? -19.380 6.580 2.888 1.00 89.75 1080 LEU A C 1
ATOM 8337 O O . LEU A 1 1080 ? -19.496 7.592 3.574 1.00 89.75 1080 LEU A O 1
ATOM 8341 N N . ALA A 1 1081 ? -19.658 5.358 3.325 1.00 87.50 1081 ALA A N 1
ATOM 8342 C CA . ALA A 1 1081 ? -19.991 5.018 4.699 1.00 87.50 1081 ALA A CA 1
ATOM 8343 C C . ALA A 1 1081 ? -19.036 3.933 5.223 1.00 87.50 1081 ALA A C 1
ATOM 8345 O O . ALA A 1 1081 ? -18.332 3.282 4.448 1.00 87.50 1081 ALA A O 1
ATOM 8346 N N . SER A 1 1082 ? -19.002 3.680 6.535 1.00 85.62 1082 SER A N 1
ATOM 8347 C CA . SER A 1 1082 ? -18.069 2.697 7.120 1.00 85.62 1082 SER A CA 1
ATOM 8348 C C . SER A 1 1082 ? -18.299 1.286 6.575 1.00 85.62 1082 SER A C 1
ATOM 8350 O O . SER A 1 1082 ? -17.356 0.498 6.486 1.00 85.62 1082 SER A O 1
ATOM 8352 N N . ARG A 1 1083 ? -19.548 0.972 6.206 1.00 86.25 1083 ARG A N 1
ATOM 8353 C CA . ARG A 1 1083 ? -19.986 -0.345 5.714 1.00 86.25 1083 ARG A CA 1
ATOM 8354 C C . ARG A 1 1083 ? -20.587 -0.330 4.309 1.00 86.25 1083 ARG A C 1
ATOM 8356 O O . ARG A 1 1083 ? -21.023 -1.385 3.842 1.00 86.25 1083 ARG A O 1
ATOM 8363 N N . GLY A 1 1084 ? -20.606 0.825 3.645 1.00 86.88 1084 GLY A N 1
ATOM 8364 C CA . GLY A 1 1084 ? -21.286 0.982 2.367 1.00 86.88 1084 GLY A CA 1
ATOM 8365 C C . GLY A 1 1084 ? -20.656 2.023 1.451 1.00 86.88 1084 GLY A C 1
ATOM 8366 O O . GLY A 1 1084 ? -19.914 2.899 1.892 1.00 86.88 1084 GLY A O 1
ATOM 8367 N N . ILE A 1 1085 ? -20.932 1.894 0.159 1.00 89.62 1085 ILE A N 1
ATOM 8368 C CA . ILE A 1 1085 ? -20.550 2.849 -0.881 1.00 89.62 1085 ILE A CA 1
ATOM 8369 C C . ILE A 1 1085 ? -21.765 3.064 -1.765 1.00 89.62 1085 ILE A C 1
ATOM 8371 O O . ILE A 1 1085 ? -22.365 2.094 -2.227 1.00 89.62 1085 ILE A O 1
ATOM 8375 N N . GLU A 1 1086 ? -22.075 4.318 -2.047 1.00 88.19 1086 GLU A N 1
ATOM 8376 C CA . GLU A 1 1086 ? -23.152 4.694 -2.947 1.00 88.19 1086 GLU A CA 1
ATOM 8377 C C . GLU A 1 1086 ? -22.587 5.437 -4.159 1.00 88.19 1086 GLU A C 1
ATOM 8379 O O . GLU A 1 1086 ? -21.844 6.415 -4.028 1.00 88.19 1086 GLU A O 1
ATOM 8384 N N . LEU A 1 1087 ? -22.915 4.942 -5.352 1.00 89.25 1087 LEU A N 1
ATOM 8385 C CA . LEU A 1 1087 ? -22.550 5.551 -6.627 1.00 89.25 1087 LEU A CA 1
ATOM 8386 C C . LEU A 1 1087 ? -23.818 6.096 -7.281 1.00 89.25 1087 LEU A C 1
ATOM 8388 O O . LEU A 1 1087 ? -24.748 5.332 -7.528 1.00 89.25 1087 LEU A O 1
ATOM 8392 N N . ARG A 1 1088 ? -23.841 7.397 -7.584 1.00 87.12 1088 ARG A N 1
ATOM 8393 C CA . ARG A 1 1088 ? -24.963 8.047 -8.272 1.00 87.12 1088 ARG A CA 1
ATOM 8394 C C . ARG A 1 1088 ? -24.542 8.484 -9.666 1.00 87.12 1088 ARG A C 1
ATOM 8396 O O . ARG A 1 1088 ? -23.502 9.125 -9.833 1.00 87.12 1088 ARG A O 1
ATOM 8403 N N . ILE A 1 1089 ? -25.341 8.137 -10.666 1.00 84.62 1089 ILE A N 1
ATOM 8404 C CA . ILE A 1 1089 ? -25.150 8.564 -12.053 1.00 84.62 1089 ILE A CA 1
ATOM 8405 C C . ILE A 1 1089 ? -26.410 9.301 -12.477 1.00 84.62 1089 ILE A C 1
ATOM 8407 O O . ILE A 1 1089 ? -27.498 8.733 -12.450 1.00 84.62 1089 ILE A O 1
ATOM 8411 N N . GLN A 1 1090 ? -26.248 10.560 -12.870 1.00 81.81 1090 GLN A N 1
ATOM 8412 C CA . GLN A 1 1090 ? -27.350 11.413 -13.294 1.00 81.81 1090 GLN A CA 1
ATOM 8413 C C . GLN A 1 1090 ? -27.251 11.687 -14.790 1.00 81.81 1090 GLN A C 1
ATOM 8415 O O . GLN A 1 1090 ? -26.166 11.949 -15.317 1.00 81.81 1090 GLN A O 1
ATOM 8420 N N . ARG A 1 1091 ? -28.394 11.643 -15.471 1.00 72.88 1091 ARG A N 1
ATOM 8421 C CA . ARG A 1 1091 ? -28.551 12.181 -16.822 1.00 72.88 1091 ARG A CA 1
ATOM 8422 C C . ARG A 1 1091 ? -28.975 13.641 -16.703 1.00 72.88 1091 ARG A C 1
ATOM 8424 O O . ARG A 1 1091 ? -30.010 13.908 -16.095 1.00 72.88 1091 ARG A O 1
ATOM 8431 N N . ALA A 1 1092 ? -28.214 14.576 -17.275 1.00 64.00 1092 ALA A N 1
ATOM 8432 C CA . ALA A 1 1092 ? -28.711 15.945 -17.393 1.00 64.00 1092 ALA A CA 1
ATOM 8433 C C . ALA A 1 1092 ? -29.985 15.929 -18.260 1.00 64.00 1092 ALA A C 1
ATOM 8435 O O . ALA A 1 1092 ? -30.021 15.292 -19.313 1.00 64.00 1092 ALA A O 1
ATOM 8436 N N . GLY A 1 1093 ? -31.063 16.523 -17.755 1.00 55.41 1093 GLY A N 1
ATOM 8437 C CA . GLY A 1 1093 ? -32.312 16.664 -18.496 1.00 55.41 1093 GLY A CA 1
ATOM 8438 C C . GLY A 1 1093 ? -32.245 17.848 -19.461 1.00 55.41 1093 GLY A C 1
ATOM 8439 O O . GLY A 1 1093 ? -31.526 18.817 -19.220 1.00 55.41 1093 GLY A O 1
ATOM 8440 N N . SER A 1 1094 ? -33.043 17.795 -20.531 1.00 49.03 1094 SER A N 1
ATOM 8441 C CA . SER A 1 1094 ? -33.546 19.022 -21.166 1.00 49.03 1094 SER A CA 1
ATOM 8442 C C . SER A 1 1094 ? -34.342 19.817 -20.120 1.00 49.03 1094 SER A C 1
ATOM 8444 O O . SER A 1 1094 ? -34.894 19.206 -19.206 1.00 49.03 1094 SER A O 1
ATOM 8446 N N . ALA A 1 1095 ? -34.435 21.145 -20.249 1.00 47.56 1095 ALA A N 1
ATOM 8447 C CA . ALA A 1 1095 ? -35.054 22.059 -19.275 1.00 47.56 1095 ALA A CA 1
ATOM 8448 C C . ALA A 1 1095 ? -36.497 21.697 -18.835 1.00 47.56 1095 ALA A C 1
ATOM 8450 O O . ALA A 1 1095 ? -37.009 22.280 -17.885 1.00 47.56 1095 ALA A O 1
ATOM 8451 N N . THR A 1 1096 ? -37.144 20.737 -19.502 1.00 44.47 1096 THR A N 1
ATOM 8452 C CA . THR A 1 1096 ? -38.513 20.265 -19.261 1.00 44.47 1096 THR A CA 1
ATOM 8453 C C . THR A 1 1096 ? -38.636 18.803 -18.789 1.00 44.47 1096 THR A C 1
ATOM 8455 O O . THR A 1 1096 ? -39.746 18.380 -18.483 1.00 44.47 1096 THR A O 1
ATOM 8458 N N . ALA A 1 1097 ? -37.551 18.017 -18.702 1.00 53.16 1097 ALA A N 1
ATOM 8459 C CA . ALA A 1 1097 ? -37.601 16.590 -18.338 1.00 53.16 1097 ALA A CA 1
ATOM 8460 C C . ALA A 1 1097 ? -36.944 16.300 -16.975 1.00 53.16 1097 ALA A C 1
ATOM 8462 O O . ALA A 1 1097 ? -35.833 16.760 -16.707 1.00 53.16 1097 ALA A O 1
ATOM 8463 N N . LEU A 1 1098 ? -37.609 15.496 -16.132 1.00 51.91 1098 LEU A N 1
ATOM 8464 C CA . LEU A 1 1098 ? -37.075 15.053 -14.837 1.00 51.91 1098 LEU A CA 1
ATOM 8465 C C . LEU A 1 1098 ? -35.742 14.297 -15.032 1.00 51.91 1098 LEU A C 1
ATOM 8467 O O . LEU A 1 1098 ? -35.652 13.437 -15.914 1.00 51.91 1098 LEU A O 1
ATOM 8471 N N . PRO A 1 1099 ? -34.699 14.593 -14.232 1.00 60.62 1099 PRO A N 1
ATOM 8472 C CA . PRO A 1 1099 ? -33.414 13.920 -14.347 1.00 60.62 1099 PRO A CA 1
ATOM 8473 C C . PRO A 1 1099 ? -33.563 12.438 -13.997 1.00 60.62 1099 PRO A C 1
ATOM 8475 O O . PRO A 1 1099 ? -34.122 12.079 -12.964 1.00 60.62 1099 PRO A O 1
ATOM 8478 N N . VAL A 1 1100 ? -33.031 11.577 -14.861 1.00 68.00 1100 VAL A N 1
ATOM 8479 C CA . VAL A 1 1100 ? -32.924 10.143 -14.583 1.00 68.00 1100 VAL A CA 1
ATOM 8480 C C . VAL A 1 1100 ? -31.715 9.922 -13.679 1.00 68.00 1100 VAL A C 1
ATOM 8482 O O . VAL A 1 1100 ? -30.591 10.273 -14.057 1.00 68.00 1100 VAL A O 1
ATOM 8485 N N . GLU A 1 1101 ? -31.938 9.332 -12.506 1.00 76.81 1101 GLU A N 1
ATOM 8486 C CA . GLU A 1 1101 ? -30.898 9.028 -11.524 1.00 76.81 1101 GLU A CA 1
ATOM 8487 C C . GLU A 1 1101 ? -30.794 7.515 -11.291 1.00 76.81 1101 GLU A C 1
ATOM 8489 O O . GLU A 1 1101 ? -31.752 6.851 -10.895 1.00 76.81 1101 GLU A O 1
ATOM 8494 N N . LEU A 1 1102 ? -29.599 6.972 -11.538 1.00 78.94 1102 LEU A N 1
ATOM 8495 C CA . LEU A 1 1102 ? -29.231 5.598 -11.212 1.00 78.94 1102 LEU A CA 1
ATOM 8496 C C . LEU A 1 1102 ? -28.420 5.609 -9.914 1.00 78.94 1102 LEU A C 1
ATOM 8498 O O . LEU A 1 1102 ? -27.320 6.172 -9.877 1.00 78.94 1102 LEU A O 1
ATOM 8502 N N . VAL A 1 1103 ? -28.954 4.979 -8.867 1.00 82.38 1103 VAL A N 1
ATOM 8503 C CA . VAL A 1 1103 ? -28.320 4.872 -7.549 1.00 82.38 1103 VAL A CA 1
ATOM 8504 C C . VAL A 1 1103 ? -27.907 3.425 -7.311 1.00 82.38 1103 VAL A C 1
ATOM 8506 O O . VAL A 1 1103 ? -28.727 2.513 -7.307 1.00 82.38 1103 VAL A O 1
ATOM 8509 N N . LEU A 1 1104 ? -26.611 3.203 -7.112 1.00 83.19 1104 LEU A N 1
ATOM 8510 C CA . LEU A 1 1104 ? -26.049 1.877 -6.889 1.00 83.19 1104 LEU A CA 1
ATOM 8511 C C . LEU A 1 1104 ? -25.427 1.806 -5.494 1.00 83.19 1104 LEU A C 1
ATOM 8513 O O . LEU A 1 1104 ? -24.423 2.471 -5.227 1.00 83.19 1104 LEU A O 1
ATOM 8517 N N . GLN A 1 1105 ? -26.011 0.993 -4.614 1.00 84.25 1105 GLN A N 1
ATOM 8518 C CA . GLN A 1 1105 ? -25.569 0.836 -3.229 1.00 84.25 1105 GLN A CA 1
ATOM 8519 C C . GLN A 1 1105 ? -24.840 -0.500 -3.042 1.00 84.25 1105 GLN A C 1
ATOM 8521 O O . GLN A 1 1105 ? -25.356 -1.579 -3.327 1.00 84.25 1105 GLN A O 1
ATOM 8526 N N . LEU A 1 1106 ? -23.604 -0.426 -2.554 1.00 85.00 1106 LEU A N 1
ATOM 8527 C CA . LEU A 1 1106 ? -22.742 -1.568 -2.261 1.00 85.00 1106 LEU A CA 1
ATOM 8528 C C . LEU A 1 1106 ? -22.564 -1.649 -0.751 1.00 85.00 1106 LEU A C 1
ATOM 8530 O O . LEU A 1 1106 ? -21.891 -0.791 -0.184 1.00 85.00 1106 LEU A O 1
ATOM 8534 N N . ALA A 1 1107 ? -23.124 -2.665 -0.098 1.00 83.31 1107 ALA A N 1
ATOM 8535 C CA . ALA A 1 1107 ? -23.101 -2.779 1.360 1.00 83.31 1107 ALA A CA 1
ATOM 8536 C C . ALA A 1 1107 ? -22.721 -4.186 1.837 1.00 83.31 1107 ALA A C 1
ATOM 8538 O O . ALA A 1 1107 ? -22.900 -5.180 1.136 1.00 83.31 1107 ALA A O 1
ATOM 8539 N N . LEU A 1 1108 ? -22.159 -4.283 3.044 1.00 81.19 1108 LEU A N 1
ATOM 8540 C CA . LEU A 1 1108 ? -21.883 -5.573 3.684 1.00 81.19 1108 LEU A CA 1
ATOM 8541 C C . LEU A 1 1108 ? -23.123 -6.091 4.421 1.00 81.19 1108 LEU A C 1
ATOM 8543 O O . LEU A 1 1108 ? -23.486 -5.541 5.465 1.00 81.19 1108 LEU A O 1
ATOM 8547 N N . GLY A 1 1109 ? -23.706 -7.182 3.918 1.00 67.50 1109 GLY A N 1
ATOM 8548 C CA . GLY A 1 1109 ? -24.872 -7.837 4.512 1.00 67.50 1109 GLY A CA 1
ATOM 8549 C C . GLY A 1 1109 ? -24.611 -8.426 5.906 1.00 67.50 1109 GLY A C 1
ATOM 8550 O O . GLY A 1 1109 ? -23.473 -8.729 6.279 1.00 67.50 1109 GLY A O 1
ATOM 8551 N N . THR A 1 1110 ? -25.688 -8.591 6.675 1.00 59.34 1110 THR A N 1
ATOM 8552 C CA . THR A 1 1110 ? -25.704 -9.034 8.083 1.00 59.34 1110 THR A CA 1
ATOM 8553 C C . THR A 1 1110 ? -25.972 -10.536 8.272 1.00 59.34 1110 THR A C 1
ATOM 8555 O O . THR A 1 1110 ? -26.104 -10.991 9.404 1.00 59.34 1110 THR A O 1
ATOM 8558 N N . ALA A 1 1111 ? -26.040 -11.333 7.200 1.00 46.22 1111 ALA A N 1
ATOM 8559 C CA . ALA A 1 1111 ? -26.480 -12.727 7.283 1.00 46.22 1111 ALA A CA 1
ATOM 8560 C C . ALA A 1 1111 ? -25.549 -13.637 8.119 1.00 46.22 1111 ALA A C 1
ATOM 8562 O O . ALA A 1 1111 ? -24.319 -13.570 8.030 1.00 46.22 1111 ALA A O 1
ATOM 8563 N N . ALA A 1 1112 ? -26.162 -14.580 8.847 1.00 39.22 1112 ALA A N 1
ATOM 8564 C CA . ALA A 1 1112 ? -25.539 -15.560 9.748 1.00 39.22 1112 ALA A CA 1
ATOM 8565 C C . ALA A 1 1112 ? -24.495 -16.506 9.102 1.00 39.22 1112 ALA A C 1
ATOM 8567 O O . ALA A 1 1112 ? -23.882 -17.307 9.801 1.00 39.22 1112 ALA A O 1
ATOM 8568 N N . HIS A 1 1113 ? -24.291 -16.447 7.779 1.00 33.41 1113 HIS A N 1
ATOM 8569 C CA . HIS A 1 1113 ? -23.342 -17.274 7.011 1.00 33.41 1113 HIS A CA 1
ATOM 8570 C C . HIS A 1 1113 ? -22.214 -16.458 6.341 1.00 33.41 1113 HIS A C 1
ATOM 8572 O O . HIS A 1 1113 ? -21.585 -16.906 5.380 1.00 33.41 1113 HIS A O 1
ATOM 8578 N N . GLY A 1 1114 ? -21.914 -15.275 6.883 1.00 52.09 1114 GLY A N 1
ATOM 8579 C CA . GLY A 1 1114 ? -20.745 -14.472 6.527 1.00 52.09 1114 GLY A CA 1
ATOM 8580 C C . GLY A 1 1114 ? -21.104 -13.150 5.852 1.00 52.09 1114 GLY A C 1
ATOM 8581 O O . GLY A 1 1114 ? -22.056 -13.055 5.084 1.00 52.09 1114 GLY A O 1
ATOM 8582 N N . SER A 1 1115 ? -20.299 -12.121 6.128 1.00 60.47 1115 SER A N 1
ATOM 8583 C CA . SER A 1 1115 ? -20.431 -10.761 5.594 1.00 60.47 1115 SER A CA 1
ATOM 8584 C C . SER A 1 1115 ? -20.136 -10.709 4.091 1.00 60.47 1115 SER A C 1
ATOM 8586 O O . SER A 1 1115 ? -19.020 -10.421 3.646 1.00 60.47 1115 SER A O 1
ATOM 8588 N N . GLN A 1 1116 ? -21.138 -11.045 3.286 1.00 72.38 1116 GLN A N 1
ATOM 8589 C CA . GLN A 1 1116 ? -21.076 -10.946 1.832 1.00 72.38 1116 GLN A CA 1
ATOM 8590 C C . GLN A 1 1116 ? -21.459 -9.536 1.377 1.00 72.38 1116 GLN A C 1
ATOM 8592 O O . GLN A 1 1116 ? -22.302 -8.874 1.979 1.00 72.38 1116 GLN A O 1
ATOM 8597 N N . LEU A 1 1117 ? -20.791 -9.066 0.322 1.00 81.19 1117 LEU A N 1
ATOM 8598 C CA . LEU A 1 1117 ? -21.088 -7.782 -0.301 1.00 81.19 1117 LEU A CA 1
ATOM 8599 C C . LEU A 1 1117 ? -22.352 -7.941 -1.156 1.00 81.19 1117 LEU A C 1
ATOM 8601 O O . LEU A 1 1117 ? -22.388 -8.807 -2.034 1.00 81.19 1117 LEU A O 1
ATOM 8605 N N . THR A 1 1118 ? -23.361 -7.118 -0.908 1.00 81.44 1118 THR A N 1
ATOM 8606 C CA . THR A 1 1118 ? -24.573 -7.012 -1.722 1.00 81.44 1118 THR A CA 1
ATOM 8607 C C . THR A 1 1118 ? -24.502 -5.746 -2.569 1.00 81.44 1118 THR A C 1
ATOM 8609 O O . THR A 1 1118 ? -23.862 -4.764 -2.189 1.00 81.44 1118 THR A O 1
ATOM 8612 N N . CYS A 1 1119 ? -25.104 -5.797 -3.753 1.00 83.12 1119 CYS A N 1
ATOM 8613 C CA . CYS A 1 1119 ? -25.220 -4.670 -4.669 1.00 83.12 1119 CYS A CA 1
ATOM 8614 C C . CYS A 1 1119 ? -26.705 -4.491 -4.971 1.00 83.12 1119 CYS A C 1
ATOM 8616 O O . CYS A 1 1119 ? -27.289 -5.390 -5.570 1.00 83.12 1119 CYS A O 1
ATOM 8618 N N . THR A 1 1120 ? -27.291 -3.376 -4.550 1.00 80.06 1120 THR A N 1
ATOM 8619 C CA . THR A 1 1120 ? -28.679 -3.011 -4.856 1.00 80.06 1120 THR A CA 1
ATOM 8620 C C . THR A 1 1120 ? -28.690 -1.865 -5.862 1.00 80.06 1120 THR A C 1
ATOM 8622 O O . THR A 1 1120 ? -27.848 -0.961 -5.796 1.00 80.06 1120 THR A O 1
ATOM 8625 N N . LEU A 1 1121 ? -29.598 -1.939 -6.832 1.00 80.25 1121 LEU A N 1
ATOM 8626 C CA . LEU A 1 1121 ? -29.795 -0.929 -7.862 1.00 80.25 1121 LEU A CA 1
ATOM 8627 C C . LEU A 1 1121 ? -31.170 -0.285 -7.647 1.00 80.25 1121 LEU A C 1
ATOM 8629 O O . LEU A 1 1121 ? -32.191 -0.961 -7.697 1.00 80.25 1121 LEU A O 1
ATOM 8633 N N . ASP A 1 1122 ? -31.181 1.024 -7.421 1.00 78.44 1122 ASP A N 1
ATOM 8634 C CA . ASP A 1 1122 ? -32.397 1.836 -7.367 1.00 78.44 1122 ASP A CA 1
ATOM 8635 C C . ASP A 1 1122 ? -32.421 2.755 -8.596 1.00 78.44 1122 ASP A C 1
ATOM 8637 O O . ASP A 1 1122 ? -31.423 3.418 -8.916 1.00 78.44 1122 ASP A O 1
ATOM 8641 N N . TRP A 1 1123 ? -33.538 2.749 -9.323 1.00 72.44 1123 TRP A N 1
ATOM 8642 C CA . TRP A 1 1123 ? -33.718 3.544 -10.532 1.00 72.44 1123 TRP A CA 1
ATOM 8643 C C . TRP A 1 1123 ? -34.831 4.564 -10.335 1.00 72.44 1123 TRP A C 1
ATOM 8645 O O . TRP A 1 1123 ? -35.995 4.219 -10.140 1.00 72.44 1123 TRP A O 1
ATOM 8655 N N . ARG A 1 1124 ? -34.484 5.847 -10.462 1.00 72.62 1124 ARG A N 1
ATOM 8656 C CA . ARG A 1 1124 ? -35.427 6.955 -10.304 1.00 72.62 1124 ARG A CA 1
ATOM 8657 C C . ARG A 1 1124 ? -35.604 7.668 -11.642 1.00 72.62 1124 ARG A C 1
ATOM 8659 O O . ARG A 1 1124 ? -34.695 8.344 -12.120 1.00 72.62 1124 ARG A O 1
ATOM 8666 N N . GLY A 1 1125 ? -36.770 7.480 -12.262 1.00 68.62 1125 GLY A N 1
ATOM 8667 C CA . GLY A 1 1125 ? -37.145 8.056 -13.561 1.00 68.62 1125 GLY A CA 1
ATOM 8668 C C . GLY A 1 1125 ? -37.839 7.042 -14.486 1.00 68.62 1125 GLY A C 1
ATOM 8669 O O . GLY A 1 1125 ? -37.937 5.866 -14.132 1.00 68.62 1125 GLY A O 1
ATOM 8670 N N . PRO A 1 1126 ? -38.313 7.451 -15.678 1.00 63.16 1126 PRO A N 1
ATOM 8671 C CA . PRO A 1 1126 ? -39.049 6.570 -16.586 1.00 63.16 1126 PRO A CA 1
ATOM 8672 C C . PRO A 1 1126 ? -38.120 5.529 -17.241 1.00 63.16 1126 PRO A C 1
ATOM 8674 O O . PRO A 1 1126 ? -37.542 5.746 -18.302 1.00 63.16 1126 PRO A O 1
ATOM 8677 N N . TRP A 1 1127 ? -37.955 4.369 -16.593 1.00 60.66 1127 TRP A N 1
ATOM 8678 C CA . TRP A 1 1127 ? -37.229 3.208 -17.144 1.00 60.66 1127 TRP A CA 1
ATOM 8679 C C . TRP A 1 1127 ? -37.889 2.672 -18.426 1.00 60.66 1127 TRP A C 1
ATOM 8681 O O . TRP A 1 1127 ? -37.208 2.157 -19.313 1.00 60.66 1127 TRP A O 1
ATOM 8691 N N . ALA A 1 1128 ? -39.210 2.846 -18.541 1.00 57.09 1128 ALA A N 1
ATOM 8692 C CA . ALA A 1 1128 ? -40.025 2.411 -19.672 1.00 57.09 1128 ALA A CA 1
ATOM 8693 C C . ALA A 1 1128 ? -39.721 3.151 -20.990 1.00 57.09 1128 ALA A C 1
ATOM 8695 O O . ALA A 1 1128 ? -39.981 2.594 -22.054 1.00 57.09 1128 ALA A O 1
ATOM 8696 N N . ASP A 1 1129 ? -39.129 4.350 -20.930 1.00 59.28 1129 ASP A N 1
ATOM 8697 C CA . ASP A 1 1129 ? -38.810 5.162 -22.116 1.00 59.28 1129 ASP A CA 1
ATOM 8698 C C . ASP A 1 1129 ? -37.544 4.680 -22.852 1.00 59.28 1129 ASP A C 1
ATOM 8700 O O . ASP A 1 1129 ? -37.234 5.148 -23.949 1.00 59.28 1129 ASP A O 1
ATOM 8704 N N . LEU A 1 1130 ? -36.785 3.752 -22.259 1.00 63.78 1130 LEU A N 1
ATOM 8705 C CA . LEU A 1 1130 ? -35.643 3.098 -22.902 1.00 63.78 1130 LEU A CA 1
ATOM 8706 C C . LEU A 1 1130 ? -36.111 1.871 -23.693 1.00 63.78 1130 LEU A C 1
ATOM 8708 O O . LEU A 1 1130 ? -36.928 1.089 -23.211 1.00 63.78 1130 LEU A O 1
ATOM 8712 N N . ASP A 1 1131 ? -35.547 1.646 -24.880 1.00 70.94 1131 ASP A N 1
ATOM 8713 C CA . ASP A 1 1131 ? -35.793 0.423 -25.645 1.00 70.94 1131 ASP A CA 1
ATOM 8714 C C . ASP A 1 1131 ? -35.345 -0.830 -24.862 1.00 70.94 1131 ASP A C 1
ATOM 8716 O O . ASP A 1 1131 ? -34.380 -0.819 -24.088 1.00 70.94 1131 ASP A O 1
ATOM 8720 N N . ARG A 1 1132 ? -36.033 -1.960 -25.083 1.00 72.56 1132 ARG A N 1
ATOM 8721 C CA . ARG A 1 1132 ? -35.715 -3.234 -24.403 1.00 72.56 1132 ARG A CA 1
ATOM 8722 C C . ARG A 1 1132 ? -34.263 -3.674 -24.625 1.00 72.56 1132 ARG A C 1
ATOM 8724 O O . ARG A 1 1132 ? -33.679 -4.326 -23.758 1.00 72.56 1132 ARG A O 1
ATOM 8731 N N . GLU A 1 1133 ? -33.674 -3.326 -25.769 1.00 75.31 1133 GLU A N 1
ATOM 8732 C CA . GLU A 1 1133 ? -32.290 -3.671 -26.085 1.00 75.31 1133 GLU A CA 1
ATOM 8733 C C . GLU A 1 1133 ? -31.282 -2.855 -25.255 1.00 75.31 1133 GLU A C 1
ATOM 8735 O O . GLU A 1 1133 ? -30.353 -3.447 -24.689 1.00 75.31 1133 GLU A O 1
ATOM 8740 N N . SER A 1 1134 ? -31.466 -1.538 -25.080 1.00 71.00 1134 SER A N 1
ATOM 8741 C CA . SER A 1 1134 ? -30.592 -0.760 -24.186 1.00 71.00 1134 SER A CA 1
ATOM 8742 C C . SER A 1 1134 ? -30.788 -1.128 -22.724 1.00 71.00 1134 SER A C 1
ATOM 8744 O O . SER A 1 1134 ? -29.792 -1.237 -22.007 1.00 71.00 1134 SER A O 1
ATOM 8746 N N . GLN A 1 1135 ? -32.018 -1.419 -22.284 1.00 73.38 1135 GLN A N 1
ATOM 8747 C CA . GLN A 1 1135 ? -32.269 -1.927 -20.929 1.00 73.38 1135 GLN A CA 1
ATOM 8748 C C . GLN A 1 1135 ? -31.456 -3.204 -20.650 1.00 73.38 1135 GLN A C 1
ATOM 8750 O O . GLN A 1 1135 ? -30.767 -3.305 -19.630 1.00 73.38 1135 GLN A O 1
ATOM 8755 N N . TRP A 1 1136 ? -31.452 -4.163 -21.586 1.00 79.38 1136 TRP A N 1
ATOM 8756 C CA . TRP A 1 1136 ? -30.672 -5.396 -21.453 1.00 79.38 1136 TRP A CA 1
ATOM 8757 C C . TRP A 1 1136 ? -29.158 -5.135 -21.429 1.00 79.38 1136 TRP A C 1
ATOM 8759 O O . TRP A 1 1136 ? -28.445 -5.680 -20.578 1.00 79.38 1136 TRP A O 1
ATOM 8769 N N . ARG A 1 1137 ? -28.653 -4.265 -22.317 1.00 78.00 1137 ARG A N 1
ATOM 8770 C CA . ARG A 1 1137 ? -27.226 -3.893 -22.371 1.00 78.00 1137 ARG A CA 1
ATOM 8771 C C . ARG A 1 1137 ? -26.775 -3.186 -21.087 1.00 78.00 1137 ARG A C 1
ATOM 8773 O O . ARG A 1 1137 ? -25.719 -3.520 -20.548 1.00 78.00 1137 ARG A O 1
ATOM 8780 N N . MET A 1 1138 ? -27.581 -2.267 -20.556 1.00 78.38 1138 MET A N 1
ATOM 8781 C CA . MET A 1 1138 ? -27.309 -1.567 -19.296 1.00 78.38 1138 MET A CA 1
ATOM 8782 C C . MET A 1 1138 ? -27.323 -2.529 -18.102 1.00 78.38 1138 MET A C 1
ATOM 8784 O O . MET A 1 1138 ? -26.378 -2.536 -17.308 1.00 78.38 1138 MET A O 1
ATOM 8788 N N . ALA A 1 1139 ? -28.316 -3.419 -18.019 1.00 80.62 1139 ALA A N 1
ATOM 8789 C CA . ALA A 1 1139 ? -28.363 -4.455 -16.988 1.00 80.62 1139 ALA A CA 1
ATOM 8790 C C . ALA A 1 1139 ? -27.145 -5.397 -17.059 1.00 80.62 1139 ALA A C 1
ATOM 8792 O O . ALA A 1 1139 ? -26.613 -5.812 -16.027 1.00 80.62 1139 ALA A O 1
ATOM 8793 N N . ALA A 1 1140 ? -26.653 -5.727 -18.258 1.00 82.38 1140 ALA A N 1
ATOM 8794 C CA . ALA A 1 1140 ? -25.443 -6.532 -18.431 1.00 82.38 1140 ALA A CA 1
ATOM 8795 C C . ALA A 1 1140 ? -24.178 -5.811 -17.923 1.00 82.38 1140 ALA A C 1
ATOM 8797 O O . ALA A 1 1140 ? -23.316 -6.442 -17.297 1.00 82.38 1140 ALA A O 1
ATOM 8798 N N . VAL A 1 1141 ? -24.076 -4.493 -18.135 1.00 84.19 1141 VAL A N 1
ATOM 8799 C CA . VAL A 1 1141 ? -22.991 -3.658 -17.592 1.00 84.19 1141 VAL A CA 1
ATOM 8800 C C . VAL A 1 1141 ? -23.023 -3.651 -16.063 1.00 84.19 1141 VAL A C 1
ATOM 8802 O O . VAL A 1 1141 ? -21.999 -3.944 -15.441 1.00 84.19 1141 VAL A O 1
ATOM 8805 N N . VAL A 1 1142 ? -24.187 -3.412 -15.451 1.00 84.56 1142 VAL A N 1
ATOM 8806 C CA . VAL A 1 1142 ? -24.346 -3.415 -13.985 1.00 84.56 1142 VAL A CA 1
ATOM 8807 C C . VAL A 1 1142 ? -24.020 -4.791 -13.396 1.00 84.56 1142 VAL A C 1
ATOM 8809 O O . VAL A 1 1142 ? -23.250 -4.889 -12.439 1.00 84.56 1142 VAL A O 1
ATOM 8812 N N . ARG A 1 1143 ? -24.490 -5.883 -14.015 1.00 84.38 1143 ARG A N 1
ATOM 8813 C CA . ARG A 1 1143 ? -24.150 -7.255 -13.591 1.00 84.38 1143 ARG A CA 1
ATOM 8814 C C . ARG A 1 1143 ? -22.649 -7.526 -13.665 1.00 84.38 1143 ARG A C 1
ATOM 8816 O O . ARG A 1 1143 ? -22.080 -8.148 -12.761 1.00 84.38 1143 ARG A O 1
ATOM 8823 N N . ARG A 1 1144 ? -21.978 -7.065 -14.726 1.00 84.56 1144 ARG A N 1
ATOM 8824 C CA . ARG A 1 1144 ? -20.516 -7.170 -14.851 1.00 84.56 1144 ARG A CA 1
ATOM 8825 C C . ARG A 1 1144 ? -19.818 -6.367 -13.755 1.00 84.56 1144 ARG A C 1
ATOM 8827 O O . ARG A 1 1144 ? -18.884 -6.891 -13.148 1.00 84.56 1144 ARG A O 1
ATOM 8834 N N . PHE A 1 1145 ? -20.278 -5.148 -13.481 1.00 87.12 1145 PHE A N 1
ATOM 8835 C CA . PHE A 1 1145 ? -19.756 -4.296 -12.416 1.00 87.12 1145 PHE A CA 1
ATOM 8836 C C . PHE A 1 1145 ? -19.897 -4.960 -11.035 1.00 87.12 1145 PHE A C 1
ATOM 8838 O O . PHE A 1 1145 ? -18.892 -5.152 -10.349 1.00 87.12 1145 PHE A O 1
ATOM 8845 N N . ALA A 1 1146 ? -21.087 -5.449 -10.673 1.00 85.50 1146 ALA A N 1
ATOM 8846 C CA . ALA A 1 1146 ? -21.337 -6.137 -9.404 1.00 85.50 1146 ALA A CA 1
ATOM 8847 C C . ALA A 1 1146 ? -20.442 -7.381 -9.220 1.00 85.50 1146 ALA A C 1
ATOM 8849 O O . ALA A 1 1146 ? -19.812 -7.566 -8.171 1.00 85.50 1146 ALA A O 1
ATOM 8850 N N . ARG A 1 1147 ? -20.277 -8.199 -10.274 1.00 84.94 1147 ARG A N 1
ATOM 8851 C CA . ARG A 1 1147 ? -19.350 -9.349 -10.262 1.00 84.94 1147 ARG A CA 1
ATOM 8852 C C . ARG A 1 1147 ? -17.897 -8.918 -10.055 1.00 84.94 1147 ARG A C 1
ATOM 8854 O O . ARG A 1 1147 ? -17.166 -9.580 -9.315 1.00 84.94 1147 ARG A O 1
ATOM 8861 N N . ARG A 1 1148 ? -17.473 -7.801 -10.657 1.00 84.31 1148 ARG A N 1
ATOM 8862 C CA . ARG A 1 1148 ? -16.134 -7.226 -10.438 1.00 84.31 1148 ARG A CA 1
ATOM 8863 C C . ARG A 1 1148 ? -15.945 -6.719 -9.012 1.00 84.31 1148 ARG A C 1
ATOM 8865 O O . ARG A 1 1148 ? -14.862 -6.908 -8.461 1.00 84.31 1148 ARG A O 1
ATOM 8872 N N . CYS A 1 1149 ? -16.970 -6.141 -8.394 1.00 85.12 1149 CYS A N 1
ATOM 8873 C CA . CYS A 1 1149 ? -16.957 -5.767 -6.977 1.00 85.12 1149 CYS A CA 1
ATOM 8874 C C . CYS A 1 1149 ? -16.841 -6.989 -6.047 1.00 85.12 1149 CYS A C 1
ATOM 8876 O O . CYS A 1 1149 ? -16.399 -6.864 -4.903 1.00 85.12 1149 CYS A O 1
ATOM 8878 N N . GLY A 1 1150 ? -17.171 -8.183 -6.554 1.00 79.25 1150 GLY A N 1
ATOM 8879 C CA . GLY A 1 1150 ? -17.250 -9.416 -5.777 1.00 79.25 1150 GLY A CA 1
ATOM 8880 C C . GLY A 1 1150 ? -18.545 -9.521 -4.976 1.00 79.25 1150 GLY A C 1
ATOM 8881 O O . GLY A 1 1150 ? -18.558 -10.248 -3.983 1.00 79.25 1150 GLY A O 1
ATOM 8882 N N . ALA A 1 1151 ? -19.582 -8.784 -5.389 1.00 80.62 1151 ALA A N 1
ATOM 8883 C CA . ALA A 1 1151 ? -20.914 -8.863 -4.813 1.00 80.62 1151 ALA A CA 1
ATOM 8884 C C . ALA A 1 1151 ? -21.668 -10.088 -5.348 1.00 80.62 1151 ALA A C 1
ATOM 8886 O O . ALA A 1 1151 ? -21.447 -10.514 -6.488 1.00 80.62 1151 ALA A O 1
ATOM 8887 N N . LEU A 1 1152 ? -22.549 -10.657 -4.525 1.00 69.88 1152 LEU A N 1
ATOM 8888 C CA . LEU A 1 1152 ? -23.533 -11.621 -5.010 1.00 69.88 1152 LEU A CA 1
ATOM 8889 C C . LEU A 1 1152 ? -24.666 -10.867 -5.699 1.00 69.88 1152 LEU A C 1
ATOM 8891 O O . LEU A 1 1152 ? -25.157 -9.869 -5.180 1.00 69.88 1152 LEU A O 1
ATOM 8895 N N . VAL A 1 1153 ? -25.049 -11.352 -6.875 1.00 63.75 1153 VAL A N 1
ATOM 8896 C CA . VAL A 1 1153 ? -26.191 -10.836 -7.628 1.00 63.75 1153 VAL A CA 1
ATOM 8897 C C . VAL A 1 1153 ? -27.343 -11.797 -7.363 1.00 63.75 1153 VAL A C 1
ATOM 8899 O O . VAL A 1 1153 ? -27.279 -12.944 -7.805 1.00 63.75 1153 VAL A O 1
ATOM 8902 N N . ALA A 1 1154 ? -28.335 -11.353 -6.597 1.00 57.97 1154 ALA A N 1
ATOM 8903 C CA . ALA A 1 1154 ? -29.614 -12.033 -6.439 1.00 57.97 1154 ALA A CA 1
ATOM 8904 C C . ALA A 1 1154 ? -30.657 -11.203 -7.192 1.00 57.97 1154 ALA A C 1
ATOM 8906 O O . ALA A 1 1154 ? -30.714 -9.995 -6.996 1.00 57.97 1154 ALA A O 1
ATOM 8907 N N . GLU A 1 1155 ? -31.414 -11.829 -8.090 1.00 52.47 1155 GLU A N 1
ATOM 8908 C CA . GLU A 1 1155 ? -32.473 -11.155 -8.842 1.00 52.47 1155 GLU A CA 1
ATOM 8909 C C . GLU A 1 1155 ? -33.777 -11.285 -8.043 1.00 52.47 1155 GLU A C 1
ATOM 8911 O O . GLU A 1 1155 ? -34.288 -12.390 -7.863 1.00 52.47 1155 GLU A O 1
ATOM 8916 N N . SER A 1 1156 ? -34.299 -10.166 -7.542 1.00 47.91 1156 SER A N 1
ATOM 8917 C CA . SER A 1 1156 ? -35.651 -10.075 -6.988 1.00 47.91 1156 SER A CA 1
ATOM 8918 C C . SER A 1 1156 ? -36.416 -9.036 -7.797 1.00 47.91 1156 SER A C 1
ATOM 8920 O O . SER A 1 1156 ? -36.165 -7.846 -7.656 1.00 47.91 1156 SER A O 1
ATOM 8922 N N . HIS A 1 1157 ? -37.311 -9.476 -8.680 1.00 44.50 1157 HIS A N 1
ATOM 8923 C CA . HIS A 1 1157 ? -38.210 -8.557 -9.376 1.00 44.50 1157 HIS A CA 1
ATOM 8924 C C . HIS A 1 1157 ? -39.324 -8.142 -8.413 1.00 44.50 1157 HIS A C 1
ATOM 8926 O O . HIS A 1 1157 ? -40.146 -8.975 -8.029 1.00 44.50 1157 HIS A O 1
ATOM 8932 N N . SER A 1 1158 ? -39.333 -6.871 -8.012 1.00 41.06 1158 SER A N 1
ATOM 8933 C CA . SER A 1 1158 ? -40.519 -6.264 -7.410 1.00 41.06 1158 SER A CA 1
ATOM 8934 C C . SER A 1 1158 ? -41.592 -6.088 -8.499 1.00 41.06 1158 SER A C 1
ATOM 8936 O O . SER A 1 1158 ? -41.237 -5.754 -9.632 1.00 41.06 1158 SER A O 1
ATOM 8938 N N . PRO A 1 1159 ? -42.887 -6.316 -8.210 1.00 40.62 1159 PRO A N 1
ATOM 8939 C CA . PRO A 1 1159 ? -43.972 -6.037 -9.154 1.00 40.62 1159 PRO A CA 1
ATOM 8940 C C . PRO A 1 1159 ? -44.101 -4.543 -9.504 1.00 40.62 1159 PRO A C 1
ATOM 8942 O O . PRO A 1 1159 ? -44.678 -4.218 -10.539 1.00 40.62 1159 PRO A O 1
ATOM 8945 N N . ASP A 1 1160 ? -43.512 -3.648 -8.705 1.00 41.69 1160 ASP A N 1
ATOM 8946 C CA . ASP A 1 1160 ? -43.336 -2.243 -9.067 1.00 41.69 1160 ASP A CA 1
ATOM 8947 C C . ASP A 1 1160 ? -42.106 -2.096 -9.973 1.00 41.69 1160 ASP A C 1
ATOM 8949 O O . ASP A 1 1160 ? -40.973 -2.327 -9.550 1.00 41.69 1160 ASP A O 1
ATOM 8953 N N . HIS A 1 1161 ? -42.321 -1.686 -11.228 1.00 43.31 1161 HIS A N 1
ATOM 8954 C CA . HIS A 1 1161 ? -41.324 -1.514 -12.301 1.00 43.31 1161 HIS A CA 1
ATOM 8955 C C . HIS A 1 1161 ? -40.181 -0.494 -12.023 1.00 43.31 1161 HIS A C 1
ATOM 8957 O O . HIS A 1 1161 ? -39.538 -0.019 -12.960 1.00 43.31 1161 HIS A O 1
ATOM 8963 N N . SER A 1 1162 ? -39.922 -0.138 -10.762 1.00 42.88 1162 SER A N 1
ATOM 8964 C CA . SER A 1 1162 ? -38.974 0.885 -10.300 1.00 42.88 1162 SER A CA 1
ATOM 8965 C C . SER A 1 1162 ? -37.703 0.341 -9.623 1.00 42.88 1162 SER A C 1
ATOM 8967 O O . SER A 1 1162 ? -36.749 1.097 -9.460 1.00 42.88 1162 SER A O 1
ATOM 8969 N N . THR A 1 1163 ? -37.631 -0.947 -9.252 1.00 43.06 1163 THR A N 1
ATOM 8970 C CA . THR A 1 1163 ? -36.474 -1.526 -8.523 1.00 43.06 1163 THR A CA 1
ATOM 8971 C C . THR A 1 1163 ? -36.013 -2.864 -9.124 1.00 43.06 1163 THR A C 1
ATOM 8973 O O . THR A 1 1163 ? -36.846 -3.713 -9.448 1.00 43.06 1163 THR A O 1
ATOM 8976 N N . LEU A 1 1164 ? -34.693 -3.045 -9.314 1.00 39.28 1164 LEU A N 1
ATOM 8977 C CA . LEU A 1 1164 ? -34.070 -4.210 -9.981 1.00 39.28 1164 LEU A CA 1
ATOM 8978 C C . LEU A 1 1164 ? -32.946 -4.862 -9.166 1.00 39.28 1164 LEU A C 1
ATOM 8980 O O . LEU A 1 1164 ? -32.085 -4.127 -8.629 1.00 39.28 1164 LEU A O 1
#

Secondary structure (DSSP, 8-state):
--GGGTEEEE-HHHHHHHTT--PPP-------EEEEHHHHHHHHHHH-HHHHHHHTTS---SEEEEEEPPPHHHHHHS-HHHHHHHHHHHHHHHHHHHHHHHHHHHH--TTTTSHHHHHHHH-HHHHHHHHHHHHHTT-THHHH-HHHHHHHHHHHHHHHHHHSTT-HHHH-TT-S-HHHHHHHHHHTT-------TTSPPPHHHHHH---GGG--S-------TT-STTTT-THHHHHHHHHHHHTSPP--PPPPPPPP--PPPPPP-------------TT---HHHHHHHHHHHHHHHHT--S---HHHHHHHHHHHHHHHHHHHHHHHHHHHHHHH-SS-----HHHHHHHHHHHHHHHHHHHHHHHTT-HHHHHHHHHHHHHHHHHHH-PPP---TT---HHHHHHHHHHHHHHHHHHHHHHHHHT--HHHHHHHHHHHHHHHH--GGGHHHHHHHHHHHHHHHHHHHPPBEEE-GGGGGSTT-SEEE-TTHHHHHHHHHHHHHHHHHHHS---HHHHHHHHHHHHHHHHHHHHHHHHHHHHHHHHHHHHTT-S-SSHHHHHHHHHHHHHHHHHHHHHSSEEHHHHHHHHHHSS--BPPPPGGGGTT-SHHHHHHHHHHHHSTTTEEPPPHHHHHHHHHHHHHHHSHHHHHHIIIIIHHHHHHHHHHHHHHHHHHTT-S----TT-HHHHHHHHHHHHHHHHSHHHHHHHHHHHHHHHHHHIIIIIIHHHHHHTSHHHHHHHHSHHHHHHIIIIIHHHHHHHHHHHHHHHHHHHHSTT---HHHHHHHHHHHHHHHHHHHHSHHHHHHHHHHHHHHHHHHHHTSHHHHHHHHHHHHHHHHHHHHHHHHHHHHHHHHSS-BTT--HHHHHHHHHHHHHHHHHHHHHHIIIIIIIHHHH-HHHIIIIIHHHHHHHGGGHHHHHHHHHHHHTTTS-HHHHHHHHHHHHHHTTHHHHHHHHHHHHHHHHBGGG-SSSSPPPEETTTTEEHHHHHS-SSS--HHHHHHHHHHHHHHHHHHH----HHHHHHHHHHHHHHHHHHHHHHIIIIIHHHHHHHT-S-TT-TTGGG-EEEPPPEE-SSEEEEEEEEPPPTTSPPPEEEEEEEE---TT--PEEEEEEEES-GGGS-HHHHHHHHHHHHHHHHHHT-B------SSTTB-

Radius of gyration: 38.46 Å; chains: 1; bounding box: 86×114×92 Å

Organism: NCBI:txid1166950

Sequence (1164 aa):
MRPAEGVFLFHPRAIERLHGLGTPRGAMEVCYHLMARGPFLQGLEAENPEALSVIEGLRLPEWVILLPMPGAPVLRATPQRSLLRDYWARRFEGEVARTWQTARDDNQDLTHFGPATLTTLIGGTALAEAREVLARDGVPEAVADEAQLGRAFVARVVRLRYFAPGSRGCCFPAVPDWAAVDRWLEESGLDLPPPRSGGRLPQAMERTRPSVICGTPGLCLQLPADLPYGRSDPDRLTGACNWLVQAEPPVCAPPDPAPAGTAPVTTPGLAARVLPDAGPDPGARSRSDVQSRCLLALHRGAAIRRRPGRLARLGAGLAEALQAPLDGLLDLWDTLSRVLARERPPLAGRALLALIATLRSATAAAQRADWEGRFAAALRHLAALRARYEVAVGPGDGAGEDTADPVLRLLDQRQRTTAEAFAHVLAATWRLSPATADELGELLRRLAAERGAAARPAQTLLGQLETALREGRTTYYRIRLRAWFTPAGPRQVLPFQGPLKALAALDSARRLLEELPWPVADLDRLGAPLATLAGRIDGGLQERLRARLLEVLETAGLVPADPAGRLAGRRLADSLARLIRRQRQLRFADLRDLLNQDTLSLPDAQWGDWRHGDRLGYFDQAAARALPGIYRPGEFYVKGLQRLSAPLFGTRRGRRGLRLVLLPVLAAWAALAVTALLWDLWDSSHPPLTAPWVVLLLAAVLSASANTDAGRRWARRLWRGAAWLTRLLLLTGLPRLLRSAPVRWLLERRLVRALLGGILAPVTIGLLPLLPLAVLWFLVTPGTSGPAHWTAVLALAYALGTRLRDTPAGRRQLDDLATAGRQFRELLRQERLADLIAPVMEFFKRGLRTLDQGLHQIRTRLSPRLGEVPGVTLLKALAAPLWTAWEAALQFYVVVLIEPQTNPIKHFPVVTLGHKLLLPLLPTLGRGLHAGLSPLLPAPIALPLIAVTLFLLPGLFGFLFWELKENWRLYGANRAHPVPRARLGTHGHTLNGLLRRGLHGGIIPKAFDRLRQVLDRQVRDEAPDPRALRRALARLEEITGLIAHFGEQELAIPLREASRGGGAGASDGAAQLTMQPPQLASRGIELRIQRAGSATALPVELVLQLALGTAAHGSQLTCTLDWRGPWADLDRESQWRMAAVVRRFARRCGALVAESHSPDHSTL

Foldseek 3Di:
DDVLAQEEEDAPVLVCQLVVDPDDDDPAQALKDKDFPVSNLVSCVVRPVPVNVVCVPHPHDRIHMYHYDDDPVCVVPADPLLVLLSNLLSQLLNLQLVLLVVLCVVVVVCPLLHLVVVCVQQNPQLLVLLLVLCVRNVNPLSVPDSRSSSSNSRSVLLSCCFQPFLCSQLQRQSGDAVVSVVVSSVVSVFDRDHRADVDDDGPSSVVSRPDCSNPGHQLLFPDDPPDPTSPNRPRNVRSVVRVVVVPPDPDDDDDDDDDDDDDDDDDDDDDDDDDDDDDDDPPPDDLVVLLVLLVVLLVLLLPDDPDDDPVVVVVLVVCVVVVVVVVVVVVVVVVVVVVVDPDDDADDPVNSVVLSVLSSVLSNVLNNCLSVLNLLSNLVSLLSNVVSVCVNSDDDDDDDDPDDRVSVVVSLVVQLVSLLVLLVLLCVLLVHDPVLSVLSSVLSSVLSPDDDPLVVLSSLLSVLSSLLSVLSVWWFWDAQPVCCPPPVHRIGTQVCLSLLSSLVSLVSSLVSLLVGPDDPVCSVSSCVSSVVSSCSSLVVQLVLQLVLQLVLCVQLVLADPDPVSSLQSSVLSSVQSVCCSVLVAGELVNSLVVLLQGLRFFAQDDPVCLPQAGSSSSSLVSCCVSRPLRYDRYFPVLRVLRSVLRVLQRDPVSVCCCLQPVVLLVVLLLVQLLVLVVVCVVDVDDDPSNPSVNSVVSSNLVNCLPPDPVNVVVVVVVVCVVVVVCCCVPPPVVVVVCVDPVNVVVCPPPVNVCCCVQQVQQLVQLLVVCVVVVVVVCVVDPPPDDPVVVVVSSVRSNVRSCCLPVDPVSVVVVVVVVVVVVVVVVCVPPVNVVLVLLVLVVVLVVVVSVLVSVLSVVLSVLTDIDPDDPVSVVVSNVVNVVSVVVSSVVCCCVQQFVSLCVRVVLCPPFLVSLCSSCVVVLVVQLVVQCVVCVVPDPPVVSVVVSVSCSVRVSSNRSNSVVSSVSSSSSYCVNPPDSAAARFFDPSGAFLCQCQDDHSNGQLQLVLSVQLVVQSVVCSSNVDRPVSSNCVSVVSNVVVLVRVQVVCCSLAVVLLLVLQVPDDPPCVPQSPFWDKDRWSDGSFKIKTWIWGDDDPPADIKIKIWMWGFDDDPVDGAIAIWIFIDHPPVVDDPSSVVSNVVSVVSVCVNSVHDDDDDDDPPPGTD

pLDDT: mean 76.55, std 14.84, range [26.52, 94.81]